Protein 5GN2 (pdb70)

B-factor: mean 47.42, std 13.73, range [25.27, 111.65]

Sequence (1088 aa):
MLTEFDAGYGEQPFRDLCANYPGAEAYDPHDFRIEWGPIFHRGRLDGSARVLIVGQDPAQHETIVRRILVGTAGRRTQGFLAKLGIVQSYVMVNTFLYSVYGQSGGSKHKNEPGIVDYRNKWFKAVLGPGNIEAVVSLGGLADEAWKAWLKSSDGAAYKTLAYQHITHPTWPESSAHDSATQAANTKIMLAKWNAALAALAPEVKHPDVPTTLVPYGDAFKPSELVDIIAKDLPAGLPAWMRGDTPWAVRQGVDAAAKRRTIMITIPDGVIPMLTEFDAGYGEQPFRDLCANYPGAEAYDPHDFRIEWGPIFHRGRLDGSARVLIVGQDPAQHETIVRRILVGTAGRRTQGFLAKLGIVQSYVMVNTFLYSVYGQSGGSKHKNEPGIVDYRNKWFKAVLGPGNIEAVVSLGGLADEAWKAWLKSSDGAAYKTLAYQHITHPTWPESSAHDSATQAANTKIMLAKWNAALAALAPEVKHPDVPTTLVPYGDAFKPSELVDIIAKDLPAGLPAWMRGDTPWAVRQGVDAAAKRRTIMITIPDGVIPMLTEFDAGYGEQPFRDLCANYPGAEAYDPHDFRIEWGPIFHRGRLDGSARVLIVGQDPAQHETIVRRILVGTAGRRTQGFLAKLGIVQSYVMVNTFLYSVYGQSGGSKHKNEPGIVDYRNKWFKAVLGPGNIEAVVSLGGLADEAWKAWLKSSDGAAYKTLAYQHITHPTWPESSAHDSATQAANTKIMLAKWNAALAALAPEVKHPDVPTTLVPYGDAFKPSELVDIIAKDLPAGLPAWMRGDTPWAVRQGVDAAAKRRTIMITIPDGVIPMLTEFDAGYGEQPFRDLCANYPGAEAYDPHDFRIEWGPIFHRGRLDGSARVLIVGQDPAQHETIVRRILVGTAGRRTQGFLAKLGIVQSYVMVNTFLYSVYGQSGGSKHKNEPGIVDYRNKWFKAVLGPGNIEAVVSLGGLADEAWKAWLKSSDGAAYKTLAYQHITHPTWPESSAHDSATQAANTKIMLAKWNAALAALAPEVKHPDVPTTLVPYGDAFKPSELVDIIAKDLPAGLPAWMRGDTPWAVRQGVDAAAKRRTIMITIPDGVIP

InterPro domains:
  IPR036895 Uracil-DNA glycosylase-like domain superfamily [G3DSA:3.40.470.10] (30-204)
  IPR036895 Uracil-DNA glycosylase-like domain superfamily [SSF52141] (34-170)

Nearest PDB structures (foldseek):
  5gn2-assembly1_B  TM=9.991E-01  e=4.904E-55  Bradyrhizobium diazoefficiens USDA 110
  8iip-assembly1_A  TM=6.126E-01  e=5.615E-08  Mycolicibacterium smegmatis MC2 155
  8iiq-assembly1_A  TM=5.796E-01  e=6.154E-07  Mycolicibacterium smegmatis MC2 155
  6ajo-assembly1_A  TM=5.756E-01  e=2.526E-06  Mycolicibacterium smegmatis MC2 155
  4zbz-assembly1_A  TM=5.904E-01  e=7.627E-06  Sulfurisphaera tokodaii str. 7

Foldseek 3Di:
DDAAAAQPQPDPPSVVLQVDADACVQPPVVFWLCVLPFQFKFADLPQQAAEEEEEAAADFLCSVQSHGLLAQLNLLVCLLLVLLLANGRYMYGYLFRTHGPDPPDPPPSSPRCSSLVSVLVVVCSNCVSVNHQEYEYEDDSSVVSLVVSCPDPSNVVCPVRHYDYAYRDCVLVVVDPDDVSSLQVQQVRQVVSQVSSVSCNVRSPDRNGDHDGDGDHSHDDPSSRHFDGNNRTHPPDDCQSRDHDDFKAQDDPDDVNSSVDMGGHRDPPPPD/DDFAAAQPQPDPPRVVLQVDADACVQPPVVFFVCVLPFQFKWADLPLQAAEEEEEAAADFLCSVQSHGLLAQLNLLVQLLLVLLLANGRYMYGYQFRTHGDDPPDPVPRLPRCSSLVSVLVVVCSNCVSPNHQEYEYEADSSVVSLVVSCPDPSNVVCPVHHYDYAYHSCVLVVVDPDPVSSLQVQQVRQVRSQVSCVSCNVRSPPRNGDHPHDGDHSHDDPSSRHFDGSNGTHPPDDCQSRPHDDFKAQDDPDDVNSSVDMGGDRDPPPPD/DDFAAAQPQPDPPSVVLQVDADACVQAPVAQWVCVLPFQFKFADLPLQAAEEEEEAAADFLCSVQSHGLLAPLNLLVCLLQVQLLANGRYMYGYLARTDGDDPPSRVVSLPRCSSLVSSLVVVCRNCVSVNHQEYEYEDPSRVVSLVVLCVDDSSVVCPVRHYDYAYRPCPLVPPDPDPVSSQQVQQVRQVVSQVSSVSCSVSRPDRPGDHDRDGADRHQDVSNGDFRGNHRGHPPDDPQSRPHDDFKAQDDPDDVNSSVDMGGHRDPPPPD/DDFAAAQPQPDPPSVVLQVDADACVQDPVQFFLCVLPFQFKFADLPQQAQEEEEEAAADWLCSVQSHGLLAQLNLLVCLLCVLLLANGRYMYGYLFRTAGDDVVTDPPRSVRCSSLVSSLVVVCSSCVSVNHQEYEYEADSRVVSLVVSCVDPSNVVCPVRHYDYAYRRCVLVVVDVDPVSSLQVQQVRQVRSQVSCVSCSVRSPPHPGDHDHDGDHSHDDPSSRHFDGSHRGHPPDDCQSRPHDDFKAQDDPDDVNSSVDMGGHRDPPPPD

Solvent-accessible surface area: 45749 Å² total; per-residue (Å²): 205,112,43,88,21,20,25,18,11,31,115,86,68,14,108,80,16,2,11,55,53,12,19,56,142,8,3,46,33,102,34,2,36,38,7,3,4,1,6,7,0,0,2,14,30,103,14,46,5,58,0,0,0,0,1,60,46,3,44,38,20,12,6,18,2,20,13,0,18,10,15,66,22,0,32,26,2,7,1,2,1,40,23,10,1,2,65,53,11,0,0,0,3,13,5,1,17,4,14,24,60,41,192,85,41,8,58,146,32,62,117,66,87,32,1,28,86,17,16,21,124,6,0,109,15,13,2,51,76,58,59,17,27,0,0,0,0,6,5,41,23,0,16,75,4,1,100,44,4,29,179,35,113,76,0,42,79,49,130,134,31,18,52,54,83,6,27,63,5,46,71,0,74,85,53,20,189,74,94,80,52,42,60,49,20,16,114,82,0,0,60,118,0,36,66,3,0,59,52,2,37,87,80,10,149,98,37,48,79,118,68,122,52,101,76,11,29,88,65,35,100,118,91,12,50,46,64,5,49,20,57,0,4,25,9,6,11,10,61,23,9,49,22,95,65,98,11,4,86,31,94,36,150,84,69,71,36,106,16,70,10,0,26,1,57,0,18,126,69,61,34,124,218,121,44,90,27,20,38,20,12,23,134,102,67,14,97,80,17,1,10,67,52,11,18,56,117,7,3,49,35,111,32,1,36,35,7,10,4,1,4,4,0,0,2,13,35,109,19,46,5,35,0,0,0,0,0,48,41,4,43,35,20,11,8,15,1,22,13,0,16,10,13,66,15,0,32,30,2,6,1,2,0,38,21,11,0,2,67,65,13,0,1,0,6,10,4,0,15,4,13,24,55,38,193,108,40,14,55,151,30,66,111,73,80,33,0,20,90,19,11,20,127,4,0,108,17,14,2,52,69,33,32,16,27,0,0,0,0,1,7,40,26,0,16,74,4,1,96,30,4,29,177,32,104,70,0,43,84,48,135,136,34,22,49,60,52,2,30,46,0,38,87,0,72,96,53,14,182,75,91,83,50,45,63,52,24,15,109,102,1,0,65,92,0,32,65,2,0,64,49,2,37,93,68,9,146,44,44,55,74,120,67,122,48,96,74,11,34,92,61,35,105,116,95,11,51,48,56,5,41,21,57,0,3,27,11,5,12,10,61,20,4,52,23,94,64,92,12,1,59,30,94,39,147,82,70,70,36,106,13,64,14,0,55,0,37,0,18,124,63,59,34,90,162,112,38,84,17,21,20,20,10,25,127,100,67,16,109,76,18,1,9,61,57,13,20,54,132,7,2,45,34,102,28,0,42,41,7,4,3,1,5,4,1,0,1,23,31,108,18,52,4,48,1,0,0,0,0,47,40,3,46,35,20,11,6,12,1,23,14,0,14,10,13,72,16,0,32,14,3,7,2,2,1,34,50,10,0,2,58,67,14,0,0,0,4,8,3,0,13,3,11,26,54,48,168,77,0,4,72,129,29,44,127,66,78,30,0,22,80,15,11,19,124,4,0,115,18,10,3,55,79,47,59,10,28,0,0,1,0,2,0,51,23,0,20,68,5,5,104,30,8,42,170,30,110,94,0,42,84,50,148,133,23,16,62,59,84,8,33,47,0,38,108,0,78,87,59,32,185,73,89,74,56,44,58,50,27,14,112,83,2,0,63,113,0,42,68,2,2,61,50,2,38,87,88,10,167,86,47,64,79,119,54,113,63,92,75,19,27,93,62,41,112,121,103,5,61,46,61,4,44,20,47,0,3,28,10,6,11,12,61,19,3,50,24,96,66,93,13,2,58,24,99,39,148,82,71,68,35,103,16,64,12,0,55,0,44,0,18,123,67,63,36,128,218,114,45,84,25,20,21,18,12,34,119,103,68,12,95,82,15,1,11,67,39,12,16,59,114,7,3,49,46,105,28,2,37,37,7,4,4,1,3,5,0,0,1,12,27,97,21,46,5,35,0,0,0,0,0,59,44,5,43,40,21,13,6,14,2,22,13,0,19,10,15,68,23,0,30,26,3,6,1,2,1,38,21,10,1,2,71,68,11,1,1,0,6,9,4,0,14,5,14,18,49,34,181,116,32,8,60,155,28,63,115,63,80,32,0,22,89,14,12,22,118,3,0,108,20,15,1,50,69,33,31,17,29,0,0,0,0,5,3,40,23,0,17,74,3,2,96,33,3,29,172,32,110,76,0,54,82,47,137,134,29,20,47,57,73,2,26,65,4,45,69,0,71,84,54,20,190,68,90,74,56,47,65,54,21,13,112,101,1,0,62,109,0,34,64,3,0,62,47,2,38,82,82,10,152,48,43,55,80,119,67,123,53,98,76,11,29,88,64,37,102,118,95,12,54,47,60,4,41,24,52,0,4,30,11,6,11,10,63,21,4,48,22,94,69,99,12,9,72,27,86,33,144,86,66,74,37,105,14,72,12,0,60,0,43,0,19,126,66,60,36,105

Radius of gyration: 34.24 Å; Cα contacts (8 Å, |Δi|>4): 2010; chains: 4; bounding box: 65×100×73 Å

Secondary structure (DSSP, 8-state):
--------S-STTHHHHHHS---TTTS-TTTB-GGG-----EE--SS---EEEEE----HHHHHHSSSS-SHHHHHHHHHHHTTT-SS-EEEEES-SS-B-SSS-GGGGTT-HHHHHHHHHHHHHHHTTS---EEEEESHHHHHHHHHHHTSTTTGGGTTS-EEEE--TTHHHHH-SSHHHHHHHHHHHHHHHHHHHHHHGGG--S-SS--------SS--GGGS-PPPGGGSPTT--GGGGSSS--EEE--SSHHHHHHEEEEEPPTTS--/--------S-STTHHHHHHS---TTTS-TTTB-GGG-----EE--SS---EEEEE----HHHHHHSSSS-SHHHHHHHHHHHTTT-SS-EEEEES-SS-B-SSS-GGGGTT-HHHHHHHHHHHHHHHTTS---EEEEESHHHHHHHHHHHTSTTTGGGTTSEEEEE--TTHHHHH-SSHHHHHHHHHHHHHHHHHHHHHHGGG--S-SS--------SS--GGGS-PPPGGGSPTT--GGGGSSS--EE---SSHHHHHTEEEEEPPTTS--/--------S-STTHHHHHHS---TTTS-TTTB-GGG-----EE--SS---EEEEE----HHHHHHSSSS-SHHHHHHHHHHHTTT-SS-EEEEES-SS-B-SSSSSTTSTT-HHHHHHHHHHHHHHHTTS---EEEE-SHHHHHHHHHHHTSTTTGGGTTSEEEE---TTHHHHH-SSHHHHHHHHHHHHHHHHHHHHHHGGG----SS--------SS--TTTS-PPPGGGS-TT--GGGGSSS--EE---SSHHHHHTEEEEEPPTTS--/--------S-STTHHHHHHS---TTTS-TTTB-GGG----EEE--SS---EEEEE----HHHHHHSSSS-SHHHHHHHHHHHTTT-SS-EEEEES-SS-BSSTT-GGGGTT-HHHHHHHHHHHHHHHTTS---EEEEESHHHHHHHHHHHTSTTTGGGTTS-EEEE--TTHHHHH-S-HHHHHHHHHHHHHHHHHHHHHHTTT--S-SS--------SS--GGG--PPPGGGSPTT--GGGGSSS--EEE--SSHHHHHTEEEEEPPTTS--

Structure (mmCIF, N/CA/C/O backbone):
data_5GN2
#
_entry.id   5GN2
#
_cell.length_a   70.652
_cell.length_b   90.031
_cell.length_c   255.671
_cell.angle_alpha   90.00
_cell.angle_beta   90.00
_cell.angle_gamma   90.00
#
_symmetry.space_group_name_H-M   'P 21 21 21'
#
loop_
_entity.id
_entity.type
_entity.pdbx_description
1 polymer 'Blr0248 protein'
2 water water
#
loop_
_atom_site.group_PDB
_atom_site.id
_atom_site.type_symbol
_atom_site.label_atom_id
_atom_site.label_alt_id
_atom_site.label_comp_id
_atom_site.label_asym_id
_atom_site.label_entity_id
_atom_site.label_seq_id
_atom_site.pdbx_PDB_ins_code
_atom_site.Cartn_x
_atom_site.Cartn_y
_atom_site.Cartn_z
_atom_site.occupancy
_atom_site.B_iso_or_equiv
_atom_site.auth_seq_id
_atom_site.auth_comp_id
_atom_site.auth_asym_id
_atom_site.auth_atom_id
_atom_site.pdbx_PDB_model_num
ATOM 1 N N . MET A 1 1 ? -15.368 21.777 102.018 1.00 76.74 1 MET A N 1
ATOM 2 C CA . MET A 1 1 ? -14.489 21.177 101.020 1.00 78.20 1 MET A CA 1
ATOM 3 C C . MET A 1 1 ? -13.113 21.854 101.011 1.00 73.32 1 MET A C 1
ATOM 4 O O . MET A 1 1 ? -12.307 21.628 100.101 1.00 71.57 1 MET A O 1
ATOM 9 N N . LEU A 1 2 ? -12.866 22.715 102.000 1.00 67.24 2 LEU A N 1
ATOM 10 C CA . LEU A 1 2 ? -11.624 23.485 102.039 1.00 61.27 2 LEU A CA 1
ATOM 11 C C . LEU A 1 2 ? -10.587 22.678 102.833 1.00 58.13 2 LEU A C 1
ATOM 12 O O . LEU A 1 2 ? -10.885 22.156 103.911 1.00 60.14 2 LEU A O 1
ATOM 17 N N . THR A 1 3 ? -9.364 22.611 102.316 1.00 53.38 3 THR A N 1
ATOM 18 C CA . THR A 1 3 ? -8.260 21.963 103.020 1.00 52.18 3 THR A CA 1
ATOM 19 C C . THR A 1 3 ? -7.108 22.938 103.167 1.00 50.73 3 THR A C 1
ATOM 20 O O . THR A 1 3 ? -6.585 23.456 102.172 1.00 48.01 3 THR A O 1
ATOM 24 N N . GLU A 1 4 ? -6.701 23.172 104.408 1.00 48.89 4 GLU A N 1
ATOM 25 C CA . GLU A 1 4 ? -5.677 24.164 104.688 1.00 44.42 4 GLU A CA 1
ATOM 26 C C . GLU A 1 4 ? -4.311 23.558 104.399 1.00 41.22 4 GLU A C 1
ATOM 27 O O . GLU A 1 4 ? -4.165 22.328 104.351 1.00 42.97 4 GLU A O 1
ATOM 33 N N . PHE A 1 5 ? -3.320 24.412 104.180 1.00 36.18 5 PHE A N 1
ATOM 34 C CA . PHE A 1 5 ? -1.982 23.940 103.875 1.00 37.15 5 PHE A CA 1
ATOM 35 C C . PHE A 1 5 ? -0.966 24.983 104.318 1.00 36.12 5 PHE A C 1
ATOM 36 O O . PHE A 1 5 ? -1.300 26.164 104.520 1.00 35.57 5 PHE A O 1
ATOM 44 N N . ASP A 1 6 ? 0.282 24.543 104.439 1.00 36.34 6 ASP A N 1
ATOM 45 C CA . ASP A 1 6 ? 1.391 25.427 104.780 1.00 37.85 6 ASP A CA 1
ATOM 46 C C . ASP A 1 6 ? 2.066 25.927 103.511 1.00 36.82 6 ASP A C 1
ATOM 47 O O . ASP A 1 6 ? 2.646 25.140 102.773 1.00 33.97 6 ASP A O 1
ATOM 52 N N . ALA A 1 7 ? 1.975 27.229 103.233 1.00 37.75 7 ALA A N 1
ATOM 53 C CA . ALA A 1 7 ? 2.565 27.738 101.993 1.00 34.47 7 ALA A CA 1
ATOM 54 C C . ALA A 1 7 ? 4.085 27.756 102.079 1.00 38.74 7 ALA A C 1
ATOM 55 O O . ALA A 1 7 ? 4.776 27.823 101.058 1.00 36.68 7 ALA A O 1
ATOM 57 N N . GLY A 1 8 ? 4.615 27.713 103.301 1.00 37.09 8 GLY A N 1
ATOM 58 C CA . GLY A 1 8 ? 6.048 27.544 103.465 1.00 34.13 8 GLY A CA 1
ATOM 59 C C . GLY A 1 8 ? 6.873 28.816 103.634 1.00 37.31 8 GLY A C 1
ATOM 60 O O . GLY A 1 8 ? 6.620 29.645 104.528 1.00 35.71 8 GLY A O 1
ATOM 61 N N . TYR A 1 9 ? 7.861 28.984 102.756 1.00 29.26 9 TYR A N 1
ATOM 62 C CA . TYR A 1 9 ? 8.973 29.868 103.062 1.00 33.90 9 TYR A CA 1
ATOM 63 C C . TYR A 1 9 ? 9.048 31.119 102.196 1.00 30.30 9 TYR A C 1
ATOM 64 O O . TYR A 1 9 ? 10.135 31.616 101.907 1.00 31.81 9 TYR A O 1
ATOM 73 N N . GLY A 1 10 ? 7.892 31.622 101.791 1.00 28.97 10 GLY A N 1
ATOM 74 C CA . GLY A 1 10 ? 7.871 32.760 100.883 1.00 34.09 10 GLY A CA 1
ATOM 75 C C . GLY A 1 10 ? 8.217 34.105 101.509 1.00 35.32 10 GLY A C 1
ATOM 76 O O . GLY A 1 10 ? 8.604 35.038 100.796 1.00 33.64 10 GLY A O 1
ATOM 77 N N . GLU A 1 11 ? 8.077 34.224 102.824 1.00 31.87 11 GLU A N 1
ATOM 78 C CA . GLU A 1 11 ? 8.297 35.527 103.492 1.00 37.83 11 GLU A CA 1
ATOM 79 C C . GLU A 1 11 ? 9.699 35.649 104.078 1.00 35.89 11 GLU A C 1
ATOM 80 O O . GLU A 1 11 ? 10.276 34.656 104.518 1.00 32.51 11 GLU A O 1
ATOM 86 N N . GLN A 1 12 ? 10.236 36.863 104.134 1.00 35.25 12 GLN A N 1
ATOM 87 C CA . GLN A 1 12 ? 11.517 37.051 104.809 1.00 30.08 12 GLN A CA 1
ATOM 88 C C . GLN A 1 12 ? 11.235 37.035 106.292 1.00 33.06 12 GLN A C 1
ATOM 89 O O . GLN A 1 12 ? 10.117 37.367 106.697 1.00 32.49 12 GLN A O 1
ATOM 95 N N . PRO A 1 13 ? 12.225 36.634 107.114 1.00 32.38 13 PRO A N 1
ATOM 96 C CA . PRO A 1 13 ? 13.593 36.199 106.805 1.00 31.40 13 PRO A CA 1
ATOM 97 C C . PRO A 1 13 ? 13.689 34.729 106.349 1.00 30.95 13 PRO A C 1
ATOM 98 O O . PRO A 1 13 ? 14.771 34.283 105.983 1.00 31.22 13 PRO A O 1
ATOM 102 N N . PHE A 1 14 ? 12.580 34.007 106.369 1.00 30.01 14 PHE A N 1
ATOM 103 C CA . PHE A 1 14 ? 12.613 32.558 106.091 1.00 33.50 14 PHE A CA 1
ATOM 104 C C . PHE A 1 14 ? 13.002 32.253 104.655 1.00 33.69 14 PHE A C 1
ATOM 105 O O . PHE A 1 14 ? 13.552 31.171 104.365 1.00 37.33 14 PHE A O 1
ATOM 113 N N . ARG A 1 15 ? 12.645 33.159 103.742 1.00 33.65 15 ARG A N 1
ATOM 114 C CA . ARG A 1 15 ? 13.025 32.998 102.337 1.00 36.42 15 ARG A CA 1
ATOM 115 C C . ARG A 1 15 ? 14.548 32.958 102.188 1.00 37.19 15 ARG A C 1
ATOM 116 O O . ARG A 1 15 ? 15.080 32.004 101.618 1.00 33.69 15 ARG A O 1
ATOM 124 N N . ASP A 1 16 ? 15.259 33.934 102.759 1.00 34.17 16 ASP A N 1
ATOM 125 C CA . ASP A 1 16 ? 16.718 33.918 102.648 1.00 36.15 16 ASP A CA 1
ATOM 126 C C . ASP A 1 16 ? 17.360 32.767 103.437 1.00 34.47 16 ASP A C 1
ATOM 127 O O . ASP A 1 16 ? 18.390 32.228 103.011 1.00 31.94 16 ASP A O 1
ATOM 132 N N . LEU A 1 17 ? 16.743 32.386 104.560 1.00 34.53 17 LEU A N 1
ATOM 133 C CA . LEU A 1 17 ? 17.271 31.307 105.373 1.00 33.60 17 LEU A CA 1
ATOM 134 C C . LEU A 1 17 ? 17.266 30.026 104.548 1.00 33.97 17 LEU A C 1
ATOM 135 O O . LEU A 1 17 ? 18.244 29.288 104.560 1.00 35.91 17 LEU A O 1
ATOM 140 N N . CYS A 1 18 ? 16.181 29.788 103.811 1.00 34.40 18 CYS A N 1
ATOM 141 C CA . CYS A 1 18 ? 16.025 28.532 103.044 1.00 34.24 18 CYS A CA 1
ATOM 142 C C . CYS A 1 18 ? 16.812 28.514 101.745 1.00 34.59 18 CYS A C 1
ATOM 143 O O . CYS A 1 18 ? 16.988 27.461 101.132 1.00 35.04 18 CYS A O 1
ATOM 146 N N . ALA A 1 19 ? 17.269 29.686 101.314 1.00 36.51 19 ALA A N 1
ATOM 147 C CA . ALA A 1 19 ? 18.042 29.778 100.076 1.00 35.69 19 ALA A CA 1
ATOM 148 C C . ALA A 1 19 ? 19.531 29.741 100.379 1.00 35.83 19 ALA A C 1
ATOM 149 O O . ALA A 1 19 ? 20.351 29.598 99.477 1.00 39.55 19 ALA A O 1
ATOM 151 N N . ASN A 1 20 ? 19.874 29.864 101.659 1.00 35.21 20 ASN A N 1
ATOM 152 C CA . ASN A 1 20 ? 21.266 29.863 102.088 1.00 35.13 20 ASN A CA 1
ATOM 153 C C . ASN A 1 20 ? 21.433 28.977 103.301 1.00 35.05 20 ASN A C 1
ATOM 154 O O . ASN A 1 20 ? 21.653 29.459 104.414 1.00 34.39 20 ASN A O 1
ATOM 159 N N . TYR A 1 21 ? 21.323 27.675 103.075 1.00 36.11 21 TYR A N 1
ATOM 160 C CA . TYR A 1 21 ? 21.345 26.705 104.164 1.00 36.21 21 TYR A CA 1
ATOM 161 C C . TYR A 1 21 ? 22.672 25.943 104.181 1.00 34.03 21 TYR A C 1
ATOM 162 O O . TYR A 1 21 ? 23.360 25.877 103.165 1.00 34.44 21 TYR A O 1
ATOM 171 N N . PRO A 1 22 ? 23.061 25.413 105.353 1.00 33.92 22 PRO A N 1
ATOM 172 C CA . PRO A 1 22 ? 24.347 24.707 105.436 1.00 37.13 22 PRO A CA 1
ATOM 173 C C . PRO A 1 22 ? 24.335 23.343 104.738 1.00 39.92 22 PRO A C 1
ATOM 174 O O . PRO A 1 22 ? 23.349 22.610 104.849 1.00 34.68 22 PRO A O 1
ATOM 178 N N . GLY A 1 23 ? 25.424 23.018 104.043 1.00 39.20 23 GLY A N 1
ATOM 179 C CA . GLY A 1 23 ? 25.591 21.699 103.455 1.00 40.73 23 GLY A CA 1
ATOM 180 C C . GLY A 1 23 ? 26.758 20.957 104.075 1.00 41.47 23 GLY A C 1
ATOM 181 O O . GLY A 1 23 ? 26.955 21.008 105.294 1.00 37.40 23 GLY A O 1
ATOM 182 N N . ALA A 1 24 ? 27.561 20.305 103.236 1.00 42.99 24 ALA A N 1
ATOM 183 C CA . ALA A 1 24 ? 28.623 19.418 103.717 1.00 40.62 24 ALA A CA 1
ATOM 184 C C . ALA A 1 24 ? 29.738 20.118 104.496 1.00 43.55 24 ALA A C 1
ATOM 185 O O . ALA A 1 24 ? 30.499 19.46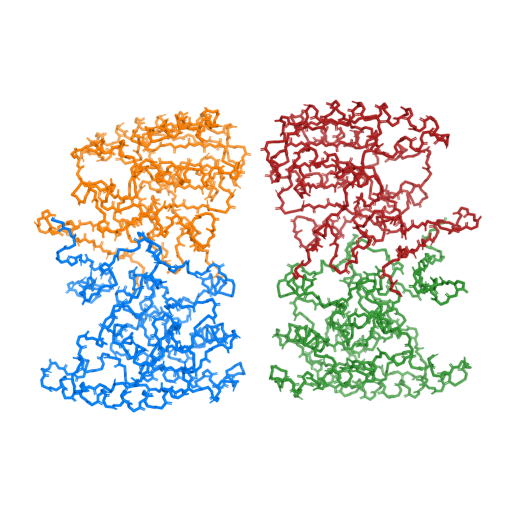0 105.209 1.00 45.76 24 ALA A O 1
ATOM 187 N N . GLU A 1 25 ? 29.854 21.436 104.357 1.00 43.86 25 GLU A N 1
ATOM 188 C CA . GLU A 1 25 ? 30.941 22.148 105.014 1.00 43.80 25 GLU A CA 1
ATOM 189 C C . GLU A 1 25 ? 30.718 22.212 106.520 1.00 45.30 25 GLU A C 1
ATOM 190 O O . GLU A 1 25 ? 31.669 22.339 107.295 1.00 47.80 25 GLU A O 1
ATOM 196 N N . ALA A 1 26 ? 29.462 22.045 106.927 1.00 40.77 26 ALA A N 1
ATOM 197 C CA . ALA A 1 26 ? 29.086 22.110 108.331 1.00 42.16 26 ALA A CA 1
ATOM 198 C C . ALA A 1 26 ? 28.589 20.752 108.824 1.00 42.78 26 ALA A C 1
ATOM 199 O O . ALA A 1 26 ? 28.797 20.384 109.986 1.00 43.87 26 ALA A O 1
ATOM 201 N N . TYR A 1 27 ? 27.907 20.025 107.942 1.00 44.00 27 TYR A N 1
ATOM 202 C CA . TYR A 1 27 ? 27.375 18.718 108.271 1.00 38.41 27 TYR A CA 1
ATOM 203 C C . TYR A 1 27 ? 28.176 17.633 107.539 1.00 40.58 27 TYR A C 1
ATOM 204 O O . TYR A 1 27 ? 28.116 17.518 106.305 1.00 37.91 27 TYR A O 1
ATOM 213 N N . ASP A 1 28 ? 28.934 16.855 108.303 1.00 38.91 28 ASP A N 1
ATOM 214 C CA . ASP A 1 28 ? 29.731 15.792 107.727 1.00 46.13 28 ASP A CA 1
ATOM 215 C C . ASP A 1 28 ? 28.845 14.823 106.943 1.00 39.91 28 ASP A C 1
ATOM 216 O O . ASP A 1 28 ? 27.885 14.271 107.478 1.00 38.51 28 ASP A O 1
ATOM 221 N N . PRO A 1 29 ? 29.165 14.633 105.662 1.00 42.10 29 PRO A N 1
ATOM 222 C CA . PRO A 1 29 ? 28.345 13.842 104.739 1.00 43.30 29 PRO A CA 1
ATOM 223 C C . PRO A 1 29 ? 28.301 12.342 105.066 1.00 42.50 29 PRO A C 1
ATOM 224 O O . PRO A 1 29 ? 27.427 11.664 104.523 1.00 41.94 29 PRO A O 1
ATOM 228 N N . HIS A 1 30 ? 29.235 11.832 105.872 1.00 43.09 30 HIS A N 1
ATOM 229 C CA . HIS A 1 30 ? 29.182 10.436 106.322 1.00 47.89 30 HIS A CA 1
ATOM 230 C C . HIS A 1 30 ? 28.309 10.334 107.573 1.00 44.59 30 HIS A C 1
ATOM 231 O O . HIS A 1 30 ? 27.509 9.420 107.703 1.00 41.64 30 HIS A O 1
ATOM 238 N N . ASP A 1 31 ? 28.479 11.279 108.496 1.00 40.56 31 ASP A N 1
ATOM 239 C CA . ASP A 1 31 ? 27.784 11.237 109.782 1.00 38.73 31 ASP A CA 1
ATOM 240 C C . ASP A 1 31 ? 26.379 11.869 109.781 1.00 40.21 31 ASP A C 1
ATOM 241 O O . ASP A 1 31 ? 25.646 11.748 110.765 1.00 40.80 31 ASP A O 1
ATOM 246 N N . PHE A 1 32 ? 26.011 12.539 108.690 1.00 36.20 32 PHE A N 1
ATOM 247 C CA . PHE A 1 32 ? 24.675 13.113 108.523 1.00 34.75 32 PHE A CA 1
ATOM 248 C C . PHE A 1 32 ? 24.073 12.677 107.182 1.00 35.22 32 PHE A C 1
ATOM 249 O O . PHE A 1 32 ? 24.800 12.605 106.184 1.00 31.27 32 PHE A O 1
ATOM 257 N N . ARG A 1 33 ? 22.765 12.394 107.144 1.00 33.80 33 ARG A N 1
ATOM 258 C CA . ARG A 1 33 ? 22.091 12.086 105.867 1.00 33.99 33 ARG A CA 1
ATOM 259 C C . ARG A 1 33 ? 21.775 13.376 105.102 1.00 33.07 33 ARG A C 1
ATOM 260 O O . ARG A 1 33 ? 20.599 13.754 104.935 1.00 31.01 33 ARG A O 1
ATOM 268 N N . ILE A 1 34 ? 22.817 14.068 104.653 1.00 34.12 34 ILE A N 1
ATOM 269 C CA . ILE A 1 34 ? 22.619 15.331 103.942 1.00 33.35 34 ILE A CA 1
ATOM 270 C C . ILE A 1 34 ? 22.085 15.063 102.549 1.00 34.35 34 ILE A C 1
ATOM 271 O O . ILE A 1 34 ? 21.635 15.971 101.847 1.00 31.06 34 ILE A O 1
ATOM 276 N N . GLU A 1 35 ? 22.095 13.788 102.168 1.00 31.84 35 GLU A N 1
ATOM 277 C CA . GLU A 1 35 ? 21.714 13.404 100.824 1.00 30.95 35 GLU A CA 1
ATOM 278 C C . GLU A 1 35 ? 20.238 13.672 100.570 1.00 27.59 35 GLU A C 1
ATOM 279 O O . GLU A 1 35 ? 19.825 13.818 99.431 1.00 33.54 35 GLU A O 1
ATOM 285 N N . TRP A 1 36 ? 19.443 13.769 101.629 1.00 30.95 36 TRP A N 1
ATOM 286 C CA . TRP A 1 36 ? 18.008 13.995 101.465 1.00 29.18 36 TRP A CA 1
ATOM 287 C C . TRP A 1 36 ? 17.632 15.508 101.455 1.00 31.04 36 TRP A C 1
ATOM 288 O O . TRP A 1 36 ? 16.462 15.862 101.290 1.00 29.15 36 TRP A O 1
ATOM 299 N N . GLY A 1 37 ? 18.616 16.388 101.615 1.00 31.99 37 GLY A N 1
ATOM 300 C CA . GLY A 1 37 ? 18.330 17.817 101.773 1.00 29.12 37 GLY A CA 1
ATOM 301 C C . GLY A 1 37 ? 17.729 18.238 103.113 1.00 29.99 37 GLY A C 1
ATOM 302 O O . GLY A 1 37 ? 17.152 17.434 103.832 1.00 26.72 37 GLY A O 1
ATOM 303 N N . PRO A 1 38 ? 17.833 19.540 103.460 1.00 29.97 38 PRO A N 1
ATOM 304 C CA . PRO A 1 38 ? 17.375 19.979 104.793 1.00 28.80 38 PRO A CA 1
ATOM 305 C C . PRO A 1 38 ? 15.857 19.929 104.963 1.00 25.78 38 PRO A C 1
ATOM 306 O O . PRO A 1 38 ? 15.104 20.102 103.990 1.00 27.33 38 PRO A O 1
ATOM 310 N N . ILE A 1 39 ? 15.413 19.649 106.183 1.00 28.43 39 ILE A N 1
ATOM 311 C CA . ILE A 1 39 ? 14.009 19.799 106.547 1.00 27.18 39 ILE A CA 1
ATOM 312 C C . ILE A 1 39 ? 13.963 20.903 107.617 1.00 30.04 39 ILE A C 1
ATOM 313 O O . ILE A 1 39 ? 14.588 20.787 108.669 1.00 27.94 39 ILE A O 1
ATOM 318 N N . PHE A 1 40 ? 13.228 21.979 107.344 1.00 26.98 40 PHE A N 1
ATOM 319 C CA . PHE A 1 40 ? 13.427 23.208 108.119 1.00 28.58 40 PHE A CA 1
ATOM 320 C C . PHE A 1 40 ? 12.595 23.381 109.386 1.00 29.34 40 PHE A C 1
ATOM 321 O O . PHE A 1 40 ? 13.122 23.830 110.408 1.00 32.20 40 PHE A O 1
ATOM 329 N N . HIS A 1 41 ? 11.307 23.055 109.336 1.00 29.94 41 HIS A N 1
ATOM 330 C CA . HIS A 1 41 ? 10.423 23.390 110.447 1.00 26.82 41 HIS A CA 1
ATOM 331 C C . HIS A 1 41 ? 9.112 22.606 110.352 1.00 30.80 41 HIS A C 1
ATOM 332 O O . HIS A 1 41 ? 8.927 21.818 109.413 1.00 32.50 41 HIS A O 1
ATOM 339 N N . ARG A 1 42 ? 8.217 22.794 111.325 1.00 29.24 42 ARG A N 1
ATOM 340 C CA . ARG A 1 42 ? 6.804 22.449 111.165 1.00 29.13 42 ARG A CA 1
ATOM 341 C C . ARG A 1 42 ? 6.011 23.505 111.941 1.00 34.16 42 ARG A C 1
ATOM 342 O O . ARG A 1 42 ? 6.460 23.953 113.002 1.00 35.00 42 ARG A O 1
ATOM 350 N N . GLY A 1 43 ? 4.875 23.946 111.403 1.00 31.75 43 GLY A N 1
ATOM 351 C CA . GLY A 1 43 ? 4.036 24.890 112.125 1.00 35.64 43 GLY A CA 1
ATOM 352 C C . GLY A 1 43 ? 3.988 26.304 111.564 1.00 36.72 43 GLY A C 1
ATOM 353 O O . GLY A 1 43 ? 4.209 26.515 110.370 1.00 32.52 43 GLY A O 1
ATOM 354 N N . ARG A 1 44 ? 3.695 27.264 112.447 1.00 36.61 44 ARG A N 1
ATOM 355 C CA . ARG A 1 44 ? 3.433 28.660 112.090 1.00 37.24 44 ARG A CA 1
ATOM 356 C C . ARG A 1 44 ? 4.661 29.557 111.951 1.00 38.12 44 ARG A C 1
ATOM 357 O O . ARG A 1 44 ? 5.441 29.679 112.906 1.00 34.69 44 ARG A O 1
ATOM 365 N N . LEU A 1 45 ? 4.812 30.210 110.792 1.00 34.23 45 LEU A N 1
ATOM 366 C CA . LEU A 1 45 ? 5.875 31.200 110.619 1.00 36.34 45 LEU A CA 1
ATOM 367 C C . LEU A 1 45 ? 5.305 32.622 110.441 1.00 39.38 45 LEU A C 1
ATOM 368 O O . LEU A 1 45 ? 6.030 33.560 110.076 1.00 34.11 45 LEU A O 1
ATOM 373 N N . ASP A 1 46 ? 4.009 32.779 110.697 1.00 37.11 46 ASP A N 1
ATOM 374 C CA . ASP A 1 46 ? 3.370 34.075 110.550 1.00 37.36 46 ASP A CA 1
ATOM 375 C C . ASP A 1 46 ? 3.378 34.870 111.853 1.00 41.77 46 ASP A C 1
ATOM 376 O O . ASP A 1 46 ? 2.852 35.986 111.910 1.00 38.38 46 ASP A O 1
ATOM 381 N N . GLY A 1 47 ? 3.997 34.300 112.884 1.00 35.94 47 GLY A N 1
ATOM 382 C CA . GLY A 1 47 ? 4.128 34.962 114.169 1.00 37.50 47 GLY A CA 1
ATOM 383 C C . GLY A 1 47 ? 3.048 34.604 115.170 1.00 36.83 47 GLY A C 1
ATOM 384 O O . GLY A 1 47 ? 3.100 35.042 116.320 1.00 40.99 47 GLY A O 1
ATOM 385 N N . SER A 1 48 ? 2.088 33.785 114.754 1.00 35.80 48 SER A N 1
ATOM 386 C CA . SER A 1 48 ? 0.979 33.418 115.627 1.00 39.45 48 SER A CA 1
ATOM 387 C C . SER A 1 48 ? 1.315 32.246 116.561 1.00 39.30 48 SER A C 1
ATOM 388 O O . SER A 1 48 ? 0.449 31.788 117.300 1.00 39.95 48 SER A O 1
ATOM 391 N N . ALA A 1 49 ? 2.542 31.733 116.506 1.00 37.86 49 ALA A N 1
ATOM 392 C CA . ALA A 1 49 ? 2.923 30.609 117.363 1.00 35.43 49 ALA A CA 1
ATOM 393 C C . ALA A 1 49 ? 3.076 31.062 118.816 1.00 35.81 49 ALA A C 1
ATOM 394 O O . ALA A 1 49 ? 3.657 32.121 119.092 1.00 36.58 49 ALA A O 1
ATOM 396 N N . ARG A 1 50 ? 2.562 30.249 119.730 1.00 36.01 50 ARG A N 1
ATOM 397 C CA . ARG A 1 50 ? 2.679 30.504 121.166 1.00 37.12 50 ARG A CA 1
ATOM 398 C C . ARG A 1 50 ? 3.645 29.536 121.853 1.00 37.74 50 ARG A C 1
ATOM 399 O O . ARG A 1 50 ? 4.170 29.821 122.937 1.00 37.77 50 ARG A O 1
ATOM 407 N N . VAL A 1 51 ? 3.852 28.372 121.247 1.00 38.01 51 VAL A N 1
ATOM 408 C CA . VAL A 1 51 ? 4.801 27.404 121.783 1.00 34.19 51 VAL A CA 1
ATOM 409 C C . VAL A 1 51 ? 5.855 27.004 120.746 1.00 37.45 51 VAL A C 1
ATOM 410 O O . VAL A 1 51 ? 5.527 26.670 119.604 1.00 34.38 51 VAL A O 1
ATOM 414 N N . LEU A 1 52 ? 7.120 27.028 121.161 1.00 36.78 52 LEU A N 1
ATOM 415 C CA . LEU A 1 52 ? 8.226 26.543 120.335 1.00 32.34 52 LEU A CA 1
ATOM 416 C C . LEU A 1 52 ? 8.680 25.145 120.784 1.00 33.04 52 LEU A C 1
ATOM 417 O O . LEU A 1 52 ? 8.991 24.940 121.958 1.00 36.96 52 LEU A O 1
ATOM 422 N N . ILE A 1 53 ? 8.697 24.191 119.857 1.00 32.31 53 ILE A N 1
ATOM 423 C CA . ILE A 1 53 ? 9.228 22.849 120.128 1.00 32.94 53 ILE A CA 1
ATOM 424 C C . ILE A 1 53 ? 10.609 22.726 119.496 1.00 34.16 53 ILE A C 1
ATOM 425 O O . ILE A 1 53 ? 10.758 22.967 118.299 1.00 34.46 53 ILE A O 1
ATOM 430 N N . VAL A 1 54 ? 11.618 22.342 120.271 1.00 31.35 54 VAL A N 1
ATOM 431 C CA . VAL A 1 54 ? 12.929 22.064 119.692 1.00 31.36 54 VAL A CA 1
ATOM 432 C C . VAL A 1 54 ? 13.133 20.537 119.717 1.00 33.51 54 VAL A C 1
ATOM 433 O O . VAL A 1 54 ? 13.176 19.921 120.787 1.00 34.86 54 VAL A O 1
ATOM 437 N N . GLY A 1 55 ? 13.197 19.924 118.534 1.00 34.13 55 GLY A N 1
ATOM 438 C CA . GLY A 1 55 ? 13.390 18.483 118.429 1.00 33.86 55 GLY A CA 1
ATOM 439 C C . GLY A 1 55 ? 14.840 18.162 118.132 1.00 35.09 55 GLY A C 1
ATOM 440 O O . GLY A 1 55 ? 15.667 19.066 118.104 1.00 36.94 55 GLY A O 1
ATOM 441 N N . GLN A 1 56 ? 15.158 16.894 117.865 1.00 35.92 56 GLN A N 1
ATOM 442 C CA . GLN A 1 56 ? 16.553 16.530 117.592 1.00 34.65 56 GLN A CA 1
ATOM 443 C C . GLN A 1 56 ? 16.896 16.508 116.085 1.00 34.73 56 GLN A C 1
ATOM 444 O O . GLN A 1 56 ? 17.733 17.303 115.624 1.00 34.96 56 GLN A O 1
ATOM 450 N N . ASP A 1 57 ? 16.277 15.601 115.321 1.00 35.03 57 ASP A N 1
ATOM 451 C CA . ASP A 1 57 ? 16.610 15.448 113.897 1.00 32.58 57 ASP A CA 1
ATOM 452 C C . ASP A 1 57 ? 15.468 14.755 113.119 1.00 34.40 57 ASP A C 1
ATOM 453 O O . ASP A 1 57 ? 14.620 14.109 113.729 1.00 37.81 57 ASP A O 1
ATOM 458 N N . PRO A 1 58 ? 15.394 14.953 111.778 1.00 32.71 58 PRO A N 1
ATOM 459 C CA . PRO A 1 58 ? 14.305 14.388 110.961 1.00 29.85 58 PRO A CA 1
ATOM 460 C C . PRO A 1 58 ? 14.537 12.903 110.626 1.00 31.25 58 PRO A C 1
ATOM 461 O O . PRO A 1 58 ? 15.688 12.469 110.684 1.00 35.33 58 PRO A O 1
ATOM 465 N N . ALA A 1 59 ? 13.487 12.150 110.284 1.00 35.02 59 ALA A N 1
ATOM 466 C CA . ALA A 1 59 ? 13.652 10.757 109.820 1.00 36.34 59 ALA A CA 1
ATOM 467 C C . ALA A 1 59 ? 13.018 10.558 108.432 1.00 37.08 59 ALA A C 1
ATOM 468 O O . ALA A 1 59 ? 12.874 11.522 107.669 1.00 31.16 59 ALA A O 1
ATOM 470 N N . GLN A 1 60 ? 12.630 9.330 108.085 1.00 33.92 60 GLN A N 1
ATOM 471 C CA . GLN A 1 60 ? 12.232 9.095 106.696 1.00 32.51 60 GLN A CA 1
ATOM 472 C C . GLN A 1 60 ? 10.846 9.693 106.356 1.00 31.05 60 GLN A C 1
ATOM 473 O O . GLN A 1 60 ? 10.632 10.117 105.224 1.00 33.01 60 GLN A O 1
ATOM 479 N N . HIS A 1 61 ? 9.909 9.730 107.300 1.00 32.06 61 HIS A N 1
ATOM 480 C CA . HIS A 1 61 ? 8.622 10.372 107.044 1.00 32.94 61 HIS A CA 1
ATOM 481 C C . HIS A 1 61 ? 8.779 11.895 106.803 1.00 36.24 61 HIS A C 1
ATOM 482 O O . HIS A 1 61 ? 8.144 12.469 105.906 1.00 31.91 61 HIS A O 1
ATOM 489 N N . GLU A 1 62 ? 9.621 12.540 107.606 1.00 33.05 62 GLU A N 1
ATOM 490 C CA . GLU A 1 62 ? 9.881 13.986 107.461 1.00 30.08 62 GLU A CA 1
ATOM 491 C C . GLU A 1 62 ? 10.518 14.276 106.099 1.00 34.86 62 GLU A C 1
ATOM 492 O O . GLU A 1 62 ? 10.291 15.333 105.488 1.00 32.29 62 GLU A O 1
ATOM 498 N N . THR A 1 63 ? 11.307 13.303 105.638 1.00 36.65 63 THR A N 1
ATOM 499 C CA . THR A 1 63 ? 12.031 13.362 104.374 1.00 32.99 63 THR A CA 1
ATOM 500 C C . THR A 1 63 ? 11.096 13.374 103.162 1.00 36.55 63 THR A C 1
ATOM 501 O O . THR A 1 63 ? 11.422 13.956 102.120 1.00 35.30 63 THR A O 1
ATOM 505 N N . ILE A 1 64 ? 9.919 12.771 103.302 1.00 35.86 64 ILE A N 1
ATOM 506 C CA . ILE A 1 64 ? 8.949 12.830 102.217 1.00 35.98 64 ILE A CA 1
ATOM 507 C C . ILE A 1 64 ? 8.056 14.071 102.350 1.00 33.11 64 ILE A C 1
ATOM 508 O O . ILE A 1 64 ? 7.862 14.813 101.388 1.00 31.13 64 ILE A O 1
ATOM 513 N N . VAL A 1 65 ? 7.516 14.290 103.540 1.00 32.79 65 VAL A N 1
ATOM 514 C CA . VAL A 1 65 ? 6.589 15.392 103.762 1.00 34.27 65 VAL A CA 1
ATOM 515 C C . VAL A 1 65 ? 7.247 16.773 103.633 1.00 29.63 65 VAL A C 1
ATOM 516 O O . VAL A 1 65 ? 6.593 17.714 103.199 1.00 31.81 65 VAL A O 1
ATOM 520 N N . ARG A 1 66 ? 8.528 16.860 104.000 1.00 31.99 66 ARG A N 1
ATOM 521 C CA . ARG A 1 66 ? 9.335 18.099 104.007 1.00 31.28 66 ARG A CA 1
ATOM 522 C C . ARG A 1 66 ? 8.944 19.052 105.141 1.00 30.79 66 ARG A C 1
ATOM 523 O O . ARG A 1 66 ? 9.154 20.277 105.062 1.00 31.79 66 ARG A O 1
ATOM 531 N N . ARG A 1 67 ? 8.391 18.473 106.198 1.00 34.45 67 ARG A N 1
ATOM 532 C CA . ARG A 1 67 ? 8.217 19.158 107.470 1.00 28.34 67 ARG A CA 1
ATOM 533 C C . ARG A 1 67 ? 8.667 18.218 108.580 1.00 36.85 67 ARG A C 1
ATOM 534 O O . ARG A 1 67 ? 8.662 16.987 108.389 1.00 31.94 67 ARG A O 1
ATOM 542 N N . ILE A 1 68 ? 9.066 18.770 109.731 1.00 35.74 68 ILE A N 1
ATOM 543 C CA . ILE A 1 68 ? 9.592 17.918 110.800 1.00 33.04 68 ILE A CA 1
ATOM 544 C C . ILE A 1 68 ? 8.525 17.347 111.724 1.00 33.84 68 ILE A C 1
ATOM 545 O O . ILE A 1 68 ? 7.382 17.815 111.733 1.00 31.51 68 ILE A O 1
ATOM 550 N N . LEU A 1 69 ? 8.921 16.327 112.498 1.00 36.54 69 LEU A N 1
ATOM 551 C CA . LEU A 1 69 ? 8.066 15.712 113.509 1.00 30.71 69 LEU A CA 1
ATOM 552 C C . LEU A 1 69 ? 6.688 15.369 112.969 1.00 30.53 69 LEU A C 1
ATOM 553 O O . LEU A 1 69 ? 5.672 15.868 113.468 1.00 32.13 69 LEU A O 1
ATOM 558 N N . VAL A 1 70 ? 6.658 14.507 111.954 1.00 33.50 70 VAL A N 1
ATOM 559 C CA . VAL A 1 70 ? 5.394 14.046 111.397 1.00 33.04 70 VAL A CA 1
ATOM 560 C C . VAL A 1 70 ? 5.223 12.527 111.567 1.00 36.25 70 VAL A C 1
ATOM 561 O O . VAL A 1 70 ? 4.266 11.929 111.056 1.00 37.68 70 VAL A O 1
ATOM 565 N N . GLY A 1 71 ? 6.159 11.906 112.269 1.00 35.38 71 GLY A N 1
ATOM 566 C CA . GLY A 1 71 ? 6.060 10.479 112.557 1.00 34.70 71 GLY A CA 1
ATOM 567 C C . GLY A 1 71 ? 5.437 10.250 113.916 1.00 38.21 71 GLY A C 1
ATOM 568 O O . GLY A 1 71 ? 4.683 11.100 114.413 1.00 34.92 71 GLY A O 1
ATOM 569 N N . THR A 1 72 ? 5.786 9.127 114.545 1.00 36.85 72 THR A N 1
ATOM 570 C CA . THR A 1 72 ? 5.212 8.813 115.842 1.00 36.31 72 THR A CA 1
ATOM 571 C C . THR A 1 72 ? 5.531 9.848 116.894 1.00 35.33 72 THR A C 1
ATOM 572 O O . THR A 1 72 ? 4.643 10.247 117.652 1.00 35.46 72 THR A O 1
ATOM 576 N N . ALA A 1 73 ? 6.777 10.315 116.912 1.00 35.18 73 ALA A N 1
ATOM 577 C CA . ALA A 1 73 ? 7.171 11.348 117.861 1.00 38.41 73 ALA A CA 1
ATOM 578 C C . ALA A 1 73 ? 6.339 12.608 117.660 1.00 36.91 73 ALA A C 1
ATOM 579 O O . ALA A 1 73 ? 5.985 13.287 118.625 1.00 34.31 73 ALA A O 1
ATOM 581 N N . GLY A 1 74 ? 6.043 12.915 116.400 1.00 39.17 74 GLY A N 1
ATOM 582 C CA . GLY A 1 74 ? 5.217 14.062 116.067 1.00 35.58 74 GLY A CA 1
ATOM 583 C C . GLY A 1 74 ? 3.803 13.911 116.594 1.00 37.07 74 GLY A C 1
ATOM 584 O O . GLY A 1 74 ? 3.223 14.875 117.077 1.00 37.89 74 GLY A O 1
ATOM 585 N N . ARG A 1 75 ? 3.222 12.715 116.475 1.00 36.53 75 ARG A N 1
ATOM 586 C CA . ARG A 1 75 ? 1.842 12.548 116.924 1.00 37.59 75 ARG A CA 1
ATOM 587 C C . ARG A 1 75 ? 1.772 12.567 118.460 1.00 39.74 75 ARG A C 1
ATOM 588 O O . ARG A 1 75 ? 0.759 12.975 119.045 1.00 36.93 75 ARG A O 1
ATOM 596 N N . ARG A 1 76 ? 2.860 12.170 119.115 1.00 41.04 76 ARG A N 1
ATOM 597 C CA . ARG A 1 76 ? 2.901 12.225 120.573 1.00 37.75 76 ARG A CA 1
ATOM 598 C C . ARG A 1 76 ? 3.108 13.672 121.025 1.00 37.89 76 ARG A C 1
ATOM 599 O O . ARG A 1 76 ? 2.502 14.119 122.001 1.00 35.52 76 ARG A O 1
ATOM 607 N N . THR A 1 77 ? 3.959 14.398 120.303 1.00 37.21 77 THR A N 1
ATOM 608 C CA . THR A 1 77 ? 4.172 15.819 120.576 1.00 36.27 77 THR A CA 1
ATOM 609 C C . THR A 1 77 ? 2.881 16.613 120.380 1.00 35.68 77 THR A C 1
ATOM 610 O O . THR A 1 77 ? 2.558 17.460 121.214 1.00 39.88 77 THR A O 1
ATOM 614 N N . GLN A 1 78 ? 2.120 16.312 119.319 1.00 38.42 78 GLN A N 1
ATOM 615 C CA . GLN A 1 78 ? 0.834 16.991 119.089 1.00 36.59 78 GLN A CA 1
ATOM 616 C C . GLN A 1 78 ? -0.115 16.798 120.255 1.00 35.09 78 GLN A C 1
ATOM 617 O O . GLN A 1 78 ? -0.903 17.684 120.552 1.00 37.52 78 GLN A O 1
ATOM 623 N N . GLY A 1 79 ? -0.093 15.613 120.865 1.00 36.90 79 GLY A N 1
ATOM 624 C CA . GLY A 1 79 ? -0.986 15.338 121.972 1.00 36.55 79 GLY A CA 1
ATOM 625 C C . GLY A 1 79 ? -0.546 16.068 123.221 1.00 32.76 79 GLY A C 1
ATOM 626 O O . GLY A 1 79 ? -1.371 16.497 124.015 1.00 36.77 79 GLY A O 1
ATOM 627 N N . PHE A 1 80 ? 0.764 16.200 123.396 1.00 34.70 80 PHE A N 1
ATOM 628 C CA . PHE A 1 80 ? 1.318 16.958 124.507 1.00 35.39 80 PHE A CA 1
ATOM 629 C C . PHE A 1 80 ? 0.833 18.410 124.382 1.00 36.98 80 PHE A C 1
ATOM 630 O O . PHE A 1 80 ? 0.332 18.988 125.333 1.00 34.08 80 PHE A O 1
ATOM 638 N N . LEU A 1 81 ? 0.950 18.974 123.185 1.00 37.56 81 LEU A N 1
ATOM 639 C CA . LEU A 1 81 ? 0.487 20.334 122.923 1.00 36.20 81 LEU A CA 1
ATOM 640 C C . LEU A 1 81 ? -1.0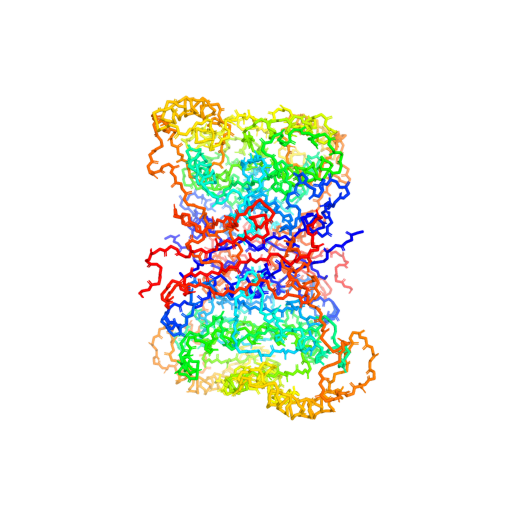23 20.471 123.150 1.00 37.95 81 LEU A C 1
ATOM 641 O O . LEU A 1 81 ? -1.496 21.478 123.686 1.00 34.63 81 LEU A O 1
ATOM 646 N N . ALA A 1 82 ? -1.779 19.460 122.735 1.00 35.88 82 ALA A N 1
ATOM 647 C CA . ALA A 1 82 ? -3.229 19.498 122.886 1.00 36.39 82 ALA A CA 1
ATOM 648 C C . ALA A 1 82 ? -3.641 19.620 124.360 1.00 40.43 82 ALA A C 1
ATOM 649 O O . ALA A 1 82 ? -4.696 20.203 124.676 1.00 38.28 82 ALA A O 1
ATOM 651 N N . LYS A 1 83 ? -2.799 19.127 125.267 1.00 35.49 83 LYS A N 1
ATOM 652 C CA . LYS A 1 83 ? -3.188 19.152 126.674 1.00 39.40 83 LYS A CA 1
ATOM 653 C C . LYS A 1 83 ? -2.961 20.542 127.238 1.00 39.69 83 LYS A C 1
ATOM 654 O O . LYS A 1 83 ? -3.444 20.870 128.318 1.00 38.29 83 LYS A O 1
ATOM 660 N N . LEU A 1 84 ? -2.276 21.381 126.476 1.00 40.94 84 LEU A N 1
ATOM 661 C CA . LEU A 1 84 ? -2.149 22.779 126.849 1.00 37.41 84 LEU A CA 1
ATOM 662 C C . LEU A 1 84 ? -3.169 23.640 126.114 1.00 39.80 84 LEU A C 1
ATOM 663 O O . LEU A 1 84 ? -3.114 24.871 126.182 1.00 37.31 84 LEU A O 1
ATOM 668 N N . GLY A 1 85 ? -4.072 23.009 125.371 1.00 37.97 85 GLY A N 1
ATOM 669 C CA . GLY A 1 85 ? -5.029 23.784 124.600 1.00 42.06 85 GLY A CA 1
ATOM 670 C C . GLY A 1 85 ? -4.448 24.358 123.308 1.00 42.85 85 GLY A C 1
ATOM 671 O O . GLY A 1 85 ? -5.007 25.291 122.715 1.00 41.32 85 GLY A O 1
ATOM 672 N N . ILE A 1 86 ? -3.291 23.844 122.907 1.00 37.39 86 ILE A N 1
ATOM 673 C CA . ILE A 1 86 ? -2.612 24.304 121.698 1.00 34.86 86 ILE A CA 1
ATOM 674 C C . ILE A 1 86 ? -2.879 23.331 120.549 1.00 38.38 86 ILE A C 1
ATOM 675 O O . ILE A 1 86 ? -2.486 22.151 120.630 1.00 37.44 86 ILE A O 1
ATOM 680 N N . VAL A 1 87 ? -3.602 23.792 119.526 1.00 35.15 87 VAL A N 1
ATOM 681 C CA . VAL A 1 87 ? -3.996 22.928 118.411 1.00 38.12 87 VAL A CA 1
ATOM 682 C C . VAL A 1 87 ? -3.278 23.289 117.097 1.00 39.00 87 VAL A C 1
ATOM 683 O O . VAL A 1 87 ? -2.971 22.403 116.288 1.00 37.08 87 VAL A O 1
ATOM 687 N N . GLN A 1 88 ? -2.994 24.576 116.883 1.00 39.43 88 GLN A N 1
ATOM 688 C CA . GLN A 1 88 ? -2.269 24.975 115.681 1.00 37.73 88 GLN A CA 1
ATOM 689 C C . GLN A 1 88 ? -1.184 26.013 115.976 1.00 38.93 88 GLN A C 1
ATOM 690 O O . GLN A 1 88 ? -0.252 26.172 115.189 1.00 38.07 88 GLN A O 1
ATOM 696 N N . SER A 1 89 ? -1.271 26.695 117.118 1.00 34.67 89 SER A N 1
ATOM 697 C CA . SER A 1 89 ? -0.349 27.803 117.385 1.00 35.94 89 SER A CA 1
ATOM 698 C C . SER A 1 89 ? 0.982 27.368 118.024 1.00 34.50 89 SER A C 1
ATOM 699 O O . SER A 1 89 ? 1.288 27.679 119.185 1.00 35.06 89 SER A O 1
ATOM 702 N N . TYR A 1 90 ? 1.781 26.677 117.224 1.00 32.43 90 TYR A N 1
ATOM 703 C CA . TYR A 1 90 ? 3.094 26.202 117.624 1.00 34.28 90 TYR A CA 1
ATOM 704 C C . TYR A 1 90 ? 4.063 26.411 116.463 1.00 33.56 90 TYR A C 1
ATOM 705 O O . TYR A 1 90 ? 3.637 26.561 115.314 1.00 34.02 90 TYR A O 1
ATOM 714 N N . VAL A 1 91 ? 5.360 26.385 116.744 1.00 34.63 91 VAL A N 1
ATOM 715 C CA . VAL A 1 91 ? 6.366 26.347 115.686 1.00 32.44 91 VAL A CA 1
ATOM 716 C C . VAL A 1 91 ? 7.433 25.362 116.145 1.00 35.84 91 VAL A C 1
ATOM 717 O O . VAL A 1 91 ? 7.743 25.279 117.346 1.00 35.23 91 VAL A O 1
ATOM 721 N N . MET A 1 92 ? 7.931 24.543 115.220 1.00 32.85 92 MET A N 1
ATOM 722 C CA . MET A 1 92 ? 8.894 23.525 115.600 1.00 30.53 92 MET A CA 1
ATOM 723 C C . MET A 1 92 ? 10.155 23.567 114.749 1.00 33.43 92 MET A C 1
ATOM 724 O O . MET A 1 92 ? 10.071 23.653 113.526 1.00 34.33 92 MET A O 1
ATOM 729 N N . VAL A 1 93 ? 11.318 23.499 115.394 1.00 32.49 93 VAL A N 1
ATOM 730 C CA . VAL A 1 93 ? 12.595 23.448 114.684 1.00 30.56 93 VAL A CA 1
ATOM 731 C C . VAL A 1 93 ? 13.416 22.333 115.335 1.00 33.86 93 VAL A C 1
ATOM 732 O O . VAL A 1 93 ? 13.206 22.002 116.521 1.00 33.74 93 VAL A O 1
ATOM 736 N N . ASN A 1 94 ? 14.349 21.770 114.569 1.00 32.78 94 ASN A N 1
ATOM 737 C CA . ASN A 1 94 ? 15.213 20.684 115.047 1.00 35.74 94 ASN A CA 1
ATOM 738 C C . ASN A 1 94 ? 16.618 21.178 115.356 1.00 35.91 94 ASN A C 1
ATOM 739 O O . ASN A 1 94 ? 17.044 22.237 114.878 1.00 33.25 94 ASN A O 1
ATOM 744 N N . THR A 1 95 ? 17.310 20.442 116.211 1.00 33.62 95 THR A N 1
ATOM 745 C CA . THR A 1 95 ? 18.715 20.702 116.493 1.00 33.93 95 THR A CA 1
ATOM 746 C C . THR A 1 95 ? 19.540 20.617 115.211 1.00 32.09 95 THR A C 1
ATOM 747 O O . THR A 1 95 ? 20.416 21.451 114.958 1.00 34.38 95 THR A O 1
ATOM 751 N N . PHE A 1 96 ? 19.257 19.592 114.408 1.00 34.21 96 PHE A N 1
ATOM 752 C CA . PHE A 1 96 ? 19.986 19.364 113.167 1.00 32.11 96 PHE A CA 1
ATOM 753 C C . PHE A 1 96 ? 19.029 19.391 111.978 1.00 34.32 96 PHE A C 1
ATOM 754 O O . PHE A 1 96 ? 17.890 18.934 112.096 1.00 33.00 96 PHE A O 1
ATOM 762 N N . LEU A 1 97 ? 19.492 19.941 110.851 1.00 30.95 97 LEU A N 1
ATOM 763 C CA . LEU A 1 97 ? 18.704 20.004 109.620 1.00 27.42 97 LEU A CA 1
ATOM 764 C C . LEU A 1 97 ? 18.570 18.653 108.956 1.00 33.33 97 LEU A C 1
ATOM 765 O O . LEU A 1 97 ? 17.680 18.438 108.125 1.00 32.03 97 LEU A O 1
ATOM 770 N N . TYR A 1 98 ? 19.505 17.768 109.287 1.00 35.08 98 TYR A N 1
ATOM 771 C CA . TYR A 1 98 ? 19.599 16.474 108.655 1.00 32.22 98 TYR A CA 1
ATOM 772 C C . TYR A 1 98 ? 19.588 15.351 109.679 1.00 35.08 98 TYR A C 1
ATOM 773 O O . TYR A 1 98 ? 19.917 15.555 110.849 1.00 34.62 98 TYR A O 1
ATOM 782 N N . SER A 1 99 ? 19.186 14.165 109.237 1.00 34.15 99 SER A N 1
ATOM 783 C CA . SER A 1 99 ? 19.242 12.999 110.102 1.00 32.93 99 SER A CA 1
ATOM 784 C C . SER A 1 99 ? 20.671 12.687 110.528 1.00 32.59 99 SER A C 1
ATOM 785 O O . SER A 1 99 ? 21.585 12.660 109.695 1.00 34.44 99 SER A O 1
ATOM 788 N N . VAL A 1 100 ? 20.849 12.389 111.812 1.00 31.49 100 VAL A N 1
ATOM 789 C CA . VAL A 1 100 ? 22.114 11.836 112.297 1.00 36.74 100 VAL A CA 1
ATOM 790 C C . VAL A 1 100 ? 22.252 10.424 111.734 1.00 36.30 100 VAL A C 1
ATOM 791 O O . VAL A 1 100 ? 21.318 9.644 111.847 1.00 37.55 100 VAL A O 1
ATOM 795 N N . TYR A 1 101 ? 23.377 10.103 111.100 1.00 36.32 101 TYR A N 1
ATOM 796 C CA . TYR A 1 101 ? 23.592 8.741 110.593 1.00 40.89 101 TYR A CA 1
ATOM 797 C C . TYR A 1 101 ? 24.455 7.928 111.557 1.00 44.10 101 TYR A C 1
ATOM 798 O O . TYR A 1 101 ? 25.632 8.238 111.746 1.00 45.68 101 TYR A O 1
ATOM 807 N N . GLY A 1 102 ? 23.886 6.874 112.142 1.00 51.03 102 GLY A N 1
ATOM 808 C CA . GLY A 1 102 ? 24.640 6.032 113.059 1.00 58.80 102 GLY A CA 1
ATOM 809 C C . GLY A 1 102 ? 24.199 6.192 114.503 1.00 67.01 102 GLY A C 1
ATOM 810 O O . GLY A 1 102 ? 23.788 7.282 114.905 1.00 67.07 102 GLY A O 1
ATOM 811 N N . GLN A 1 103 ? 24.262 5.112 115.285 1.00 77.64 103 GLN A N 1
ATOM 812 C CA . GLN A 1 103 ? 23.916 5.191 116.709 1.00 81.42 103 GLN A CA 1
ATOM 813 C C . GLN A 1 103 ? 25.019 5.953 117.434 1.00 81.84 103 GLN A C 1
ATOM 814 O O . GLN A 1 103 ? 24.806 6.494 118.531 1.00 78.08 103 GLN A O 1
ATOM 820 N N . SER A 1 104 ? 26.195 5.986 116.805 1.00 80.89 104 SER A N 1
ATOM 821 C CA . SER A 1 104 ? 27.300 6.810 117.274 1.00 79.76 104 SER A CA 1
ATOM 822 C C . SER A 1 104 ? 26.744 8.235 117.226 1.00 74.97 104 SER A C 1
ATOM 823 O O . SER A 1 104 ? 26.521 8.800 116.148 1.00 73.58 104 SER A O 1
ATOM 826 N N . GLY A 1 105 ? 26.491 8.790 118.404 1.00 68.27 105 GLY A N 1
ATOM 827 C CA . GLY A 1 105 ? 25.481 9.816 118.562 1.00 65.63 105 GLY A CA 1
ATOM 828 C C . GLY A 1 105 ? 25.554 11.131 117.816 1.00 55.35 105 GLY A C 1
ATOM 829 O O . GLY A 1 105 ? 26.543 11.476 117.158 1.00 56.86 105 GLY A O 1
ATOM 830 N N . GLY A 1 106 ? 24.473 11.887 117.970 1.00 49.96 106 GLY A N 1
ATOM 831 C CA . GLY A 1 106 ? 24.310 13.184 117.339 1.00 52.68 106 GLY A CA 1
ATOM 832 C C . GLY A 1 106 ? 25.287 14.127 118.001 1.00 48.03 106 GLY A C 1
ATOM 833 O O . GLY A 1 106 ? 25.600 15.203 117.489 1.00 46.43 106 GLY A O 1
ATOM 834 N N . SER A 1 107 ? 25.768 13.682 119.158 1.00 47.24 107 SER A N 1
ATOM 835 C CA . SER A 1 107 ? 26.648 14.450 120.010 1.00 49.05 107 SER A CA 1
ATOM 836 C C . SER A 1 107 ? 28.009 14.772 119.379 1.00 47.79 107 SER A C 1
ATOM 837 O O . SER A 1 107 ? 28.662 15.724 119.789 1.00 49.41 107 SER A O 1
ATOM 840 N N . LYS A 1 108 ? 28.414 14.034 118.349 1.00 45.01 108 LYS A N 1
ATOM 841 C CA . LYS A 1 108 ? 29.761 14.202 117.797 1.00 42.28 108 LYS A CA 1
ATOM 842 C C . LYS A 1 108 ? 30.049 15.547 117.108 1.00 44.41 108 LYS A C 1
ATOM 843 O O . LYS A 1 108 ? 31.130 16.121 117.276 1.00 42.96 108 LYS A O 1
ATOM 849 N N . HIS A 1 109 ? 29.083 16.075 116.366 1.00 43.13 109 HIS A N 1
ATOM 850 C CA . HIS A 1 109 ? 29.323 17.310 115.626 1.00 39.98 109 HIS A CA 1
ATOM 851 C C . HIS A 1 109 ? 28.500 18.476 116.174 1.00 42.57 109 HIS A C 1
ATOM 852 O O . HIS A 1 109 ? 28.298 19.486 115.474 1.00 41.22 109 HIS A O 1
ATOM 859 N N . LYS A 1 110 ? 28.047 18.346 117.423 1.00 39.57 110 LYS A N 1
ATOM 860 C CA . LYS A 1 110 ? 27.110 19.299 118.011 1.00 37.39 110 LYS A CA 1
ATOM 861 C C . LYS A 1 110 ? 27.698 20.701 118.178 1.00 45.43 110 LYS A C 1
ATOM 862 O O . LYS A 1 110 ? 26.950 21.683 118.256 1.00 42.06 110 LYS A O 1
ATOM 868 N N . ASN A 1 111 ? 29.026 20.802 118.200 1.00 46.29 111 ASN A N 1
ATOM 869 C CA . ASN A 1 111 ? 29.671 22.085 118.456 1.00 44.45 111 ASN A CA 1
ATOM 870 C C . ASN A 1 111 ? 30.172 22.714 117.177 1.00 48.36 111 ASN A C 1
ATOM 871 O O . ASN A 1 111 ? 30.908 23.700 117.214 1.00 45.70 111 ASN A O 1
ATOM 876 N N . GLU A 1 112 ? 29.769 22.152 116.040 1.00 43.15 112 GLU A N 1
ATOM 877 C CA . GLU A 1 112 ? 30.148 22.729 114.766 1.00 42.54 112 GLU A CA 1
ATOM 878 C C . GLU A 1 112 ? 29.515 24.118 114.632 1.00 45.60 112 GLU A C 1
ATOM 879 O O . GLU A 1 112 ? 28.286 24.243 114.664 1.00 43.65 112 GLU A O 1
ATOM 885 N N . PRO A 1 113 ? 30.351 25.165 114.480 1.00 46.56 113 PRO A N 1
ATOM 886 C CA . PRO A 1 113 ? 29.832 26.535 114.399 1.00 44.60 113 PRO A CA 1
ATOM 887 C C . PRO A 1 113 ? 28.842 26.699 113.248 1.00 45.17 113 PRO A C 1
ATOM 888 O O . PRO A 1 113 ? 27.821 27.376 113.420 1.00 42.37 113 PRO A O 1
ATOM 892 N N . GLY A 1 114 ? 29.156 26.108 112.093 1.00 42.35 114 GLY A N 1
ATOM 893 C CA . GLY A 1 114 ? 28.256 26.148 110.952 1.00 44.20 114 GLY A CA 1
ATOM 894 C C . GLY A 1 114 ? 26.871 25.624 111.293 1.00 44.58 114 GLY A C 1
ATOM 895 O O . GLY A 1 114 ? 25.866 26.184 110.845 1.00 44.86 114 GLY A O 1
ATOM 896 N N . ILE A 1 115 ? 26.813 24.562 112.094 1.00 35.56 115 ILE A N 1
ATOM 897 C CA . ILE A 1 115 ? 25.529 23.984 112.501 1.00 39.33 115 ILE A CA 1
ATOM 898 C C . ILE A 1 115 ? 24.815 24.863 113.527 1.00 37.51 115 ILE A C 1
ATOM 899 O O . ILE A 1 115 ? 23.630 25.196 113.371 1.00 35.63 115 ILE A O 1
ATOM 904 N N . VAL A 1 116 ? 25.536 25.244 114.576 1.00 36.74 116 VAL A N 1
ATOM 905 C CA . VAL A 1 116 ? 24.924 25.986 115.671 1.00 37.78 116 VAL A CA 1
ATOM 906 C C . VAL A 1 116 ? 24.492 27.394 115.243 1.00 35.93 116 VAL A C 1
ATOM 907 O O . VAL A 1 116 ? 23.394 27.838 115.595 1.00 36.93 116 VAL A O 1
ATOM 911 N N . ASP A 1 117 ? 25.326 28.078 114.465 1.00 36.47 117 ASP A N 1
ATOM 912 C CA . ASP A 1 117 ? 25.015 29.457 114.050 1.00 40.35 117 ASP A CA 1
ATOM 913 C C . ASP A 1 117 ? 23.779 29.562 113.156 1.00 40.65 117 ASP A C 1
ATOM 914 O O . ASP A 1 117 ? 23.014 30.529 113.270 1.00 35.74 117 ASP A O 1
ATOM 919 N N . TYR A 1 118 ? 23.596 28.590 112.259 1.00 38.39 118 TYR A N 1
ATOM 920 C CA . TYR A 1 118 ? 22.434 28.598 111.376 1.00 35.45 118 TYR A CA 1
ATOM 921 C C . TYR A 1 118 ? 21.161 28.333 112.173 1.00 34.13 118 TYR A C 1
ATOM 922 O O . TYR A 1 118 ? 20.140 28.983 111.956 1.00 34.57 118 TYR A O 1
ATOM 931 N N . ARG A 1 119 ? 21.208 27.351 113.066 1.00 37.11 119 ARG A N 1
ATOM 932 C CA . ARG A 1 119 ? 20.063 27.067 113.940 1.00 36.17 119 ARG A CA 1
ATOM 933 C C . ARG A 1 119 ? 19.684 28.285 114.795 1.00 35.30 119 ARG A C 1
ATOM 934 O O . ARG A 1 119 ? 18.495 28.592 114.997 1.00 32.38 119 ARG A O 1
ATOM 942 N N . ASN A 1 120 ? 20.701 28.981 115.291 1.00 30.93 120 ASN A N 1
ATOM 943 C CA . ASN A 1 120 ? 20.449 30.159 116.111 1.00 37.04 120 ASN A CA 1
ATOM 944 C C . ASN A 1 120 ? 19.742 31.228 115.272 1.00 35.10 120 ASN A C 1
ATOM 945 O O . ASN A 1 120 ? 18.877 31.944 115.782 1.00 35.56 120 ASN A O 1
ATOM 950 N N . LYS A 1 121 ? 20.058 31.293 113.977 1.00 33.35 121 LYS A N 1
ATOM 951 C CA . LYS A 1 121 ? 19.330 32.197 113.059 1.00 36.00 121 LYS A CA 1
ATOM 952 C C . LYS A 1 121 ? 17.850 31.864 112.970 1.00 35.81 121 LYS A C 1
ATOM 953 O O . LYS A 1 121 ? 17.038 32.772 112.848 1.00 34.47 121 LYS A O 1
ATOM 959 N N . TRP A 1 122 ? 17.513 30.567 112.975 1.00 31.21 122 TRP A N 1
ATOM 960 C CA . TRP A 1 122 ? 16.114 30.137 112.990 1.00 30.63 122 TRP A CA 1
ATOM 961 C C . TRP A 1 122 ? 15.435 30.444 114.340 1.00 33.41 122 TRP A C 1
ATOM 962 O O . TRP A 1 122 ? 14.273 30.875 114.367 1.00 33.35 122 TRP A O 1
ATOM 973 N N . PHE A 1 123 ? 16.151 30.247 115.453 1.00 32.12 123 PHE A N 1
ATOM 974 C CA . PHE A 1 123 ? 15.622 30.585 116.778 1.00 33.43 123 PHE A CA 1
ATOM 975 C C . PHE A 1 123 ? 15.272 32.082 116.780 1.00 33.43 123 PHE A C 1
ATOM 976 O O . PHE A 1 123 ? 14.203 32.502 117.229 1.00 34.55 123 PHE A O 1
ATOM 984 N N . LYS A 1 124 ? 16.190 32.878 116.256 1.00 31.50 124 LYS A N 1
ATOM 985 C CA . LYS A 1 124 ? 16.007 34.331 116.240 1.00 36.39 124 LYS A CA 1
ATOM 986 C C . LYS A 1 124 ? 14.773 34.755 115.440 1.00 35.46 124 LYS A C 1
ATOM 987 O O . LYS A 1 124 ? 13.989 35.609 115.887 1.00 37.61 124 LYS A O 1
ATOM 993 N N . ALA A 1 125 ? 14.577 34.124 114.287 1.00 32.72 125 ALA A N 1
ATOM 994 C CA . ALA A 1 125 ? 13.458 34.465 113.412 1.00 35.82 125 ALA A CA 1
ATOM 995 C C . ALA A 1 125 ? 12.100 34.096 113.996 1.00 35.01 125 ALA A C 1
ATOM 996 O O . ALA A 1 125 ? 11.153 34.875 113.909 1.00 35.30 125 ALA A O 1
ATOM 998 N N . VAL A 1 126 ? 11.975 32.893 114.553 1.00 33.27 126 VAL A N 1
ATOM 999 C CA . VAL A 1 126 ? 10.672 32.475 115.067 1.00 31.67 126 VAL A CA 1
ATOM 1000 C C . VAL A 1 126 ? 10.322 33.181 116.379 1.00 32.73 126 VAL A C 1
ATOM 1001 O O . VAL A 1 126 ? 9.142 33.397 116.684 1.00 32.91 126 VAL A O 1
ATOM 1005 N N . LEU A 1 127 ? 11.342 33.547 117.149 1.00 33.06 127 LEU A N 1
ATOM 1006 C CA . LEU A 1 127 ? 11.113 34.249 118.411 1.00 37.83 127 LEU A CA 1
ATOM 1007 C C . LEU A 1 127 ? 10.897 35.738 118.146 1.00 38.22 127 LEU A C 1
ATOM 1008 O O . LEU A 1 127 ? 10.340 36.441 118.989 1.00 38.03 127 LEU A O 1
ATOM 1013 N N . GLY A 1 128 ? 11.375 36.207 116.993 1.00 35.55 128 GLY A N 1
ATOM 1014 C CA . GLY A 1 128 ? 11.288 37.618 116.623 1.00 42.57 128 GLY A CA 1
ATOM 1015 C C . GLY A 1 128 ? 10.013 38.382 116.951 1.00 40.65 128 GLY A C 1
ATOM 1016 O O . GLY A 1 128 ? 10.066 39.409 117.613 1.00 41.19 128 GLY A O 1
ATOM 1017 N N . PRO A 1 129 ? 8.859 37.892 116.471 1.00 43.31 129 PRO A N 1
ATOM 1018 C CA . PRO A 1 129 ? 7.562 38.538 116.717 1.00 43.58 129 PRO A CA 1
ATOM 1019 C C . PRO A 1 129 ? 7.212 38.723 118.196 1.00 45.36 129 PRO A C 1
ATOM 1020 O O . PRO A 1 129 ? 6.399 39.594 118.517 1.00 48.89 129 PRO A O 1
ATOM 1024 N N . GLY A 1 130 ? 7.800 37.916 119.073 1.00 41.20 130 GLY A N 1
ATOM 1025 C CA . GLY A 1 130 ? 7.624 38.080 120.502 1.00 42.37 130 GLY A CA 1
ATOM 1026 C C . GLY A 1 130 ? 6.339 37.503 121.066 1.00 44.27 130 GLY A C 1
ATOM 1027 O O . GLY A 1 130 ? 5.925 37.869 122.168 1.00 45.49 130 GLY A O 1
ATOM 1028 N N . ASN A 1 131 ? 5.729 36.559 120.357 1.00 38.37 131 ASN A N 1
ATOM 1029 C CA . ASN A 1 131 ? 4.462 35.990 120.809 1.00 37.07 131 ASN A CA 1
ATOM 1030 C C . ASN A 1 131 ? 4.586 34.593 121.411 1.00 38.61 131 ASN A C 1
ATOM 1031 O O . ASN A 1 131 ? 3.599 34.006 121.875 1.00 38.97 131 ASN A O 1
ATOM 1036 N N . ILE A 1 132 ? 5.799 34.065 121.429 1.00 37.87 132 ILE A N 1
ATOM 1037 C CA . ILE A 1 132 ? 6.023 32.748 122.006 1.00 37.22 132 ILE A CA 1
ATOM 1038 C C . ILE A 1 132 ? 5.995 32.847 123.536 1.00 40.18 132 ILE A C 1
ATOM 1039 O O . ILE A 1 132 ? 6.697 33.683 124.132 1.00 38.80 132 ILE A O 1
ATOM 1044 N N . GLU A 1 133 ? 5.132 32.029 124.144 1.00 39.37 133 GLU A N 1
ATOM 1045 C CA . GLU A 1 133 ? 4.954 32.003 125.589 1.00 42.81 133 GLU A CA 1
ATOM 1046 C C . GLU A 1 133 ? 5.661 30.849 126.285 1.00 41.66 133 GLU A C 1
ATOM 1047 O O . GLU A 1 133 ? 5.902 30.915 127.488 1.00 41.93 133 GLU A O 1
ATOM 1053 N N . ALA A 1 134 ? 6.007 29.797 125.542 1.00 38.92 134 ALA A N 1
ATOM 1054 C CA . ALA A 1 134 ? 6.660 28.632 126.140 1.00 37.34 134 ALA A CA 1
ATOM 1055 C C . ALA A 1 134 ? 7.541 27.867 125.152 1.00 39.48 134 ALA A C 1
ATOM 1056 O O . ALA A 1 134 ? 7.233 27.801 123.951 1.00 37.45 134 ALA A O 1
ATOM 1058 N N . VAL A 1 135 ? 8.621 27.275 125.666 1.00 33.49 135 VAL A N 1
ATOM 1059 C CA . VAL A 1 135 ? 9.540 26.473 124.860 1.00 33.31 135 VAL A CA 1
ATOM 1060 C C . VAL A 1 135 ? 9.710 25.065 125.465 1.00 38.35 135 VAL A C 1
ATOM 1061 O O . VAL A 1 135 ? 9.919 24.939 126.679 1.00 36.56 135 VAL A O 1
ATOM 1065 N N . VAL A 1 136 ? 9.596 24.031 124.628 1.00 31.60 136 VAL A N 1
ATOM 1066 C CA . VAL A 1 136 ? 9.789 22.631 125.041 1.00 36.58 136 VAL A CA 1
ATOM 1067 C C . VAL A 1 136 ? 10.828 21.966 124.163 1.00 36.13 136 VAL A C 1
ATOM 1068 O O . VAL A 1 136 ? 10.711 21.965 122.930 1.00 37.91 136 VAL A O 1
ATOM 1072 N N . SER A 1 137 ? 11.848 21.398 124.788 1.00 36.37 137 SER A N 1
ATOM 1073 C CA . SER A 1 137 ? 12.883 20.711 124.030 1.00 35.61 137 SER A CA 1
ATOM 1074 C C . SER A 1 137 ? 12.672 19.206 124.184 1.00 37.36 137 SER A C 1
ATOM 1075 O O . SER A 1 137 ? 12.255 18.737 125.246 1.00 39.03 137 SER A O 1
ATOM 1078 N N . LEU A 1 138 ? 12.945 18.458 123.118 1.00 36.42 138 LEU A N 1
ATOM 1079 C CA . LEU A 1 138 ? 12.729 17.018 123.125 1.00 38.19 138 LEU A CA 1
ATOM 1080 C C . LEU A 1 138 ? 14.081 16.335 123.153 1.00 40.75 138 LEU A C 1
ATOM 1081 O O . LEU A 1 138 ? 14.802 16.335 122.147 1.00 36.43 138 LEU A O 1
ATOM 1086 N N . GLY A 1 139 ? 14.435 15.773 124.308 1.00 42.39 139 GLY A N 1
ATOM 1087 C CA . GLY A 1 139 ? 15.709 15.089 124.443 1.00 40.64 139 GLY A CA 1
ATOM 1088 C C . GLY A 1 139 ? 16.840 16.025 124.828 1.00 41.59 139 GLY A C 1
ATOM 1089 O O . GLY A 1 139 ? 16.673 17.263 124.867 1.00 38.90 139 GLY A O 1
ATOM 1090 N N . GLY A 1 140 ? 18.009 15.436 125.077 1.00 38.39 140 GLY A N 1
ATOM 1091 C CA . GLY A 1 140 ? 19.161 16.175 125.555 1.00 38.92 140 GLY A CA 1
ATOM 1092 C C . GLY A 1 140 ? 19.847 17.137 124.605 1.00 42.09 140 GLY A C 1
ATOM 1093 O O . GLY A 1 140 ? 20.198 18.236 125.014 1.00 38.22 140 GLY A O 1
ATOM 1094 N N . LEU A 1 141 ? 20.054 16.739 123.353 1.00 39.55 141 LEU A N 1
ATOM 1095 C CA . LEU A 1 141 ? 20.768 17.609 122.439 1.00 40.92 141 LEU A CA 1
ATOM 1096 C C . LEU A 1 141 ? 19.971 18.882 122.142 1.00 36.42 141 LEU A C 1
ATOM 1097 O O . LEU A 1 141 ? 20.547 19.962 121.960 1.00 35.80 141 LEU A O 1
ATOM 1102 N N . ALA A 1 142 ? 18.648 18.748 122.129 1.00 34.65 142 ALA A N 1
ATOM 1103 C CA . ALA A 1 142 ? 17.751 19.882 121.974 1.00 34.97 142 ALA A CA 1
ATOM 1104 C C . ALA A 1 142 ? 17.884 20.815 123.169 1.00 36.97 142 ALA A C 1
ATOM 1105 O O . ALA A 1 142 ? 17.954 22.045 123.030 1.00 34.04 142 ALA A O 1
ATOM 1107 N N . ASP A 1 143 ? 17.906 20.206 124.349 1.00 37.79 143 ASP A N 1
ATOM 1108 C CA . ASP A 1 143 ? 18.096 20.932 125.589 1.00 34.35 143 ASP A CA 1
ATOM 1109 C C . ASP A 1 143 ? 19.406 21.678 125.553 1.00 36.25 143 ASP A C 1
ATOM 1110 O O . ASP A 1 143 ? 19.441 22.865 125.880 1.00 36.83 143 ASP A O 1
ATOM 1115 N N . GLU A 1 144 ? 20.473 21.017 125.107 1.00 36.75 144 GLU A N 1
ATOM 1116 C CA . GLU A 1 144 ? 21.757 21.705 125.012 1.00 37.08 144 GLU A CA 1
ATOM 1117 C C . GLU A 1 144 ? 21.689 22.831 123.993 1.00 39.40 144 GLU A C 1
ATOM 1118 O O . GLU A 1 144 ? 22.313 23.896 124.172 1.00 40.17 144 GLU A O 1
ATOM 1124 N N . ALA A 1 145 ? 20.900 22.620 122.941 1.00 37.17 145 ALA A N 1
ATOM 1125 C CA . ALA A 1 145 ? 20.766 23.630 121.895 1.00 34.72 145 ALA A CA 1
ATOM 1126 C C . ALA A 1 145 ? 20.077 24.893 122.419 1.00 34.89 145 ALA A C 1
ATOM 1127 O O . ALA A 1 145 ? 20.507 26.004 122.124 1.00 33.83 145 ALA A O 1
ATOM 1129 N N . TRP A 1 146 ? 19.002 24.720 123.180 1.00 35.61 146 TRP A N 1
ATOM 1130 C CA . TRP A 1 146 ? 18.299 25.861 123.739 1.00 38.36 146 TRP A CA 1
ATOM 1131 C C . TRP A 1 146 ? 19.164 26.659 124.724 1.00 43.21 146 TRP A C 1
ATOM 1132 O O . TRP A 1 146 ? 19.181 27.903 124.694 1.00 41.18 146 TRP A O 1
ATOM 1143 N N . LYS A 1 147 ? 19.904 25.947 125.570 1.00 42.47 147 LYS A N 1
ATOM 1144 C CA . LYS A 1 147 ? 20.762 26.597 126.562 1.00 41.15 147 LYS A CA 1
ATOM 1145 C C . LYS A 1 147 ? 21.922 27.309 125.911 1.00 42.21 147 LYS A C 1
ATOM 1146 O O . LYS A 1 147 ? 22.342 28.369 126.381 1.00 44.14 147 LYS A O 1
ATOM 1152 N N . ALA A 1 148 ? 22.442 26.735 124.830 1.00 38.44 148 ALA A N 1
ATOM 1153 C CA . ALA A 1 148 ? 23.525 27.390 124.117 1.00 40.29 148 ALA A CA 1
ATOM 1154 C C . ALA A 1 148 ? 23.008 28.625 123.378 1.00 43.69 148 ALA A C 1
ATOM 1155 O O . ALA A 1 148 ? 23.732 29.615 123.236 1.00 45.56 148 ALA A O 1
ATOM 1157 N N . TRP A 1 149 ? 21.741 28.591 122.968 1.00 41.92 149 TRP A N 1
ATOM 1158 C CA . TRP A 1 149 ? 21.084 29.768 122.387 1.00 42.86 149 TRP A CA 1
ATOM 1159 C C . TRP A 1 149 ? 21.034 30.874 123.432 1.00 42.75 149 TRP A C 1
ATOM 1160 O O . TRP A 1 149 ? 21.237 32.040 123.123 1.00 44.46 149 TRP A O 1
ATOM 1171 N N . LEU A 1 150 ? 20.754 30.509 124.676 1.00 43.26 150 LEU A N 1
ATOM 1172 C CA . LEU A 1 150 ? 20.570 31.524 125.712 1.00 44.32 150 LEU A CA 1
ATOM 1173 C C . LEU A 1 150 ? 21.854 32.270 126.035 1.00 48.13 150 LEU A C 1
ATOM 1174 O O . LEU A 1 150 ? 21.828 33.448 126.391 1.00 47.48 150 LEU A O 1
ATOM 1179 N N . LYS A 1 151 ? 22.980 31.597 125.848 1.00 48.02 151 LYS A N 1
ATOM 1180 C CA . LYS A 1 151 ? 24.282 32.186 126.123 1.00 49.45 151 LYS A CA 1
ATOM 1181 C C . LYS A 1 151 ? 24.758 33.102 124.993 1.00 50.92 151 LYS A C 1
ATOM 1182 O O . LYS A 1 151 ? 25.745 33.822 125.139 1.00 49.52 151 LYS A O 1
ATOM 1188 N N . SER A 1 152 ? 24.057 33.079 123.864 1.00 50.98 152 SER A N 1
ATOM 1189 C CA . SER A 1 152 ? 24.408 33.962 122.759 1.00 52.12 152 SER A CA 1
ATOM 1190 C C . SER A 1 152 ? 23.863 35.359 123.040 1.00 54.73 152 SER A C 1
ATOM 1191 O O . SER A 1 152 ? 22.974 35.535 123.879 1.00 52.98 152 SER A O 1
ATOM 1194 N N . SER A 1 153 ? 24.412 36.347 122.346 1.00 55.58 153 SER A N 1
ATOM 1195 C CA . SER A 1 153 ? 23.992 37.729 122.527 1.00 60.09 153 SER A CA 1
ATOM 1196 C C . SER A 1 153 ? 22.504 37.924 122.239 1.00 56.71 153 SER A C 1
ATOM 1197 O O . SER A 1 153 ? 21.799 38.548 123.039 1.00 55.13 153 SER A O 1
ATOM 1200 N N . ASP A 1 154 ? 22.024 37.398 121.113 1.00 53.73 154 ASP A N 1
ATOM 1201 C CA . ASP A 1 154 ? 20.614 37.564 120.787 1.00 51.80 154 ASP A CA 1
ATOM 1202 C C . ASP A 1 154 ? 19.726 36.621 121.610 1.00 50.55 154 ASP A C 1
ATOM 1203 O O . ASP A 1 154 ? 18.513 36.824 121.717 1.00 48.29 154 ASP A O 1
ATOM 1208 N N . GLY A 1 155 ? 20.325 35.600 122.209 1.00 50.51 155 GLY A N 1
ATOM 1209 C CA . GLY A 1 155 ? 19.544 34.641 122.969 1.00 45.41 155 GLY A CA 1
ATOM 1210 C C . GLY A 1 155 ? 19.318 35.053 124.411 1.00 48.82 155 GLY A C 1
ATOM 1211 O O . GLY A 1 155 ? 18.370 34.592 125.050 1.00 46.14 155 GLY A O 1
ATOM 1212 N N . ALA A 1 156 ? 20.171 35.938 124.927 1.00 51.27 156 ALA A N 1
ATOM 1213 C CA . ALA A 1 156 ? 20.100 36.312 126.341 1.00 53.24 156 ALA A CA 1
ATOM 1214 C C . ALA A 1 156 ? 18.741 36.890 126.751 1.00 53.70 156 ALA A C 1
ATOM 1215 O O . ALA A 1 156 ? 18.332 36.767 127.906 1.00 54.38 156 ALA A O 1
ATOM 1217 N N . ALA A 1 157 ? 18.012 37.447 125.788 1.00 51.35 157 ALA A N 1
ATOM 1218 C CA . ALA A 1 157 ? 16.706 38.026 126.067 1.00 47.17 157 ALA A CA 1
ATOM 1219 C C . ALA A 1 157 ? 15.644 36.982 126.414 1.00 47.38 157 ALA A C 1
ATOM 1220 O O . ALA A 1 157 ? 14.533 37.334 126.806 1.00 45.47 157 ALA A O 1
ATOM 1222 N N . TYR A 1 158 ? 15.973 35.700 126.278 1.00 48.11 158 TYR A N 1
ATOM 1223 C CA . TYR A 1 158 ? 14.955 34.675 126.422 1.00 43.54 158 TYR A CA 1
ATOM 1224 C C . TYR A 1 158 ? 15.219 33.757 127.615 1.00 45.93 158 TYR A C 1
ATOM 1225 O O . TYR A 1 158 ? 14.568 32.715 127.742 1.00 46.99 158 TYR A O 1
ATOM 1234 N N . LYS A 1 159 ? 16.142 34.132 128.508 1.00 48.46 159 LYS A N 1
ATOM 1235 C CA . LYS A 1 159 ? 16.375 33.305 129.714 1.00 51.77 159 LYS A CA 1
ATOM 1236 C C . LYS A 1 159 ? 15.178 33.250 130.658 1.00 44.52 159 LYS A C 1
ATOM 1237 O O . LYS A 1 159 ? 15.022 32.298 131.420 1.00 52.48 159 LYS A O 1
ATOM 1243 N N . THR A 1 160 ? 14.315 34.250 130.588 1.00 53.48 160 THR A N 1
ATOM 1244 C CA . THR A 1 160 ? 13.135 34.258 131.443 1.00 54.25 160 THR A CA 1
ATOM 1245 C C . THR A 1 160 ? 11.992 33.501 130.781 1.00 48.98 160 THR A C 1
ATOM 1246 O O . THR A 1 160 ? 10.977 33.201 131.420 1.00 47.62 160 THR A O 1
ATOM 1250 N N . LEU A 1 161 ? 12.166 33.167 129.503 1.00 48.47 161 LEU A N 1
ATOM 1251 C CA . LEU A 1 161 ? 11.092 32.524 128.762 1.00 43.36 161 LEU A CA 1
ATOM 1252 C C . LEU A 1 161 ? 10.865 31.124 129.308 1.00 41.53 161 LEU A C 1
ATOM 1253 O O . LEU A 1 161 ? 11.790 30.312 129.416 1.00 40.13 161 LEU A O 1
ATOM 1258 N N . ALA A 1 162 ? 9.610 30.850 129.640 1.00 40.97 162 ALA A N 1
ATOM 1259 C CA . ALA A 1 162 ? 9.229 29.587 130.238 1.00 34.76 162 ALA A CA 1
ATOM 1260 C C . ALA A 1 162 ? 9.730 28.416 129.404 1.00 44.74 162 ALA A C 1
ATOM 1261 O O . ALA A 1 162 ? 9.485 28.353 128.189 1.00 39.32 162 ALA A O 1
ATOM 1263 N N . TYR A 1 163 ? 10.421 27.485 130.058 1.00 40.91 163 TYR A N 1
ATOM 1264 C CA . TYR A 1 163 ? 11.121 26.431 129.348 1.00 38.70 163 TYR A CA 1
ATOM 1265 C C . TYR A 1 163 ? 11.066 25.098 130.083 1.00 43.57 163 TYR A C 1
ATOM 1266 O O . TYR A 1 163 ? 11.267 25.020 131.303 1.00 41.12 163 TYR A O 1
ATOM 1275 N N . GLN A 1 164 ? 10.811 24.037 129.333 1.00 42.87 164 GLN A N 1
ATOM 1276 C CA . GLN A 1 164 ? 10.864 22.694 129.908 1.00 41.50 164 GLN A CA 1
ATOM 1277 C C . GLN A 1 164 ? 11.567 21.746 128.980 1.00 41.41 164 GLN A C 1
ATOM 1278 O O . GLN A 1 164 ? 11.285 21.725 127.792 1.00 38.83 164 GLN A O 1
ATOM 1284 N N . HIS A 1 165 ? 12.521 21.004 129.525 1.00 41.06 165 HIS A N 1
ATOM 1285 C CA . HIS A 1 165 ? 13.134 19.892 128.817 1.00 43.15 165 HIS A CA 1
ATOM 1286 C C . HIS A 1 165 ? 12.339 18.623 129.135 1.00 44.32 165 HIS A C 1
ATOM 1287 O O . HIS A 1 165 ? 12.162 18.313 130.306 1.00 47.55 165 HIS A O 1
ATOM 1294 N N . ILE A 1 166 ? 11.912 17.879 128.137 1.00 37.33 166 ILE A N 1
ATOM 1295 C CA . ILE A 1 166 ? 11.235 16.623 128.391 1.00 41.35 166 ILE A CA 1
ATOM 1296 C C . ILE A 1 166 ? 11.877 15.482 127.636 1.00 40.91 166 ILE A C 1
ATOM 1297 O O . ILE A 1 166 ? 12.533 15.681 126.653 1.00 39.65 166 ILE A O 1
ATOM 1302 N N . THR A 1 167 ? 11.651 14.274 128.112 1.00 39.86 167 THR A N 1
ATOM 1303 C CA . THR A 1 167 ? 12.211 13.081 127.515 1.00 39.54 167 THR A CA 1
ATOM 1304 C C . THR A 1 167 ? 11.734 12.925 126.107 1.00 38.75 167 THR A C 1
ATOM 1305 O O . THR A 1 167 ? 10.588 13.071 125.867 1.00 35.18 167 THR A O 1
ATOM 1309 N N . HIS A 1 168 ? 12.628 12.605 125.191 1.00 39.94 168 HIS A N 1
ATOM 1310 C CA . HIS A 1 168 ? 12.227 12.495 123.803 1.00 42.40 168 HIS A CA 1
ATOM 1311 C C . HIS A 1 168 ? 11.180 11.444 123.582 1.00 44.88 168 HIS A C 1
ATOM 1312 O O . HIS A 1 168 ? 11.223 10.397 124.141 1.00 44.00 168 HIS A O 1
ATOM 1319 N N . PRO A 1 169 ? 10.175 11.837 122.698 1.00 42.50 169 PRO A N 1
ATOM 1320 C CA . PRO A 1 169 ? 9.023 10.943 122.672 1.00 38.98 169 PRO A CA 1
ATOM 1321 C C . PRO A 1 169 ? 9.207 9.468 122.362 1.00 43.43 169 PRO A C 1
ATOM 1322 O O . PRO A 1 169 ? 8.358 8.723 122.746 1.00 42.58 169 PRO A O 1
ATOM 1326 N N . THR A 1 170 ? 10.228 9.065 121.638 1.00 41.90 170 THR A N 1
ATOM 1327 C CA . THR A 1 170 ? 10.390 7.654 121.297 1.00 46.07 170 THR A CA 1
ATOM 1328 C C . THR A 1 170 ? 11.428 6.973 122.177 1.00 47.58 170 THR A C 1
ATOM 1329 O O . THR A 1 170 ? 11.950 5.912 121.821 1.00 51.20 170 THR A O 1
ATOM 1333 N N . TRP A 1 171 ? 11.707 7.559 123.335 1.00 46.11 171 TRP A N 1
ATOM 1334 C CA . TRP A 1 171 ? 12.643 6.945 124.279 1.00 48.97 171 TRP A CA 1
ATOM 1335 C C . TRP A 1 171 ? 12.249 5.549 124.760 1.00 51.04 171 TRP A C 1
ATOM 1336 O O . TRP A 1 171 ? 13.116 4.681 124.854 1.00 53.13 171 TRP A O 1
ATOM 1347 N N . PRO A 1 172 ? 10.959 5.324 125.074 1.00 51.64 172 PRO A N 1
ATOM 1348 C CA . PRO A 1 172 ? 10.601 3.980 125.535 1.00 49.20 172 PRO A CA 1
ATOM 1349 C C . PRO A 1 172 ? 10.970 2.860 124.569 1.00 56.80 172 PRO A C 1
ATOM 1350 O O . PRO A 1 172 ? 11.486 1.836 125.017 1.00 53.46 172 PRO A O 1
ATOM 1354 N N . GLU A 1 173 ? 10.713 3.054 123.279 1.00 54.05 173 GLU A N 1
ATOM 1355 C CA . GLU A 1 173 ? 10.940 2.003 122.290 1.00 56.35 173 GLU A CA 1
ATOM 1356 C C . GLU A 1 173 ? 12.414 1.883 121.923 1.00 59.25 173 GLU A C 1
ATOM 1357 O O . GLU A 1 173 ? 12.846 0.860 121.400 1.00 64.37 173 GLU A O 1
ATOM 1363 N N . SER A 1 174 ? 13.189 2.924 122.211 1.00 57.03 174 SER A N 1
ATOM 1364 C CA . SER A 1 174 ? 14.607 2.915 121.880 1.00 60.93 174 SER A CA 1
ATOM 1365 C C . SER A 1 174 ? 15.441 2.278 122.989 1.00 64.54 174 SER A C 1
ATOM 1366 O O . SER A 1 174 ? 16.539 1.773 122.749 1.00 65.11 174 SER A O 1
ATOM 1369 N N . SER A 1 175 ? 14.896 2.300 124.201 1.00 63.71 175 SER A N 1
ATOM 1370 C CA . SER A 1 175 ? 15.598 1.853 125.399 1.00 62.63 175 SER A CA 1
ATOM 1371 C C . SER A 1 175 ? 15.623 0.325 125.590 1.00 66.83 175 SER A C 1
ATOM 1372 O O . SER A 1 175 ? 16.484 -0.200 126.294 1.00 69.15 175 SER A O 1
ATOM 1375 N N . ALA A 1 176 ? 14.674 -0.376 124.972 1.00 67.49 176 ALA A N 1
ATOM 1376 C CA . ALA A 1 176 ? 14.507 -1.815 125.172 1.00 68.37 176 ALA A CA 1
ATOM 1377 C C . ALA A 1 176 ? 13.711 -2.438 124.027 1.00 72.47 176 ALA A C 1
ATOM 1378 O O . ALA A 1 176 ? 13.024 -1.727 123.290 1.00 71.51 176 ALA A O 1
ATOM 1380 N N . HIS A 1 177 ? 13.847 -3.751 123.841 1.00 75.10 177 HIS A N 1
ATOM 1381 C CA . HIS A 1 177 ? 13.123 -4.442 122.771 1.00 78.93 177 HIS A CA 1
ATOM 1382 C C . HIS A 1 177 ? 11.787 -5.017 123.278 1.00 75.34 177 HIS A C 1
ATOM 1383 O O . HIS A 1 177 ? 10.796 -5.075 122.544 1.00 78.17 177 HIS A O 1
ATOM 1390 N N . ASP A 1 178 ? 11.789 -5.429 124.545 1.00 70.98 178 ASP A N 1
ATOM 1391 C CA . ASP A 1 178 ? 10.674 -6.119 125.207 1.00 71.49 178 ASP A CA 1
ATOM 1392 C C . ASP A 1 178 ? 9.471 -5.234 125.570 1.00 68.49 178 ASP A C 1
ATOM 1393 O O . ASP A 1 178 ? 9.630 -4.052 125.884 1.00 71.01 178 ASP A O 1
ATOM 1398 N N . SER A 1 179 ? 8.271 -5.809 125.500 1.00 68.72 179 SER A N 1
ATOM 1399 C CA . SER A 1 179 ? 7.033 -5.086 125.792 1.00 65.05 179 SER A CA 1
ATOM 1400 C C . SER A 1 179 ? 6.926 -4.544 127.227 1.00 64.83 179 SER A C 1
ATOM 1401 O O . SER A 1 179 ? 6.462 -3.415 127.436 1.00 61.30 179 SER A O 1
ATOM 1404 N N . ALA A 1 180 ? 7.373 -5.320 128.210 1.00 64.08 180 ALA A N 1
ATOM 1405 C CA . ALA A 1 180 ? 7.195 -4.915 129.603 1.00 62.23 180 ALA A CA 1
ATOM 1406 C C . ALA A 1 180 ? 8.066 -3.728 130.009 1.00 57.03 180 ALA A C 1
ATOM 1407 O O . ALA A 1 180 ? 7.625 -2.866 130.770 1.00 60.67 180 ALA A O 1
ATOM 1409 N N . THR A 1 181 ? 9.313 -3.717 129.542 1.00 57.09 181 THR A N 1
ATOM 1410 C CA . THR A 1 181 ? 10.238 -2.626 129.847 1.00 61.92 181 THR A CA 1
ATOM 1411 C C . THR A 1 181 ? 9.863 -1.350 129.085 1.00 59.34 181 THR A C 1
ATOM 1412 O O . THR A 1 181 ? 9.992 -0.245 129.613 1.00 59.20 181 THR A O 1
ATOM 1416 N N . GLN A 1 182 ? 9.411 -1.510 127.843 1.00 58.77 182 GLN A N 1
ATOM 1417 C CA . GLN A 1 182 ? 8.947 -0.374 127.063 1.00 58.31 182 GLN A CA 1
ATOM 1418 C C . GLN A 1 182 ? 7.770 0.257 127.796 1.00 56.77 182 GLN A C 1
ATOM 1419 O O . GLN A 1 182 ? 7.682 1.478 127.921 1.00 52.85 182 GLN A O 1
ATOM 1425 N N . ALA A 1 183 ? 6.887 -0.589 128.316 1.00 58.02 183 ALA A N 1
ATOM 1426 C CA . ALA A 1 183 ? 5.730 -0.098 129.048 1.00 57.99 183 ALA A CA 1
ATOM 1427 C C . ALA A 1 183 ? 6.153 0.574 130.349 1.00 55.38 183 ALA A C 1
ATOM 1428 O O . ALA A 1 183 ? 5.561 1.569 130.767 1.00 51.20 183 ALA A O 1
ATOM 1430 N N . ALA A 1 184 ? 7.186 0.034 130.985 1.00 56.00 184 ALA A N 1
ATOM 1431 C CA . ALA A 1 184 ? 7.623 0.574 132.262 1.00 55.40 184 ALA A CA 1
ATOM 1432 C C . ALA A 1 184 ? 8.269 1.933 132.042 1.00 55.58 184 ALA A C 1
ATOM 1433 O O . ALA A 1 184 ? 8.064 2.865 132.834 1.00 49.94 184 ALA A O 1
ATOM 1435 N N . ASN A 1 185 ? 9.051 2.039 130.970 1.00 53.35 185 ASN A N 1
ATOM 1436 C CA . ASN A 1 185 ? 9.711 3.298 130.641 1.00 54.28 185 ASN A CA 1
ATOM 1437 C C . ASN A 1 185 ? 8.739 4.350 130.096 1.00 50.40 185 ASN A C 1
ATOM 1438 O O . ASN A 1 185 ? 8.968 5.549 130.248 1.00 48.32 185 ASN A O 1
ATOM 1443 N N . THR A 1 186 ? 7.651 3.899 129.479 1.00 48.78 186 THR A N 1
ATOM 1444 C CA . THR A 1 186 ? 6.599 4.797 129.011 1.00 50.32 186 THR A CA 1
ATOM 1445 C C . THR A 1 186 ? 5.932 5.446 130.229 1.00 51.19 186 THR A C 1
ATOM 1446 O O . THR A 1 186 ? 5.701 6.667 130.274 1.00 44.23 186 THR A O 1
ATOM 1450 N N . LYS A 1 187 ? 5.662 4.624 131.240 1.00 49.92 187 LYS A N 1
ATOM 1451 C CA . LYS A 1 187 ? 5.035 5.107 132.462 1.00 45.19 187 LYS A CA 1
ATOM 1452 C C . LYS A 1 187 ? 5.933 6.139 133.125 1.00 45.89 187 LYS A C 1
ATOM 1453 O O . LYS A 1 187 ? 5.462 7.176 133.615 1.00 45.02 187 LYS A O 1
ATOM 1459 N N . ILE A 1 188 ? 7.235 5.879 133.090 1.00 44.29 188 ILE A N 1
ATOM 1460 C CA . ILE A 1 188 ? 8.211 6.803 133.658 1.00 46.68 188 ILE A CA 1
ATOM 1461 C C . ILE A 1 188 ? 8.270 8.111 132.860 1.00 47.46 188 ILE A C 1
ATOM 1462 O O . ILE A 1 188 ? 8.350 9.211 133.437 1.00 44.06 188 ILE A O 1
ATOM 1467 N N . MET A 1 189 ? 8.189 7.997 131.535 1.00 47.08 189 MET A N 1
ATOM 1468 C CA . MET A 1 189 ? 8.254 9.188 130.690 1.00 45.28 189 MET A CA 1
ATOM 1469 C C . MET A 1 189 ? 7.059 10.105 130.919 1.00 40.77 189 MET A C 1
ATOM 1470 O O . MET A 1 189 ? 7.203 11.315 131.076 1.00 42.91 189 MET A O 1
ATOM 1475 N N . LEU A 1 190 ? 5.873 9.508 130.934 1.00 44.57 190 LEU A N 1
ATOM 1476 C CA . LEU A 1 190 ? 4.639 10.273 130.987 1.00 41.45 190 LEU A CA 1
ATOM 1477 C C . LEU A 1 190 ? 4.447 10.951 132.341 1.00 44.37 190 LEU A C 1
ATOM 1478 O O . LEU A 1 190 ? 3.792 11.993 132.420 1.00 41.92 190 LEU A O 1
ATOM 1483 N N . ALA A 1 191 ? 5.040 10.399 133.401 1.00 42.24 191 ALA A N 1
ATOM 1484 C CA . ALA A 1 191 ? 4.991 11.084 134.693 1.00 43.29 191 ALA A CA 1
ATOM 1485 C C . ALA A 1 191 ? 5.826 12.362 134.654 1.00 44.12 191 ALA A C 1
ATOM 1486 O O . ALA A 1 191 ? 5.430 13.403 135.201 1.00 42.10 191 ALA A O 1
ATOM 1488 N N . LYS A 1 192 ? 6.985 12.280 134.008 1.00 41.13 192 LYS A N 1
ATOM 1489 C CA . LYS A 1 192 ? 7.838 13.450 133.836 1.00 44.64 192 LYS A CA 1
ATOM 1490 C C . LYS A 1 192 ? 7.158 14.469 132.913 1.00 43.22 192 LYS A C 1
ATOM 1491 O O . LYS A 1 192 ? 7.282 15.685 133.112 1.00 43.41 192 LYS A O 1
ATOM 1497 N N . TRP A 1 193 ? 6.447 13.963 131.904 1.00 43.19 193 TRP A N 1
ATOM 1498 C CA . TRP A 1 193 ? 5.712 14.828 130.981 1.00 44.46 193 TRP A CA 1
ATOM 1499 C C . TRP A 1 193 ? 4.596 15.550 131.726 1.00 41.21 193 TRP A C 1
ATOM 1500 O O . TRP A 1 193 ? 4.332 16.727 131.471 1.00 41.04 193 TRP A O 1
ATOM 1511 N N . ASN A 1 194 ? 3.941 14.840 132.645 1.00 42.84 194 ASN A N 1
ATOM 1512 C CA . ASN A 1 194 ? 2.918 15.458 133.491 1.00 42.56 194 ASN A CA 1
ATOM 1513 C C . ASN A 1 194 ? 3.496 16.597 134.307 1.00 38.40 194 ASN A C 1
ATOM 1514 O O . ASN A 1 194 ? 2.861 17.635 134.498 1.00 40.00 194 ASN A O 1
ATOM 1519 N N . ALA A 1 195 ? 4.730 16.414 134.754 1.00 42.27 195 ALA A N 1
ATOM 1520 C CA . ALA A 1 195 ? 5.403 17.423 135.557 1.00 45.55 195 ALA A CA 1
ATOM 1521 C C . ALA A 1 195 ? 5.698 18.684 134.736 1.00 42.53 195 ALA A C 1
ATOM 1522 O O . ALA A 1 195 ? 5.558 19.815 135.208 1.00 40.19 195 ALA A O 1
ATOM 1524 N N . ALA A 1 196 ? 6.110 18.489 133.492 1.00 44.67 196 ALA A N 1
ATOM 1525 C CA . ALA A 1 196 ? 6.371 19.635 132.629 1.00 40.15 196 ALA A CA 1
ATOM 1526 C C . ALA A 1 196 ? 5.082 20.366 132.292 1.00 38.68 196 ALA A C 1
ATOM 1527 O O . ALA A 1 196 ? 5.054 21.606 132.232 1.00 41.70 196 ALA A O 1
ATOM 1529 N N . LEU A 1 197 ? 4.019 19.604 132.041 1.00 37.23 197 LEU A N 1
ATOM 1530 C CA . LEU A 1 197 ? 2.750 20.220 131.675 1.00 40.02 197 LEU A CA 1
ATOM 1531 C C . LEU A 1 197 ? 2.261 21.127 132.804 1.00 42.49 197 LEU A C 1
ATOM 1532 O O . LEU A 1 197 ? 1.846 22.269 132.553 1.00 41.75 197 LEU A O 1
ATOM 1537 N N . ALA A 1 198 ? 2.368 20.645 134.044 1.00 40.59 198 ALA A N 1
ATOM 1538 C CA . ALA A 1 198 ? 1.932 21.425 135.195 1.00 42.53 198 ALA A CA 1
ATOM 1539 C C . ALA A 1 198 ? 2.717 22.724 135.297 1.00 39.61 198 ALA A C 1
ATOM 1540 O O . ALA A 1 198 ? 2.169 23.757 135.642 1.00 42.98 198 ALA A O 1
ATOM 1542 N N . ALA A 1 199 ? 3.996 22.678 134.959 1.00 41.64 199 ALA A N 1
ATOM 1543 C CA . ALA A 1 199 ? 4.815 23.880 134.999 1.00 40.81 199 ALA A CA 1
ATOM 1544 C C . ALA A 1 199 ? 4.492 24.830 133.840 1.00 44.21 199 ALA A C 1
ATOM 1545 O O . ALA A 1 199 ? 4.701 26.036 133.956 1.00 43.43 199 ALA A O 1
ATOM 1547 N N . LEU A 1 200 ? 4.013 24.285 132.720 1.00 42.28 200 LEU A N 1
ATOM 1548 C CA . LEU A 1 200 ? 3.815 25.084 131.504 1.00 46.81 200 LEU A CA 1
ATOM 1549 C C . LEU A 1 200 ? 2.407 25.655 131.387 1.00 46.32 200 LEU A C 1
ATOM 1550 O O . LEU A 1 200 ? 2.221 26.727 130.817 1.00 47.10 200 LEU A O 1
ATOM 1555 N N . ALA A 1 201 ? 1.412 24.919 131.875 1.00 45.78 201 ALA A N 1
ATOM 1556 C CA . ALA A 1 201 ? 0.021 25.361 131.758 1.00 45.07 201 ALA A CA 1
ATOM 1557 C C . ALA A 1 201 ? -0.252 26.805 132.207 1.00 49.66 201 ALA A C 1
ATOM 1558 O O . ALA A 1 201 ? -0.978 27.530 131.526 1.00 49.14 201 ALA A O 1
ATOM 1560 N N . PRO A 1 202 ? 0.315 27.228 133.354 1.00 51.56 202 PRO A N 1
ATOM 1561 C CA . PRO A 1 202 ? 0.051 28.617 133.744 1.00 50.26 202 PRO A CA 1
ATOM 1562 C C . PRO A 1 202 ? 0.675 29.651 132.827 1.00 50.76 202 PRO A C 1
ATOM 1563 O O . PRO A 1 202 ? 0.232 30.800 132.828 1.00 53.11 202 PRO A O 1
ATOM 1567 N N . GLU A 1 203 ? 1.688 29.262 132.066 1.00 48.58 203 GLU A N 1
ATOM 1568 C CA . GLU A 1 203 ? 2.413 30.240 131.279 1.00 50.03 203 GLU A CA 1
ATOM 1569 C C . GLU A 1 203 ? 1.914 30.300 129.830 1.00 50.08 203 GLU A C 1
ATOM 1570 O O . GLU A 1 203 ? 2.315 31.186 129.067 1.00 47.26 203 GLU A O 1
ATOM 1576 N N . VAL A 1 204 ? 1.046 29.360 129.451 1.00 49.38 204 VAL A N 1
ATOM 1577 C CA . VAL A 1 204 ? 0.449 29.375 128.122 1.00 48.67 204 VAL A CA 1
ATOM 1578 C C . VAL A 1 204 ? -0.879 30.103 128.250 1.00 49.64 204 VAL A C 1
ATOM 1579 O O . VAL A 1 204 ? -1.933 29.481 128.397 1.00 51.60 204 VAL A O 1
ATOM 1583 N N . LYS A 1 205 ? -0.817 31.429 128.234 1.00 44.94 205 LYS A N 1
ATOM 1584 C CA . LYS A 1 205 ? -2.006 32.254 128.416 1.00 48.28 205 LYS A CA 1
ATOM 1585 C C . LYS A 1 205 ? -2.894 32.458 127.192 1.00 49.92 205 LYS A C 1
ATOM 1586 O O . LYS A 1 205 ? -4.062 32.841 127.341 1.00 50.33 205 LYS A O 1
ATOM 1592 N N . HIS A 1 206 ? -2.379 32.186 125.993 1.00 46.62 206 HIS A N 1
ATOM 1593 C CA . HIS A 1 206 ? -3.216 32.299 124.801 1.00 44.02 206 HIS A CA 1
ATOM 1594 C C . HIS A 1 206 ? -3.332 30.984 124.033 1.00 45.23 206 HIS A C 1
ATOM 1595 O O . HIS A 1 206 ? -2.897 30.897 122.881 1.00 38.68 206 HIS A O 1
ATOM 1602 N N . PRO A 1 207 ? -3.979 29.977 124.649 1.00 43.85 207 PRO A N 1
ATOM 1603 C CA . PRO A 1 207 ? -4.193 28.682 124.002 1.00 44.78 207 PRO A CA 1
ATOM 1604 C C . PRO A 1 207 ? -5.158 28.816 122.829 1.00 43.83 207 PRO A C 1
ATOM 1605 O O . PRO A 1 207 ? -5.894 29.809 122.757 1.00 44.90 207 PRO A O 1
ATOM 1609 N N . ASP A 1 208 ? -5.112 27.880 121.893 1.00 37.88 208 ASP A N 1
ATOM 1610 C CA . ASP A 1 208 ? -6.097 27.885 120.834 1.00 41.62 208 ASP A CA 1
ATOM 1611 C C . ASP A 1 208 ? -7.454 27.519 121.422 1.00 42.72 208 ASP A C 1
ATOM 1612 O O . ASP A 1 208 ? -8.478 28.071 121.032 1.00 44.74 208 ASP A O 1
ATOM 1617 N N . VAL A 1 209 ? -7.446 26.598 122.383 1.00 44.66 209 VAL A N 1
ATOM 1618 C CA . VAL A 1 209 ? -8.664 26.176 123.069 1.00 45.36 209 VAL A CA 1
ATOM 1619 C C . VAL A 1 209 ? -8.409 26.207 124.573 1.00 45.53 209 VAL A C 1
ATOM 1620 O O . VAL A 1 209 ? -7.535 25.489 125.055 1.00 42.77 209 VAL A O 1
ATOM 1624 N N . PRO A 1 210 ? -9.153 27.055 125.309 1.00 42.08 210 PRO A N 1
ATOM 1625 C CA . PRO A 1 210 ? -8.998 27.127 126.768 1.00 42.81 210 PRO A CA 1
ATOM 1626 C C . PRO A 1 210 ? -9.270 25.772 127.383 1.00 44.22 210 PRO A C 1
ATOM 1627 O O . PRO A 1 210 ? -10.361 25.225 127.224 1.00 46.10 210 PRO A O 1
ATOM 1631 N N . THR A 1 211 ? -8.280 25.238 128.086 1.00 46.67 211 THR A N 1
ATOM 1632 C CA . THR A 1 211 ? -8.304 23.839 128.480 1.00 45.53 211 THR A CA 1
ATOM 1633 C C . THR A 1 211 ? -7.877 23.646 129.925 1.00 42.90 211 THR A C 1
ATOM 1634 O O . THR A 1 211 ? -6.911 24.267 130.373 1.00 44.55 211 THR A O 1
ATOM 1638 N N . THR A 1 212 ? -8.612 22.822 130.666 1.00 46.03 212 THR A N 1
ATOM 1639 C CA . THR A 1 212 ? -8.178 22.412 132.003 1.00 42.64 212 THR A CA 1
ATOM 1640 C C . THR A 1 212 ? -7.322 21.153 131.892 1.00 46.72 212 THR A C 1
ATOM 1641 O O . THR A 1 212 ? -7.702 20.188 131.238 1.00 42.07 212 THR A O 1
ATOM 1645 N N . LEU A 1 213 ? -6.158 21.176 132.533 1.00 46.86 213 LEU A N 1
ATOM 1646 C CA . LEU A 1 213 ? -5.147 20.137 132.348 1.00 41.12 213 LEU A CA 1
ATOM 1647 C C . LEU A 1 213 ? -5.583 18.732 132.794 1.00 47.66 213 LEU A C 1
ATOM 1648 O O . LEU A 1 213 ? -5.957 18.521 133.947 1.00 49.85 213 LEU A O 1
ATOM 1653 N N . VAL A 1 214 ? -5.519 17.779 131.864 1.00 43.38 214 VAL A N 1
ATOM 1654 C CA . VAL A 1 214 ? -5.802 16.368 132.131 1.00 45.38 214 VAL A CA 1
ATOM 1655 C C . VAL A 1 214 ? -4.537 15.545 131.901 1.00 44.32 214 VAL A C 1
ATOM 1656 O O . VAL A 1 214 ? -4.082 15.410 130.759 1.00 42.08 214 VAL A O 1
ATOM 1660 N N . PRO A 1 215 ? -3.948 15.020 132.991 1.00 46.40 215 PRO A N 1
ATOM 1661 C CA . PRO A 1 215 ? -2.661 14.306 132.981 1.00 38.79 215 PRO A CA 1
ATOM 1662 C C . PRO A 1 215 ? -2.643 13.011 132.203 1.00 42.86 215 PRO A C 1
ATOM 1663 O O . PRO A 1 215 ? -3.698 12.422 131.947 1.00 44.21 215 PRO A O 1
ATOM 1667 N N . TYR A 1 216 ? -1.450 12.582 131.796 1.00 40.11 216 TYR A N 1
ATOM 1668 C CA . TYR A 1 216 ? -1.295 11.257 131.205 1.00 44.95 216 TYR A CA 1
ATOM 1669 C C . TYR A 1 216 ? -1.529 10.190 132.268 1.00 42.74 216 TYR A C 1
ATOM 1670 O O . TYR A 1 216 ? -1.340 10.446 133.455 1.00 44.26 216 TYR A O 1
ATOM 1679 N N . GLY A 1 217 ? -1.969 9.018 131.839 1.00 43.67 217 GLY A N 1
ATOM 1680 C CA . GLY A 1 217 ? -1.980 7.860 132.707 1.00 46.20 217 GLY A CA 1
ATOM 1681 C C . GLY A 1 217 ? -0.636 7.170 132.584 1.00 49.54 217 GLY A C 1
ATOM 1682 O O . GLY A 1 217 ? 0.397 7.830 132.429 1.00 46.15 217 GLY A O 1
ATOM 1683 N N . ASP A 1 218 ? -0.661 5.841 132.625 1.00 46.93 218 ASP A N 1
ATOM 1684 C CA . ASP A 1 218 ? 0.544 5.026 132.567 1.00 48.62 218 ASP A CA 1
ATOM 1685 C C . ASP A 1 218 ? 0.924 4.726 131.122 1.00 49.61 218 ASP A C 1
ATOM 1686 O O . ASP A 1 218 ? 2.107 4.594 130.794 1.00 48.42 218 ASP A O 1
ATOM 1691 N N . ALA A 1 219 ? -0.092 4.584 130.273 1.00 46.11 219 ALA A N 1
ATOM 1692 C CA . ALA A 1 219 ? 0.103 4.350 128.849 1.00 47.13 219 ALA A CA 1
ATOM 1693 C C . ALA A 1 219 ? -0.479 5.499 128.029 1.00 49.26 219 ALA A C 1
ATOM 1694 O O . ALA A 1 219 ? -1.380 6.195 128.498 1.00 47.14 219 ALA A O 1
ATOM 1696 N N . PHE A 1 220 ? 0.028 5.700 126.812 1.00 49.17 220 PHE A N 1
ATOM 1697 C CA . PHE A 1 220 ? -0.611 6.632 125.885 1.00 45.00 220 PHE A CA 1
ATOM 1698 C C . PHE A 1 220 ? -2.047 6.196 125.648 1.00 46.82 220 PHE A C 1
ATOM 1699 O O . PHE A 1 220 ? -2.315 4.997 125.485 1.00 48.36 220 PHE A O 1
ATOM 1707 N N . LYS A 1 221 ? -2.971 7.151 125.677 1.00 42.49 221 LYS A N 1
ATOM 1708 C CA . LYS A 1 221 ? -4.325 6.888 125.229 1.00 41.75 221 LYS A CA 1
ATOM 1709 C C . LYS A 1 221 ? -4.446 7.322 123.776 1.00 46.62 221 LYS A C 1
ATOM 1710 O O . LYS A 1 221 ? -3.721 8.216 123.313 1.00 46.30 221 LYS A O 1
ATOM 1716 N N . PRO A 1 222 ? -5.363 6.685 123.044 1.00 47.64 222 PRO A N 1
ATOM 1717 C CA . PRO A 1 222 ? -5.499 7.002 121.625 1.00 46.01 222 PRO A CA 1
ATOM 1718 C C . PRO A 1 222 ? -5.879 8.470 121.413 1.00 46.25 222 PRO A C 1
ATOM 1719 O O . PRO A 1 222 ? -5.564 9.023 120.369 1.00 43.33 222 PRO A O 1
ATOM 1723 N N . SER A 1 223 ? -6.562 9.076 122.378 1.00 46.75 223 SER A N 1
ATOM 1724 C CA . SER A 1 223 ? -6.916 10.486 122.277 1.00 44.72 223 SER A CA 1
ATOM 1725 C C . SER A 1 223 ? -5.695 11.393 122.420 1.00 43.60 223 SER A C 1
ATOM 1726 O O . SER A 1 223 ? -5.731 12.568 122.047 1.00 44.20 223 SER A O 1
ATOM 1729 N N . GLU A 1 224 ? -4.612 10.838 122.949 1.00 42.60 224 GLU A N 1
ATOM 1730 C CA . GLU A 1 224 ? -3.391 11.597 123.206 1.00 42.29 224 GLU A CA 1
ATOM 1731 C C . GLU A 1 224 ? -2.380 11.491 122.072 1.00 41.60 224 GLU A C 1
ATOM 1732 O O . GLU A 1 224 ? -1.311 12.100 122.128 1.00 44.61 224 GLU A O 1
ATOM 1738 N N . LEU A 1 225 ? -2.728 10.710 121.058 1.00 39.46 225 LEU A N 1
ATOM 1739 C CA . LEU A 1 225 ? -1.938 10.586 119.841 1.00 41.62 225 LEU A CA 1
ATOM 1740 C C . LEU A 1 225 ? -2.706 11.324 118.760 1.00 39.95 225 LEU A C 1
ATOM 1741 O O . LEU A 1 225 ? -3.700 10.820 118.236 1.00 42.55 225 LEU A O 1
ATOM 1746 N N . VAL A 1 226 ? -2.265 12.543 118.464 1.00 42.07 226 VAL A N 1
ATOM 1747 C CA . VAL A 1 226 ? -3.033 13.458 117.628 1.00 40.79 226 VAL A CA 1
ATOM 1748 C C . VAL A 1 226 ? -2.407 13.618 116.246 1.00 38.24 226 VAL A C 1
ATOM 1749 O O . VAL A 1 226 ? -1.220 13.939 116.122 1.00 36.32 226 VAL A O 1
ATOM 1753 N N . ASP A 1 227 ? -3.199 13.356 115.214 1.00 40.06 227 ASP A N 1
ATOM 1754 C CA . ASP A 1 227 ? -2.729 13.518 113.837 1.00 43.71 227 ASP A CA 1
ATOM 1755 C C . ASP A 1 227 ? -2.260 14.944 113.562 1.00 39.29 227 ASP A C 1
ATOM 1756 O O . ASP A 1 227 ? -2.833 15.924 114.063 1.00 39.09 227 ASP A O 1
ATOM 1761 N N . ILE A 1 228 ? -1.207 15.054 112.761 1.00 43.25 228 ILE A N 1
ATOM 1762 C CA . ILE A 1 228 ? -0.691 16.359 112.357 1.00 39.79 228 ILE A CA 1
ATOM 1763 C C . ILE A 1 228 ? -1.786 17.046 111.517 1.00 39.22 228 ILE A C 1
ATOM 1764 O O . ILE A 1 228 ? -2.470 16.382 110.733 1.00 40.19 228 ILE A O 1
ATOM 1769 N N . ILE A 1 229 ? -1.997 18.351 111.704 1.00 36.16 229 ILE A N 1
ATOM 1770 C CA . ILE A 1 229 ? -3.077 19.030 110.989 1.00 33.78 229 ILE A CA 1
ATOM 1771 C C . ILE A 1 229 ? -2.691 19.375 109.547 1.00 34.23 229 ILE A C 1
ATOM 1772 O O . ILE A 1 229 ? -1.515 19.512 109.225 1.00 31.90 229 ILE A O 1
ATOM 1777 N N . ALA A 1 230 ? -3.691 19.480 108.678 1.00 33.53 230 ALA A N 1
ATOM 1778 C CA . ALA A 1 230 ? -3.464 19.742 107.259 1.00 36.03 230 ALA A CA 1
ATOM 1779 C C . ALA A 1 230 ? -2.693 21.039 107.045 1.00 36.43 230 ALA A C 1
ATOM 1780 O O . ALA A 1 230 ? -1.915 21.159 106.101 1.00 35.57 230 ALA A O 1
ATOM 1782 N N . LYS A 1 231 ? -2.916 21.997 107.940 1.00 34.60 231 LYS A N 1
ATOM 1783 C CA . LYS A 1 231 ? -2.329 23.328 107.813 1.00 37.00 231 LYS A CA 1
ATOM 1784 C C . LYS A 1 231 ? -0.806 23.266 107.917 1.00 35.00 231 LYS A C 1
ATOM 1785 O O . LYS A 1 231 ? -0.110 24.205 107.519 1.00 33.85 231 LYS A O 1
ATOM 1791 N N . ASP A 1 232 ? -0.293 22.154 108.447 1.00 33.38 232 ASP A N 1
ATOM 1792 C CA . ASP A 1 232 ? 1.153 21.962 108.575 1.00 32.66 232 ASP A CA 1
ATOM 1793 C C . ASP A 1 232 ? 1.803 21.363 107.315 1.00 33.30 232 ASP A C 1
ATOM 1794 O O . ASP A 1 232 ? 3.028 21.395 107.184 1.00 37.02 232 ASP A O 1
ATOM 1799 N N . LEU A 1 233 ? 1.007 20.811 106.398 1.00 29.49 233 LEU A N 1
ATOM 1800 C CA . LEU A 1 233 ? 1.585 20.102 105.258 1.00 31.07 233 LEU A CA 1
ATOM 1801 C C . LEU A 1 233 ? 1.529 20.971 103.992 1.00 34.56 233 LEU A C 1
ATOM 1802 O O . LEU A 1 233 ? 0.576 21.733 103.803 1.00 32.71 233 LEU A O 1
ATOM 1807 N N . PRO A 1 234 ? 2.552 20.847 103.128 1.00 31.01 234 PRO A N 1
ATOM 1808 C CA . PRO A 1 234 ? 2.601 21.495 101.816 1.00 33.88 234 PRO A CA 1
ATOM 1809 C C . PRO A 1 234 ? 1.326 21.246 101.009 1.00 33.89 234 PRO A C 1
ATOM 1810 O O . PRO A 1 234 ? 0.663 20.215 101.182 1.00 31.39 234 PRO A O 1
ATOM 1814 N N . ALA A 1 235 ? 1.003 22.178 100.115 1.00 28.76 235 ALA A N 1
ATOM 1815 C CA . ALA A 1 235 ? -0.236 22.107 99.351 1.00 31.06 235 ALA A CA 1
ATOM 1816 C C . ALA A 1 235 ? -0.378 20.781 98.597 1.00 31.15 235 ALA A C 1
ATOM 1817 O O . ALA A 1 235 ? 0.542 20.351 97.890 1.00 30.25 235 ALA A O 1
ATOM 1819 N N . GLY A 1 236 ? -1.511 20.119 98.780 1.00 30.51 236 GLY A N 1
ATOM 1820 C CA . GLY A 1 236 ? -1.800 18.945 97.972 1.00 34.18 236 GLY A CA 1
ATOM 1821 C C . GLY A 1 236 ? -1.433 17.580 98.531 1.00 33.95 236 GLY A C 1
ATOM 1822 O O . GLY A 1 236 ? -1.826 16.572 97.954 1.00 35.82 236 GLY A O 1
ATOM 1823 N N . LEU A 1 237 ? -0.692 17.521 99.636 1.00 34.28 237 LEU A N 1
ATOM 1824 C CA . LEU A 1 237 ? -0.310 16.218 100.197 1.00 32.33 237 LEU A CA 1
ATOM 1825 C C . LEU A 1 237 ? -1.565 15.519 100.694 1.00 32.73 237 LEU A C 1
ATOM 1826 O O . LEU A 1 237 ? -2.421 16.151 101.301 1.00 35.79 237 LEU A O 1
ATOM 1831 N N . PRO A 1 238 ? -1.687 14.206 100.427 1.00 31.89 238 PRO A N 1
ATOM 1832 C CA . PRO A 1 238 ? -2.906 13.469 100.780 1.00 35.29 238 PRO A CA 1
ATOM 1833 C C . PRO A 1 238 ? -3.048 13.310 102.298 1.00 36.49 238 PRO A C 1
ATOM 1834 O O . PRO A 1 238 ? -2.050 13.335 103.013 1.00 36.33 238 PRO A O 1
ATOM 1838 N N . ALA A 1 239 ? -4.277 13.145 102.773 1.00 33.62 239 ALA A N 1
ATOM 1839 C CA . ALA A 1 239 ? -4.540 13.050 104.202 1.00 37.98 239 ALA A CA 1
ATOM 1840 C C . ALA A 1 239 ? -3.865 11.883 104.938 1.00 39.82 239 ALA A C 1
ATOM 1841 O O . ALA A 1 239 ? -3.562 12.007 106.134 1.00 40.00 239 ALA A O 1
ATOM 1843 N N . TRP A 1 240 ? -3.606 10.769 104.249 1.00 38.70 240 TRP A N 1
ATOM 1844 C CA . TRP A 1 240 ? -3.012 9.616 104.931 1.00 39.00 240 TRP A CA 1
ATOM 1845 C C . TRP A 1 240 ? -1.572 9.919 105.348 1.00 40.69 240 TRP A C 1
ATOM 1846 O O . TRP A 1 240 ? -1.047 9.289 106.276 1.00 37.36 240 TRP A O 1
ATOM 1857 N N . MET A 1 241 ? -0.930 10.878 104.676 1.00 36.35 241 MET A N 1
ATOM 1858 C CA . MET A 1 241 ? 0.416 11.272 105.088 1.00 38.17 241 MET A CA 1
ATOM 1859 C C . MET A 1 241 ? 0.419 11.954 106.461 1.00 36.86 241 MET A C 1
ATOM 1860 O O . MET A 1 241 ? 1.464 12.075 107.097 1.00 35.39 241 MET A O 1
ATOM 1865 N N . ARG A 1 242 ? -0.750 12.380 106.921 1.00 35.05 242 ARG A N 1
ATOM 1866 C CA . ARG A 1 242 ? -0.854 13.018 108.223 1.00 41.36 242 ARG A CA 1
ATOM 1867 C C . ARG A 1 242 ? -1.818 12.192 109.077 1.00 43.04 242 ARG A C 1
ATOM 1868 O O . ARG A 1 242 ? -2.579 12.716 109.891 1.00 46.47 242 ARG A O 1
ATOM 1876 N N . GLY A 1 243 ? -1.778 10.880 108.862 1.00 42.28 243 GLY A N 1
ATOM 1877 C CA . GLY A 1 243 ? -2.619 9.951 109.593 1.00 43.92 243 GLY A CA 1
ATOM 1878 C C . GLY A 1 243 ? -1.881 9.159 110.660 1.00 44.05 243 GLY A C 1
ATOM 1879 O O . GLY A 1 243 ? -0.760 9.495 111.050 1.00 46.14 243 GLY A O 1
ATOM 1880 N N . ASP A 1 244 ? -2.496 8.082 111.124 1.00 45.89 244 ASP A N 1
ATOM 1881 C CA . ASP A 1 244 ? -1.944 7.370 112.272 1.00 50.09 244 ASP A CA 1
ATOM 1882 C C . ASP A 1 244 ? -1.159 6.104 111.913 1.00 49.34 244 ASP A C 1
ATOM 1883 O O . ASP A 1 244 ? -0.628 5.433 112.803 1.00 52.65 244 ASP A O 1
ATOM 1888 N N . THR A 1 245 ? -1.088 5.786 110.621 1.00 48.89 245 THR A N 1
ATOM 1889 C CA . THR A 1 245 ? -0.444 4.555 110.132 1.00 44.42 245 THR A CA 1
ATOM 1890 C C . THR A 1 245 ? 0.864 4.861 109.407 1.00 44.07 245 THR A C 1
ATOM 1891 O O . THR A 1 245 ? 0.888 5.665 108.471 1.00 45.48 245 THR A O 1
ATOM 1895 N N . PRO A 1 246 ? 1.963 4.226 109.839 1.00 43.46 246 PRO A N 1
ATOM 1896 C CA . PRO A 1 246 ? 3.266 4.395 109.179 1.00 41.92 246 PRO A CA 1
ATOM 1897 C C . PRO A 1 246 ? 3.223 4.074 107.672 1.00 41.52 246 PRO A C 1
ATOM 1898 O O . PRO A 1 246 ? 2.457 3.200 107.242 1.00 41.28 246 PRO A O 1
ATOM 1902 N N . TRP A 1 247 ? 4.019 4.780 106.871 1.00 37.72 247 TRP A N 1
ATOM 1903 C CA . TRP A 1 247 ? 3.875 4.674 105.425 1.00 35.96 247 TRP A CA 1
ATOM 1904 C C . TRP A 1 247 ? 5.188 4.858 104.662 1.00 36.19 247 TRP A C 1
ATOM 1905 O O . TRP A 1 247 ? 5.209 4.844 103.420 1.00 37.58 247 TRP A O 1
ATOM 1916 N N . ALA A 1 248 ? 6.278 5.018 105.407 1.00 33.94 248 ALA A N 1
ATOM 1917 C CA . ALA A 1 248 ? 7.615 5.095 104.817 1.00 36.93 248 ALA A CA 1
ATOM 1918 C C . ALA A 1 248 ? 8.670 4.352 105.650 1.00 35.17 248 ALA A C 1
ATOM 1919 O O . ALA A 1 248 ? 8.669 4.438 106.876 1.00 35.04 248 ALA A O 1
ATOM 1921 N N . VAL A 1 249 ? 9.569 3.635 104.975 1.00 35.74 249 VAL A N 1
ATOM 1922 C CA . VAL A 1 249 ? 10.698 2.985 105.643 1.00 33.55 249 VAL A CA 1
ATOM 1923 C C . VAL A 1 249 ? 11.900 3.036 104.738 1.00 29.53 249 VAL A C 1
ATOM 1924 O O . VAL A 1 249 ? 11.761 3.145 103.522 1.00 36.68 249 VAL A O 1
ATOM 1928 N N . ARG A 1 250 ? 13.086 2.949 105.320 1.00 29.99 250 ARG A N 1
ATOM 1929 C CA . ARG A 1 250 ? 14.286 2.756 104.516 1.00 31.39 250 ARG A CA 1
ATOM 1930 C C . ARG A 1 250 ? 14.438 1.244 104.227 1.00 37.32 250 ARG A C 1
ATOM 1931 O O . ARG A 1 250 ? 14.102 0.427 105.076 1.00 36.89 250 ARG A O 1
ATOM 1939 N N . GLN A 1 251 ? 14.889 0.876 103.024 1.00 39.22 251 GLN A N 1
ATOM 1940 C CA . GLN A 1 251 ? 15.004 -0.553 102.665 1.00 41.07 251 GLN A CA 1
ATOM 1941 C C . GLN A 1 251 ? 16.269 -0.884 101.888 1.00 36.40 251 GLN A C 1
ATOM 1942 O O . GLN A 1 251 ? 16.607 -0.197 100.938 1.00 38.28 251 GLN A O 1
ATOM 1948 N N . GLY A 1 252 ? 16.955 -1.955 102.277 1.00 40.59 252 GLY A N 1
ATOM 1949 C CA . GLY A 1 252 ? 18.139 -2.392 101.557 1.00 38.68 252 GLY A CA 1
ATOM 1950 C C . GLY A 1 252 ? 18.724 -3.689 102.090 1.00 42.39 252 GLY A C 1
ATOM 1951 O O . GLY A 1 252 ? 18.468 -4.057 103.240 1.00 37.75 252 GLY A O 1
ATOM 1952 N N . VAL A 1 253 ? 19.532 -4.360 101.267 1.00 40.69 253 VAL A N 1
ATOM 1953 C CA . VAL A 1 253 ? 20.111 -5.655 101.630 1.00 43.53 253 VAL A CA 1
ATOM 1954 C C . VAL A 1 253 ? 21.281 -5.471 102.607 1.00 42.89 253 VAL A C 1
ATOM 1955 O O . VAL A 1 253 ? 21.645 -6.404 103.322 1.00 42.61 253 VAL A O 1
ATOM 1959 N N . ASP A 1 254 ? 21.903 -4.290 102.582 1.00 42.58 254 ASP A N 1
ATOM 1960 C CA . ASP A 1 254 ? 22.951 -3.934 103.538 1.00 40.25 254 ASP A CA 1
ATOM 1961 C C . ASP A 1 254 ? 22.868 -2.441 103.883 1.00 41.78 254 ASP A C 1
ATOM 1962 O O . ASP A 1 254 ? 21.916 -1.760 103.484 1.00 38.49 254 ASP A O 1
ATOM 1967 N N . ALA A 1 255 ? 23.835 -1.944 104.646 1.00 43.44 255 ALA A N 1
ATOM 1968 C CA . ALA A 1 255 ? 23.758 -0.570 105.142 1.00 41.17 255 ALA A CA 1
ATOM 1969 C C . ALA A 1 255 ? 23.788 0.445 103.997 1.00 41.69 255 ALA A C 1
ATOM 1970 O O . ALA A 1 255 ? 22.999 1.394 103.977 1.00 43.75 255 ALA A O 1
ATOM 1972 N N . ALA A 1 256 ? 24.700 0.249 103.052 1.00 43.08 256 ALA A N 1
ATOM 1973 C CA . ALA A 1 256 ? 24.839 1.165 101.936 1.00 42.88 256 ALA A CA 1
ATOM 1974 C C . ALA A 1 256 ? 23.579 1.209 101.080 1.00 45.01 256 ALA A C 1
ATOM 1975 O O . ALA A 1 256 ? 23.177 2.283 100.628 1.00 39.16 256 ALA A O 1
ATOM 1977 N N . ALA A 1 257 ? 22.962 0.056 100.841 1.00 39.92 257 ALA A N 1
ATOM 1978 C CA . ALA A 1 257 ? 21.735 0.047 100.053 1.00 40.31 257 ALA A CA 1
ATOM 1979 C C . ALA A 1 257 ? 20.593 0.695 100.824 1.00 39.38 257 ALA A C 1
ATOM 1980 O O . ALA A 1 257 ? 19.789 1.456 100.262 1.00 34.68 257 ALA A O 1
ATOM 1982 N N . LYS A 1 258 ? 20.544 0.425 102.123 1.00 32.95 258 LYS A N 1
ATOM 1983 C CA . LYS A 1 258 ? 19.465 0.941 102.951 1.00 36.86 258 LYS A CA 1
ATOM 1984 C C . LYS A 1 258 ? 19.527 2.476 103.052 1.00 34.79 258 LYS A C 1
ATOM 1985 O O . LYS A 1 258 ? 18.497 3.127 103.168 1.00 31.17 258 LYS A O 1
ATOM 1991 N N . ARG A 1 259 ? 20.739 3.022 103.008 1.00 33.88 259 ARG A N 1
ATOM 1992 C CA . ARG A 1 259 ? 20.941 4.458 103.108 1.00 36.41 259 ARG A CA 1
ATOM 1993 C C . ARG A 1 259 ? 20.419 5.163 101.853 1.00 36.92 259 ARG A C 1
ATOM 1994 O O . ARG A 1 259 ? 19.986 6.308 101.917 1.00 35.97 259 ARG A O 1
ATOM 2002 N N . ARG A 1 260 ? 20.400 4.457 100.727 1.00 34.27 260 ARG A N 1
ATOM 2003 C CA . ARG A 1 260 ? 20.051 5.081 99.446 1.00 34.00 260 ARG A CA 1
ATOM 2004 C C . ARG A 1 260 ? 18.559 5.039 99.097 1.00 35.08 260 ARG A C 1
ATOM 2005 O O . ARG A 1 260 ? 18.126 5.648 98.120 1.00 38.20 260 ARG A O 1
ATOM 2013 N N . THR A 1 261 ? 17.762 4.352 99.906 1.00 35.75 261 THR A N 1
ATOM 2014 C CA . THR A 1 261 ? 16.391 4.034 99.500 1.00 34.91 261 THR A CA 1
ATOM 2015 C C . THR A 1 261 ? 15.346 4.289 100.579 1.00 32.58 261 THR A C 1
ATOM 2016 O O . THR A 1 261 ? 15.546 3.974 101.755 1.00 35.79 261 THR A O 1
ATOM 2020 N N . ILE A 1 262 ? 14.240 4.905 100.176 1.00 31.14 262 ILE A N 1
ATOM 2021 C CA . ILE A 1 262 ? 13.065 5.032 101.036 1.00 37.31 262 ILE A CA 1
ATOM 2022 C C . ILE A 1 262 ? 11.899 4.457 100.275 1.00 38.18 262 ILE A C 1
ATOM 2023 O O . ILE A 1 262 ? 11.696 4.786 99.096 1.00 37.47 262 ILE A O 1
ATOM 2028 N N . MET A 1 263 ? 11.121 3.630 100.959 1.00 37.80 263 MET A N 1
ATOM 2029 C CA . MET A 1 263 ? 9.985 2.960 100.357 1.00 38.00 263 MET A CA 1
ATOM 2030 C C . MET A 1 263 ? 8.729 3.601 100.896 1.00 32.64 263 MET A C 1
ATOM 2031 O O . MET A 1 263 ? 8.576 3.730 102.091 1.00 32.87 263 MET A O 1
ATOM 2036 N N . ILE A 1 264 ? 7.833 4.014 100.017 1.00 35.86 264 ILE A N 1
ATOM 2037 C CA . ILE A 1 264 ? 6.580 4.579 100.475 1.00 36.47 264 ILE A CA 1
ATOM 2038 C C . ILE A 1 264 ? 5.444 3.613 100.189 1.00 39.33 264 ILE A C 1
ATOM 2039 O O . ILE A 1 264 ? 5.308 3.120 99.073 1.00 39.07 264 ILE A O 1
ATOM 2044 N N . THR A 1 265 ? 4.636 3.331 101.204 1.00 35.47 265 THR A N 1
ATOM 2045 C CA . THR A 1 265 ? 3.492 2.462 101.006 1.00 38.23 265 THR A CA 1
ATOM 2046 C C . THR A 1 265 ? 2.223 3.086 101.533 1.00 36.58 265 THR A C 1
ATOM 2047 O O . THR A 1 265 ? 2.118 3.372 102.722 1.00 37.33 265 THR A O 1
ATOM 2051 N N . ILE A 1 266 ? 1.262 3.302 100.641 1.00 37.87 266 ILE A N 1
ATOM 2052 C CA . ILE A 1 266 ? -0.019 3.862 101.044 1.00 38.08 266 ILE A CA 1
ATOM 2053 C C . ILE A 1 266 ? -0.740 2.876 101.969 1.00 41.14 266 ILE A C 1
ATOM 2054 O O . ILE A 1 266 ? -0.807 1.672 101.668 1.00 38.79 266 ILE A O 1
ATOM 2059 N N . PRO A 1 267 ? -1.286 3.379 103.092 1.00 38.59 267 PRO A N 1
ATOM 2060 C CA . PRO A 1 267 ? -2.020 2.524 104.034 1.00 38.06 267 PRO A CA 1
ATOM 2061 C C . PRO A 1 267 ? -3.241 1.862 103.401 1.00 45.98 267 PRO A C 1
ATOM 2062 O O . PRO A 1 267 ? -3.835 2.449 102.494 1.00 42.36 267 PRO A O 1
ATOM 2066 N N . ASP A 1 268 ? -3.597 0.662 103.864 1.00 43.16 268 ASP A N 1
ATOM 2067 C CA . ASP A 1 268 ? -4.730 -0.088 103.304 1.00 46.33 268 ASP A CA 1
ATOM 2068 C C . ASP A 1 268 ? -6.014 0.682 103.602 1.00 48.69 268 ASP A C 1
ATOM 2069 O O . ASP A 1 268 ? -6.152 1.257 104.684 1.00 49.20 268 ASP A O 1
ATOM 2074 N N . GLY A 1 269 ? -6.939 0.731 102.647 1.00 48.70 269 GLY A N 1
ATOM 2075 C CA . GLY A 1 269 ? -8.190 1.437 102.872 1.00 48.79 269 GLY A CA 1
ATOM 2076 C C . GLY A 1 269 ? -8.351 2.777 102.163 1.00 52.08 269 GLY A C 1
ATOM 2077 O O . GLY A 1 269 ? -9.477 3.260 101.998 1.00 54.33 269 GLY A O 1
ATOM 2078 N N . VAL A 1 270 ? -7.241 3.389 101.757 1.00 50.97 270 VAL A N 1
ATOM 2079 C CA . VAL A 1 270 ? -7.289 4.663 101.029 1.00 47.77 270 VAL A CA 1
ATOM 2080 C C . VAL A 1 270 ? -7.800 4.463 99.591 1.00 47.32 270 VAL A C 1
ATOM 2081 O O . VAL A 1 270 ? -8.739 5.128 99.151 1.00 44.81 270 VAL A O 1
ATOM 2085 N N . ILE A 1 271 ? -7.174 3.533 98.871 1.00 50.37 271 ILE A N 1
ATOM 2086 C CA . ILE A 1 271 ? -7.594 3.151 97.516 1.00 50.62 271 ILE A CA 1
ATOM 2087 C C . ILE A 1 271 ? -8.756 2.156 97.568 1.00 52.37 271 ILE A C 1
ATOM 2088 O O . ILE A 1 271 ? -8.674 1.156 98.280 1.00 52.64 271 ILE A O 1
ATOM 2093 N N . PRO A 1 272 ? -9.832 2.414 96.798 1.00 56.35 272 PRO A N 1
ATOM 2094 C CA . PRO A 1 272 ? -11.008 1.529 96.839 1.00 55.05 272 PRO A CA 1
ATOM 2095 C C . PRO A 1 272 ? -10.707 0.116 96.341 1.00 54.98 272 PRO A C 1
ATOM 2096 O O . PRO A 1 272 ? -9.836 -0.014 95.481 1.00 54.68 272 PRO A O 1
ATOM 2100 N N . MET B 1 1 ? 26.820 31.011 97.672 1.00 80.21 1 MET B N 1
ATOM 2101 C CA . MET B 1 1 ? 26.393 29.832 98.425 1.00 80.34 1 MET B CA 1
ATOM 2102 C C . MET B 1 1 ? 24.879 29.666 98.296 1.00 69.08 1 MET B C 1
ATOM 2103 O O . MET B 1 1 ? 24.257 28.874 99.016 1.00 63.30 1 MET B O 1
ATOM 2108 N N . LEU B 1 2 ? 24.311 30.413 97.350 1.00 61.82 2 LEU B N 1
ATOM 2109 C CA . LEU B 1 2 ? 22.869 30.551 97.191 1.00 55.16 2 LEU B CA 1
ATOM 2110 C C . LEU B 1 2 ? 22.242 29.426 96.372 1.00 52.00 2 LEU B C 1
ATOM 2111 O O . LEU B 1 2 ? 22.759 29.057 95.321 1.00 57.08 2 LEU B O 1
ATOM 2116 N N . THR B 1 3 ? 21.121 28.893 96.852 1.00 48.48 3 THR B N 1
ATOM 2117 C CA . THR B 1 3 ? 20.344 27.919 96.087 1.00 49.80 3 THR B CA 1
ATOM 2118 C C . THR B 1 3 ? 18.908 28.397 95.994 1.00 44.44 3 THR B C 1
ATOM 2119 O O . THR B 1 3 ? 18.271 28.626 97.016 1.00 43.03 3 THR B O 1
ATOM 2123 N N . GLU B 1 4 ? 18.390 28.548 94.784 1.00 43.48 4 GLU B N 1
ATOM 2124 C CA . GLU B 1 4 ? 17.035 29.055 94.633 1.00 40.03 4 GLU B CA 1
ATOM 2125 C C . GLU B 1 4 ? 15.994 27.958 94.860 1.00 37.86 4 GLU B C 1
ATOM 2126 O O . GLU B 1 4 ? 16.311 26.759 94.843 1.00 34.20 4 GLU B O 1
ATOM 2132 N N . PHE B 1 5 ? 14.757 28.375 95.128 1.00 38.19 5 PHE B N 1
ATOM 2133 C CA . PHE B 1 5 ? 13.663 27.421 95.348 1.00 34.84 5 PHE B CA 1
ATOM 2134 C C . PHE B 1 5 ? 12.332 28.053 94.952 1.00 35.27 5 PHE B C 1
ATOM 2135 O O . PHE B 1 5 ? 12.231 29.278 94.800 1.00 31.56 5 PHE B O 1
ATOM 2143 N N . ASP B 1 6 ? 11.322 27.212 94.764 1.00 30.03 6 ASP B N 1
ATOM 2144 C CA . ASP B 1 6 ? 9.978 27.692 94.479 1.00 32.71 6 ASP B CA 1
ATOM 2145 C C . ASP B 1 6 ? 9.204 27.779 95.766 1.00 35.21 6 ASP B C 1
ATOM 2146 O O . ASP B 1 6 ? 8.856 26.765 96.352 1.00 33.77 6 ASP B O 1
ATOM 2151 N N . ALA B 1 7 ? 8.906 29.000 96.195 1.00 32.50 7 ALA B N 1
ATOM 2152 C CA . ALA B 1 7 ? 8.221 29.157 97.464 1.00 32.30 7 ALA B CA 1
ATOM 2153 C C . ALA B 1 7 ? 6.781 28.715 97.343 1.00 32.82 7 ALA B C 1
ATOM 2154 O O . ALA B 1 7 ? 6.119 28.465 98.346 1.00 32.46 7 ALA B O 1
ATOM 2156 N N . GLY B 1 8 ? 6.274 28.637 96.118 1.00 35.11 8 GLY B N 1
ATOM 2157 C CA . GLY B 1 8 ? 4.995 27.977 95.921 1.00 33.59 8 GLY B CA 1
ATOM 2158 C C . GLY B 1 8 ? 3.752 28.835 95.895 1.00 34.90 8 GLY B C 1
ATOM 2159 O O . GLY B 1 8 ? 3.647 29.758 95.082 1.00 37.82 8 GLY B O 1
ATOM 2160 N N . TYR B 1 9 ? 2.805 28.527 96.780 1.00 31.80 9 TYR B N 1
ATOM 2161 C CA . TYR B 1 9 ? 1.434 28.984 96.584 1.00 33.90 9 TYR B CA 1
ATOM 2162 C C . TYR B 1 9 ? 0.889 29.968 97.630 1.00 36.93 9 TYR B C 1
ATOM 2163 O O . TYR B 1 9 ? -0.308 29.964 97.929 1.00 42.10 9 TYR B O 1
ATOM 2172 N N . GLY B 1 10 ? 1.747 30.822 98.174 1.00 33.27 10 GLY B N 1
ATOM 2173 C CA . GLY B 1 10 ? 1.307 31.743 99.205 1.00 39.25 10 GLY B CA 1
ATOM 2174 C C . GLY B 1 10 ? 0.478 32.926 98.697 1.00 41.60 10 GLY B C 1
ATOM 2175 O O . GLY B 1 10 ? -0.224 33.574 99.468 1.00 37.32 10 GLY B O 1
ATOM 2176 N N . GLU B 1 11 ? 0.562 33.228 97.407 1.00 40.95 11 GLU B N 1
ATOM 2177 C CA . GLU B 1 11 ? -0.127 34.414 96.876 1.00 41.64 11 GLU B CA 1
ATOM 2178 C C . GLU B 1 11 ? -1.481 34.070 96.255 1.00 42.27 11 GLU B C 1
ATOM 2179 O O . GLU B 1 11 ? -1.680 32.958 95.738 1.00 37.78 11 GLU B O 1
ATOM 2185 N N . GLN B 1 12 ? -2.416 35.013 96.305 1.00 37.98 12 GLN B N 1
ATOM 2186 C CA . GLN B 1 12 ? -3.682 34.819 95.609 1.00 40.40 12 GLN B CA 1
ATOM 2187 C C . GLN B 1 12 ? -3.413 35.092 94.137 1.00 39.25 12 GLN B C 1
ATOM 2188 O O . GLN B 1 12 ? -2.475 35.818 93.823 1.00 39.28 12 GLN B O 1
ATOM 2194 N N . PRO B 1 13 ? -4.207 34.490 93.227 1.00 39.43 13 PRO B N 1
ATOM 2195 C CA . PRO B 1 13 ? -5.355 33.597 93.455 1.00 37.18 13 PRO B CA 1
ATOM 2196 C C . PRO B 1 13 ? -4.975 32.144 93.755 1.00 39.23 13 PRO B C 1
ATOM 2197 O O . PRO B 1 13 ? -5.842 31.317 94.077 1.00 35.19 13 PRO B O 1
ATOM 2201 N N . PHE B 1 14 ? -3.682 31.853 93.686 1.00 39.30 14 PHE B N 1
ATOM 2202 C CA . PHE B 1 14 ? -3.193 30.485 93.808 1.00 33.73 14 PHE B CA 1
ATOM 2203 C C . PHE B 1 14 ? -3.414 29.851 95.176 1.00 38.66 14 PHE B C 1
ATOM 2204 O O . PHE B 1 14 ? -3.667 28.635 95.258 1.00 37.14 14 PHE B O 1
ATOM 2212 N N . ARG B 1 15 ? -3.336 30.656 96.238 1.00 36.77 15 ARG B N 1
ATOM 2213 C CA . ARG B 1 15 ? -3.589 30.162 97.592 1.00 39.60 15 ARG B CA 1
ATOM 2214 C C . ARG B 1 15 ? -4.965 29.543 97.739 1.00 41.14 15 ARG B C 1
ATOM 2215 O O . ARG B 1 15 ? -5.085 28.404 98.198 1.00 39.47 15 ARG B O 1
ATOM 2223 N N . ASP B 1 16 ? -5.999 30.261 97.300 1.00 37.64 16 ASP B N 1
ATOM 2224 C CA . ASP B 1 16 ? -7.350 29.720 97.392 1.00 40.92 16 ASP B CA 1
ATOM 2225 C C . ASP B 1 16 ? -7.569 28.518 96.465 1.00 42.66 16 ASP B C 1
ATOM 2226 O O . ASP B 1 16 ? -8.362 27.636 96.783 1.00 43.10 16 ASP B O 1
ATOM 2231 N N . LEU B 1 17 ? -6.875 28.498 95.328 1.00 39.04 17 LEU B N 1
ATOM 2232 C CA . LEU B 1 17 ? -7.001 27.396 94.371 1.00 39.34 17 LEU B CA 1
ATOM 2233 C C . LEU B 1 17 ? -6.491 26.105 95.004 1.00 40.14 17 LEU B C 1
ATOM 2234 O O . LEU B 1 17 ? -7.081 25.046 94.833 1.00 42.72 17 LEU B O 1
ATOM 2239 N N . CYS B 1 18 ? -5.382 26.205 95.728 1.00 38.85 18 CYS B N 1
ATOM 2240 C CA . CYS B 1 18 ? -4.756 25.046 96.327 1.00 37.96 18 CYS B CA 1
ATOM 2241 C C . CYS B 1 18 ? -5.473 24.552 97.571 1.00 41.11 18 CYS B C 1
ATOM 2242 O O . CYS B 1 18 ? -5.274 23.400 97.991 1.00 36.44 18 CYS B O 1
ATOM 2245 N N . ALA B 1 19 ? -6.339 25.389 98.129 1.00 35.40 19 ALA B N 1
ATOM 2246 C CA . ALA B 1 19 ? -7.065 25.016 99.341 1.00 41.76 19 ALA B CA 1
ATOM 2247 C C . ALA B 1 19 ? -8.449 24.484 99.018 1.00 45.56 19 ALA B C 1
ATOM 2248 O O . ALA B 1 19 ? -9.147 23.936 99.875 1.00 44.11 19 ALA B O 1
ATOM 2250 N N . ASN B 1 20 ? -8.846 24.646 97.766 1.00 44.87 20 ASN B N 1
ATOM 2251 C CA . ASN B 1 20 ? -10.153 24.178 97.338 1.00 47.24 20 ASN B CA 1
ATOM 2252 C C . ASN B 1 20 ? -9.976 23.433 96.022 1.00 43.78 20 ASN B C 1
ATOM 2253 O O . ASN B 1 20 ? -10.335 23.944 94.958 1.00 44.82 20 ASN B O 1
ATOM 2258 N N . TYR B 1 21 ? -9.389 22.239 96.095 1.00 44.20 21 TYR B N 1
ATOM 2259 C CA . TYR B 1 21 ? -9.068 21.476 94.894 1.00 39.54 21 TYR B CA 1
ATOM 2260 C C . TYR B 1 21 ? -10.029 20.295 94.750 1.00 45.27 21 TYR B C 1
ATOM 2261 O O . TYR B 1 21 ? -10.548 19.801 95.758 1.00 43.73 21 TYR B O 1
ATOM 2270 N N . PRO B 1 22 ? -10.274 19.837 93.501 1.00 40.67 22 PRO B N 1
ATOM 2271 C CA . PRO B 1 22 ? -11.244 18.753 93.300 1.00 47.24 22 PRO B CA 1
ATOM 2272 C C . PRO B 1 22 ? -10.726 17.387 93.763 1.00 46.33 22 PRO B C 1
ATOM 2273 O O . PRO B 1 22 ? -9.554 17.049 93.562 1.00 40.53 22 PRO B O 1
ATOM 2277 N N . GLY B 1 23 ? -11.607 16.606 94.380 1.00 46.75 23 GLY B N 1
ATOM 2278 C CA . GLY B 1 23 ? -11.249 15.263 94.797 1.00 49.86 23 GLY B CA 1
ATOM 2279 C C . GLY B 1 23 ? -12.025 14.185 94.074 1.00 48.28 23 GLY B C 1
ATOM 2280 O O . GLY B 1 23 ? -12.200 14.233 92.853 1.00 46.01 23 GLY B O 1
ATOM 2281 N N . ALA B 1 24 ? -12.501 13.209 94.833 1.00 47.07 24 ALA B N 1
ATOM 2282 C CA . ALA B 1 24 ? -13.161 12.052 94.244 1.00 48.11 24 ALA B CA 1
ATOM 2283 C C . ALA B 1 24 ? -14.472 12.415 93.560 1.00 49.35 24 ALA B C 1
ATOM 2284 O O . ALA B 1 24 ? -14.972 11.647 92.753 1.00 56.23 24 ALA B O 1
ATOM 2286 N N . GLU B 1 25 ? -15.029 13.575 93.888 1.00 49.92 25 GLU B N 1
ATOM 2287 C CA . GLU B 1 25 ? -16.316 13.982 93.332 1.00 50.27 25 GLU B CA 1
ATOM 2288 C C . GLU B 1 25 ? -16.167 14.377 91.866 1.00 49.82 25 GLU B C 1
ATOM 2289 O O . GLU B 1 25 ? -17.157 14.481 91.141 1.00 53.02 25 GLU B O 1
ATOM 2295 N N . ALA B 1 26 ? -14.933 14.655 91.453 1.00 46.97 26 ALA B N 1
ATOM 2296 C CA . ALA B 1 26 ? -14.645 15.045 90.075 1.00 47.89 26 ALA B CA 1
ATOM 2297 C C . ALA B 1 26 ? -13.751 14.024 89.366 1.00 45.02 26 ALA B C 1
ATOM 2298 O O . ALA B 1 26 ? -13.873 13.801 88.158 1.00 47.10 26 ALA B O 1
ATOM 2300 N N . TYR B 1 27 ? -12.824 13.446 90.124 1.00 43.94 27 TYR B N 1
ATOM 2301 C CA . TYR B 1 27 ? -11.871 12.484 89.596 1.00 43.33 27 TYR B CA 1
ATOM 2302 C C . TYR B 1 27 ? -12.175 11.085 90.124 1.00 44.66 27 TYR B C 1
ATOM 2303 O O . TYR B 1 27 ? -12.036 10.823 91.318 1.00 41.16 27 TYR B O 1
ATOM 2312 N N . ASP B 1 28 ? -12.603 10.197 89.238 1.00 46.51 28 ASP B N 1
ATOM 2313 C CA . ASP B 1 28 ? -12.909 8.836 89.645 1.00 42.75 28 ASP B CA 1
ATOM 2314 C C . ASP B 1 28 ? -11.709 8.185 90.315 1.00 41.63 28 ASP B C 1
ATOM 2315 O O . ASP B 1 28 ? -10.629 8.073 89.720 1.00 42.80 28 ASP B O 1
ATOM 2320 N N . PRO B 1 29 ? -11.913 7.715 91.549 1.00 40.29 29 PRO B N 1
ATOM 2321 C CA . PRO B 1 29 ? -10.868 7.155 92.407 1.00 42.90 29 PRO B CA 1
ATOM 2322 C C . PRO B 1 29 ? -10.279 5.849 91.856 1.00 47.31 29 PRO B C 1
ATOM 2323 O O . PRO B 1 29 ? -9.217 5.420 92.313 1.00 43.46 29 PRO B O 1
ATOM 2327 N N . HIS B 1 30 ? -10.975 5.182 90.943 1.00 43.78 30 HIS B N 1
ATOM 2328 C CA . HIS B 1 30 ? -10.356 4.025 90.320 1.00 47.64 30 HIS B CA 1
ATOM 2329 C C . HIS B 1 30 ? -9.561 4.446 89.103 1.00 48.28 30 HIS B C 1
ATOM 2330 O O . HIS B 1 30 ? -8.474 3.921 88.854 1.00 49.48 30 HIS B O 1
ATOM 2337 N N . ASP B 1 31 ? -10.126 5.368 88.323 1.00 48.20 31 ASP B N 1
ATOM 2338 C CA . ASP B 1 31 ? -9.528 5.741 87.049 1.00 45.34 31 ASP B CA 1
ATOM 2339 C C . ASP B 1 31 ? -8.451 6.812 87.168 1.00 44.32 31 ASP B C 1
ATOM 2340 O O . ASP B 1 31 ? -7.668 6.999 86.229 1.00 38.77 31 ASP B O 1
ATOM 2345 N N . PHE B 1 32 ? -8.369 7.444 88.343 1.00 43.63 32 PHE B N 1
ATOM 2346 C CA . PHE B 1 32 ? -7.338 8.439 88.643 1.00 40.19 32 PHE B CA 1
ATOM 2347 C C . PHE B 1 32 ? -6.620 8.089 89.953 1.00 41.64 32 PHE B C 1
ATOM 2348 O O . PHE B 1 32 ? -7.267 7.706 90.941 1.00 40.88 32 PHE B O 1
ATOM 2356 N N . ARG B 1 33 ? -5.297 8.264 89.985 1.00 40.13 33 ARG B N 1
ATOM 2357 C CA . ARG B 1 33 ? -4.535 8.007 91.208 1.00 41.09 33 ARG B CA 1
ATOM 2358 C C . ARG B 1 33 ? -4.686 9.195 92.153 1.00 39.28 33 ARG B C 1
ATOM 2359 O O . ARG B 1 33 ? -3.709 9.900 92.454 1.00 38.82 33 ARG B O 1
ATOM 2367 N N . ILE B 1 34 ? -5.906 9.422 92.628 1.00 40.45 34 ILE B N 1
ATOM 2368 C CA . ILE B 1 34 ? -6.154 10.586 93.473 1.00 39.58 34 ILE B CA 1
ATOM 2369 C C . ILE B 1 34 ? -5.551 10.400 94.858 1.00 40.41 34 ILE B C 1
ATOM 2370 O O . ILE B 1 34 ? -5.487 11.350 95.651 1.00 37.98 34 ILE B O 1
ATOM 2375 N N . GLU B 1 35 ? -5.089 9.179 95.124 1.00 38.16 35 GLU B N 1
ATOM 2376 C CA . GLU B 1 35 ? -4.569 8.798 96.431 1.00 38.17 35 GLU B CA 1
ATOM 2377 C C . GLU B 1 35 ? -3.265 9.533 96.761 1.00 34.52 35 GLU B C 1
ATOM 2378 O O . GLU B 1 35 ? -2.907 9.688 97.927 1.00 34.30 35 GLU B O 1
ATOM 2384 N N . TRP B 1 36 ? -2.572 10.016 95.735 1.00 36.94 36 TRP B N 1
ATOM 2385 C CA . TRP B 1 36 ? -1.294 10.677 95.950 1.00 30.87 36 TRP B CA 1
ATOM 2386 C C . TRP B 1 36 ? -1.436 12.200 96.146 1.00 34.85 36 TRP B C 1
ATOM 2387 O O . TRP B 1 36 ? -0.437 12.885 96.308 1.00 31.38 36 TRP B O 1
ATOM 2398 N N . GLY B 1 37 ? -2.664 12.714 96.120 1.00 32.21 37 GLY B N 1
ATOM 2399 C CA . GLY B 1 37 ? -2.899 14.155 96.153 1.00 36.13 37 GLY B CA 1
ATOM 2400 C C . GLY B 1 37 ? -2.589 14.888 94.856 1.00 35.49 37 GLY B C 1
ATOM 2401 O O . GLY B 1 37 ? -1.878 14.366 93.987 1.00 36.36 37 GLY B O 1
ATOM 2402 N N . PRO B 1 38 ? -3.156 16.097 94.687 1.00 36.48 38 PRO B N 1
ATOM 2403 C CA . PRO B 1 38 ? -2.964 16.834 93.429 1.00 33.61 38 PRO B CA 1
ATOM 2404 C C . PRO B 1 38 ? -1.558 17.391 93.288 1.00 34.87 38 PRO B C 1
ATOM 2405 O O . PRO B 1 38 ? -0.957 17.761 94.310 1.00 36.31 38 PRO B O 1
ATOM 2409 N N . ILE B 1 39 ? -1.041 17.450 92.059 1.00 31.10 39 ILE B N 1
ATOM 2410 C CA . ILE B 1 39 ? 0.180 18.209 91.784 1.00 30.86 39 ILE B CA 1
ATOM 2411 C C . ILE B 1 39 ? -0.275 19.355 90.845 1.00 36.62 39 ILE B C 1
ATOM 2412 O O . ILE B 1 39 ? -0.871 19.106 89.790 1.00 36.30 39 ILE B O 1
ATOM 2417 N N . PHE B 1 40 ? -0.027 20.587 91.265 1.00 34.32 40 PHE B N 1
ATOM 2418 C CA . PHE B 1 40 ? -0.629 21.754 90.650 1.00 30.02 40 PHE B CA 1
ATOM 2419 C C . PHE B 1 40 ? 0.083 22.350 89.466 1.00 27.90 40 PHE B C 1
ATOM 2420 O O . PHE B 1 40 ? -0.557 22.664 88.540 1.00 31.59 40 PHE B O 1
ATOM 2428 N N . HIS B 1 41 ? 1.387 22.515 89.522 1.00 28.28 41 HIS B N 1
ATOM 2429 C CA . HIS B 1 41 ? 2.087 23.195 88.455 1.00 28.95 41 HIS B CA 1
ATOM 2430 C C . HIS B 1 41 ? 3.600 22.948 88.453 1.00 28.11 41 HIS B C 1
ATOM 2431 O O . HIS B 1 41 ? 4.097 22.281 89.304 1.00 28.49 41 HIS B O 1
ATOM 2438 N N . ARG B 1 42 ? 4.291 23.615 87.537 1.00 25.37 42 ARG B N 1
ATOM 2439 C CA . ARG B 1 42 ? 5.706 23.868 87.624 1.00 30.14 42 ARG B CA 1
ATOM 2440 C C . ARG B 1 42 ? 6.073 25.212 86.997 1.00 34.14 42 ARG B C 1
ATOM 2441 O O . ARG B 1 42 ? 5.587 25.535 85.964 1.00 32.80 42 ARG B O 1
ATOM 2449 N N . GLY B 1 43 ? 6.932 25.977 87.642 1.00 29.45 43 GLY B N 1
ATOM 2450 C CA . GLY B 1 43 ? 7.385 27.235 87.072 1.00 31.52 43 GLY B CA 1
ATOM 2451 C C . GLY B 1 43 ? 6.934 28.532 87.740 1.00 33.48 43 GLY B C 1
ATOM 2452 O O . GLY B 1 43 ? 6.692 28.594 88.956 1.00 31.11 43 GLY B O 1
ATOM 2453 N N . ARG B 1 44 ? 6.865 29.587 86.937 1.00 32.62 44 ARG B N 1
ATOM 2454 C CA . ARG B 1 44 ? 6.603 30.934 87.457 1.00 33.93 44 ARG B CA 1
ATOM 2455 C C . ARG B 1 44 ? 5.140 31.250 87.668 1.00 32.81 44 ARG B C 1
ATOM 2456 O O . ARG B 1 44 ? 4.356 31.230 86.712 1.00 35.69 44 ARG B O 1
ATOM 2464 N N . LEU B 1 45 ? 4.786 31.615 88.898 1.00 29.73 45 LEU B N 1
ATOM 2465 C CA . LEU B 1 45 ? 3.434 32.071 89.184 1.00 29.58 45 LEU B CA 1
ATOM 2466 C C . LEU B 1 45 ? 3.452 33.568 89.526 1.00 29.83 45 LEU B C 1
ATOM 2467 O O . LEU B 1 45 ? 2.441 34.112 89.995 1.00 30.33 45 LEU B O 1
ATOM 2472 N N . ASP B 1 46 ? 4.592 34.221 89.307 1.00 32.91 46 ASP B N 1
ATOM 2473 C CA . ASP B 1 46 ? 4.709 35.661 89.626 1.00 32.82 46 ASP B CA 1
ATOM 2474 C C . ASP B 1 46 ? 4.362 36.580 88.443 1.00 36.39 46 ASP B C 1
ATOM 2475 O O . ASP B 1 46 ? 4.462 37.825 88.543 1.00 38.73 46 ASP B O 1
ATOM 2480 N N . GLY B 1 47 ? 3.943 35.993 87.326 1.00 36.32 47 GLY B N 1
ATOM 2481 C CA . GLY B 1 47 ? 3.569 36.798 86.167 1.00 31.71 47 GLY B CA 1
ATOM 2482 C C . GLY B 1 47 ? 4.703 36.976 85.173 1.00 35.45 47 GLY B C 1
ATOM 2483 O O . GLY B 1 47 ? 4.537 37.633 84.133 1.00 37.56 47 GLY B O 1
ATOM 2484 N N . SER B 1 48 ? 5.873 36.433 85.490 1.00 27.69 48 SER B N 1
ATOM 2485 C CA . SER B 1 48 ? 7.022 36.575 84.601 1.00 32.23 48 SER B CA 1
ATOM 2486 C C . SER B 1 48 ? 7.086 35.456 83.535 1.00 34.33 48 SER B C 1
ATOM 2487 O O . SER B 1 48 ? 8.035 35.397 82.746 1.00 34.35 48 SER B O 1
ATOM 2490 N N . ALA B 1 49 ? 6.116 34.545 83.538 1.00 32.57 49 ALA B N 1
ATOM 2491 C CA . ALA B 1 49 ? 6.146 33.444 82.570 1.00 34.31 49 ALA B CA 1
ATOM 2492 C C . ALA B 1 49 ? 5.786 34.000 81.179 1.00 35.57 49 ALA B C 1
ATOM 2493 O O . ALA B 1 49 ? 4.893 34.865 81.057 1.00 34.55 49 ALA B O 1
ATOM 2495 N N . ARG B 1 50 ? 6.515 33.553 80.156 1.00 33.60 50 ARG B N 1
ATOM 2496 C CA . ARG B 1 50 ? 6.270 33.949 78.752 1.00 31.39 50 ARG B CA 1
ATOM 2497 C C . ARG B 1 50 ? 5.694 32.804 77.884 1.00 33.11 50 ARG B C 1
ATOM 2498 O O . ARG B 1 50 ? 5.062 33.035 76.839 1.00 32.13 50 ARG B O 1
ATOM 2506 N N . VAL B 1 51 ? 5.940 31.577 78.311 1.00 28.76 51 VAL B N 1
ATOM 2507 C CA . VAL B 1 51 ? 5.408 30.398 77.612 1.00 32.64 51 VAL B CA 1
ATOM 2508 C C . VAL B 1 51 ? 4.584 29.548 78.564 1.00 33.46 51 VAL B C 1
ATOM 2509 O O . VAL B 1 51 ? 4.989 29.308 79.712 1.00 30.81 51 VAL B O 1
ATOM 2513 N N . LEU B 1 52 ? 3.405 29.139 78.108 1.00 30.49 52 LEU B N 1
ATOM 2514 C CA . LEU B 1 52 ? 2.572 28.221 78.882 1.00 31.94 52 LEU B CA 1
ATOM 2515 C C . LEU B 1 52 ? 2.649 26.809 78.296 1.00 33.63 52 LEU B C 1
ATOM 2516 O O . LEU B 1 52 ? 2.400 26.617 77.100 1.00 32.98 52 LEU B O 1
ATOM 2521 N N . ILE B 1 53 ? 3.017 25.834 79.127 1.00 30.45 53 ILE B N 1
ATOM 2522 C CA . ILE B 1 53 ? 3.027 24.417 78.737 1.00 31.66 53 ILE B CA 1
ATOM 2523 C C . ILE B 1 53 ? 1.825 23.726 79.335 1.00 34.25 53 ILE B C 1
ATOM 2524 O O . ILE B 1 53 ? 1.617 23.781 80.557 1.00 35.75 53 ILE B O 1
ATOM 2529 N N . VAL B 1 54 ? 1.040 23.057 78.494 1.00 36.69 54 VAL B N 1
ATOM 2530 C CA . VAL B 1 54 ? -0.081 22.259 78.989 1.00 33.92 54 VAL B CA 1
ATOM 2531 C C . VAL B 1 54 ? 0.263 20.778 78.823 1.00 37.99 54 VAL B C 1
ATOM 2532 O O . VAL B 1 54 ? 0.366 20.267 77.705 1.00 33.06 54 VAL B O 1
ATOM 2536 N N . GLY B 1 55 ? 0.458 20.097 79.940 1.00 33.96 55 GLY B N 1
ATOM 2537 C CA . GLY B 1 55 ? 0.831 18.690 79.892 1.00 33.09 55 GLY B CA 1
ATOM 2538 C C . GLY B 1 55 ? -0.358 17.788 80.104 1.00 33.92 55 GLY B C 1
ATOM 2539 O O . GLY B 1 55 ? -1.492 18.263 80.194 1.00 35.42 55 GLY B O 1
ATOM 2540 N N . GLN B 1 56 ? -0.115 16.484 80.214 1.00 33.04 56 GLN B N 1
ATOM 2541 C CA . GLN B 1 56 ? -1.220 15.562 80.413 1.00 37.94 56 GLN B CA 1
ATOM 2542 C C . GLN B 1 56 ? -1.477 15.231 81.890 1.00 38.31 56 GLN B C 1
ATOM 2543 O O . GLN B 1 56 ? -2.517 15.604 82.445 1.00 39.56 56 GLN B O 1
ATOM 2549 N N . ASP B 1 57 ? -0.533 14.537 82.522 1.00 39.25 57 ASP B N 1
ATOM 2550 C CA . ASP B 1 57 ? -0.724 14.071 83.895 1.00 35.89 57 ASP B CA 1
ATOM 2551 C C . ASP B 1 57 ? 0.600 13.735 84.582 1.00 35.97 57 ASP B C 1
ATOM 2552 O O . ASP B 1 57 ? 1.592 13.444 83.911 1.00 37.21 57 ASP B O 1
ATOM 2557 N N . PRO B 1 58 ? 0.633 13.807 85.929 1.00 34.77 58 PRO B N 1
ATOM 2558 C CA . PRO B 1 58 ? 1.883 13.590 86.672 1.00 31.96 58 PRO B CA 1
ATOM 2559 C C . PRO B 1 58 ? 2.183 12.101 86.847 1.00 37.22 58 PRO B C 1
ATOM 2560 O O . PRO B 1 58 ? 1.247 11.301 86.773 1.00 38.29 58 PRO B O 1
ATOM 2564 N N . ALA B 1 59 ? 3.444 11.740 87.081 1.00 34.92 59 ALA B N 1
ATOM 2565 C CA . ALA B 1 59 ? 3.785 10.348 87.387 1.00 36.64 59 ALA B CA 1
ATOM 2566 C C . ALA B 1 59 ? 4.475 10.274 88.746 1.00 35.10 59 ALA B C 1
ATOM 2567 O O . ALA B 1 59 ? 4.263 11.140 89.609 1.00 33.18 59 ALA B O 1
ATOM 2569 N N . GLN B 1 60 ? 5.294 9.249 88.959 1.00 38.32 60 GLN B N 1
ATOM 2570 C CA . GLN B 1 60 ? 5.785 8.997 90.308 1.00 34.74 60 GLN B CA 1
ATOM 2571 C C . GLN B 1 60 ? 6.849 10.036 90.728 1.00 35.66 60 GLN B C 1
ATOM 2572 O O . GLN B 1 60 ? 6.884 10.436 91.902 1.00 34.94 60 GLN B O 1
ATOM 2578 N N . HIS B 1 61 ? 7.676 10.510 89.799 1.00 31.07 61 HIS B N 1
ATOM 2579 C CA . HIS B 1 61 ? 8.638 11.553 90.153 1.00 38.08 61 HIS B CA 1
ATOM 2580 C C . HIS B 1 61 ? 7.939 12.846 90.598 1.00 32.78 61 HIS B C 1
ATOM 2581 O O . HIS B 1 61 ? 8.366 13.484 91.565 1.00 34.85 61 HIS B O 1
ATOM 2588 N N . GLU B 1 62 ? 6.874 13.228 89.895 1.00 32.23 62 GLU B N 1
ATOM 2589 C CA . GLU B 1 62 ? 6.094 14.431 90.234 1.00 33.26 62 GLU B CA 1
ATOM 2590 C C . GLU B 1 62 ? 5.433 14.288 91.618 1.00 36.91 62 GLU B C 1
ATOM 2591 O O . GLU B 1 62 ? 5.208 15.268 92.359 1.00 29.78 62 GLU B O 1
ATOM 2597 N N . THR B 1 63 ? 5.110 13.042 91.934 1.00 29.62 63 THR B N 1
ATOM 2598 C CA . THR B 1 63 ? 4.443 12.645 93.174 1.00 29.29 63 THR B CA 1
ATOM 2599 C C . THR B 1 63 ? 5.317 12.842 94.412 1.00 28.57 63 THR B C 1
ATOM 2600 O O . THR B 1 63 ? 4.811 13.113 95.517 1.00 28.21 63 THR B O 1
ATOM 2604 N N . ILE B 1 64 ? 6.630 12.755 94.214 1.00 28.76 64 ILE B N 1
ATOM 2605 C CA . ILE B 1 64 ? 7.565 13.040 95.293 1.00 30.37 64 ILE B CA 1
ATOM 2606 C C . ILE B 1 64 ? 7.937 14.540 95.303 1.00 33.77 64 ILE B C 1
ATOM 2607 O O . ILE B 1 64 ? 7.864 15.187 96.356 1.00 30.59 64 ILE B O 1
ATOM 2612 N N . VAL B 1 65 ? 8.309 15.098 94.145 1.00 29.15 65 VAL B N 1
ATOM 2613 C CA . VAL B 1 65 ? 8.743 16.503 94.096 1.00 30.35 65 VAL B CA 1
ATOM 2614 C C . VAL B 1 65 ? 7.631 17.504 94.414 1.00 32.69 65 VAL B C 1
ATOM 2615 O O . VAL B 1 65 ? 7.881 18.542 95.051 1.00 32.77 65 VAL B O 1
ATOM 2619 N N . ARG B 1 66 ? 6.413 17.154 94.009 1.00 30.11 66 ARG B N 1
ATOM 2620 C CA . ARG B 1 66 ? 5.228 17.989 94.144 1.00 29.86 66 ARG B CA 1
ATOM 2621 C C . ARG B 1 66 ? 5.234 19.126 93.133 1.00 31.38 66 ARG B C 1
ATOM 2622 O O . ARG B 1 66 ? 4.607 20.159 93.388 1.00 30.31 66 ARG B O 1
ATOM 2630 N N . ARG B 1 67 ? 5.939 18.935 92.012 1.00 30.45 67 ARG B N 1
ATOM 2631 C CA . ARG B 1 67 ? 5.813 19.804 90.845 1.00 31.11 67 ARG B CA 1
ATOM 2632 C C . ARG B 1 67 ? 5.725 18.934 89.582 1.00 34.33 67 ARG B C 1
ATOM 2633 O O . ARG B 1 67 ? 6.189 17.774 89.588 1.00 31.82 67 ARG B O 1
ATOM 2641 N N . ILE B 1 68 ? 5.124 19.464 88.511 1.00 31.14 68 ILE B N 1
ATOM 2642 C CA . ILE B 1 68 ? 4.900 18.625 87.328 1.00 28.23 68 ILE B CA 1
ATOM 2643 C C . ILE B 1 68 ? 6.075 18.622 86.377 1.00 30.97 68 ILE B C 1
ATOM 2644 O O . ILE B 1 68 ? 6.987 19.436 86.500 1.00 30.04 68 ILE B O 1
ATOM 2649 N N . LEU B 1 69 ? 6.060 17.650 85.460 1.00 28.21 69 LEU B N 1
ATOM 2650 C CA . LEU B 1 69 ? 7.068 17.515 84.414 1.00 30.46 69 LEU B CA 1
ATOM 2651 C C . LEU B 1 69 ? 8.503 17.631 84.940 1.00 33.04 69 LEU B C 1
ATOM 2652 O O . LEU B 1 69 ? 9.276 18.473 84.460 1.00 34.19 69 LEU B O 1
ATOM 2657 N N . VAL B 1 70 ? 8.863 16.757 85.886 1.00 32.31 70 VAL B N 1
ATOM 2658 C CA . VAL B 1 70 ? 10.225 16.698 86.432 1.00 31.31 70 VAL B CA 1
ATOM 2659 C C . VAL B 1 70 ? 10.897 15.343 86.160 1.00 37.05 70 VAL B C 1
ATOM 2660 O O . VAL B 1 70 ? 11.984 15.056 86.674 1.00 37.92 70 VAL B O 1
ATOM 2664 N N . GLY B 1 71 ? 10.231 14.494 85.386 1.00 35.55 71 GLY B N 1
ATOM 2665 C CA . GLY B 1 71 ? 10.845 13.251 84.938 1.00 35.31 71 GLY B CA 1
ATOM 2666 C C . GLY B 1 71 ? 11.480 13.420 83.563 1.00 33.57 71 GLY B C 1
ATOM 2667 O O . GLY B 1 71 ? 11.846 14.546 83.150 1.00 32.65 71 GLY B O 1
ATOM 2668 N N . THR B 1 72 ? 11.564 12.314 82.821 1.00 29.98 72 THR B N 1
ATOM 2669 C CA . THR B 1 72 ? 12.208 12.325 81.519 1.00 27.66 72 THR B CA 1
ATOM 2670 C C . THR B 1 72 ? 11.510 13.269 80.556 1.00 28.09 72 THR B C 1
ATOM 2671 O O . THR B 1 72 ? 12.161 13.937 79.760 1.00 31.27 72 THR B O 1
ATOM 2675 N N . ALA B 1 73 ? 10.184 13.283 80.595 1.00 28.49 73 ALA B N 1
ATOM 2676 C CA . ALA B 1 73 ? 9.418 14.170 79.734 1.00 30.87 73 ALA B CA 1
ATOM 2677 C C . ALA B 1 73 ? 9.712 15.650 80.061 1.00 34.43 73 ALA B C 1
ATOM 2678 O O . ALA B 1 73 ? 9.821 16.486 79.165 1.00 32.18 73 ALA B O 1
ATOM 2680 N N . GLY B 1 74 ? 9.871 15.957 81.346 1.00 33.78 74 GLY B N 1
ATOM 2681 C CA . GLY B 1 74 ? 10.173 17.327 81.752 1.00 30.59 74 GLY B CA 1
ATOM 2682 C C . GLY B 1 74 ? 11.506 17.804 81.220 1.00 34.04 74 GLY B C 1
ATOM 2683 O O . GLY B 1 74 ? 11.636 18.963 80.765 1.00 34.45 74 GLY B O 1
ATOM 2684 N N . ARG B 1 75 ? 12.502 16.923 81.279 1.00 35.04 75 ARG B N 1
ATOM 2685 C CA . ARG B 1 75 ? 13.841 17.284 80.843 1.00 37.08 75 ARG B CA 1
ATOM 2686 C C . ARG B 1 75 ? 13.842 17.430 79.330 1.00 38.47 75 ARG B C 1
ATOM 2687 O O . ARG B 1 75 ? 14.581 18.257 78.784 1.00 35.04 75 ARG B O 1
ATOM 2695 N N . ARG B 1 76 ? 12.973 16.681 78.651 1.00 36.44 76 ARG B N 1
ATOM 2696 C CA . ARG B 1 76 ? 12.878 16.849 77.197 1.00 36.28 76 ARG B CA 1
ATOM 2697 C C . ARG B 1 76 ? 12.134 18.154 76.909 1.00 36.00 76 ARG B C 1
ATOM 2698 O O . ARG B 1 76 ? 12.526 18.925 76.031 1.00 35.08 76 ARG B O 1
ATOM 2706 N N . THR B 1 77 ? 11.090 18.421 77.686 1.00 35.87 77 THR B N 1
ATOM 2707 C CA . THR B 1 77 ? 10.368 19.674 77.551 1.00 35.61 77 THR B CA 1
ATOM 2708 C C . THR B 1 77 ? 11.283 20.863 77.849 1.00 32.93 77 THR B C 1
ATOM 2709 O O . THR B 1 77 ? 11.200 21.889 77.159 1.00 34.09 77 THR B O 1
ATOM 2713 N N . GLN B 1 78 ? 12.154 20.730 78.855 1.00 34.05 78 GLN B N 1
ATOM 2714 C CA . GLN B 1 78 ? 13.099 21.808 79.185 1.00 40.43 78 GLN B CA 1
ATOM 2715 C C . GLN B 1 78 ? 14.031 22.158 78.047 1.00 38.16 78 GLN B C 1
ATOM 2716 O O . GLN B 1 78 ? 14.414 23.315 77.890 1.00 33.66 78 GLN B O 1
ATOM 2722 N N . GLY B 1 79 ? 14.447 21.141 77.305 1.00 36.76 79 GLY B N 1
ATOM 2723 C CA . GLY B 1 79 ? 15.366 21.336 76.199 1.00 35.73 79 GLY B CA 1
ATOM 2724 C C . GLY B 1 79 ? 14.653 21.994 75.045 1.00 36.22 79 GLY B C 1
ATOM 2725 O O . GLY B 1 79 ? 15.260 22.728 74.267 1.00 37.93 79 GLY B O 1
ATOM 2726 N N . PHE B 1 80 ? 13.366 21.682 74.906 1.00 33.52 80 PHE B N 1
ATOM 2727 C CA . PHE B 1 80 ? 12.518 22.318 73.894 1.00 35.98 80 PHE B CA 1
ATOM 2728 C C . PHE B 1 80 ? 12.450 23.832 74.182 1.00 33.64 80 PHE B C 1
ATOM 2729 O O . PHE B 1 80 ? 12.618 24.669 73.287 1.00 36.91 80 PHE B O 1
ATOM 2737 N N . LEU B 1 81 ? 12.201 24.182 75.443 1.00 33.95 81 LEU B N 1
ATOM 2738 C CA . LEU B 1 81 ? 12.169 25.589 75.854 1.00 33.85 81 LEU B CA 1
ATOM 2739 C C . LEU B 1 81 ? 13.512 26.291 75.646 1.00 34.54 81 LEU B C 1
ATOM 2740 O O . LEU B 1 81 ? 13.553 27.447 75.177 1.00 35.89 81 LEU B O 1
ATOM 2745 N N . ALA B 1 82 ? 14.610 25.612 75.975 1.00 32.24 82 ALA B N 1
ATOM 2746 C CA . ALA B 1 82 ? 15.931 26.233 75.830 1.00 35.34 82 ALA B CA 1
ATOM 2747 C C . ALA B 1 82 ? 16.211 26.664 74.387 1.00 41.38 82 ALA B C 1
ATOM 2748 O O . ALA B 1 82 ? 16.985 27.594 74.155 1.00 39.75 82 ALA B O 1
ATOM 2750 N N . LYS B 1 83 ? 15.583 26.006 73.415 1.00 39.40 83 LYS B N 1
ATOM 2751 C CA . LYS B 1 83 ? 15.876 26.335 72.021 1.00 40.96 83 LYS B CA 1
ATOM 2752 C C . LYS B 1 83 ? 15.094 27.576 71.586 1.00 41.00 83 LYS B C 1
ATOM 2753 O O . LYS B 1 83 ? 15.362 28.161 70.540 1.00 36.92 83 LYS B O 1
ATOM 2759 N N . LEU B 1 84 ? 14.153 27.990 72.425 1.00 43.10 84 LEU B N 1
ATOM 2760 C CA . LEU B 1 84 ? 13.432 29.233 72.233 1.00 40.63 84 LEU B CA 1
ATOM 2761 C C . LEU B 1 84 ? 14.055 30.333 73.086 1.00 41.85 84 LEU B C 1
ATOM 2762 O O . LEU B 1 84 ? 13.568 31.464 73.114 1.00 41.66 84 LEU B O 1
ATOM 2767 N N . GLY B 1 85 ? 15.141 30.006 73.778 1.00 41.30 85 GLY B N 1
ATOM 2768 C CA . GLY B 1 85 ? 15.785 30.976 74.650 1.00 39.09 85 GLY B CA 1
ATOM 2769 C C . GLY B 1 85 ? 15.080 31.136 75.987 1.00 40.24 85 GLY B C 1
ATOM 2770 O O . GLY B 1 85 ? 15.346 32.093 76.747 1.00 38.53 85 GLY B O 1
ATOM 2771 N N . ILE B 1 86 ? 14.180 30.202 76.285 1.00 32.74 86 ILE B N 1
ATOM 2772 C CA . ILE B 1 86 ? 13.419 30.262 77.523 1.00 33.06 86 ILE B CA 1
ATOM 2773 C C . ILE B 1 86 ? 14.062 29.326 78.525 1.00 38.76 86 ILE B C 1
ATOM 2774 O O . ILE B 1 86 ? 14.058 28.092 78.348 1.00 36.70 86 ILE B O 1
ATOM 2779 N N . VAL B 1 87 ? 14.627 29.917 79.576 1.00 36.29 87 VAL B N 1
ATOM 2780 C CA . VAL B 1 87 ? 15.406 29.171 80.551 1.00 36.32 87 VAL B CA 1
ATOM 2781 C C . VAL B 1 87 ? 14.676 29.071 81.891 1.00 38.77 87 VAL B C 1
ATOM 2782 O O . VAL B 1 87 ? 14.723 28.031 82.559 1.00 39.90 87 VAL B O 1
ATOM 2786 N N . GLN B 1 88 ? 13.954 30.125 82.266 1.00 38.78 88 GLN B N 1
ATOM 2787 C CA . GLN B 1 88 ? 13.189 30.076 83.512 1.00 37.04 88 GLN B CA 1
ATOM 2788 C C . GLN B 1 88 ? 11.783 30.665 83.370 1.00 36.83 88 GLN B C 1
ATOM 2789 O O . GLN B 1 88 ? 10.911 30.382 84.202 1.00 32.13 88 GLN B O 1
ATOM 2795 N N . SER B 1 89 ? 11.549 31.473 82.324 1.00 34.23 89 SER B N 1
ATOM 2796 C CA . SER B 1 89 ? 10.262 32.166 82.197 1.00 31.59 89 SER B CA 1
ATOM 2797 C C . SER B 1 89 ? 9.200 31.305 81.514 1.00 31.82 89 SER B C 1
ATOM 2798 O O . SER B 1 89 ? 8.822 31.542 80.357 1.00 32.38 89 SER B O 1
ATOM 2801 N N . TYR B 1 90 ? 8.746 30.282 82.234 1.00 33.02 90 TYR B N 1
ATOM 2802 C CA . TYR B 1 90 ? 7.671 29.410 81.789 1.00 31.09 90 TYR B CA 1
ATOM 2803 C C . TYR B 1 90 ? 6.763 29.178 82.973 1.00 34.87 90 TYR B C 1
ATOM 2804 O O . TYR B 1 90 ? 7.144 29.446 84.127 1.00 31.18 90 TYR B O 1
ATOM 2813 N N . VAL B 1 91 ? 5.562 28.689 82.685 1.00 35.68 91 VAL B N 1
ATOM 2814 C CA . VAL B 1 91 ? 4.689 28.131 83.703 1.00 35.27 91 VAL B CA 1
ATOM 2815 C C . VAL B 1 91 ? 4.059 26.897 83.067 1.00 33.58 91 VAL B C 1
ATOM 2816 O O . VAL B 1 91 ? 3.791 26.885 81.858 1.00 31.87 91 VAL B O 1
ATOM 2820 N N . MET B 1 92 ? 3.900 25.827 83.839 1.00 34.79 92 MET B N 1
ATOM 2821 C CA . MET B 1 92 ? 3.362 24.578 83.293 1.00 31.96 92 MET B CA 1
ATOM 2822 C C . MET B 1 92 ? 2.195 24.078 84.132 1.00 34.89 92 MET B C 1
ATOM 2823 O O . MET B 1 92 ? 2.257 24.070 85.373 1.00 32.79 92 MET B O 1
ATOM 2828 N N . VAL B 1 93 ? 1.130 23.667 83.459 1.00 34.40 93 VAL B N 1
ATOM 2829 C CA . VAL B 1 93 ? -0.057 23.131 84.123 1.00 32.77 93 VAL B CA 1
ATOM 2830 C C . VAL B 1 93 ? -0.428 21.829 83.409 1.00 37.86 93 VAL B C 1
ATOM 2831 O O . VAL B 1 93 ? -0.075 21.664 82.239 1.00 36.77 93 VAL B O 1
ATOM 2835 N N . ASN B 1 94 ? -1.103 20.903 84.092 1.00 36.02 94 ASN B N 1
ATOM 2836 C CA . ASN B 1 94 ? -1.517 19.645 83.468 1.00 38.75 94 ASN B CA 1
ATOM 2837 C C . ASN B 1 94 ? -2.996 19.587 83.148 1.00 37.19 94 ASN B C 1
ATOM 2838 O O . ASN B 1 94 ? -3.814 20.241 83.792 1.00 35.90 94 ASN B O 1
ATOM 2843 N N . THR B 1 95 ? -3.338 18.750 82.176 1.00 35.97 95 THR B N 1
ATOM 2844 C CA . THR B 1 95 ? -4.730 18.480 81.874 1.00 34.96 95 THR B CA 1
ATOM 2845 C C . THR B 1 95 ? -5.471 17.963 83.105 1.00 39.04 95 THR B C 1
ATOM 2846 O O . THR B 1 95 ? -6.574 18.437 83.428 1.00 38.18 95 THR B O 1
ATOM 2850 N N . PHE B 1 96 ? -4.840 17.016 83.804 1.00 34.75 96 PHE B N 1
ATOM 2851 C CA . PHE B 1 96 ? -5.414 16.387 84.997 1.00 37.48 96 PHE B CA 1
ATOM 2852 C C . PHE B 1 96 ? -4.526 16.618 86.219 1.00 33.35 96 PHE B C 1
ATOM 2853 O O . PHE B 1 96 ? -3.298 16.545 86.109 1.00 35.17 96 PHE B O 1
ATOM 2861 N N . LEU B 1 97 ? -5.135 16.841 87.383 1.00 33.03 97 LEU B N 1
ATOM 2862 C CA . LEU B 1 97 ? -4.386 17.054 88.624 1.00 34.51 97 LEU B CA 1
ATOM 2863 C C . LEU B 1 97 ? -3.729 15.782 89.143 1.00 39.20 97 LEU B C 1
ATOM 2864 O O . LEU B 1 97 ? -2.792 15.839 89.953 1.00 34.54 97 LEU B O 1
ATOM 2869 N N . TYR B 1 98 ? -4.270 14.640 88.713 1.00 34.38 98 TYR B N 1
ATOM 2870 C CA . TYR B 1 98 ? -3.839 13.344 89.186 1.00 37.36 98 TYR B CA 1
ATOM 2871 C C . TYR B 1 98 ? -3.459 12.420 88.025 1.00 39.61 98 TYR B C 1
ATOM 2872 O O . TYR B 1 98 ? -3.970 12.559 86.906 1.00 37.77 98 TYR B O 1
ATOM 2881 N N . SER B 1 99 ? -2.590 11.458 88.302 1.00 38.03 99 SER B N 1
ATOM 2882 C CA . SER B 1 99 ? -2.194 10.490 87.291 1.00 42.02 99 SER B CA 1
ATOM 2883 C C . SER B 1 99 ? -3.382 9.665 86.782 1.00 41.71 99 SER B C 1
ATOM 2884 O O . SER B 1 99 ? -4.222 9.204 87.566 1.00 41.62 99 SER B O 1
ATOM 2887 N N . VAL B 1 100 ? -3.437 9.414 85.487 1.00 41.73 100 VAL B N 1
ATOM 2888 C CA . VAL B 1 100 ? -4.431 8.507 84.936 1.00 40.29 100 VAL B CA 1
ATOM 2889 C C . VAL B 1 100 ? -4.040 7.085 85.250 1.00 43.96 100 VAL B C 1
ATOM 2890 O O . VAL B 1 100 ? -2.929 6.700 85.003 1.00 45.02 100 VAL B O 1
ATOM 2894 N N . TYR B 1 101 ? -4.958 6.306 85.779 1.00 39.94 101 TYR B N 1
ATOM 2895 C CA . TYR B 1 101 ? -4.639 4.930 86.110 1.00 42.82 101 TYR B CA 1
ATOM 2896 C C . TYR B 1 101 ? -5.093 4.014 84.998 1.00 46.76 101 TYR B C 1
ATOM 2897 O O . TYR B 1 101 ? -6.257 3.742 84.859 1.00 47.03 101 TYR B O 1
ATOM 2906 N N . GLY B 1 102 ? -4.146 3.581 84.191 1.00 48.80 102 GLY B N 1
ATOM 2907 C CA . GLY B 1 102 ? -4.422 2.668 83.101 1.00 63.06 102 GLY B CA 1
ATOM 2908 C C . GLY B 1 102 ? -4.442 3.191 81.672 1.00 77.00 102 GLY B C 1
ATOM 2909 O O . GLY B 1 102 ? -4.939 4.268 81.376 1.00 70.14 102 GLY B O 1
ATOM 2910 N N . GLN B 1 103 ? -3.911 2.382 80.770 1.00 86.91 103 GLN B N 1
ATOM 2911 C CA . GLN B 1 103 ? -3.996 2.648 79.342 1.00 91.84 103 GLN B CA 1
ATOM 2912 C C . GLN B 1 103 ? -5.414 2.384 78.870 1.00 92.10 103 GLN B C 1
ATOM 2913 O O . GLN B 1 103 ? -5.675 2.240 77.685 1.00 92.57 103 GLN B O 1
ATOM 2919 N N . SER B 1 104 ? -6.338 2.321 79.823 1.00 91.03 104 SER B N 1
ATOM 2920 C CA . SER B 1 104 ? -7.741 2.074 79.513 1.00 90.25 104 SER B CA 1
ATOM 2921 C C . SER B 1 104 ? -8.406 3.319 78.934 1.00 86.51 104 SER B C 1
ATOM 2922 O O . SER B 1 104 ? -9.632 3.424 78.908 1.00 85.99 104 SER B O 1
ATOM 2925 N N . GLY B 1 105 ? -7.589 4.259 78.471 1.00 85.66 105 GLY B N 1
ATOM 2926 C CA . GLY B 1 105 ? -8.093 5.491 77.894 1.00 78.44 105 GLY B CA 1
ATOM 2927 C C . GLY B 1 105 ? -8.433 6.528 78.946 1.00 74.76 105 GLY B C 1
ATOM 2928 O O . GLY B 1 105 ? -9.360 6.345 79.735 1.00 72.00 105 GLY B O 1
ATOM 2929 N N . GLY B 1 106 ? -7.679 7.622 78.957 1.00 72.55 106 GLY B N 1
ATOM 2930 C CA . GLY B 1 106 ? -7.900 8.692 79.913 1.00 69.31 106 GLY B CA 1
ATOM 2931 C C . GLY B 1 106 ? -8.933 9.692 79.434 1.00 66.92 106 GLY B C 1
ATOM 2932 O O . GLY B 1 106 ? -9.195 10.695 80.098 1.00 63.24 106 GLY B O 1
ATOM 2933 N N . SER B 1 107 ? -9.523 9.418 78.275 1.00 64.57 107 SER B N 1
ATOM 2934 C CA . SER B 1 107 ? -10.520 10.286 77.710 1.00 61.33 107 SER B CA 1
ATOM 2935 C C . SER B 1 107 ? -11.857 10.039 78.279 1.00 59.68 107 SER B C 1
ATOM 2936 O O . SER B 1 107 ? -12.757 10.787 78.048 1.00 61.18 107 SER B O 1
ATOM 2939 N N . LYS B 1 108 ? -11.999 8.982 79.032 1.00 54.71 108 LYS B N 1
ATOM 2940 C CA . LYS B 1 108 ? -13.286 8.679 79.576 1.00 53.95 108 LYS B CA 1
ATOM 2941 C C . LYS B 1 108 ? -13.839 9.857 80.315 1.00 57.77 108 LYS B C 1
ATOM 2942 O O . LYS B 1 108 ? -15.025 10.096 80.278 1.00 57.03 108 LYS B O 1
ATOM 2948 N N . HIS B 1 109 ? -12.991 10.574 81.030 1.00 54.61 109 HIS B N 1
ATOM 2949 C CA . HIS B 1 109 ? -13.484 11.623 81.891 1.00 55.94 109 HIS B CA 1
ATOM 2950 C C . HIS B 1 109 ? -13.039 12.979 81.439 1.00 52.59 109 HIS B C 1
ATOM 2951 O O . HIS B 1 109 ? -13.105 13.909 82.182 1.00 55.51 109 HIS B O 1
ATOM 2958 N N . LYS B 1 110 ? -12.591 13.093 80.214 1.00 51.44 110 LYS B N 1
ATOM 2959 C CA . LYS B 1 110 ? -12.016 14.331 79.759 1.00 49.04 110 LYS B CA 1
ATOM 2960 C C . LYS B 1 110 ? -12.956 15.525 79.806 1.00 55.61 110 LYS B C 1
ATOM 2961 O O . LYS B 1 110 ? -12.513 16.649 79.864 1.00 47.46 110 LYS B O 1
ATOM 2967 N N . ASN B 1 111 ? -14.250 15.276 79.786 1.00 53.82 111 ASN B N 1
ATOM 2968 C CA . ASN B 1 111 ? -15.226 16.361 79.792 1.00 53.78 111 ASN B CA 1
ATOM 2969 C C . ASN B 1 111 ? -15.972 16.519 81.114 1.00 53.88 111 ASN B C 1
ATOM 2970 O O . ASN B 1 111 ? -16.962 17.240 81.175 1.00 53.44 111 ASN B O 1
ATOM 2975 N N . GLU B 1 112 ? -15.518 15.843 82.166 1.00 55.61 112 GLU B N 1
ATOM 2976 C CA . GLU B 1 112 ? -16.133 16.028 83.481 1.00 55.04 112 GLU B CA 1
ATOM 2977 C C . GLU B 1 112 ? -15.953 17.458 83.954 1.00 52.55 112 GLU B C 1
ATOM 2978 O O . GLU B 1 112 ? -14.829 17.958 84.003 1.00 53.08 112 GLU B O 1
ATOM 2984 N N . PRO B 1 113 ? -17.075 18.122 84.278 1.00 57.11 113 PRO B N 1
ATOM 2985 C CA . PRO B 1 113 ? -17.151 19.537 84.666 1.00 55.57 113 PRO B CA 1
ATOM 2986 C C . PRO B 1 113 ? -16.285 19.882 85.873 1.00 53.11 113 PRO B C 1
ATOM 2987 O O . PRO B 1 113 ? -15.612 20.915 85.846 1.00 54.58 113 PRO B O 1
ATOM 2991 N N . GLY B 1 114 ? -16.317 19.044 86.908 1.00 49.71 114 GLY B N 1
ATOM 2992 C CA . GLY B 1 114 ? -15.475 19.235 88.080 1.00 49.16 114 GLY B CA 1
ATOM 2993 C C . GLY B 1 114 ? -14.008 19.338 87.698 1.00 51.43 114 GLY B C 1
ATOM 2994 O O . GLY B 1 114 ? -13.246 20.104 88.292 1.00 52.93 114 GLY B O 1
ATOM 2995 N N . ILE B 1 115 ? -13.610 18.535 86.715 1.00 47.47 115 ILE B N 1
ATOM 2996 C CA . ILE B 1 115 ? -12.245 18.554 86.209 1.00 46.78 115 ILE B CA 1
ATOM 2997 C C . ILE B 1 115 ? -11.966 19.792 85.348 1.00 46.56 115 ILE B C 1
ATOM 2998 O O . ILE B 1 115 ? -10.990 20.510 85.585 1.00 44.66 115 ILE B O 1
ATOM 3003 N N . VAL B 1 116 ? -12.831 20.034 84.358 1.00 45.32 116 VAL B N 1
ATOM 3004 C CA . VAL B 1 116 ? -12.599 21.076 83.355 1.00 45.79 116 VAL B CA 1
ATOM 3005 C C . VAL B 1 116 ? -12.717 22.478 83.960 1.00 46.73 116 VAL B C 1
ATOM 3006 O O . VAL B 1 116 ? -11.910 23.361 83.647 1.00 43.78 116 VAL B O 1
ATOM 3010 N N . ASP B 1 117 ? -13.713 22.671 84.824 1.00 46.21 117 ASP B N 1
ATOM 3011 C CA . ASP B 1 117 ? -13.949 23.981 85.424 1.00 49.84 117 ASP B CA 1
ATOM 3012 C C . ASP B 1 117 ? -12.793 24.405 86.322 1.00 46.78 117 ASP B C 1
ATOM 3013 O O . ASP B 1 117 ? -12.393 25.574 86.305 1.00 43.75 117 ASP B O 1
ATOM 3018 N N . TYR B 1 118 ? -12.249 23.455 87.088 1.00 43.90 118 TYR B N 1
ATOM 3019 C CA . TYR B 1 118 ? -11.139 23.759 87.989 1.00 43.59 118 TYR B CA 1
ATOM 3020 C C . TYR B 1 118 ? -9.886 24.087 87.197 1.00 42.49 118 TYR B C 1
ATOM 3021 O O . TYR B 1 118 ? -9.168 25.046 87.518 1.00 41.08 118 TYR B O 1
ATOM 3030 N N . ARG B 1 119 ? -9.618 23.289 86.172 1.00 40.26 119 ARG B N 1
ATOM 3031 C CA . ARG B 1 119 ? -8.471 23.552 85.308 1.00 41.35 119 ARG B CA 1
ATOM 3032 C C . ARG B 1 119 ? -8.548 24.928 84.652 1.00 39.88 119 ARG B C 1
ATOM 3033 O O . ARG B 1 119 ? -7.543 25.639 84.542 1.00 36.98 119 ARG B O 1
ATOM 3041 N N . ASN B 1 120 ? -9.750 25.298 84.226 1.00 38.92 120 ASN B N 1
ATOM 3042 C CA . ASN B 1 120 ? -9.940 26.578 83.576 1.00 43.57 120 ASN B CA 1
ATOM 3043 C C . ASN B 1 120 ? -9.645 27.705 84.556 1.00 40.88 120 ASN B C 1
ATOM 3044 O O . ASN B 1 120 ? -9.121 28.749 84.152 1.00 41.80 120 ASN B O 1
ATOM 3049 N N . LYS B 1 121 ? -9.942 27.489 85.842 1.00 40.67 121 LYS B N 1
ATOM 3050 C CA . LYS B 1 121 ? -9.568 28.474 86.861 1.00 38.22 121 LYS B CA 1
ATOM 3051 C C . LYS B 1 121 ? -8.067 28.694 86.873 1.00 39.10 121 LYS B C 1
ATOM 3052 O O . LYS B 1 121 ? -7.611 29.832 87.011 1.00 36.69 121 LYS B O 1
ATOM 3058 N N . TRP B 1 122 ? -7.299 27.620 86.708 1.00 36.13 122 TRP B N 1
ATOM 3059 C CA . TRP B 1 122 ? -5.845 27.745 86.643 1.00 35.15 122 TRP B CA 1
ATOM 3060 C C . TRP B 1 122 ? -5.374 28.443 85.352 1.00 35.65 122 TRP B C 1
ATOM 3061 O O . TRP B 1 122 ? -4.439 29.247 85.385 1.00 36.23 122 TRP B O 1
ATOM 3072 N N . PHE B 1 123 ? -6.011 28.146 84.221 1.00 37.38 123 PHE B N 1
ATOM 3073 C CA . PHE B 1 123 ? -5.660 28.811 82.968 1.00 33.78 123 PHE B CA 1
ATOM 3074 C C . PHE B 1 123 ? -5.853 30.319 83.108 1.00 34.43 123 PHE B C 1
ATOM 3075 O O . PHE B 1 123 ? -4.981 31.101 82.739 1.00 34.18 123 PHE B O 1
ATOM 3083 N N . LYS B 1 124 ? -6.992 30.700 83.674 1.00 35.10 124 LYS B N 1
ATOM 3084 C CA . LYS B 1 124 ? -7.356 32.106 83.831 1.00 40.35 124 LYS B CA 1
ATOM 3085 C C . LYS B 1 124 ? -6.344 32.862 84.678 1.00 41.36 124 LYS B C 1
ATOM 3086 O O . LYS B 1 124 ? -5.923 33.967 84.307 1.00 38.12 124 LYS B O 1
ATOM 3092 N N . ALA B 1 125 ? -5.916 32.223 85.773 1.00 36.31 125 ALA B N 1
ATOM 3093 C CA . ALA B 1 125 ? -4.982 32.821 86.721 1.00 37.50 125 ALA B CA 1
ATOM 3094 C C . ALA B 1 125 ? -3.616 33.041 86.105 1.00 40.61 125 ALA B C 1
ATOM 3095 O O . ALA B 1 125 ? -3.020 34.118 86.248 1.00 34.49 125 ALA B O 1
ATOM 3097 N N . VAL B 1 126 ? -3.112 32.032 85.403 1.00 37.69 126 VAL B N 1
ATOM 3098 C CA . VAL B 1 126 ? -1.782 32.162 84.830 1.00 37.84 126 VAL B CA 1
ATOM 3099 C C . VAL B 1 126 ? -1.764 33.073 83.601 1.00 36.95 126 VAL B C 1
ATOM 3100 O O . VAL B 1 126 ? -0.721 33.642 83.280 1.00 36.47 126 VAL B O 1
ATOM 3104 N N . LEU B 1 127 ? -2.884 33.162 82.883 1.00 36.51 127 LEU B N 1
ATOM 3105 C CA . LEU B 1 127 ? -2.937 34.000 81.678 1.00 39.79 127 LEU B CA 1
ATOM 3106 C C . LEU B 1 127 ? -3.285 35.445 82.041 1.00 41.38 127 LEU B C 1
ATOM 3107 O O . LEU B 1 127 ? -2.904 36.367 81.327 1.00 38.40 127 LEU B O 1
ATOM 3112 N N . GLY B 1 128 ? -3.967 35.610 83.175 1.00 39.58 128 GLY B N 1
ATOM 3113 C CA . GLY B 1 128 ? -4.445 36.903 83.637 1.00 40.97 128 GLY B CA 1
ATOM 3114 C C . GLY B 1 128 ? -3.535 38.090 83.415 1.00 41.14 128 GLY B C 1
ATOM 3115 O O . GLY B 1 128 ? -3.953 39.083 82.825 1.00 43.21 128 GLY B O 1
ATOM 3116 N N . PRO B 1 129 ? -2.292 38.006 83.907 1.00 40.90 129 PRO B N 1
ATOM 3117 C CA . PRO B 1 129 ? -1.340 39.116 83.744 1.00 41.82 129 PRO B CA 1
ATOM 3118 C C . PRO B 1 129 ? -1.060 39.511 82.302 1.00 42.31 129 PRO B C 1
ATOM 3119 O O . PRO B 1 129 ? -0.642 40.649 82.073 1.00 37.47 129 PRO B O 1
ATOM 3123 N N . GLY B 1 130 ? -1.275 38.605 81.349 1.00 37.83 130 GLY B N 1
ATOM 3124 C CA . GLY B 1 130 ? -1.145 38.965 79.951 1.00 35.75 130 GLY B CA 1
ATOM 3125 C C . GLY B 1 130 ? 0.275 38.980 79.419 1.00 36.66 130 GLY B C 1
ATOM 3126 O O . GLY B 1 130 ? 0.571 39.673 78.443 1.00 40.20 130 GLY B O 1
ATOM 3127 N N . ASN B 1 131 ? 1.158 38.224 80.060 1.00 37.01 131 ASN B N 1
ATOM 3128 C CA . ASN B 1 131 ? 2.573 38.181 79.683 1.00 35.31 131 ASN B CA 1
ATOM 3129 C C . ASN B 1 131 ? 2.964 36.898 78.912 1.00 34.09 131 ASN B C 1
ATOM 3130 O O . ASN B 1 131 ? 4.117 36.727 78.481 1.00 31.37 131 ASN B O 1
ATOM 3135 N N . ILE B 1 132 ? 1.995 36.005 78.749 1.00 27.51 132 ILE B N 1
ATOM 3136 C CA . ILE B 1 132 ? 2.202 34.753 78.005 1.00 34.45 132 ILE B CA 1
ATOM 3137 C C . ILE B 1 132 ? 2.124 35.094 76.516 1.00 34.34 132 ILE B C 1
ATOM 3138 O O . ILE B 1 132 ? 1.109 35.650 76.071 1.00 35.17 132 ILE B O 1
ATOM 3143 N N . GLU B 1 133 ? 3.190 34.821 75.766 1.00 30.19 133 GLU B N 1
ATOM 3144 C CA . GLU B 1 133 ? 3.182 35.044 74.320 1.00 34.31 133 GLU B CA 1
ATOM 3145 C C . GLU B 1 133 ? 3.006 33.753 73.497 1.00 34.52 133 GLU B C 1
ATOM 3146 O O . GLU B 1 133 ? 2.715 33.814 72.300 1.00 34.14 133 GLU B O 1
ATOM 3152 N N . ALA B 1 134 ? 3.186 32.584 74.125 1.00 31.71 134 ALA B N 1
ATOM 3153 C CA . ALA B 1 134 ? 3.025 31.322 73.403 1.00 33.32 134 ALA B CA 1
ATOM 3154 C C . ALA B 1 134 ? 2.543 30.214 74.313 1.00 34.41 134 ALA B C 1
ATOM 3155 O O . ALA B 1 134 ? 2.882 30.192 75.505 1.00 30.04 134 ALA B O 1
ATOM 3157 N N . VAL B 1 135 ? 1.758 29.295 73.738 1.00 34.46 135 VAL B N 1
ATOM 3158 C CA . VAL B 1 135 ? 1.213 28.141 74.457 1.00 29.68 135 VAL B CA 1
ATOM 3159 C C . VAL B 1 135 ? 1.535 26.823 73.746 1.00 38.12 135 VAL B C 1
ATOM 3160 O O . VAL B 1 135 ? 1.321 26.690 72.530 1.00 36.09 135 VAL B O 1
ATOM 3164 N N . VAL B 1 136 ? 2.048 25.843 74.487 1.00 30.60 136 VAL B N 1
ATOM 3165 C CA . VAL B 1 136 ? 2.383 24.556 73.888 1.00 34.56 136 VAL B CA 1
ATOM 3166 C C . VAL B 1 136 ? 1.704 23.428 74.654 1.00 37.14 136 VAL B C 1
ATOM 3167 O O . VAL B 1 136 ? 1.773 23.388 75.890 1.00 33.86 136 VAL B O 1
ATOM 3171 N N . SER B 1 137 ? 1.002 22.555 73.932 1.00 36.49 137 SER B N 1
ATOM 3172 C CA . SER B 1 137 ? 0.336 21.397 74.545 1.00 37.69 137 SER B CA 1
ATOM 3173 C C . SER B 1 137 ? 1.113 20.118 74.254 1.00 39.41 137 SER B C 1
ATOM 3174 O O . SER B 1 137 ? 1.703 19.981 73.175 1.00 36.96 137 SER B O 1
ATOM 3177 N N . LEU B 1 138 ? 1.115 19.197 75.220 1.00 38.10 138 LEU B N 1
ATOM 3178 C CA . LEU B 1 138 ? 1.878 17.964 75.121 1.00 43.27 138 LEU B CA 1
ATOM 3179 C C . LEU B 1 138 ? 0.895 16.804 74.951 1.00 41.53 138 LEU B C 1
ATOM 3180 O O . LEU B 1 138 ? 0.266 16.375 75.919 1.00 37.88 138 LEU B O 1
ATOM 3185 N N . GLY B 1 139 ? 0.712 16.331 73.722 1.00 42.62 139 GLY B N 1
ATOM 3186 C CA . GLY B 1 139 ? -0.203 15.223 73.499 1.00 42.80 139 GLY B CA 1
ATOM 3187 C C . GLY B 1 139 ? -1.636 15.651 73.240 1.00 44.52 139 GLY B C 1
ATOM 3188 O O . GLY B 1 139 ? -1.978 16.835 73.368 1.00 41.59 139 GLY B O 1
ATOM 3189 N N . GLY B 1 140 ? -2.487 14.682 72.918 1.00 40.14 140 GLY B N 1
ATOM 3190 C CA . GLY B 1 140 ? -3.854 14.964 72.527 1.00 46.67 140 GLY B CA 1
ATOM 3191 C C . GLY B 1 140 ? -4.828 15.502 73.553 1.00 43.33 140 GLY B C 1
ATOM 3192 O O . GLY B 1 140 ? -5.583 16.426 73.241 1.00 44.51 140 GLY B O 1
ATOM 3193 N N . LEU B 1 141 ? -4.828 14.944 74.759 1.00 44.08 141 LEU B N 1
ATOM 3194 C CA . LEU B 1 141 ? -5.765 15.394 75.776 1.00 43.10 141 LEU B CA 1
ATOM 3195 C C . LEU B 1 141 ? -5.435 16.823 76.193 1.00 40.78 141 LEU B C 1
ATOM 3196 O O . LEU B 1 141 ? -6.334 17.590 76.540 1.00 40.84 141 LEU B O 1
ATOM 3201 N N . ALA B 1 142 ? -4.151 17.175 76.129 1.00 37.42 142 ALA B N 1
ATOM 3202 C CA . ALA B 1 142 ? -3.709 18.543 76.385 1.00 41.61 142 ALA B CA 1
ATOM 3203 C C . ALA B 1 142 ? -4.289 19.495 75.365 1.00 40.99 142 ALA B C 1
ATOM 3204 O O . ALA B 1 142 ? -4.765 20.580 75.703 1.00 42.69 142 ALA B O 1
ATOM 3206 N N . ASP B 1 143 ? -4.220 19.080 74.110 1.00 39.11 143 ASP B N 1
ATOM 3207 C CA . ASP B 1 143 ? -4.768 19.852 72.997 1.00 41.61 143 ASP B CA 1
ATOM 3208 C C . ASP B 1 143 ? -6.259 20.096 73.172 1.00 42.06 143 ASP B C 1
ATOM 3209 O O . ASP B 1 143 ? -6.740 21.218 72.993 1.00 43.27 143 ASP B O 1
ATOM 3214 N N . GLU B 1 144 ? -6.986 19.044 73.533 1.00 41.23 144 GLU B N 1
ATOM 3215 C CA . GLU B 1 144 ? -8.423 19.151 73.761 1.00 42.69 144 GLU B CA 1
ATOM 3216 C C . GLU B 1 144 ? -8.755 20.026 74.981 1.00 45.11 144 GLU B C 1
ATOM 3217 O O . GLU B 1 144 ? -9.766 20.736 74.978 1.00 45.82 144 GLU B O 1
ATOM 3223 N N . ALA B 1 145 ? -7.892 20.005 76.001 1.00 39.15 145 ALA B N 1
ATOM 3224 C CA . ALA B 1 145 ? -8.098 20.846 77.178 1.00 40.39 145 ALA B CA 1
ATOM 3225 C C . ALA B 1 145 ? -7.983 22.327 76.807 1.00 40.31 145 ALA B C 1
ATOM 3226 O O . ALA B 1 145 ? -8.800 23.143 77.241 1.00 42.54 145 ALA B O 1
ATOM 3228 N N . TRP B 1 146 ? -6.965 22.677 76.020 1.00 37.96 146 TRP B N 1
ATOM 3229 C CA . TRP B 1 146 ? -6.798 24.065 75.577 1.00 40.71 146 TRP B CA 1
ATOM 3230 C C . TRP B 1 146 ? -7.937 24.527 74.680 1.00 43.51 146 TRP B C 1
ATOM 3231 O O . TRP B 1 146 ? -8.405 25.667 74.784 1.00 42.88 146 TRP B O 1
ATOM 3242 N N . LYS B 1 147 ? -8.378 23.644 73.790 1.00 42.78 147 LYS B N 1
ATOM 3243 C CA . LYS B 1 147 ? -9.479 23.974 72.893 1.00 44.75 147 LYS B CA 1
ATOM 3244 C C . LYS B 1 147 ? -10.774 24.131 73.690 1.00 43.52 147 LYS B C 1
ATOM 3245 O O . LYS B 1 147 ? -11.602 24.991 73.376 1.00 50.98 147 LYS B O 1
ATOM 3251 N N . ALA B 1 148 ? -10.933 23.341 74.747 1.00 43.47 148 ALA B N 1
ATOM 3252 C CA . ALA B 1 148 ? -12.118 23.485 75.586 1.00 44.83 148 ALA B CA 1
ATOM 3253 C C . ALA B 1 148 ? -12.057 24.780 76.408 1.00 46.28 148 ALA B C 1
ATOM 3254 O O . ALA B 1 148 ? -13.093 25.360 76.741 1.00 44.83 148 ALA B O 1
ATOM 3256 N N . TRP B 1 149 ? -10.846 25.236 76.711 1.00 43.48 149 TRP B N 1
ATOM 3257 C CA . TRP B 1 149 ? -10.655 26.529 77.370 1.00 46.73 149 TRP B CA 1
ATOM 3258 C C . TRP B 1 149 ? -11.120 27.656 76.445 1.00 45.84 149 TRP B C 1
ATOM 3259 O O . TRP B 1 149 ? -11.803 28.585 76.876 1.00 45.99 149 TRP B O 1
ATOM 3270 N N . LEU B 1 150 ? -10.764 27.548 75.166 1.00 46.62 150 LEU B N 1
ATOM 3271 C CA . LEU B 1 150 ? -11.052 28.596 74.180 1.00 47.91 150 LEU B CA 1
ATOM 3272 C C . LEU B 1 150 ? -12.542 28.734 73.883 1.00 48.93 150 LEU B C 1
ATOM 3273 O O . LEU B 1 150 ? -13.003 29.798 73.450 1.00 55.15 150 LEU B O 1
ATOM 3278 N N . LYS B 1 151 ? -13.285 27.653 74.092 1.00 50.23 151 LYS B N 1
ATOM 3279 C CA . LYS B 1 151 ? -14.730 27.667 73.901 1.00 51.58 151 LYS B CA 1
ATOM 3280 C C . LYS B 1 151 ? -15.447 28.267 75.104 1.00 52.26 151 LYS B C 1
ATOM 3281 O O . LYS B 1 151 ? -16.634 28.593 75.036 1.00 55.51 151 LYS B O 1
ATOM 3287 N N . SER B 1 152 ? -14.723 28.429 76.206 1.00 50.94 152 SER B N 1
ATOM 3288 C CA . SER B 1 152 ? -15.304 29.081 77.369 1.00 54.99 152 SER B CA 1
ATOM 3289 C C . SER B 1 152 ? -15.248 30.594 77.148 1.00 52.19 152 SER B C 1
ATOM 3290 O O . SER B 1 152 ? -14.437 31.089 76.357 1.00 51.61 152 SER B O 1
ATOM 3293 N N . SER B 1 153 ? -16.105 31.320 77.852 1.00 50.83 153 SER B N 1
ATOM 3294 C CA . SER B 1 153 ? -16.170 32.765 77.713 1.00 55.96 153 SER B CA 1
ATOM 3295 C C . SER B 1 153 ? -14.837 33.443 78.024 1.00 57.44 153 SER B C 1
ATOM 3296 O O . SER B 1 153 ? -14.408 34.329 77.274 1.00 56.87 153 SER B O 1
ATOM 3299 N N . ASP B 1 154 ? -14.190 33.040 79.120 1.00 56.86 154 ASP B N 1
ATOM 3300 C CA . ASP B 1 154 ? -12.943 33.681 79.526 1.00 51.72 154 ASP B CA 1
ATOM 3301 C C . ASP B 1 154 ? -11.795 33.262 78.620 1.00 53.42 154 ASP B C 1
ATOM 3302 O O . ASP B 1 154 ? -10.801 33.994 78.493 1.00 52.70 154 ASP B O 1
ATOM 3307 N N . GLY B 1 155 ? -11.953 32.127 77.939 1.00 49.00 155 GLY B N 1
ATOM 3308 C CA . GLY B 1 155 ? -10.891 31.627 77.090 1.00 47.32 155 GLY B CA 1
ATOM 3309 C C . GLY B 1 155 ? -10.950 32.210 75.698 1.00 48.52 155 GLY B C 1
ATOM 3310 O O . GLY B 1 155 ? -9.940 32.260 74.990 1.00 48.39 155 GLY B O 1
ATOM 3311 N N . ALA B 1 156 ? -12.131 32.678 75.312 1.00 50.93 156 ALA B N 1
ATOM 3312 C CA . ALA B 1 156 ? -12.339 33.199 73.961 1.00 55.45 156 ALA B CA 1
ATOM 3313 C C . ALA B 1 156 ? -11.389 34.346 73.637 1.00 50.78 156 ALA B C 1
ATOM 3314 O O . ALA B 1 156 ? -11.110 34.614 72.472 1.00 53.99 156 ALA B O 1
ATOM 3316 N N . ALA B 1 157 ? -10.886 35.014 74.670 1.00 45.59 157 ALA B N 1
ATOM 3317 C CA . ALA B 1 157 ? -9.941 36.107 74.479 1.00 48.47 157 ALA B CA 1
ATOM 3318 C C . ALA B 1 157 ? -8.559 35.625 74.038 1.00 47.07 157 ALA B C 1
ATOM 3319 O O . ALA B 1 157 ? -7.693 36.440 73.725 1.00 48.72 157 ALA B O 1
ATOM 3321 N N . TYR B 1 158 ? -8.353 34.310 74.036 1.00 48.56 158 TYR B N 1
ATOM 3322 C CA . TYR B 1 158 ? -7.034 33.731 73.788 1.00 48.09 158 TYR B CA 1
ATOM 3323 C C . TYR B 1 158 ? -6.968 32.873 72.516 1.00 47.22 158 TYR B C 1
ATOM 3324 O O . TYR B 1 158 ? -5.963 32.210 72.270 1.00 45.75 158 TYR B O 1
ATOM 3333 N N . LYS B 1 159 ? -8.011 32.920 71.687 1.00 51.60 159 LYS B N 1
ATOM 3334 C CA . LYS B 1 159 ? -8.010 32.197 70.401 1.00 52.63 159 LYS B CA 1
ATOM 3335 C C . LYS B 1 159 ? -6.945 32.747 69.461 1.00 48.07 159 LYS B C 1
ATOM 3336 O O . LYS B 1 159 ? -6.488 32.065 68.544 1.00 50.31 159 LYS B O 1
ATOM 3342 N N . THR B 1 160 ? -6.540 33.980 69.734 1.00 49.07 160 THR B N 1
ATOM 3343 C CA . THR B 1 160 ? -5.533 34.691 68.957 1.00 49.95 160 THR B CA 1
ATOM 3344 C C . THR B 1 160 ? -4.107 34.383 69.428 1.00 50.02 160 THR B C 1
ATOM 3345 O O . THR B 1 160 ? -3.126 34.596 68.699 1.00 49.83 160 THR B O 1
ATOM 3349 N N . LEU B 1 161 ? -3.995 33.805 70.621 1.00 45.89 161 LEU B N 1
ATOM 3350 C CA . LEU B 1 161 ? -2.684 33.542 71.203 1.00 40.95 161 LEU B CA 1
ATOM 3351 C C . LEU B 1 161 ? -1.952 32.415 70.490 1.00 42.55 161 LEU B C 1
ATOM 3352 O O . LEU B 1 161 ? -2.513 31.349 70.219 1.00 41.98 161 LEU B O 1
ATOM 3357 N N . ALA B 1 162 ? -0.694 32.675 70.162 1.00 40.51 162 ALA B N 1
ATOM 3358 C CA . ALA B 1 162 ? 0.132 31.699 69.478 1.00 36.95 162 ALA B CA 1
ATOM 3359 C C . ALA B 1 162 ? 0.113 30.380 70.216 1.00 39.68 162 ALA B C 1
ATOM 3360 O O . ALA B 1 162 ? 0.338 30.330 71.434 1.00 34.50 162 ALA B O 1
ATOM 3362 N N . TYR B 1 163 ? -0.179 29.314 69.475 1.00 37.60 163 TYR B N 1
ATOM 3363 C CA . TYR B 1 163 ? -0.409 28.022 70.069 1.00 38.23 163 TYR B CA 1
ATOM 3364 C C . TYR B 1 163 ? 0.106 26.896 69.162 1.00 40.38 163 TYR B C 1
ATOM 3365 O O . TYR B 1 163 ? -0.073 26.924 67.937 1.00 38.64 163 TYR B O 1
ATOM 3374 N N . GLN B 1 164 ? 0.772 25.920 69.763 1.00 37.94 164 GLN B N 1
ATOM 3375 C CA . GLN B 1 164 ? 1.174 24.733 69.015 1.00 39.96 164 GLN B CA 1
ATOM 3376 C C . GLN B 1 164 ? 0.947 23.481 69.824 1.00 41.20 164 GLN B C 1
ATOM 3377 O O . GLN B 1 164 ? 1.266 23.438 71.014 1.00 39.38 164 GLN B O 1
ATOM 3383 N N . HIS B 1 165 ? 0.328 22.489 69.193 1.00 44.17 165 HIS B N 1
ATOM 3384 C CA . HIS B 1 165 ? 0.225 21.157 69.768 1.00 41.64 165 HIS B CA 1
ATOM 3385 C C . HIS B 1 165 ? 1.417 20.341 69.299 1.00 44.10 165 HIS B C 1
ATOM 3386 O O . HIS B 1 165 ? 1.680 20.272 68.097 1.00 41.84 165 HIS B O 1
ATOM 3393 N N . ILE B 1 166 ? 2.175 19.772 70.234 1.00 42.59 166 ILE B N 1
ATOM 3394 C CA . ILE B 1 166 ? 3.220 18.834 69.851 1.00 38.25 166 ILE B CA 1
ATOM 3395 C C . ILE B 1 166 ? 2.984 17.471 70.470 1.00 43.72 166 ILE B C 1
ATOM 3396 O O . ILE B 1 166 ? 2.248 17.334 71.457 1.00 42.16 166 ILE B O 1
ATOM 3401 N N . THR B 1 167 ? 3.641 16.470 69.891 1.00 41.81 167 THR B N 1
ATOM 3402 C CA . THR B 1 167 ? 3.520 15.091 70.358 1.00 41.19 167 THR B CA 1
ATOM 3403 C C . THR B 1 167 ? 4.102 14.977 71.771 1.00 39.49 167 THR B C 1
ATOM 3404 O O . THR B 1 167 ? 5.192 15.486 72.037 1.00 41.05 167 THR B O 1
ATOM 3408 N N . HIS B 1 168 ? 3.378 14.307 72.663 1.00 44.41 168 HIS B N 1
ATOM 3409 C CA . HIS B 1 168 ? 3.838 14.082 74.034 1.00 39.34 168 HIS B CA 1
ATOM 3410 C C . HIS B 1 168 ? 5.227 13.471 74.082 1.00 42.40 168 HIS B C 1
ATOM 3411 O O . HIS B 1 168 ? 5.449 12.403 73.494 1.00 44.75 168 HIS B O 1
ATOM 3418 N N . PRO B 1 169 ? 6.143 14.112 74.836 1.00 38.31 169 PRO B N 1
ATOM 3419 C CA . PRO B 1 169 ? 7.579 13.800 74.910 1.00 36.18 169 PRO B CA 1
ATOM 3420 C C . PRO B 1 169 ? 7.955 12.313 75.068 1.00 34.24 169 PRO B C 1
ATOM 3421 O O . PRO B 1 169 ? 9.033 11.950 74.605 1.00 35.46 169 PRO B O 1
ATOM 3425 N N . THR B 1 170 ? 7.137 11.496 75.728 1.00 35.93 170 THR B N 1
ATOM 3426 C CA . THR B 1 170 ? 7.485 10.075 75.903 1.00 39.29 170 THR B CA 1
ATOM 3427 C C . THR B 1 170 ? 6.701 9.171 74.959 1.00 43.07 170 THR B C 1
ATOM 3428 O O . THR B 1 170 ? 6.531 7.977 75.214 1.00 44.49 170 THR B O 1
ATOM 3432 N N . TRP B 1 171 ? 6.215 9.742 73.868 1.00 41.53 171 TRP B N 1
ATOM 3433 C CA . TRP B 1 171 ? 5.520 8.940 72.876 1.00 45.11 171 TRP B CA 1
ATOM 3434 C C . TRP B 1 171 ? 6.360 7.822 72.235 1.00 45.07 171 TRP B C 1
ATOM 3435 O O . TRP B 1 171 ? 5.860 6.703 72.081 1.00 47.83 171 TRP B O 1
ATOM 3446 N N . PRO B 1 172 ? 7.629 8.105 71.870 1.00 43.64 172 PRO B N 1
ATOM 3447 C CA . PRO B 1 172 ? 8.420 7.023 71.269 1.00 42.93 172 PRO B CA 1
ATOM 3448 C C . PRO B 1 172 ? 8.518 5.773 72.137 1.00 47.86 172 PRO B C 1
ATOM 3449 O O . PRO B 1 172 ? 8.427 4.662 71.604 1.00 50.37 172 PRO B O 1
ATOM 3453 N N . GLU B 1 173 ? 8.731 5.952 73.439 1.00 44.08 173 GLU B N 1
ATOM 3454 C CA . GLU B 1 173 ? 8.906 4.824 74.334 1.00 49.05 173 GLU B CA 1
ATOM 3455 C C . GLU B 1 173 ? 7.582 4.164 74.714 1.00 51.70 173 GLU B C 1
ATOM 3456 O O . GLU B 1 173 ? 7.566 2.997 75.085 1.00 53.19 173 GLU B O 1
ATOM 3462 N N . SER B 1 174 ? 6.469 4.882 74.585 1.00 49.84 174 SER B N 1
ATOM 3463 C CA . SER B 1 174 ? 5.176 4.289 74.920 1.00 51.96 174 SER B CA 1
ATOM 3464 C C . SER B 1 174 ? 4.630 3.538 73.713 1.00 58.19 174 SER B C 1
ATOM 3465 O O . SER B 1 174 ? 3.772 2.668 73.855 1.00 57.48 174 SER B O 1
ATOM 3468 N N . SER B 1 175 ? 5.112 3.896 72.525 1.00 53.20 175 SER B N 1
ATOM 3469 C CA . SER B 1 175 ? 4.603 3.306 71.293 1.00 59.76 175 SER B CA 1
ATOM 3470 C C . SER B 1 175 ? 5.204 1.912 71.037 1.00 63.24 175 SER B C 1
ATOM 3471 O O . SER B 1 175 ? 4.594 1.095 70.340 1.00 65.73 175 SER B O 1
ATOM 3474 N N . ALA B 1 176 ? 6.389 1.642 71.594 1.00 61.25 176 ALA B N 1
ATOM 3475 C CA . ALA B 1 176 ? 7.088 0.378 71.322 1.00 65.65 176 ALA B CA 1
ATOM 3476 C C . ALA B 1 176 ? 8.196 0.029 72.332 1.00 65.11 176 ALA B C 1
ATOM 3477 O O . ALA B 1 176 ? 8.771 0.914 72.978 1.00 58.02 176 ALA B O 1
ATOM 3479 N N . HIS B 1 177 ? 8.499 -1.269 72.432 1.00 66.32 177 HIS B N 1
ATOM 3480 C CA . HIS B 1 177 ? 9.516 -1.798 73.347 1.00 65.24 177 HIS B CA 1
ATOM 3481 C C . HIS B 1 177 ? 10.859 -1.903 72.637 1.00 61.47 177 HIS B C 1
ATOM 3482 O O . HIS B 1 177 ? 11.928 -1.763 73.240 1.00 60.49 177 HIS B O 1
ATOM 3489 N N . ASP B 1 178 ? 10.778 -2.198 71.344 1.00 61.14 178 ASP B N 1
ATOM 3490 C CA . ASP B 1 178 ? 11.952 -2.442 70.521 1.00 60.45 178 ASP B CA 1
ATOM 3491 C C . ASP B 1 178 ? 12.703 -1.148 70.224 1.00 56.92 178 ASP B C 1
ATOM 3492 O O . ASP B 1 178 ? 12.101 -0.123 69.906 1.00 57.30 178 ASP B O 1
ATOM 3497 N N . SER B 1 179 ? 14.028 -1.221 70.310 1.00 56.16 179 SER B N 1
ATOM 3498 C CA . SER B 1 179 ? 14.887 -0.054 70.179 1.00 55.27 179 SER B CA 1
ATOM 3499 C C . SER B 1 179 ? 14.811 0.610 68.802 1.00 58.16 179 SER B C 1
ATOM 3500 O O . SER B 1 179 ? 14.847 1.845 68.687 1.00 55.61 179 SER B O 1
ATOM 3503 N N . ALA B 1 180 ? 14.691 -0.208 67.764 1.00 54.37 180 ALA B N 1
ATOM 3504 C CA . ALA B 1 180 ? 14.705 0.290 66.397 1.00 53.29 180 ALA B CA 1
ATOM 3505 C C . ALA B 1 180 ? 13.455 1.096 66.092 1.00 48.82 180 ALA B C 1
ATOM 3506 O O . ALA B 1 180 ? 13.510 2.093 65.371 1.00 45.19 180 ALA B O 1
ATOM 3508 N N . THR B 1 181 ? 12.321 0.640 66.614 1.00 45.86 181 THR B N 1
ATOM 3509 C CA . THR B 1 181 ? 11.069 1.352 66.414 1.00 47.90 181 THR B CA 1
ATOM 3510 C C . THR B 1 181 ? 11.064 2.658 67.214 1.00 52.25 181 THR B C 1
ATOM 3511 O O . THR B 1 181 ? 10.560 3.685 66.739 1.00 46.57 181 THR B O 1
ATOM 3515 N N . GLN B 1 182 ? 11.647 2.608 68.415 1.00 51.85 182 GLN B N 1
ATOM 3516 C CA . GLN B 1 182 ? 11.747 3.783 69.279 1.00 48.24 182 GLN B CA 1
ATOM 3517 C C . GLN B 1 182 ? 12.533 4.883 68.601 1.00 44.55 182 GLN B C 1
ATOM 3518 O O . GLN B 1 182 ? 12.120 6.031 68.632 1.00 45.75 182 GLN B O 1
ATOM 3524 N N . ALA B 1 183 ? 13.648 4.540 67.968 1.00 45.61 183 ALA B N 1
ATOM 3525 C CA . ALA B 1 183 ? 14.458 5.559 67.309 1.00 46.41 183 ALA B CA 1
ATOM 3526 C C . ALA B 1 183 ? 13.765 6.175 66.088 1.00 46.21 183 ALA B C 1
ATOM 3527 O O . ALA B 1 183 ? 13.916 7.384 65.823 1.00 45.18 183 ALA B O 1
ATOM 3529 N N . ALA B 1 184 ? 13.015 5.354 65.353 1.00 46.15 184 ALA B N 1
ATOM 3530 C CA . ALA B 1 184 ? 12.319 5.811 64.151 1.00 46.82 184 ALA B CA 1
ATOM 3531 C C . ALA B 1 184 ? 11.190 6.741 64.550 1.00 44.74 184 ALA B C 1
ATOM 3532 O O . ALA B 1 184 ? 10.955 7.780 63.937 1.00 42.16 184 ALA B O 1
ATOM 3534 N N . ASN B 1 185 ? 10.516 6.371 65.622 1.00 44.41 185 ASN B N 1
ATOM 3535 C CA . ASN B 1 185 ? 9.411 7.156 66.165 1.00 47.18 185 ASN B CA 1
ATOM 3536 C C . ASN B 1 185 ? 9.876 8.428 66.847 1.00 45.24 185 ASN B C 1
ATOM 3537 O O . ASN B 1 185 ? 9.167 9.449 66.828 1.00 41.02 185 ASN B O 1
ATOM 3542 N N . THR B 1 186 ? 11.104 8.381 67.367 1.00 44.91 186 THR B N 1
ATOM 3543 C CA . THR B 1 186 ? 11.751 9.569 67.917 1.00 44.94 186 THR B CA 1
ATOM 3544 C C . THR B 1 186 ? 12.047 10.532 66.775 1.00 42.46 186 THR B C 1
ATOM 3545 O O . THR B 1 186 ? 11.854 11.756 66.881 1.00 40.43 186 THR B O 1
ATOM 3549 N N . LYS B 1 187 ? 12.541 9.969 65.678 1.00 39.91 187 LYS B N 1
ATOM 3550 C CA . LYS B 1 187 ? 12.896 10.785 64.525 1.00 41.38 187 LYS B CA 1
ATOM 3551 C C . LYS B 1 187 ? 11.668 11.508 64.009 1.00 39.29 187 LYS B C 1
ATOM 3552 O O . LYS B 1 187 ? 11.723 12.697 63.705 1.00 41.20 187 LYS B O 1
ATOM 3558 N N . ILE B 1 188 ? 10.540 10.813 64.013 1.00 38.71 188 ILE B N 1
ATOM 3559 C CA . ILE B 1 188 ? 9.279 11.392 63.580 1.00 39.03 188 ILE B CA 1
ATOM 3560 C C . ILE B 1 188 ? 8.834 12.501 64.511 1.00 41.17 188 ILE B C 1
ATOM 3561 O O . ILE B 1 188 ? 8.355 13.551 64.067 1.00 40.59 188 ILE B O 1
ATOM 3566 N N . MET B 1 189 ? 9.028 12.277 65.806 1.00 40.96 189 MET B N 1
ATOM 3567 C CA . MET B 1 189 ? 8.637 13.254 66.812 1.00 37.89 189 MET B CA 1
ATOM 3568 C C . MET B 1 189 ? 9.407 14.554 66.676 1.00 37.82 189 MET B C 1
ATOM 3569 O O . MET B 1 189 ? 8.826 15.650 66.705 1.00 40.64 189 MET B O 1
ATOM 3574 N N . LEU B 1 190 ? 10.717 14.429 66.510 1.00 37.13 190 LEU B N 1
ATOM 3575 C CA . LEU B 1 190 ? 11.608 15.577 66.478 1.00 36.84 190 LEU B CA 1
ATOM 3576 C C . LEU B 1 190 ? 11.406 16.397 65.206 1.00 45.02 190 LEU B C 1
ATOM 3577 O O . LEU B 1 190 ? 11.695 17.606 65.178 1.00 43.34 190 LEU B O 1
ATOM 3582 N N . ALA B 1 191 ? 10.898 15.748 64.163 1.00 38.18 191 ALA B N 1
ATOM 3583 C CA . ALA B 1 191 ? 10.541 16.455 62.951 1.00 40.51 191 ALA B CA 1
ATOM 3584 C C . ALA B 1 191 ? 9.336 17.340 63.222 1.00 37.91 191 ALA B C 1
ATOM 3585 O O . ALA B 1 191 ? 9.295 18.506 62.807 1.00 41.77 191 ALA B O 1
ATOM 3587 N N . LYS B 1 192 ? 8.367 16.791 63.947 1.00 35.61 192 LYS B N 1
ATOM 3588 C CA . LYS B 1 192 ? 7.193 17.548 64.323 1.00 38.06 192 LYS B CA 1
ATOM 3589 C C . LYS B 1 192 ? 7.535 18.649 65.340 1.00 43.26 192 LYS B C 1
ATOM 3590 O O . LYS B 1 192 ? 7.013 19.774 65.257 1.00 38.22 192 LYS B O 1
ATOM 3596 N N . TRP B 1 193 ? 8.445 18.332 66.260 1.00 38.45 193 TRP B N 1
ATOM 3597 C CA . TRP B 1 193 ? 8.893 19.299 67.262 1.00 42.16 193 TRP B CA 1
ATOM 3598 C C . TRP B 1 193 ? 9.616 20.466 66.596 1.00 42.11 193 TRP B C 1
ATOM 3599 O O . TRP B 1 193 ? 9.467 21.621 67.021 1.00 41.06 193 TRP B O 1
ATOM 3610 N N . ASN B 1 194 ? 10.411 20.163 65.570 1.00 40.95 194 ASN B N 1
ATOM 3611 C CA . ASN B 1 194 ? 11.076 21.201 64.785 1.00 39.65 194 ASN B CA 1
ATOM 3612 C C . ASN B 1 194 ? 10.107 22.132 64.066 1.00 40.82 194 ASN B C 1
ATOM 3613 O O . ASN B 1 194 ? 10.392 23.329 63.882 1.00 37.32 194 ASN B O 1
ATOM 3618 N N . ALA B 1 195 ? 8.982 21.587 63.615 1.00 39.48 195 ALA B N 1
ATOM 3619 C CA . ALA B 1 195 ? 7.990 22.416 62.933 1.00 45.51 195 ALA B CA 1
ATOM 3620 C C . ALA B 1 195 ? 7.346 23.382 63.920 1.00 40.36 195 ALA B C 1
ATOM 3621 O O . ALA B 1 195 ? 7.036 24.513 63.571 1.00 41.35 195 ALA B O 1
ATOM 3623 N N . ALA B 1 196 ? 7.114 22.912 65.143 1.00 41.23 196 ALA B N 1
ATOM 3624 C CA . ALA B 1 196 ? 6.529 23.764 66.174 1.00 42.91 196 ALA B CA 1
ATOM 3625 C C . ALA B 1 196 ? 7.514 24.867 66.514 1.00 38.26 196 ALA B C 1
ATOM 3626 O O . ALA B 1 196 ? 7.141 26.040 66.602 1.00 40.78 196 ALA B O 1
ATOM 3628 N N . LEU B 1 197 ? 8.786 24.504 66.627 1.00 38.56 197 LEU B N 1
ATOM 3629 C CA . LEU B 1 197 ? 9.813 25.494 66.919 1.00 38.49 197 LEU B CA 1
ATOM 3630 C C . LEU B 1 197 ? 9.867 26.560 65.834 1.00 39.63 197 LEU B C 1
ATOM 3631 O O . LEU B 1 197 ? 10.056 27.746 66.140 1.00 40.18 197 LEU B O 1
ATOM 3636 N N . ALA B 1 198 ? 9.742 26.153 64.568 1.00 36.97 198 ALA B N 1
ATOM 3637 C CA . ALA B 1 198 ? 9.768 27.133 63.482 1.00 39.55 198 ALA B CA 1
ATOM 3638 C C . ALA B 1 198 ? 8.600 28.112 63.580 1.00 37.07 198 ALA B C 1
ATOM 3639 O O . ALA B 1 198 ? 8.745 29.314 63.301 1.00 41.62 198 ALA B O 1
ATOM 3641 N N . ALA B 1 199 ? 7.447 27.603 63.997 1.00 36.22 199 ALA B N 1
ATOM 3642 C CA . ALA B 1 199 ? 6.270 28.441 64.136 1.00 36.60 199 ALA B CA 1
ATOM 3643 C C . ALA B 1 199 ? 6.334 29.347 65.370 1.00 42.49 199 ALA B C 1
ATOM 3644 O O . ALA B 1 199 ? 5.733 30.421 65.380 1.00 38.64 199 ALA B O 1
ATOM 3646 N N . LEU B 1 200 ? 7.046 28.894 66.402 1.00 39.38 200 LEU B N 1
ATOM 3647 C CA . LEU B 1 200 ? 7.023 29.543 67.719 1.00 40.67 200 LEU B CA 1
ATOM 3648 C C . LEU B 1 200 ? 8.143 30.558 67.929 1.00 40.39 200 LEU B C 1
ATOM 3649 O O . LEU B 1 200 ? 7.951 31.549 68.624 1.00 42.67 200 LEU B O 1
ATOM 3654 N N . ALA B 1 201 ? 9.318 30.290 67.364 1.00 40.43 201 ALA B N 1
ATOM 3655 C CA . ALA B 1 201 ? 10.488 31.158 67.542 1.00 41.29 201 ALA B CA 1
ATOM 3656 C C . ALA B 1 201 ? 10.274 32.663 67.251 1.00 44.72 201 ALA B C 1
ATOM 3657 O O . ALA B 1 201 ? 10.720 33.502 68.043 1.00 42.47 201 ALA B O 1
ATOM 3659 N N . PRO B 1 202 ? 9.614 33.006 66.121 1.00 43.32 202 PRO B N 1
ATOM 3660 C CA . PRO B 1 202 ? 9.344 34.430 65.886 1.00 45.17 202 PRO B CA 1
ATOM 3661 C C . PRO B 1 202 ? 8.340 34.969 66.887 1.00 46.33 202 PRO B C 1
ATOM 3662 O O . PRO B 1 202 ? 8.197 36.189 67.029 1.00 44.60 202 PRO B O 1
ATOM 3666 N N . GLU B 1 203 ? 7.627 34.070 67.556 1.00 43.13 203 GLU B N 1
ATOM 3667 C CA . GLU B 1 203 ? 6.564 34.515 68.429 1.00 45.48 203 GLU B CA 1
ATOM 3668 C C . GLU B 1 203 ? 6.995 34.672 69.891 1.00 45.32 203 GLU B C 1
ATOM 3669 O O . GLU B 1 203 ? 6.311 35.347 70.679 1.00 44.55 203 GLU B O 1
ATOM 3675 N N . VAL B 1 204 ? 8.165 34.129 70.223 1.00 44.11 204 VAL B N 1
ATOM 3676 C CA . VAL B 1 204 ? 8.724 34.266 71.565 1.00 40.98 204 VAL B CA 1
ATOM 3677 C C . VAL B 1 204 ? 9.630 35.492 71.518 1.00 38.78 204 VAL B C 1
ATOM 3678 O O . VAL B 1 204 ? 10.843 35.401 71.331 1.00 41.22 204 VAL B O 1
ATOM 3682 N N . LYS B 1 205 ? 9.009 36.651 71.655 1.00 40.68 205 LYS B N 1
ATOM 3683 C CA . LYS B 1 205 ? 9.729 37.925 71.598 1.00 40.92 205 LYS B CA 1
ATOM 3684 C C . LYS B 1 205 ? 10.456 38.293 72.898 1.00 42.69 205 LYS B C 1
ATOM 3685 O O . LYS B 1 205 ? 11.261 39.235 72.915 1.00 39.91 205 LYS B O 1
ATOM 3691 N N . HIS B 1 206 ? 10.144 37.610 74.001 1.00 42.15 206 HIS B N 1
ATOM 3692 C CA . HIS B 1 206 ? 10.859 37.889 75.255 1.00 43.30 206 HIS B CA 1
ATOM 3693 C C . HIS B 1 206 ? 11.590 36.681 75.812 1.00 43.10 206 HIS B C 1
ATOM 3694 O O . HIS B 1 206 ? 11.242 36.189 76.888 1.00 40.54 206 HIS B O 1
ATOM 3701 N N . PRO B 1 207 ? 12.633 36.220 75.096 1.00 44.02 207 PRO B N 1
ATOM 3702 C CA . PRO B 1 207 ? 13.417 35.089 75.605 1.00 39.51 207 PRO B CA 1
ATOM 3703 C C . PRO B 1 207 ? 14.235 35.508 76.826 1.00 41.14 207 PRO B C 1
ATOM 3704 O O . PRO B 1 207 ? 14.512 36.698 76.983 1.00 40.17 207 PRO B O 1
ATOM 3708 N N . ASP B 1 208 ? 14.574 34.564 77.699 1.00 38.13 208 ASP B N 1
ATOM 3709 C CA . ASP B 1 208 ? 15.472 34.856 78.811 1.00 40.21 208 ASP B CA 1
ATOM 3710 C C . ASP B 1 208 ? 16.875 35.083 78.257 1.00 39.16 208 ASP B C 1
ATOM 3711 O O . ASP B 1 208 ? 17.661 35.863 78.792 1.00 42.07 208 ASP B O 1
ATOM 3716 N N . VAL B 1 209 ? 17.178 34.334 77.202 1.00 44.52 209 VAL B N 1
ATOM 3717 C CA . VAL B 1 209 ? 18.445 34.399 76.490 1.00 44.12 209 VAL B CA 1
ATOM 3718 C C . VAL B 1 209 ? 18.180 34.467 74.996 1.00 43.35 209 VAL B C 1
ATOM 3719 O O . VAL B 1 209 ? 17.612 33.531 74.433 1.00 43.71 209 VAL B O 1
ATOM 3723 N N . PRO B 1 210 ? 18.572 35.574 74.340 1.00 49.06 210 PRO B N 1
ATOM 3724 C CA . PRO B 1 210 ? 18.389 35.600 72.882 1.00 45.40 210 PRO B CA 1
ATOM 3725 C C . PRO B 1 210 ? 19.172 34.464 72.225 1.00 49.11 210 PRO B C 1
ATOM 3726 O O . PRO B 1 210 ? 20.388 34.408 72.386 1.00 49.22 210 PRO B O 1
ATOM 3730 N N . THR B 1 211 ? 18.485 33.577 71.510 1.00 45.42 211 THR B N 1
ATOM 3731 C CA . THR B 1 211 ? 19.093 32.333 71.041 1.00 48.87 211 THR B CA 1
ATOM 3732 C C . THR B 1 211 ? 18.698 32.116 69.587 1.00 50.53 211 THR B C 1
ATOM 3733 O O . THR B 1 211 ? 17.523 32.251 69.236 1.00 49.40 211 THR B O 1
ATOM 3737 N N . THR B 1 212 ? 19.659 31.776 68.736 1.00 48.41 212 THR B N 1
ATOM 3738 C CA . THR B 1 212 ? 19.302 31.431 67.366 1.00 50.37 212 THR B CA 1
ATOM 3739 C C . THR B 1 212 ? 18.900 29.966 67.351 1.00 51.87 212 THR B C 1
ATOM 3740 O O . THR B 1 212 ? 19.564 29.117 67.963 1.00 48.26 212 THR B O 1
ATOM 3744 N N . LEU B 1 213 ? 17.769 29.698 66.703 1.00 50.45 213 LEU B N 1
ATOM 3745 C CA . LEU B 1 213 ? 17.165 28.375 66.696 1.00 53.30 213 LEU B CA 1
ATOM 3746 C C . LEU B 1 213 ? 18.055 27.319 66.058 1.00 51.14 213 LEU B C 1
ATOM 3747 O O . LEU B 1 213 ? 18.500 27.461 64.918 1.00 48.14 213 LEU B O 1
ATOM 3752 N N . VAL B 1 214 ? 18.305 26.264 66.822 1.00 49.13 214 VAL B N 1
ATOM 3753 C CA . VAL B 1 214 ? 19.020 25.102 66.338 1.00 48.77 214 VAL B CA 1
ATOM 3754 C C . VAL B 1 214 ? 18.030 23.947 66.361 1.00 48.07 214 VAL B C 1
ATOM 3755 O O . VAL B 1 214 ? 17.660 23.481 67.441 1.00 45.95 214 VAL B O 1
ATOM 3759 N N . PRO B 1 215 ? 17.559 23.510 65.174 1.00 49.92 215 PRO B N 1
ATOM 3760 C CA . PRO B 1 215 ? 16.558 22.435 65.078 1.00 47.93 215 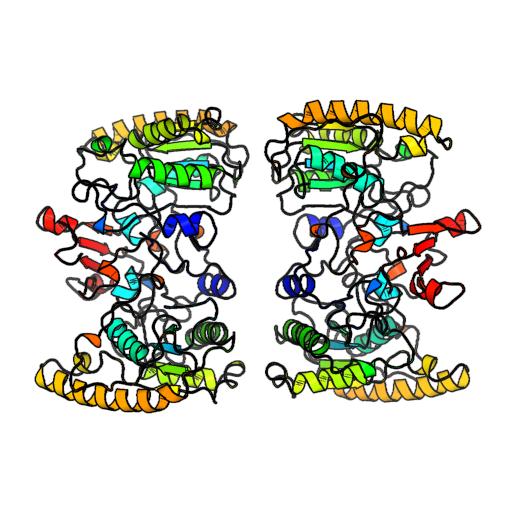PRO B CA 1
ATOM 3761 C C . PRO B 1 215 ? 17.089 21.102 65.583 1.00 43.47 215 PRO B C 1
ATOM 3762 O O . PRO B 1 215 ? 18.305 20.914 65.625 1.00 45.17 215 PRO B O 1
ATOM 3766 N N . TYR B 1 216 ? 16.193 20.205 65.982 1.00 41.63 216 TYR B N 1
ATOM 3767 C CA . TYR B 1 216 ? 16.581 18.846 66.349 1.00 45.58 216 TYR B CA 1
ATOM 3768 C C . TYR B 1 216 ? 17.060 18.100 65.110 1.00 45.48 216 TYR B C 1
ATOM 3769 O O . TYR B 1 216 ? 16.670 18.448 63.992 1.00 42.77 216 TYR B O 1
ATOM 3778 N N . GLY B 1 217 ? 17.952 17.131 65.317 1.00 48.80 217 GLY B N 1
ATOM 3779 C CA . GLY B 1 217 ? 18.313 16.142 64.310 1.00 47.82 217 GLY B CA 1
ATOM 3780 C C . GLY B 1 217 ? 17.385 14.953 64.460 1.00 50.79 217 GLY B C 1
ATOM 3781 O O . GLY B 1 217 ? 16.222 15.135 64.833 1.00 47.92 217 GLY B O 1
ATOM 3782 N N . ASP B 1 218 ? 17.900 13.738 64.257 1.00 48.66 218 ASP B N 1
ATOM 3783 C CA . ASP B 1 218 ? 17.061 12.542 64.321 1.00 50.81 218 ASP B CA 1
ATOM 3784 C C . ASP B 1 218 ? 16.880 12.012 65.740 1.00 47.22 218 ASP B C 1
ATOM 3785 O O . ASP B 1 218 ? 15.814 11.487 66.075 1.00 48.74 218 ASP B O 1
ATOM 3790 N N . ALA B 1 219 ? 17.918 12.128 66.565 1.00 47.88 219 ALA B N 1
ATOM 3791 C CA . ALA B 1 219 ? 17.834 11.715 67.969 1.00 46.46 219 ALA B CA 1
ATOM 3792 C C . ALA B 1 219 ? 18.106 12.881 68.926 1.00 45.12 219 ALA B C 1
ATOM 3793 O O . ALA B 1 219 ? 18.743 13.866 68.544 1.00 48.02 219 ALA B O 1
ATOM 3795 N N . PHE B 1 220 ? 17.613 12.767 70.157 1.00 44.37 220 PHE B N 1
ATOM 3796 C CA . PHE B 1 220 ? 17.973 13.707 71.217 1.00 46.38 220 PHE B CA 1
ATOM 3797 C C . PHE B 1 220 ? 19.482 13.729 71.442 1.00 47.44 220 PHE B C 1
ATOM 3798 O O . PHE B 1 220 ? 20.114 12.674 71.550 1.00 49.03 220 PHE B O 1
ATOM 3806 N N . LYS B 1 221 ? 20.059 14.927 71.480 1.00 45.93 221 LYS B N 1
ATOM 3807 C CA . LYS B 1 221 ? 21.443 15.085 71.899 1.00 47.95 221 LYS B CA 1
ATOM 3808 C C . LYS B 1 221 ? 21.436 15.402 73.391 1.00 51.52 221 LYS B C 1
ATOM 3809 O O . LYS B 1 221 ? 20.437 15.901 73.917 1.00 49.24 221 LYS B O 1
ATOM 3815 N N . PRO B 1 222 ? 22.534 15.082 74.088 1.00 48.34 222 PRO B N 1
ATOM 3816 C CA . PRO B 1 222 ? 22.553 15.299 75.537 1.00 49.86 222 PRO B CA 1
ATOM 3817 C C . PRO B 1 222 ? 22.357 16.774 75.911 1.00 45.15 222 PRO B C 1
ATOM 3818 O O . PRO B 1 222 ? 21.774 17.043 76.961 1.00 47.32 222 PRO B O 1
ATOM 3822 N N . SER B 1 223 ? 22.779 17.698 75.054 1.00 46.35 223 SER B N 1
ATOM 3823 C CA . SER B 1 223 ? 22.590 19.122 75.333 1.00 49.29 223 SER B CA 1
ATOM 3824 C C . SER B 1 223 ? 21.122 19.520 75.245 1.00 46.97 223 SER B C 1
ATOM 3825 O O . SER B 1 223 ? 20.724 20.567 75.755 1.00 46.09 223 SER B O 1
ATOM 3828 N N . GLU B 1 224 ? 20.314 18.670 74.619 1.00 45.36 224 GLU B N 1
ATOM 3829 C CA . GLU B 1 224 ? 18.898 18.962 74.427 1.00 43.86 224 GLU B CA 1
ATOM 3830 C C . GLU B 1 224 ? 18.076 18.358 75.551 1.00 40.40 224 GLU B C 1
ATOM 3831 O O . GLU B 1 224 ? 16.849 18.473 75.563 1.00 38.99 224 GLU B O 1
ATOM 3837 N N . LEU B 1 225 ? 18.754 17.675 76.469 1.00 39.58 225 LEU B N 1
ATOM 3838 C CA . LEU B 1 225 ? 18.103 17.174 77.674 1.00 43.13 225 LEU B CA 1
ATOM 3839 C C . LEU B 1 225 ? 18.571 18.004 78.876 1.00 41.20 225 LEU B C 1
ATOM 3840 O O . LEU B 1 225 ? 19.656 17.767 79.441 1.00 39.54 225 LEU B O 1
ATOM 3845 N N . VAL B 1 226 ? 17.735 18.954 79.279 1.00 41.89 226 VAL B N 1
ATOM 3846 C CA . VAL B 1 226 ? 18.116 19.952 80.272 1.00 33.95 226 VAL B CA 1
ATOM 3847 C C . VAL B 1 226 ? 17.474 19.683 81.634 1.00 36.15 226 VAL B C 1
ATOM 3848 O O . VAL B 1 226 ? 16.249 19.561 81.743 1.00 33.66 226 VAL B O 1
ATOM 3852 N N . ASP B 1 227 ? 18.305 19.572 82.670 1.00 34.74 227 ASP B N 1
ATOM 3853 C CA . ASP B 1 227 ? 17.799 19.410 84.028 1.00 36.18 227 ASP B CA 1
ATOM 3854 C C . ASP B 1 227 ? 16.877 20.527 84.470 1.00 36.83 227 ASP B C 1
ATOM 3855 O O . ASP B 1 227 ? 17.052 21.700 84.110 1.00 35.99 227 ASP B O 1
ATOM 3860 N N . ILE B 1 228 ? 15.885 20.146 85.263 1.00 39.00 228 ILE B N 1
ATOM 3861 C CA . ILE B 1 228 ? 14.945 21.103 85.830 1.00 37.77 228 ILE B CA 1
ATOM 3862 C C . ILE B 1 228 ? 15.757 22.014 86.765 1.00 35.40 228 ILE B C 1
ATOM 3863 O O . ILE B 1 228 ? 16.662 21.538 87.458 1.00 34.92 228 ILE B O 1
ATOM 3868 N N . ILE B 1 229 ? 15.489 23.324 86.743 1.00 38.06 229 ILE B N 1
ATOM 3869 C CA . ILE B 1 229 ? 16.270 24.270 87.552 1.00 35.30 229 ILE B CA 1
ATOM 3870 C C . ILE B 1 229 ? 15.858 24.284 89.024 1.00 33.20 229 ILE B C 1
ATOM 3871 O O . ILE B 1 229 ? 14.727 23.934 89.382 1.00 29.80 229 ILE B O 1
ATOM 3876 N N . ALA B 1 230 ? 16.800 24.674 89.876 1.00 32.41 230 ALA B N 1
ATOM 3877 C CA . ALA B 1 230 ? 16.568 24.716 91.315 1.00 32.45 230 ALA B CA 1
ATOM 3878 C C . ALA B 1 230 ? 15.385 25.608 91.680 1.00 33.41 230 ALA B C 1
ATOM 3879 O O . ALA B 1 230 ? 14.662 25.318 92.633 1.00 32.31 230 ALA B O 1
ATOM 3881 N N . LYS B 1 231 ? 15.174 26.673 90.900 1.00 33.25 231 LYS B N 1
ATOM 3882 C CA . LYS B 1 231 ? 14.118 27.643 91.178 1.00 30.37 231 LYS B CA 1
ATOM 3883 C C . LYS B 1 231 ? 12.716 27.037 91.086 1.00 30.35 231 LYS B C 1
ATOM 3884 O O . LYS B 1 231 ? 11.750 27.592 91.629 1.00 29.03 231 LYS B O 1
ATOM 3890 N N . ASP B 1 232 ? 12.601 25.894 90.415 1.00 34.32 232 ASP B N 1
ATOM 3891 C CA . ASP B 1 232 ? 11.310 25.215 90.255 1.00 32.34 232 ASP B CA 1
ATOM 3892 C C . ASP B 1 232 ? 10.932 24.284 91.406 1.00 32.00 232 ASP B C 1
ATOM 3893 O O . ASP B 1 232 ? 9.762 23.911 91.525 1.00 35.10 232 ASP B O 1
ATOM 3898 N N . LEU B 1 233 ? 11.894 23.922 92.257 1.00 32.01 233 LEU B N 1
ATOM 3899 C CA . LEU B 1 233 ? 11.651 22.931 93.312 1.00 30.55 233 LEU B CA 1
ATOM 3900 C C . LEU B 1 233 ? 11.479 23.562 94.692 1.00 34.55 233 LEU B C 1
ATOM 3901 O O . LEU B 1 233 ? 12.087 24.609 94.985 1.00 30.15 233 LEU B O 1
ATOM 3906 N N . PRO B 1 234 ? 10.629 22.939 95.534 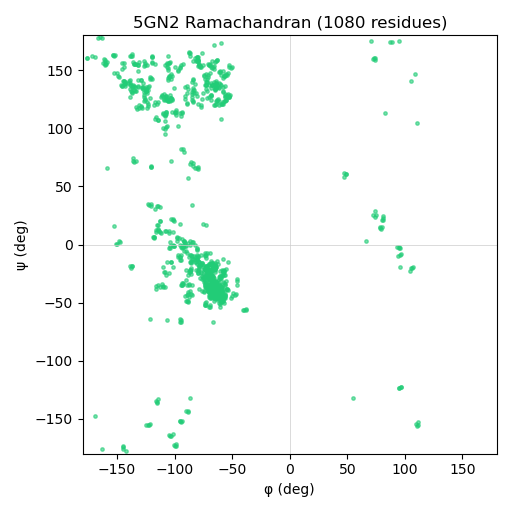1.00 34.58 234 PRO B N 1
ATOM 3907 C CA . PRO B 1 234 ? 10.442 23.361 96.928 1.00 31.60 234 PRO B CA 1
ATOM 3908 C C . PRO B 1 234 ? 11.757 23.460 97.690 1.00 31.65 234 PRO B C 1
ATOM 3909 O O . PRO B 1 234 ? 12.719 22.770 97.349 1.00 29.40 234 PRO B O 1
ATOM 3913 N N . ALA B 1 235 ? 11.791 24.322 98.706 1.00 32.05 235 ALA B N 1
ATOM 3914 C CA . ALA B 1 235 ? 12.994 24.565 99.492 1.00 31.30 235 ALA B CA 1
ATOM 3915 C C . ALA B 1 235 ? 13.572 23.290 100.104 1.00 29.74 235 ALA B C 1
ATOM 3916 O O . ALA B 1 235 ? 12.859 22.544 100.776 1.00 28.54 235 ALA B O 1
ATOM 3918 N N . GLY B 1 236 ? 14.860 23.055 99.879 1.00 28.01 236 GLY B N 1
ATOM 3919 C CA . GLY B 1 236 ? 15.541 21.985 100.569 1.00 32.55 236 GLY B CA 1
ATOM 3920 C C . GLY B 1 236 ? 15.627 20.678 99.793 1.00 30.16 236 GLY B C 1
ATOM 3921 O O . GLY B 1 236 ? 16.354 19.789 100.224 1.00 32.08 236 GLY B O 1
ATOM 3922 N N . LEU B 1 237 ? 14.930 20.563 98.658 1.00 28.10 237 LEU B N 1
ATOM 3923 C CA . LEU B 1 237 ? 14.989 19.309 97.889 1.00 35.25 237 LEU B CA 1
ATOM 3924 C C . LEU B 1 237 ? 16.410 19.178 97.344 1.00 34.34 237 LEU B C 1
ATOM 3925 O O . LEU B 1 237 ? 17.009 20.171 96.920 1.00 32.20 237 LEU B O 1
ATOM 3930 N N . PRO B 1 238 ? 16.976 17.964 97.417 1.00 29.08 238 PRO B N 1
ATOM 3931 C CA . PRO B 1 238 ? 18.366 17.739 97.008 1.00 29.84 238 PRO B CA 1
ATOM 3932 C C . PRO B 1 238 ? 18.540 17.860 95.497 1.00 30.99 238 PRO B C 1
ATOM 3933 O O . PRO B 1 238 ? 17.595 17.631 94.744 1.00 32.35 238 PRO B O 1
ATOM 3937 N N . ALA B 1 239 ? 19.745 18.200 95.059 1.00 32.01 239 ALA B N 1
ATOM 3938 C CA . ALA B 1 239 ? 20.009 18.387 93.641 1.00 32.34 239 ALA B CA 1
ATOM 3939 C C . ALA B 1 239 ? 19.781 17.140 92.754 1.00 33.83 239 ALA B C 1
ATOM 3940 O O . ALA B 1 239 ? 19.486 17.272 91.553 1.00 34.01 239 ALA B O 1
ATOM 3942 N N . TRP B 1 240 ? 19.906 15.933 93.308 1.00 31.73 240 TRP B N 1
ATOM 3943 C CA . TRP B 1 240 ? 19.751 14.771 92.443 1.00 31.56 240 TRP B CA 1
ATOM 3944 C C . TRP B 1 240 ? 18.303 14.615 91.976 1.00 33.57 240 TRP B C 1
ATOM 3945 O O . TRP B 1 240 ? 18.049 14.018 90.939 1.00 35.25 240 TRP B O 1
ATOM 3956 N N . MET B 1 241 ? 17.359 15.169 92.733 1.00 34.24 241 MET B N 1
ATOM 3957 C CA . MET B 1 241 ? 15.944 15.144 92.350 1.00 34.66 241 MET B CA 1
ATOM 3958 C C . MET B 1 241 ? 15.667 16.011 91.108 1.00 37.63 241 MET B C 1
ATOM 3959 O O . MET B 1 241 ? 14.568 15.984 90.531 1.00 35.68 241 MET B O 1
ATOM 3964 N N . ARG B 1 242 ? 16.636 16.845 90.758 1.00 29.58 242 ARG B N 1
ATOM 3965 C CA . ARG B 1 242 ? 16.539 17.657 89.555 1.00 36.31 242 ARG B CA 1
ATOM 3966 C C . ARG B 1 242 ? 17.757 17.341 88.672 1.00 38.62 242 ARG B C 1
ATOM 3967 O O . ARG B 1 242 ? 18.311 18.215 87.998 1.00 37.11 242 ARG B O 1
ATOM 3975 N N . GLY B 1 243 ? 18.181 16.074 88.718 1.00 36.25 243 GLY B N 1
ATOM 3976 C CA . GLY B 1 243 ? 19.298 15.591 87.920 1.00 38.55 243 GLY B CA 1
ATOM 3977 C C . GLY B 1 243 ? 18.840 14.754 86.731 1.00 40.11 243 GLY B C 1
ATOM 3978 O O . GLY B 1 243 ? 17.654 14.767 86.390 1.00 39.27 243 GLY B O 1
ATOM 3979 N N . ASP B 1 244 ? 19.759 14.004 86.121 1.00 44.32 244 ASP B N 1
ATOM 3980 C CA . ASP B 1 244 ? 19.459 13.283 84.869 1.00 42.43 244 ASP B CA 1
ATOM 3981 C C . ASP B 1 244 ? 19.190 11.800 85.036 1.00 43.97 244 ASP B C 1
ATOM 3982 O O . ASP B 1 244 ? 18.934 11.085 84.056 1.00 42.24 244 ASP B O 1
ATOM 3987 N N . THR B 1 245 ? 19.273 11.333 86.272 1.00 41.58 245 THR B N 1
ATOM 3988 C CA . THR B 1 245 ? 19.129 9.917 86.555 1.00 39.77 245 THR B CA 1
ATOM 3989 C C . THR B 1 245 ? 17.798 9.671 87.225 1.00 42.47 245 THR B C 1
ATOM 3990 O O . THR B 1 245 ? 17.480 10.324 88.238 1.00 41.19 245 THR B O 1
ATOM 3994 N N . PRO B 1 246 ? 17.012 8.735 86.662 1.00 43.80 246 PRO B N 1
ATOM 3995 C CA . PRO B 1 246 ? 15.726 8.291 87.217 1.00 38.77 246 PRO B CA 1
ATOM 3996 C C . PRO B 1 246 ? 15.907 7.837 88.654 1.00 35.41 246 PRO B C 1
ATOM 3997 O O . PRO B 1 246 ? 16.996 7.362 88.970 1.00 40.15 246 PRO B O 1
ATOM 4001 N N . TRP B 1 247 ? 14.916 8.048 89.521 1.00 31.35 247 TRP B N 1
ATOM 4002 C CA . TRP B 1 247 ? 15.116 7.783 90.945 1.00 35.55 247 TRP B CA 1
ATOM 4003 C C . TRP B 1 247 ? 13.833 7.395 91.672 1.00 34.64 247 TRP B C 1
ATOM 4004 O O . TRP B 1 247 ? 13.851 7.102 92.877 1.00 32.43 247 TRP B O 1
ATOM 4015 N N . ALA B 1 248 ? 12.731 7.339 90.934 1.00 35.29 248 ALA B N 1
ATOM 4016 C CA . ALA B 1 248 ? 11.463 6.888 91.507 1.00 35.64 248 ALA B CA 1
ATOM 4017 C C . ALA B 1 248 ? 10.735 5.938 90.543 1.00 41.97 248 ALA B C 1
ATOM 4018 O O . ALA B 1 248 ? 10.621 6.208 89.339 1.00 37.80 248 ALA B O 1
ATOM 4020 N N . VAL B 1 249 ? 10.213 4.843 91.088 1.00 38.36 249 VAL B N 1
ATOM 4021 C CA . VAL B 1 249 ? 9.440 3.881 90.310 1.00 37.96 249 VAL B CA 1
ATOM 4022 C C . VAL B 1 249 ? 8.317 3.327 91.158 1.00 39.97 249 VAL B C 1
ATOM 4023 O O . VAL B 1 249 ? 8.420 3.308 92.383 1.00 39.25 249 VAL B O 1
ATOM 4027 N N . ARG B 1 250 ? 7.234 2.899 90.518 1.00 38.36 250 ARG B N 1
ATOM 4028 C CA . ARG B 1 250 ? 6.201 2.187 91.240 1.00 33.17 250 ARG B CA 1
ATOM 4029 C C . ARG B 1 250 ? 6.576 0.705 91.183 1.00 38.56 250 ARG B C 1
ATOM 4030 O O . ARG B 1 250 ? 6.964 0.216 90.118 1.00 40.20 250 ARG B O 1
ATOM 4038 N N . GLN B 1 251 ? 6.458 0.007 92.308 1.00 39.23 251 GLN B N 1
ATOM 4039 C CA . GLN B 1 251 ? 6.809 -1.429 92.399 1.00 38.68 251 GLN B CA 1
ATOM 4040 C C . GLN B 1 251 ? 5.896 -2.218 93.318 1.00 36.80 251 GLN B C 1
ATOM 4041 O O . GLN B 1 251 ? 5.531 -1.738 94.386 1.00 33.30 251 GLN B O 1
ATOM 4047 N N . GLY B 1 252 ? 5.548 -3.443 92.919 1.00 34.44 252 GLY B N 1
ATOM 4048 C CA . GLY B 1 252 ? 4.714 -4.289 93.763 1.00 38.50 252 GLY B CA 1
ATOM 4049 C C . GLY B 1 252 ? 4.609 -5.706 93.217 1.00 36.70 252 GLY B C 1
ATOM 4050 O O . GLY B 1 252 ? 4.929 -5.936 92.044 1.00 32.02 252 GLY B O 1
ATOM 4051 N N . VAL B 1 253 ? 4.186 -6.652 94.057 1.00 37.90 253 VAL B N 1
ATOM 4052 C CA . VAL B 1 253 ? 4.139 -8.057 93.632 1.00 35.84 253 VAL B CA 1
ATOM 4053 C C . VAL B 1 253 ? 2.936 -8.286 92.717 1.00 37.51 253 VAL B C 1
ATOM 4054 O O . VAL B 1 253 ? 2.947 -9.184 91.876 1.00 37.91 253 VAL B O 1
ATOM 4058 N N . ASP B 1 254 ? 1.896 -7.474 92.888 1.00 36.73 254 ASP B N 1
ATOM 4059 C CA . ASP B 1 254 ? 0.733 -7.522 92.010 1.00 37.21 254 ASP B CA 1
ATOM 4060 C C . ASP B 1 254 ? 0.206 -6.109 91.771 1.00 40.58 254 ASP B C 1
ATOM 4061 O O . ASP B 1 254 ? 0.765 -5.143 92.301 1.00 36.52 254 ASP B O 1
ATOM 4066 N N . ALA B 1 255 ? -0.886 -5.989 91.024 1.00 38.74 255 ALA B N 1
ATOM 4067 C CA . ALA B 1 255 ? -1.372 -4.668 90.621 1.00 42.36 255 ALA B CA 1
ATOM 4068 C C . ALA B 1 255 ? -1.757 -3.826 91.837 1.00 42.72 255 ALA B C 1
ATOM 4069 O O . ALA B 1 255 ? -1.467 -2.624 91.891 1.00 37.91 255 ALA B O 1
ATOM 4071 N N . ALA B 1 256 ? -2.440 -4.447 92.793 1.00 37.97 256 ALA B N 1
ATOM 4072 C CA . ALA B 1 256 ? -2.882 -3.720 93.977 1.00 38.64 256 ALA B CA 1
ATOM 4073 C C . ALA B 1 256 ? -1.708 -3.209 94.805 1.00 40.54 256 ALA B C 1
ATOM 4074 O O . ALA B 1 256 ? -1.737 -2.073 95.282 1.00 41.90 256 ALA B O 1
ATOM 4076 N N . ALA B 1 257 ? -0.677 -4.032 94.978 1.00 42.14 257 ALA B N 1
ATOM 4077 C CA . ALA B 1 257 ? 0.487 -3.591 95.744 1.00 42.11 257 ALA B CA 1
ATOM 4078 C C . ALA B 1 257 ? 1.284 -2.534 94.987 1.00 42.27 257 ALA B C 1
ATOM 4079 O O . ALA B 1 257 ? 1.806 -1.588 95.590 1.00 40.23 257 ALA B O 1
ATOM 4081 N N . LYS B 1 258 ? 1.367 -2.686 93.668 1.00 39.43 258 LYS B N 1
ATOM 4082 C CA . LYS B 1 258 ? 2.148 -1.762 92.858 1.00 39.68 258 LYS B CA 1
ATOM 4083 C C . LYS B 1 258 ? 1.543 -0.366 92.914 1.00 39.24 258 LYS B C 1
ATOM 4084 O O . LYS B 1 258 ? 2.268 0.634 92.982 1.00 38.66 258 LYS B O 1
ATOM 4090 N N . ARG B 1 259 ? 0.216 -0.314 92.989 1.00 39.47 259 ARG B N 1
ATOM 4091 C CA . ARG B 1 259 ? -0.518 0.943 93.021 1.00 43.49 259 ARG B CA 1
ATOM 4092 C C . ARG B 1 259 ? -0.294 1.732 94.318 1.00 43.41 259 ARG B C 1
ATOM 4093 O O . ARG B 1 259 ? -0.431 2.975 94.361 1.00 40.57 259 ARG B O 1
ATOM 4101 N N . ARG B 1 260 ? 0.038 0.997 95.371 1.00 40.56 260 ARG B N 1
ATOM 4102 C CA . ARG B 1 260 ? 0.175 1.549 96.710 1.00 38.74 260 ARG B CA 1
ATOM 4103 C C . ARG B 1 260 ? 1.606 1.983 97.039 1.00 40.80 260 ARG B C 1
ATOM 4104 O O . ARG B 1 260 ? 1.868 2.496 98.129 1.00 39.20 260 ARG B O 1
ATOM 4112 N N . THR B 1 261 ? 2.536 1.778 96.112 1.00 39.77 261 THR B N 1
ATOM 4113 C CA . THR B 1 261 ? 3.947 1.915 96.455 1.00 40.23 261 THR B CA 1
ATOM 4114 C C . THR B 1 261 ? 4.772 2.759 95.487 1.00 40.72 261 THR B C 1
ATOM 4115 O O . THR B 1 261 ? 4.600 2.695 94.266 1.00 41.35 261 THR B O 1
ATOM 4119 N N . ILE B 1 262 ? 5.616 3.623 96.051 1.00 37.01 262 ILE B N 1
ATOM 4120 C CA . ILE B 1 262 ? 6.655 4.277 95.272 1.00 38.95 262 ILE B CA 1
ATOM 4121 C C . ILE B 1 262 ? 8.003 4.004 95.923 1.00 36.90 262 ILE B C 1
ATOM 4122 O O . ILE B 1 262 ? 8.134 4.086 97.146 1.00 36.49 262 ILE B O 1
ATOM 4127 N N . MET B 1 263 ? 8.983 3.672 95.082 1.00 38.33 263 MET B N 1
ATOM 4128 C CA . MET B 1 263 ? 10.365 3.416 95.482 1.00 40.25 263 MET B CA 1
ATOM 4129 C C . MET B 1 263 ? 11.294 4.542 95.103 1.00 36.00 263 MET B C 1
ATOM 4130 O O . MET B 1 263 ? 11.415 4.852 93.925 1.00 36.75 263 MET B O 1
ATOM 4135 N N . ILE B 1 264 ? 12.000 5.098 96.079 1.00 33.22 264 ILE B N 1
ATOM 4136 C CA . ILE B 1 264 ? 12.986 6.116 95.771 1.00 34.29 264 ILE B CA 1
ATOM 4137 C C . ILE B 1 264 ? 14.377 5.591 96.033 1.00 31.74 264 ILE B C 1
ATOM 4138 O O . ILE B 1 264 ? 14.681 5.167 97.142 1.00 33.05 264 ILE B O 1
ATOM 4143 N N . THR B 1 265 ? 15.245 5.696 95.044 1.00 32.49 265 THR B N 1
ATOM 4144 C CA . THR B 1 265 ? 16.624 5.267 95.207 1.00 34.46 265 THR B CA 1
ATOM 4145 C C . THR B 1 265 ? 17.524 6.395 94.750 1.00 35.88 265 THR B C 1
ATOM 4146 O O . THR B 1 265 ? 17.470 6.803 93.589 1.00 37.41 265 THR B O 1
ATOM 4150 N N . ILE B 1 266 ? 18.333 6.900 95.674 1.00 34.84 266 ILE B N 1
ATOM 4151 C CA . ILE B 1 266 ? 19.258 7.978 95.372 1.00 37.69 266 ILE B CA 1
ATOM 4152 C C . ILE B 1 266 ? 20.263 7.467 94.349 1.00 37.65 266 ILE B C 1
ATOM 4153 O O . ILE B 1 266 ? 20.758 6.347 94.475 1.00 38.23 266 ILE B O 1
ATOM 4158 N N . PRO B 1 267 ? 20.551 8.275 93.316 1.00 43.60 267 PRO B N 1
ATOM 4159 C CA . PRO B 1 267 ? 21.544 7.890 92.307 1.00 40.56 267 PRO B CA 1
ATOM 4160 C C . PRO B 1 267 ? 22.914 7.626 92.919 1.00 46.97 267 PRO B C 1
ATOM 4161 O O . PRO B 1 267 ? 23.254 8.226 93.947 1.00 43.28 267 PRO B O 1
ATOM 4165 N N . ASP B 1 268 ? 23.678 6.726 92.307 1.00 47.84 268 ASP B N 1
ATOM 4166 C CA . ASP B 1 268 ? 24.993 6.366 92.818 1.00 47.92 268 ASP B CA 1
ATOM 4167 C C . ASP B 1 268 ? 25.897 7.587 92.752 1.00 51.34 268 ASP B C 1
ATOM 4168 O O . ASP B 1 268 ? 25.791 8.400 91.833 1.00 48.56 268 ASP B O 1
ATOM 4173 N N . GLY B 1 269 ? 26.729 7.769 93.767 1.00 56.82 269 GLY B N 1
ATOM 4174 C CA . GLY B 1 269 ? 27.658 8.885 93.761 1.00 53.23 269 GLY B CA 1
ATOM 4175 C C . GLY B 1 269 ? 27.294 10.038 94.669 1.00 50.16 269 GLY B C 1
ATOM 4176 O O . GLY B 1 269 ? 28.179 10.774 95.101 1.00 54.97 269 GLY B O 1
ATOM 4177 N N . VAL B 1 270 ? 26.016 10.165 95.020 1.00 48.09 270 VAL B N 1
ATOM 4178 C CA . VAL B 1 270 ? 25.589 11.265 95.894 1.00 42.21 270 VAL B CA 1
ATOM 4179 C C . VAL B 1 270 ? 26.148 11.042 97.289 1.00 44.88 270 VAL B C 1
ATOM 4180 O O . VAL B 1 270 ? 26.800 11.920 97.859 1.00 41.88 270 VAL B O 1
ATOM 4184 N N . ILE B 1 271 ? 25.913 9.849 97.829 1.00 46.20 271 ILE B N 1
ATOM 4185 C CA . ILE B 1 271 ? 26.474 9.488 99.121 1.00 42.77 271 ILE B CA 1
ATOM 4186 C C . ILE B 1 271 ? 27.926 9.057 98.917 1.00 47.48 271 ILE B C 1
ATOM 4187 O O . ILE B 1 271 ? 28.215 8.200 98.074 1.00 52.46 271 ILE B O 1
ATOM 4192 N N . PRO B 1 272 ? 28.853 9.649 99.687 1.00 47.30 272 PRO B N 1
ATOM 4193 C CA . PRO B 1 272 ? 30.276 9.323 99.530 1.00 48.41 272 PRO B CA 1
ATOM 4194 C C . PRO B 1 272 ? 30.611 7.878 99.914 1.00 56.10 272 PRO B C 1
ATOM 4195 O O . PRO B 1 272 ? 30.305 7.453 101.034 1.00 56.57 272 PRO B O 1
ATOM 4199 N N . MET C 1 1 ? 35.224 60.917 84.819 1.00 87.84 1 MET C N 1
ATOM 4200 C CA . MET C 1 1 ? 34.440 62.014 85.380 1.00 86.71 1 MET C CA 1
ATOM 4201 C C . MET C 1 1 ? 33.271 61.503 86.221 1.00 81.93 1 MET C C 1
ATOM 4202 O O . MET C 1 1 ? 32.117 61.858 85.972 1.00 82.25 1 MET C O 1
ATOM 4207 N N . LEU C 1 2 ? 33.575 60.686 87.223 1.00 76.27 2 LEU C N 1
ATOM 4208 C CA . LEU C 1 2 ? 32.548 60.006 88.004 1.00 72.68 2 LEU C CA 1
ATOM 4209 C C . LEU C 1 2 ? 32.016 60.867 89.143 1.00 70.93 2 LEU C C 1
ATOM 4210 O O . LEU C 1 2 ? 32.781 61.555 89.821 1.00 76.20 2 LEU C O 1
ATOM 4215 N N . THR C 1 3 ? 30.705 60.818 89.360 1.00 67.76 3 THR C N 1
ATOM 4216 C CA . THR C 1 3 ? 30.112 61.477 90.516 1.00 65.60 3 THR C CA 1
ATOM 4217 C C . THR C 1 3 ? 29.348 60.471 91.349 1.00 64.27 3 THR C C 1
ATOM 4218 O O . THR C 1 3 ? 28.405 59.841 90.868 1.00 65.02 3 THR C O 1
ATOM 4222 N N . GLU C 1 4 ? 29.761 60.309 92.601 1.00 64.46 4 GLU C N 1
ATOM 4223 C CA . GLU C 1 4 ? 29.113 59.338 93.466 1.00 62.46 4 GLU C CA 1
ATOM 4224 C C . GLU C 1 4 ? 27.875 59.952 94.101 1.00 55.26 4 GLU C C 1
ATOM 4225 O O . GLU C 1 4 ? 27.761 61.173 94.203 1.00 59.46 4 GLU C O 1
ATOM 4231 N N . PHE C 1 5 ? 26.953 59.091 94.523 1.00 54.09 5 PHE C N 1
ATOM 4232 C CA . PHE C 1 5 ? 25.699 59.526 95.125 1.00 52.47 5 PHE C CA 1
ATOM 4233 C C . PHE C 1 5 ? 25.126 58.480 96.075 1.00 52.99 5 PHE C C 1
ATOM 4234 O O . PHE C 1 5 ? 25.520 57.314 96.039 1.00 53.07 5 PHE C O 1
ATOM 4242 N N . ASP C 1 6 ? 24.197 58.909 96.922 1.00 45.68 6 ASP C N 1
ATOM 4243 C CA . ASP C 1 6 ? 23.478 58.006 97.805 1.00 48.21 6 ASP C CA 1
ATOM 4244 C C . ASP C 1 6 ? 22.163 57.622 97.166 1.00 50.26 6 ASP C C 1
ATOM 4245 O O . ASP C 1 6 ? 21.287 58.470 96.978 1.00 42.88 6 ASP C O 1
ATOM 4250 N N . ALA C 1 7 ? 22.037 56.343 96.815 1.00 48.10 7 ALA C N 1
ATOM 4251 C CA . ALA C 1 7 ? 20.827 55.846 96.166 1.00 47.96 7 ALA C CA 1
ATOM 4252 C C . ALA C 1 7 ? 19.680 55.779 97.168 1.00 46.20 7 ALA C C 1
ATOM 4253 O O . ALA C 1 7 ? 18.509 55.711 96.791 1.00 43.80 7 ALA C O 1
ATOM 4255 N N . GLY C 1 8 ? 20.016 55.792 98.453 1.00 47.22 8 GLY C N 1
ATOM 4256 C CA . GLY C 1 8 ? 18.996 55.949 99.472 1.00 45.59 8 GLY C CA 1
ATOM 4257 C C . GLY C 1 8 ? 18.453 54.696 100.123 1.00 50.80 8 GLY C C 1
ATOM 4258 O O . GLY C 1 8 ? 19.197 53.909 100.712 1.00 49.41 8 GLY C O 1
ATOM 4259 N N . TYR C 1 9 ? 17.136 54.529 100.021 1.00 47.93 9 TYR C N 1
ATOM 4260 C CA . TYR C 1 9 ? 16.386 53.647 100.903 1.00 46.29 9 TYR C CA 1
ATOM 4261 C C . TYR C 1 9 ? 15.754 52.422 100.218 1.00 48.13 9 TYR C C 1
ATOM 4262 O O . TYR C 1 9 ? 14.684 51.949 100.628 1.00 42.26 9 TYR C O 1
ATOM 4271 N N . GLY C 1 10 ? 16.416 51.898 99.196 1.00 40.30 10 GLY C N 1
ATOM 4272 C CA . GLY C 1 10 ? 15.835 50.794 98.460 1.00 51.40 10 GLY C CA 1
ATOM 4273 C C . GLY C 1 10 ? 15.858 49.463 99.200 1.00 53.34 10 GLY C C 1
ATOM 4274 O O . GLY C 1 10 ? 15.073 48.567 98.878 1.00 51.93 10 GLY C O 1
ATOM 4275 N N . GLU C 1 11 ? 16.745 49.317 100.184 1.00 53.58 11 GLU C N 1
ATOM 4276 C CA . GLU C 1 11 ? 16.886 48.026 100.874 1.00 51.60 11 GLU C CA 1
ATOM 4277 C C . GLU C 1 11 ? 16.175 47.938 102.220 1.00 50.53 11 GLU C C 1
ATOM 4278 O O . GLU C 1 11 ? 16.011 48.935 102.935 1.00 48.35 11 GLU C O 1
ATOM 4284 N N . GLN C 1 12 ? 15.792 46.723 102.594 1.00 48.62 12 GLN C N 1
ATOM 4285 C CA . GLN C 1 12 ? 15.196 46.522 103.903 1.00 40.88 12 GLN C CA 1
ATOM 4286 C C . GLN C 1 12 ? 16.289 46.569 104.971 1.00 40.02 12 GLN C C 1
ATOM 4287 O O . GLN C 1 12 ? 17.467 46.367 104.662 1.00 38.65 12 GLN C O 1
ATOM 4293 N N . PRO C 1 13 ? 15.929 46.929 106.214 1.00 40.33 13 PRO C N 1
ATOM 4294 C CA . PRO C 1 13 ? 14.612 47.319 106.742 1.00 44.99 13 PRO C CA 1
ATOM 4295 C C . PRO C 1 13 ? 14.252 48.788 106.428 1.00 42.48 13 PRO C C 1
ATOM 4296 O O . PRO C 1 13 ? 13.167 49.260 106.775 1.00 40.68 13 PRO C O 1
ATOM 4300 N N . PHE C 1 14 ? 15.179 49.498 105.805 1.00 40.33 14 PHE C N 1
ATOM 4301 C CA . PHE C 1 14 ? 15.021 50.946 105.607 1.00 47.17 14 PHE C CA 1
ATOM 4302 C C . PHE C 1 14 ? 13.890 51.313 104.655 1.00 48.46 14 PHE C C 1
ATOM 4303 O O . PHE C 1 14 ? 13.256 52.373 104.798 1.00 49.03 14 PHE C O 1
ATOM 4311 N N . ARG C 1 15 ? 13.662 50.449 103.669 1.00 46.90 15 ARG C N 1
ATOM 4312 C CA . ARG C 1 15 ? 12.573 50.636 102.718 1.00 48.92 15 ARG C CA 1
ATOM 4313 C C . ARG C 1 15 ? 11.234 50.687 103.471 1.00 47.85 15 ARG C C 1
ATOM 4314 O O . ARG C 1 15 ? 10.426 51.592 103.240 1.00 45.22 15 ARG C O 1
ATOM 4322 N N . ASP C 1 16 ? 11.009 49.737 104.381 1.00 44.79 16 ASP C N 1
ATOM 4323 C CA . ASP C 1 16 ? 9.794 49.742 105.197 1.00 46.93 16 ASP C CA 1
ATOM 4324 C C . ASP C 1 16 ? 9.784 50.897 106.212 1.00 44.83 16 ASP C C 1
ATOM 4325 O O . ASP C 1 16 ? 8.724 51.403 106.589 1.00 41.34 16 ASP C O 1
ATOM 4330 N N . LEU C 1 17 ? 10.964 51.279 106.687 1.00 44.35 17 LEU C N 1
ATOM 4331 C CA . LEU C 1 17 ? 11.062 52.358 107.667 1.00 45.25 17 LEU C CA 1
ATOM 4332 C C . LEU C 1 17 ? 10.644 53.699 107.034 1.00 44.23 17 LEU C C 1
ATOM 4333 O O . LEU C 1 17 ? 9.928 54.486 107.653 1.00 42.80 17 LEU C O 1
ATOM 4338 N N . CYS C 1 18 ? 11.081 53.946 105.804 1.00 46.46 18 CYS C N 1
ATOM 4339 C CA . CYS C 1 18 ? 10.792 55.222 105.118 1.00 39.31 18 CYS C CA 1
ATOM 4340 C C . CYS C 1 18 ? 9.373 55.252 104.554 1.00 44.09 18 CYS C C 1
ATOM 4341 O O . CYS C 1 18 ? 8.830 56.313 104.250 1.00 41.52 18 CYS C O 1
ATOM 4344 N N . ALA C 1 19 ? 8.771 54.071 104.424 1.00 46.50 19 ALA C N 1
ATOM 4345 C CA . ALA C 1 19 ? 7.427 53.950 103.875 1.00 40.82 19 ALA C CA 1
ATOM 4346 C C . ALA C 1 19 ? 6.413 53.938 104.995 1.00 45.03 19 ALA C C 1
ATOM 4347 O O . ALA C 1 19 ? 5.208 53.983 104.762 1.00 48.02 19 ALA C O 1
ATOM 4349 N N . ASN C 1 20 ? 6.917 53.850 106.220 1.00 47.41 20 ASN C N 1
ATOM 4350 C CA . ASN C 1 20 ? 6.067 53.798 107.398 1.00 44.74 20 ASN C CA 1
ATOM 4351 C C . ASN C 1 20 ? 6.612 54.695 108.481 1.00 46.21 20 ASN C C 1
ATOM 4352 O O . ASN C 1 20 ? 7.135 54.210 109.485 1.00 47.32 20 ASN C O 1
ATOM 4357 N N . TYR C 1 21 ? 6.498 56.005 108.271 1.00 46.34 21 TYR C N 1
ATOM 4358 C CA . TYR C 1 21 ? 7.054 56.982 109.193 1.00 41.81 21 TYR C CA 1
ATOM 4359 C C . TYR C 1 21 ? 5.954 57.700 109.980 1.00 41.63 21 TYR C C 1
ATOM 4360 O O . TYR C 1 21 ? 4.805 57.773 109.536 1.00 45.05 21 TYR C O 1
ATOM 4369 N N . PRO C 1 22 ? 6.292 58.196 111.180 1.00 39.24 22 PRO C N 1
ATOM 4370 C CA . PRO C 1 22 ? 5.315 58.917 112.005 1.00 43.79 22 PRO C CA 1
ATOM 4371 C C . PRO C 1 22 ? 5.011 60.326 111.458 1.00 48.76 22 PRO C C 1
ATOM 4372 O O . PRO C 1 22 ? 5.914 61.020 110.971 1.00 46.44 22 PRO C O 1
ATOM 4376 N N . GLY C 1 23 ? 3.746 60.732 111.559 1.00 46.41 23 GLY C N 1
ATOM 4377 C CA . GLY C 1 23 ? 3.314 62.063 111.187 1.00 48.12 23 GLY C CA 1
ATOM 4378 C C . GLY C 1 23 ? 2.825 62.822 112.404 1.00 51.12 23 GLY C C 1
ATOM 4379 O O . GLY C 1 23 ? 3.477 62.818 113.454 1.00 50.68 23 GLY C O 1
ATOM 4380 N N . ALA C 1 24 ? 1.671 63.467 112.274 1.00 51.63 24 ALA C N 1
ATOM 4381 C CA . ALA C 1 24 ? 1.164 64.324 113.334 1.00 53.07 24 ALA C CA 1
ATOM 4382 C C . ALA C 1 24 ? 0.831 63.547 114.616 1.00 54.69 24 ALA C C 1
ATOM 4383 O O . ALA C 1 24 ? 0.785 64.121 115.705 1.00 50.71 24 ALA C O 1
ATOM 4385 N N . GLU C 1 25 ? 0.646 62.236 114.501 1.00 52.43 25 GLU C N 1
ATOM 4386 C CA . GLU C 1 25 ? 0.214 61.446 115.653 1.00 50.72 25 GLU C CA 1
ATOM 4387 C C . GLU C 1 25 ? 1.323 61.315 116.681 1.00 50.25 25 GLU C C 1
ATOM 4388 O O . GLU C 1 25 ? 1.058 61.128 117.868 1.00 58.31 25 GLU C O 1
ATOM 4394 N N . ALA C 1 26 ? 2.558 61.512 116.236 1.00 51.02 26 ALA C N 1
ATOM 4395 C CA . ALA C 1 26 ? 3.719 61.421 117.110 1.00 49.70 26 ALA C CA 1
ATOM 4396 C C . ALA C 1 26 ? 4.364 62.798 117.266 1.00 54.16 26 ALA C C 1
ATOM 4397 O O . ALA C 1 26 ? 4.848 63.164 118.347 1.00 53.36 26 ALA C O 1
ATOM 4399 N N . TYR C 1 27 ? 4.363 63.565 116.181 1.00 51.55 27 TYR C N 1
ATOM 4400 C CA . TYR C 1 27 ? 4.949 64.894 116.201 1.00 50.45 27 TYR C CA 1
ATOM 4401 C C . TYR C 1 27 ? 3.872 65.969 116.100 1.00 51.92 27 TYR C C 1
ATOM 4402 O O . TYR C 1 27 ? 3.211 66.086 115.062 1.00 50.70 27 TYR C O 1
ATOM 4411 N N . ASP C 1 28 ? 3.698 66.747 117.168 1.00 52.27 28 ASP C N 1
ATOM 4412 C CA . ASP C 1 28 ? 2.738 67.850 117.176 1.00 51.60 28 ASP C CA 1
ATOM 4413 C C . ASP C 1 28 ? 2.989 68.793 115.997 1.00 50.81 28 ASP C C 1
ATOM 4414 O O . ASP C 1 28 ? 4.133 69.179 115.739 1.00 49.28 28 ASP C O 1
ATOM 4419 N N . PRO C 1 29 ? 1.923 69.104 115.234 1.00 49.72 29 PRO C N 1
ATOM 4420 C CA . PRO C 1 29 ? 2.050 69.858 113.986 1.00 52.35 29 PRO C CA 1
ATOM 4421 C C . PRO C 1 29 ? 2.464 71.304 114.193 1.00 51.53 29 PRO C C 1
ATOM 4422 O O . PRO C 1 29 ? 3.051 71.875 113.281 1.00 49.65 29 PRO C O 1
ATOM 4426 N N . HIS C 1 30 ? 2.205 71.850 115.380 1.00 49.03 30 HIS C N 1
ATOM 4427 C CA . HIS C 1 30 ? 2.581 73.225 115.706 1.00 54.53 30 HIS C CA 1
ATOM 4428 C C . HIS C 1 30 ? 4.021 73.315 116.201 1.00 53.96 30 HIS C C 1
ATOM 4429 O O . HIS C 1 30 ? 4.781 74.204 115.788 1.00 48.98 30 HIS C O 1
ATOM 4436 N N . ASP C 1 31 ? 4.399 72.377 117.065 1.00 43.27 31 ASP C N 1
ATOM 4437 C CA . ASP C 1 31 ? 5.703 72.405 117.710 1.00 46.17 31 ASP C CA 1
ATOM 4438 C C . ASP C 1 31 ? 6.763 71.760 116.828 1.00 44.70 31 ASP C C 1
ATOM 4439 O O . ASP C 1 31 ? 7.962 71.823 117.113 1.00 47.48 31 ASP C O 1
ATOM 4444 N N . PHE C 1 32 ? 6.306 71.120 115.760 1.00 45.35 32 PHE C N 1
ATOM 4445 C CA . PHE C 1 32 ? 7.200 70.507 114.785 1.00 46.26 32 PHE C CA 1
ATOM 4446 C C . PHE C 1 32 ? 6.849 70.871 113.351 1.00 42.10 32 PHE C C 1
ATOM 4447 O O . PHE C 1 32 ? 5.670 70.978 112.994 1.00 42.87 32 PHE C O 1
ATOM 4455 N N . ARG C 1 33 ? 7.875 71.077 112.536 1.00 40.13 33 ARG C N 1
ATOM 4456 C CA . ARG C 1 33 ? 7.678 71.342 111.114 1.00 45.28 33 ARG C CA 1
ATOM 4457 C C . ARG C 1 33 ? 7.471 70.076 110.285 1.00 40.50 33 ARG C C 1
ATOM 4458 O O . ARG C 1 33 ? 8.325 69.742 109.449 1.00 38.62 33 ARG C O 1
ATOM 4466 N N . ILE C 1 34 ? 6.350 69.389 110.529 1.00 38.64 34 ILE C N 1
ATOM 4467 C CA . ILE C 1 34 ? 6.008 68.143 109.813 1.00 42.63 34 ILE C CA 1
ATOM 4468 C C . ILE C 1 34 ? 5.581 68.464 108.378 1.00 40.85 34 ILE C C 1
ATOM 4469 O O . ILE C 1 34 ? 5.456 67.586 107.531 1.00 39.37 34 ILE C O 1
ATOM 4474 N N . GLU C 1 35 ? 5.368 69.750 108.109 1.00 41.50 35 GLU C N 1
ATOM 4475 C CA . GLU C 1 35 ? 4.871 70.171 106.814 1.00 34.87 35 GLU C CA 1
ATOM 4476 C C . GLU C 1 35 ? 5.901 69.941 105.720 1.00 36.94 35 GLU C C 1
ATOM 4477 O O . GLU C 1 35 ? 5.551 69.889 104.539 1.00 41.87 35 GLU C O 1
ATOM 4483 N N . TRP C 1 36 ? 7.171 69.830 106.103 1.00 35.29 36 TRP C N 1
ATOM 4484 C CA . TRP C 1 36 ? 8.248 69.632 105.131 1.00 36.72 36 TRP C CA 1
ATOM 4485 C C . TRP C 1 36 ? 8.583 68.139 104.890 1.00 38.50 36 TRP C C 1
ATOM 4486 O O . TRP C 1 36 ? 9.450 67.816 104.083 1.00 40.68 36 TRP C O 1
ATOM 4497 N N . GLY C 1 37 ? 7.901 67.241 105.595 1.00 37.91 37 GLY C N 1
ATOM 4498 C CA . GLY C 1 37 ? 8.227 65.825 105.538 1.00 39.01 37 GLY C CA 1
ATOM 4499 C C . GLY C 1 37 ? 9.497 65.422 106.270 1.00 41.63 37 GLY C C 1
ATOM 4500 O O . GLY C 1 37 ? 10.377 66.251 106.499 1.00 40.19 37 GLY C O 1
ATOM 4501 N N . PRO C 1 38 ? 9.604 64.126 106.629 1.00 40.28 38 PRO C N 1
ATOM 4502 C CA . PRO C 1 38 ? 10.716 63.613 107.444 1.00 35.68 38 PRO C CA 1
ATOM 4503 C C . PRO C 1 38 ? 12.024 63.600 106.662 1.00 37.04 38 PRO C C 1
ATOM 4504 O O . PRO C 1 38 ? 11.996 63.430 105.433 1.00 36.88 38 PRO C O 1
ATOM 4508 N N . ILE C 1 39 ? 13.137 63.841 107.351 1.00 37.53 39 ILE C N 1
ATOM 4509 C CA . ILE C 1 39 ? 14.473 63.642 106.787 1.00 38.95 39 ILE C CA 1
ATOM 4510 C C . ILE C 1 39 ? 15.120 62.563 107.652 1.00 42.87 39 ILE C C 1
ATOM 4511 O O . ILE C 1 39 ? 15.297 62.737 108.868 1.00 41.17 39 ILE C O 1
ATOM 4516 N N . PHE C 1 40 ? 15.493 61.456 107.023 1.00 43.57 40 PHE C N 1
ATOM 4517 C CA . PHE C 1 40 ? 15.759 60.232 107.772 1.00 40.46 40 PHE C CA 1
ATOM 4518 C C . PHE C 1 40 ? 17.198 60.094 108.267 1.00 38.11 40 PHE C C 1
ATOM 4519 O O . PHE C 1 40 ? 17.420 59.655 109.383 1.00 43.47 40 PHE C O 1
ATOM 4527 N N . HIS C 1 41 ? 18.178 60.435 107.441 1.00 37.61 41 HIS C N 1
ATOM 4528 C CA . HIS C 1 41 ? 19.550 60.146 107.813 1.00 41.51 41 HIS C CA 1
ATOM 4529 C C . HIS C 1 41 ? 20.549 60.876 106.941 1.00 39.63 41 HIS C C 1
ATOM 4530 O O . HIS C 1 41 ? 20.172 61.568 105.996 1.00 46.05 41 HIS C O 1
ATOM 4537 N N . ARG C 1 42 ? 21.826 60.681 107.262 1.00 44.07 42 ARG C N 1
ATOM 4538 C CA . ARG C 1 42 ? 22.950 60.906 106.349 1.00 45.94 42 ARG C CA 1
ATOM 4539 C C . ARG C 1 42 ? 24.060 59.873 106.567 1.00 49.69 42 ARG C C 1
ATOM 4540 O O . ARG C 1 42 ? 24.343 59.472 107.702 1.00 52.66 42 ARG C O 1
ATOM 4548 N N . GLY C 1 43 ? 24.650 59.420 105.463 1.00 50.60 43 GLY C N 1
ATOM 4549 C CA . GLY C 1 43 ? 25.757 58.481 105.494 1.00 57.19 43 GLY C CA 1
ATOM 4550 C C . GLY C 1 43 ? 25.454 57.077 104.984 1.00 57.77 43 GLY C C 1
ATOM 4551 O O . GLY C 1 43 ? 24.534 56.879 104.176 1.00 52.98 43 GLY C O 1
ATOM 4552 N N . ARG C 1 44 ? 26.249 56.111 105.447 1.00 56.57 44 ARG C N 1
ATOM 4553 C CA . ARG C 1 44 ? 26.222 54.735 104.929 1.00 54.67 44 ARG C CA 1
ATOM 4554 C C . ARG C 1 44 ? 25.152 53.867 105.582 1.00 53.74 44 ARG C C 1
ATOM 4555 O O . ARG C 1 44 ? 25.095 53.778 106.813 1.00 49.28 44 ARG C O 1
ATOM 4563 N N . LEU C 1 45 ? 24.303 53.239 104.767 1.00 51.21 45 LEU C N 1
ATOM 4564 C CA . LEU C 1 45 ? 23.320 52.289 105.288 1.00 53.18 45 LEU C CA 1
ATOM 4565 C C . LEU C 1 45 ? 23.568 50.846 104.811 1.00 53.76 45 LEU C C 1
ATOM 4566 O O . LEU C 1 45 ? 22.686 49.982 104.917 1.00 46.45 45 LEU C O 1
ATOM 4571 N N . ASP C 1 46 ? 24.758 50.614 104.255 1.00 52.18 46 ASP C N 1
ATOM 4572 C CA . ASP C 1 46 ? 25.172 49.295 103.793 1.00 55.10 46 ASP C CA 1
ATOM 4573 C C . ASP C 1 46 ? 25.917 48.524 104.899 1.00 60.71 46 ASP C C 1
ATOM 4574 O O . ASP C 1 46 ? 26.403 47.408 104.677 1.00 62.94 46 ASP C O 1
ATOM 4579 N N . GLY C 1 47 ? 26.004 49.128 106.085 1.00 58.92 47 GLY C N 1
ATOM 4580 C CA . GLY C 1 47 ? 26.609 48.482 107.238 1.00 61.13 47 GLY C CA 1
ATOM 4581 C C . GLY C 1 47 ? 28.084 48.793 107.405 1.00 64.24 47 GLY C C 1
ATOM 4582 O O . GLY C 1 47 ? 28.711 48.353 108.371 1.00 65.87 47 GLY C O 1
ATOM 4583 N N . SER C 1 48 ? 28.635 49.569 106.478 1.00 59.43 48 SER C N 1
ATOM 4584 C CA . SER C 1 48 ? 30.066 49.866 106.470 1.00 62.92 48 SER C CA 1
ATOM 4585 C C . SER C 1 48 ? 30.473 51.036 107.372 1.00 68.29 48 SER C C 1
ATOM 4586 O O . SER C 1 48 ? 31.648 51.413 107.425 1.00 68.04 48 SER C O 1
ATOM 4589 N N . ALA C 1 49 ? 29.504 51.607 108.076 1.00 64.96 49 ALA C N 1
ATOM 4590 C CA . ALA C 1 49 ? 29.764 52.756 108.938 1.00 68.96 49 ALA C CA 1
ATOM 4591 C C . ALA C 1 49 ? 30.545 52.352 110.188 1.00 71.94 49 ALA C C 1
ATOM 4592 O O . ALA C 1 49 ? 30.286 51.297 110.775 1.00 70.41 49 ALA C O 1
ATOM 4594 N N . ARG C 1 50 ? 31.504 53.187 110.585 1.00 71.36 50 ARG C N 1
ATOM 4595 C CA . ARG C 1 50 ? 32.283 52.933 111.797 1.00 70.16 50 ARG C CA 1
ATOM 4596 C C . ARG C 1 50 ? 31.927 53.872 112.953 1.00 74.21 50 ARG C C 1
ATOM 4597 O O . ARG C 1 50 ? 32.073 53.510 114.129 1.00 72.16 50 ARG C O 1
ATOM 4605 N N . VAL C 1 51 ? 31.426 55.059 112.620 1.00 71.61 51 VAL C N 1
ATOM 4606 C CA . VAL C 1 51 ? 30.995 56.010 113.639 1.00 68.49 51 VAL C CA 1
ATOM 4607 C C . VAL C 1 51 ? 29.531 56.373 113.410 1.00 62.65 51 VAL C C 1
ATOM 4608 O O . VAL C 1 51 ? 29.076 56.527 112.279 1.00 63.84 51 VAL C O 1
ATOM 4612 N N . LEU C 1 52 ? 28.774 56.391 114.493 1.00 59.88 52 LEU C N 1
ATOM 4613 C CA . LEU C 1 52 ? 27.394 56.837 114.457 1.00 58.25 52 LEU C CA 1
ATOM 4614 C C . LEU C 1 52 ? 27.286 58.237 115.060 1.00 59.90 52 LEU C C 1
ATOM 4615 O O . LEU C 1 52 ? 27.690 58.453 116.201 1.00 61.00 52 LEU C O 1
ATOM 4620 N N . ILE C 1 53 ? 26.748 59.183 114.295 1.00 58.95 53 ILE C N 1
ATOM 4621 C CA . ILE C 1 53 ? 26.492 60.529 114.804 1.00 54.84 53 ILE C CA 1
ATOM 4622 C C . ILE C 1 53 ? 25.005 60.693 115.084 1.00 56.15 53 ILE C C 1
ATOM 4623 O O . ILE C 1 53 ? 24.178 60.439 114.213 1.00 53.93 53 ILE C O 1
ATOM 4628 N N . VAL C 1 54 ? 24.660 61.107 116.300 1.00 56.93 54 VAL C N 1
ATOM 4629 C CA . VAL C 1 54 ? 23.273 61.416 116.625 1.00 55.31 54 VAL C CA 1
ATOM 4630 C C . VAL C 1 54 ? 23.137 62.932 116.780 1.00 61.06 54 VAL C C 1
ATOM 4631 O O . VAL C 1 54 ? 23.692 63.532 117.712 1.00 61.47 54 VAL C O 1
ATOM 4635 N N . GLY C 1 55 ? 22.410 63.553 115.858 1.00 57.71 55 GLY C N 1
ATOM 4636 C CA . GLY C 1 55 ? 22.204 64.990 115.892 1.00 52.82 55 GLY C CA 1
ATOM 4637 C C . GLY C 1 55 ? 20.858 65.310 116.506 1.00 53.55 55 GLY C C 1
ATOM 4638 O O . GLY C 1 55 ? 20.176 64.425 117.026 1.00 53.58 55 GLY C O 1
ATOM 4639 N N . GLN C 1 56 ? 20.455 66.572 116.440 1.00 52.49 56 GLN C N 1
ATOM 4640 C CA . GLN C 1 56 ? 19.198 66.962 117.060 1.00 53.57 56 GLN C CA 1
ATOM 4641 C C . GLN C 1 56 ? 18.001 66.972 116.112 1.00 52.00 56 GLN C C 1
ATOM 4642 O O . GLN C 1 56 ? 17.060 66.188 116.284 1.00 51.49 56 GLN C O 1
ATOM 4648 N N . ASP C 1 57 ? 18.021 67.881 115.137 1.00 53.88 57 ASP C N 1
ATOM 4649 C CA . ASP C 1 57 ? 16.885 68.047 114.235 1.00 48.56 57 ASP C CA 1
ATOM 4650 C C . ASP C 1 57 ? 17.345 68.779 112.972 1.00 50.02 57 ASP C C 1
ATOM 4651 O O . ASP C 1 57 ? 18.342 69.502 113.003 1.00 52.22 57 ASP C O 1
ATOM 4656 N N . PRO C 1 58 ? 16.625 68.588 111.854 1.00 49.54 58 PRO C N 1
ATOM 4657 C CA . PRO C 1 58 ? 17.014 69.176 110.568 1.00 42.76 58 PRO C CA 1
ATOM 4658 C C . PRO C 1 58 ? 16.629 70.647 110.460 1.00 43.89 58 PRO C C 1
ATOM 4659 O O . PRO C 1 58 ? 15.730 71.092 111.174 1.00 41.88 58 PRO C O 1
ATOM 4663 N N . ALA C 1 59 ? 17.294 71.386 109.578 1.00 41.89 59 ALA C N 1
ATOM 4664 C CA . ALA C 1 59 ? 16.907 72.775 109.313 1.00 45.40 59 ALA C CA 1
ATOM 4665 C C . ALA C 1 59 ? 16.599 72.944 107.815 1.00 45.54 59 ALA C C 1
ATOM 4666 O O . ALA C 1 59 ? 16.266 71.957 107.145 1.00 42.56 59 ALA C O 1
ATOM 4668 N N . GLN C 1 60 ? 16.710 74.157 107.274 1.00 41.15 60 GLN C N 1
ATOM 4669 C CA . GLN C 1 60 ? 16.213 74.381 105.912 1.00 39.13 60 GLN C CA 1
ATOM 4670 C C . GLN C 1 60 ? 17.110 73.783 104.820 1.00 40.40 60 GLN C C 1
ATOM 4671 O O . GLN C 1 60 ? 16.621 73.394 103.752 1.00 41.46 60 GLN C O 1
ATOM 4677 N N . HIS C 1 61 ? 18.417 73.748 105.051 1.00 38.55 61 HIS C N 1
ATOM 4678 C CA . HIS C 1 61 ? 19.312 73.139 104.083 1.00 40.84 61 HIS C CA 1
ATOM 4679 C C . HIS C 1 61 ? 19.020 71.627 103.945 1.00 44.89 61 HIS C C 1
ATOM 4680 O O . HIS C 1 61 ? 18.996 71.096 102.837 1.00 40.91 61 HIS C O 1
ATOM 4687 N N . GLU C 1 62 ? 18.794 70.955 105.073 1.00 42.87 62 GLU C N 1
ATOM 4688 C CA . GLU C 1 62 ? 18.460 69.531 105.095 1.00 41.10 62 GLU C CA 1
ATOM 4689 C C . GLU C 1 62 ? 17.121 69.290 104.402 1.00 45.24 62 GLU C C 1
ATOM 4690 O O . GLU C 1 62 ? 16.900 68.231 103.779 1.00 41.69 62 GLU C O 1
ATOM 4696 N N . THR C 1 63 ? 16.232 70.280 104.510 1.00 40.96 63 THR C N 1
ATOM 4697 C CA . THR C 1 63 ? 14.899 70.180 103.922 1.00 41.39 63 THR C CA 1
ATOM 4698 C C . THR C 1 63 ? 14.963 70.142 102.380 1.00 44.27 63 THR C C 1
ATOM 4699 O O . THR C 1 63 ? 14.117 69.516 101.728 1.00 46.74 63 THR C O 1
ATOM 4703 N N . ILE C 1 64 ? 15.997 70.743 101.802 1.00 41.73 64 ILE C N 1
ATOM 4704 C CA . ILE C 1 64 ? 16.155 70.699 100.351 1.00 43.66 64 ILE C CA 1
ATOM 4705 C C . ILE C 1 64 ? 16.944 69.458 99.898 1.00 43.57 64 ILE C C 1
ATOM 4706 O O . ILE C 1 64 ? 16.500 68.732 99.002 1.00 42.40 64 ILE C O 1
ATOM 4711 N N . VAL C 1 65 ? 18.096 69.206 100.519 1.00 41.64 65 VAL C N 1
ATOM 4712 C CA . VAL C 1 65 ? 18.946 68.087 100.114 1.00 43.63 65 VAL C CA 1
ATOM 4713 C C . VAL C 1 65 ? 18.287 66.741 100.420 1.00 41.49 65 VAL C C 1
ATOM 4714 O O . VAL C 1 65 ? 18.481 65.763 99.679 1.00 41.85 65 VAL C O 1
ATOM 4718 N N . ARG C 1 66 ? 17.505 66.721 101.498 1.00 41.91 66 ARG C N 1
ATOM 4719 C CA . ARG C 1 66 ? 16.801 65.532 101.977 1.00 42.41 66 ARG C CA 1
ATOM 4720 C C . ARG C 1 66 ? 17.751 64.531 102.643 1.00 46.97 66 ARG C C 1
ATOM 4721 O O . ARG C 1 66 ? 17.525 63.314 102.599 1.00 43.30 66 ARG C O 1
ATOM 4729 N N . ARG C 1 67 ? 18.832 65.058 103.223 1.00 45.68 67 ARG C N 1
ATOM 4730 C CA . ARG C 1 67 ? 19.689 64.314 104.153 1.00 44.54 67 ARG C CA 1
ATOM 4731 C C . ARG C 1 67 ? 19.987 65.229 105.347 1.00 48.98 67 ARG C C 1
ATOM 4732 O O . ARG C 1 67 ? 19.931 66.459 105.199 1.00 42.56 67 ARG C O 1
ATOM 4740 N N . ILE C 1 68 ? 20.295 64.660 106.516 1.00 46.55 68 ILE C N 1
ATOM 4741 C CA . ILE C 1 68 ? 20.498 65.487 107.714 1.00 41.74 68 ILE C CA 1
ATOM 4742 C C . ILE C 1 68 ? 21.925 65.999 107.848 1.00 47.43 68 ILE C C 1
ATOM 4743 O O . ILE C 1 68 ? 22.849 65.444 107.256 1.00 43.41 68 ILE C O 1
ATOM 4748 N N . LEU C 1 69 ? 22.091 67.031 108.682 1.00 47.02 69 LEU C N 1
ATOM 4749 C CA . LEU C 1 69 ? 23.396 67.636 108.939 1.00 47.01 69 LEU C CA 1
ATOM 4750 C C . LEU C 1 69 ? 24.191 67.955 107.667 1.00 47.41 69 LEU C C 1
ATOM 4751 O O . LEU C 1 69 ? 25.301 67.456 107.487 1.00 52.30 69 LEU C O 1
ATOM 4756 N N . VAL C 1 70 ? 23.639 68.813 106.805 1.00 48.23 70 VAL C N 1
ATOM 4757 C CA . VAL C 1 70 ? 24.348 69.244 105.595 1.00 49.21 70 VAL C CA 1
ATOM 4758 C C . VAL C 1 70 ? 24.617 70.752 105.592 1.00 57.39 70 VAL C C 1
ATOM 4759 O O . VAL C 1 70 ? 25.106 71.311 104.602 1.00 57.01 70 VAL C O 1
ATOM 4763 N N . GLY C 1 71 ? 24.303 71.407 106.704 1.00 54.33 71 GLY C N 1
ATOM 4764 C CA . GLY C 1 71 ? 24.593 72.824 106.844 1.00 57.13 71 GLY C CA 1
ATOM 4765 C C . GLY C 1 71 ? 25.926 73.113 107.511 1.00 61.74 71 GLY C C 1
ATOM 4766 O O . GLY C 1 71 ? 26.876 72.327 107.401 1.00 61.10 71 GLY C O 1
ATOM 4767 N N . THR C 1 72 ? 26.002 74.265 108.178 1.00 62.57 72 THR C N 1
ATOM 4768 C CA . THR C 1 72 ? 27.221 74.691 108.850 1.00 59.63 72 THR C CA 1
ATOM 4769 C C . THR C 1 72 ? 27.574 73.695 109.940 1.00 59.77 72 THR C C 1
ATOM 4770 O O . THR C 1 72 ? 28.735 73.309 110.100 1.00 60.40 72 THR C O 1
ATOM 4774 N N . ALA C 1 73 ? 26.549 73.245 110.654 1.00 58.43 73 ALA C N 1
ATOM 4775 C CA . ALA C 1 73 ? 26.729 72.254 111.700 1.00 58.80 73 ALA C CA 1
ATOM 4776 C C . ALA C 1 73 ? 27.300 70.971 111.109 1.00 60.29 73 ALA C C 1
ATOM 4777 O O . ALA C 1 73 ? 28.078 70.272 111.760 1.00 61.07 73 ALA C O 1
ATOM 4779 N N . GLY C 1 74 ? 26.887 70.655 109.884 1.00 57.22 74 GLY C N 1
ATOM 4780 C CA . GLY C 1 74 ? 27.377 69.476 109.196 1.00 59.58 74 GLY C CA 1
ATOM 4781 C C . GLY C 1 74 ? 28.857 69.499 108.866 1.00 64.01 74 GLY C C 1
ATOM 4782 O O . GLY C 1 74 ? 29.556 68.501 109.054 1.00 63.59 74 GLY C O 1
ATOM 4783 N N . ARG C 1 75 ? 29.337 70.635 108.370 1.00 62.51 75 ARG C N 1
ATOM 4784 C CA . ARG C 1 75 ? 30.728 70.740 107.944 1.00 62.56 75 ARG C CA 1
ATOM 4785 C C . ARG C 1 75 ? 31.655 70.751 109.157 1.00 62.51 75 ARG C C 1
ATOM 4786 O O . ARG C 1 75 ? 32.832 70.412 109.052 1.00 66.27 75 ARG C O 1
ATOM 4794 N N . ARG C 1 76 ? 31.141 71.182 110.301 1.00 61.97 76 ARG C N 1
ATOM 4795 C CA . ARG C 1 76 ? 31.953 71.137 111.504 1.00 66.50 76 ARG C CA 1
ATOM 4796 C C . ARG C 1 76 ? 31.972 69.709 112.059 1.00 69.13 76 ARG C C 1
ATOM 4797 O O . ARG C 1 76 ? 33.016 69.229 112.514 1.00 69.04 76 ARG C O 1
ATOM 4805 N N . THR C 1 77 ? 30.828 69.028 111.988 1.00 66.60 77 THR C N 1
ATOM 4806 C CA . THR C 1 77 ? 30.742 67.619 112.377 1.00 64.14 77 THR C CA 1
ATOM 4807 C C . THR C 1 77 ? 31.620 66.741 111.498 1.00 64.80 77 THR C C 1
ATOM 4808 O O . THR C 1 77 ? 32.287 65.827 111.990 1.00 68.90 77 THR C O 1
ATOM 4812 N N . GLN C 1 78 ? 31.601 67.009 110.197 1.00 63.87 78 GLN C N 1
ATOM 4813 C CA . GLN C 1 78 ? 32.441 66.279 109.252 1.00 66.76 78 GLN C CA 1
ATOM 4814 C C . GLN C 1 78 ? 33.910 66.450 109.625 1.00 68.98 78 GLN C C 1
ATOM 4815 O O . GLN C 1 78 ? 34.707 65.519 109.496 1.00 68.42 78 GLN C O 1
ATOM 4821 N N . GLY C 1 79 ? 34.261 67.642 110.102 1.00 70.95 79 GLY C N 1
ATOM 4822 C CA . GLY C 1 79 ? 35.641 67.943 110.444 1.00 72.17 79 GLY C CA 1
ATOM 4823 C C . GLY C 1 79 ? 36.069 67.203 111.693 1.00 69.32 79 GLY C C 1
ATOM 4824 O O . GLY C 1 79 ? 37.227 66.808 111.832 1.00 72.33 79 GLY C O 1
ATOM 4825 N N . PHE C 1 80 ? 35.118 67.024 112.603 1.00 68.96 80 PHE C N 1
ATOM 4826 C CA . PHE C 1 80 ? 35.325 66.246 113.815 1.00 69.51 80 PHE C CA 1
ATOM 4827 C C . PHE C 1 80 ? 35.695 64.819 113.444 1.00 71.54 80 PHE C C 1
ATOM 4828 O O . PHE C 1 80 ? 36.680 64.254 113.930 1.00 70.43 80 PHE C O 1
ATOM 4836 N N . LEU C 1 81 ? 34.881 64.265 112.552 1.00 73.05 81 LEU C N 1
ATOM 4837 C CA . LEU C 1 81 ? 35.014 62.906 112.059 1.00 70.05 81 LEU C CA 1
ATOM 4838 C C . LEU C 1 81 ? 36.331 62.694 111.346 1.00 70.24 81 LEU C C 1
ATOM 4839 O O . LEU C 1 81 ? 36.982 61.664 111.510 1.00 72.84 81 LEU C O 1
ATOM 4844 N N . ALA C 1 82 ? 36.727 63.700 110.576 1.00 70.69 82 ALA C N 1
ATOM 4845 C CA . ALA C 1 82 ? 37.883 63.588 109.700 1.00 73.42 82 ALA C CA 1
ATOM 4846 C C . ALA C 1 82 ? 39.206 63.261 110.382 1.00 78.88 82 ALA C C 1
ATOM 4847 O O . ALA C 1 82 ? 40.013 62.510 109.826 1.00 80.77 82 ALA C O 1
ATOM 4849 N N . LYS C 1 83 ? 39.451 63.818 111.563 1.00 78.78 83 LYS C N 1
ATOM 4850 C CA . LYS C 1 83 ? 40.705 63.518 112.250 1.00 81.50 83 LYS C CA 1
ATOM 4851 C C . LYS C 1 83 ? 40.598 62.390 113.277 1.00 81.69 83 LYS C C 1
ATOM 4852 O O . LYS C 1 83 ? 41.420 62.276 114.186 1.00 82.63 83 LYS C O 1
ATOM 4858 N N . LEU C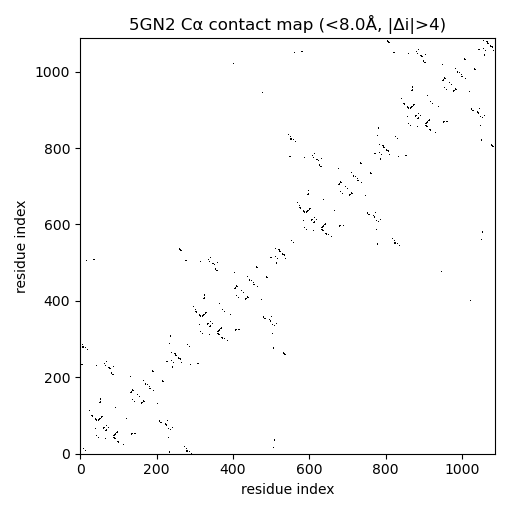 1 84 ? 39.530 61.607 113.154 1.00 79.48 84 LEU C N 1
ATOM 4859 C CA . LEU C 1 84 ? 39.487 60.273 113.733 1.00 78.06 84 LEU C CA 1
ATOM 4860 C C . LEU C 1 84 ? 39.833 59.354 112.561 1.00 80.53 84 LEU C C 1
ATOM 4861 O O . LEU C 1 84 ? 39.786 58.125 112.666 1.00 82.36 84 LEU C O 1
ATOM 4866 N N . GLY C 1 85 ? 40.173 59.980 111.433 1.00 80.33 85 GLY C N 1
ATOM 4867 C CA . GLY C 1 85 ? 40.483 59.255 110.212 1.00 81.86 85 GLY C CA 1
ATOM 4868 C C . GLY C 1 85 ? 39.238 58.802 109.468 1.00 81.19 85 GLY C C 1
ATOM 4869 O O . GLY C 1 85 ? 39.310 57.967 108.563 1.00 82.08 85 GLY C O 1
ATOM 4870 N N . ILE C 1 86 ? 38.092 59.366 109.839 1.00 77.50 86 ILE C N 1
ATOM 4871 C CA . ILE C 1 86 ? 36.813 58.967 109.256 1.00 73.98 86 ILE C CA 1
ATOM 4872 C C . ILE C 1 86 ? 36.330 59.911 108.151 1.00 74.11 86 ILE C C 1
ATOM 4873 O O . ILE C 1 86 ? 36.029 61.078 108.413 1.00 73.08 86 ILE C O 1
ATOM 4878 N N . VAL C 1 87 ? 36.271 59.396 106.921 1.00 70.19 87 VAL C N 1
ATOM 4879 C CA . VAL C 1 87 ? 35.923 60.196 105.744 1.00 69.97 87 VAL C CA 1
ATOM 4880 C C . VAL C 1 87 ? 34.542 59.853 105.160 1.00 69.81 87 VAL C C 1
ATOM 4881 O O . VAL C 1 87 ? 33.823 60.741 104.682 1.00 65.09 87 VAL C O 1
ATOM 4885 N N . GLN C 1 88 ? 34.173 58.572 105.196 1.00 69.79 88 GLN C N 1
ATOM 4886 C CA . GLN C 1 88 ? 32.871 58.132 104.681 1.00 67.28 88 GLN C CA 1
ATOM 4887 C C . GLN C 1 88 ? 32.166 57.103 105.561 1.00 65.25 88 GLN C C 1
ATOM 4888 O O . GLN C 1 88 ? 30.943 56.956 105.489 1.00 62.79 88 GLN C O 1
ATOM 4894 N N . SER C 1 89 ? 32.924 56.419 106.415 1.00 65.06 89 SER C N 1
ATOM 4895 C CA . SER C 1 89 ? 32.358 55.324 107.189 1.00 66.18 89 SER C CA 1
ATOM 4896 C C . SER C 1 89 ? 31.692 55.890 108.424 1.00 68.75 89 SER C C 1
ATOM 4897 O O . SER C 1 89 ? 32.129 55.658 109.564 1.00 67.69 89 SER C O 1
ATOM 4900 N N . TYR C 1 90 ? 30.610 56.620 108.172 1.00 63.25 90 TYR C N 1
ATOM 4901 C CA . TYR C 1 90 ? 29.791 57.194 109.221 1.00 61.77 90 TYR C CA 1
ATOM 4902 C C . TYR C 1 90 ? 28.339 56.989 108.850 1.00 58.32 90 TYR C C 1
ATOM 4903 O O . TYR C 1 90 ? 28.012 56.728 107.693 1.00 58.76 90 TYR C O 1
ATOM 4912 N N . VAL C 1 91 ? 27.475 57.109 109.842 1.00 58.41 91 VAL C N 1
ATOM 4913 C CA . VAL C 1 91 ? 26.044 57.145 109.621 1.00 57.34 91 VAL C CA 1
ATOM 4914 C C . VAL C 1 91 ? 25.434 58.123 110.605 1.00 52.73 91 VAL C C 1
ATOM 4915 O O . VAL C 1 91 ? 25.850 58.181 111.759 1.00 54.44 91 VAL C O 1
ATOM 4919 N N . MET C 1 92 ? 24.464 58.910 110.156 1.00 53.94 92 MET C N 1
ATOM 4920 C CA . MET C 1 92 ? 23.902 59.944 111.013 1.00 49.18 92 MET C CA 1
ATOM 4921 C C . MET C 1 92 ? 22.386 59.850 111.085 1.00 47.13 92 MET C C 1
ATOM 4922 O O . MET C 1 92 ? 21.710 59.691 110.076 1.00 52.66 92 MET C O 1
ATOM 4927 N N . VAL C 1 93 ? 21.869 59.969 112.297 1.00 46.71 93 VAL C N 1
ATOM 4928 C CA . VAL C 1 93 ? 20.446 59.912 112.583 1.00 46.96 93 VAL C CA 1
ATOM 4929 C C . VAL C 1 93 ? 20.128 61.091 113.482 1.00 55.71 93 VAL C C 1
ATOM 4930 O O . VAL C 1 93 ? 20.977 61.503 114.273 1.00 56.85 93 VAL C O 1
ATOM 4934 N N . ASN C 1 94 ? 18.916 61.628 113.401 1.00 54.07 94 ASN C N 1
ATOM 4935 C CA . ASN C 1 94 ? 18.565 62.730 114.284 1.00 54.10 94 ASN C CA 1
ATOM 4936 C C . ASN C 1 94 ? 17.620 62.277 115.373 1.00 53.34 94 ASN C C 1
ATOM 4937 O O . ASN C 1 94 ? 16.896 61.287 115.219 1.00 44.73 94 ASN C O 1
ATOM 4942 N N . THR C 1 95 ? 17.640 63.028 116.471 1.00 50.42 95 THR C N 1
ATOM 4943 C CA . THR C 1 95 ? 16.701 62.861 117.565 1.00 51.21 95 THR C CA 1
ATOM 4944 C C . THR C 1 95 ? 15.274 62.980 117.040 1.00 49.61 95 THR C C 1
ATOM 4945 O O . THR C 1 95 ? 14.381 62.200 117.394 1.00 51.49 95 THR C O 1
ATOM 4949 N N . PHE C 1 96 ? 15.069 63.980 116.196 1.00 49.00 96 PHE C N 1
ATOM 4950 C CA . PHE C 1 96 ? 13.764 64.234 115.622 1.00 50.53 96 PHE C CA 1
ATOM 4951 C C . PHE C 1 96 ? 13.881 64.170 114.114 1.00 46.66 96 PHE C C 1
ATOM 4952 O O . PHE C 1 96 ? 14.897 64.599 113.566 1.00 46.38 96 PHE C O 1
ATOM 4960 N N . LEU C 1 97 ? 12.856 63.620 113.460 1.00 48.84 97 LEU C N 1
ATOM 4961 C CA . LEU C 1 97 ? 12.790 63.530 111.994 1.00 44.22 97 LEU C CA 1
ATOM 4962 C C . LEU C 1 97 ? 12.527 64.878 111.361 1.00 45.84 97 LEU C C 1
ATOM 4963 O O . LEU C 1 97 ? 12.783 65.080 110.170 1.00 42.78 97 LEU C O 1
ATOM 4968 N N . TYR C 1 98 ? 11.965 65.769 112.175 1.00 49.09 98 TYR C N 1
ATOM 4969 C CA . TYR C 1 98 ? 11.491 67.082 111.760 1.00 46.61 98 TYR C CA 1
ATOM 4970 C C . TYR C 1 98 ? 12.133 68.210 112.559 1.00 48.92 98 TYR C C 1
ATOM 4971 O O . TYR C 1 98 ? 12.578 68.015 113.699 1.00 48.28 98 TYR C O 1
ATOM 4980 N N . SER C 1 99 ? 12.186 69.394 111.956 1.00 47.09 99 SER C N 1
ATOM 4981 C CA . SER C 1 99 ? 12.667 70.576 112.665 1.00 47.54 99 SER C CA 1
ATOM 4982 C C . SER C 1 99 ? 11.756 70.910 113.850 1.00 46.88 99 SER C C 1
ATOM 4983 O O . SER C 1 99 ? 10.524 70.872 113.733 1.00 44.30 99 SER C O 1
ATOM 4986 N N . VAL C 1 100 ? 12.354 71.224 114.996 1.00 45.92 100 VAL C N 1
ATOM 4987 C CA . VAL C 1 100 ? 11.577 71.760 116.109 1.00 49.63 100 VAL C CA 1
ATOM 4988 C C . VAL C 1 100 ? 11.145 73.203 115.797 1.00 46.02 100 VAL C C 1
ATOM 4989 O O . VAL C 1 100 ? 11.995 74.032 115.486 1.00 44.17 100 VAL C O 1
ATOM 4993 N N . TYR C 1 101 ? 9.848 73.478 115.883 1.00 46.24 101 TYR C N 1
ATOM 4994 C CA . TYR C 1 101 ? 9.327 74.812 115.610 1.00 51.52 101 TYR C CA 1
ATOM 4995 C C . TYR C 1 101 ? 8.939 75.527 116.900 1.00 61.14 101 TYR C C 1
ATOM 4996 O O . TYR C 1 101 ? 8.412 74.912 117.827 1.00 57.88 101 TYR C O 1
ATOM 5005 N N . GLY C 1 102 ? 9.203 76.828 116.952 1.00 65.40 102 GLY C N 1
ATOM 5006 C CA . GLY C 1 102 ? 8.884 77.625 118.123 1.00 72.82 102 GLY C CA 1
ATOM 5007 C C . GLY C 1 102 ? 9.778 77.302 119.304 1.00 81.72 102 GLY C C 1
ATOM 5008 O O . GLY C 1 102 ? 10.595 76.383 119.244 1.00 80.54 102 GLY C O 1
ATOM 5009 N N . GLN C 1 103 ? 9.622 78.063 120.383 1.00 86.28 103 GLN C N 1
ATOM 5010 C CA . GLN C 1 103 ? 10.419 77.858 121.587 1.00 88.97 103 GLN C CA 1
ATOM 5011 C C . GLN C 1 103 ? 10.101 76.515 122.237 1.00 89.71 103 GLN C C 1
ATOM 5012 O O . GLN C 1 103 ? 9.003 75.982 122.077 1.00 90.37 103 GLN C O 1
ATOM 5018 N N . SER C 1 104 ? 11.068 75.975 122.971 1.00 90.62 104 SER C N 1
ATOM 5019 C CA . SER C 1 104 ? 10.894 74.695 123.646 1.00 85.06 104 SER C CA 1
ATOM 5020 C C . SER C 1 104 ? 10.491 73.871 122.427 1.00 83.92 104 SER C C 1
ATOM 5021 O O . SER C 1 104 ? 11.135 73.938 121.380 1.00 77.57 104 SER C O 1
ATOM 5024 N N . GLY C 1 105 ? 9.423 73.094 122.570 1.00 82.43 105 GLY C N 1
ATOM 5025 C CA . GLY C 1 105 ? 8.935 72.260 121.487 1.00 74.76 105 GLY C CA 1
ATOM 5026 C C . GLY C 1 105 ? 9.860 71.137 121.063 1.00 76.83 105 GLY C C 1
ATOM 5027 O O . GLY C 1 105 ? 9.570 70.404 120.117 1.00 75.92 105 GLY C O 1
ATOM 5028 N N . GLY C 1 106 ? 10.979 71.001 121.766 1.00 78.72 106 GLY C N 1
ATOM 5029 C CA . GLY C 1 106 ? 11.950 69.966 121.463 1.00 72.29 106 GLY C CA 1
ATOM 5030 C C . GLY C 1 106 ? 12.028 69.189 122.762 1.00 73.04 106 GLY C C 1
ATOM 5031 O O . GLY C 1 106 ? 11.669 68.012 122.815 1.00 70.15 106 GLY C O 1
ATOM 5032 N N . SER C 1 107 ? 12.500 69.849 123.814 1.00 74.94 107 SER C N 1
ATOM 5033 C CA . SER C 1 107 ? 12.628 69.217 125.122 1.00 70.43 107 SER C CA 1
ATOM 5034 C C . SER C 1 107 ? 11.212 68.921 125.607 1.00 70.31 107 SER C C 1
ATOM 5035 O O . SER C 1 107 ? 11.013 68.111 126.512 1.00 70.33 107 SER C O 1
ATOM 5038 N N . LYS C 1 108 ? 10.233 69.582 124.998 1.00 69.79 108 LYS C N 1
ATOM 5039 C CA . LYS C 1 108 ? 8.838 69.391 125.366 1.00 65.14 108 LYS C CA 1
ATOM 5040 C C . LYS C 1 108 ? 8.248 68.035 125.024 1.00 68.89 108 LYS C C 1
ATOM 5041 O O . LYS C 1 108 ? 7.441 67.522 125.759 1.00 67.44 108 LYS C O 1
ATOM 5047 N N . HIS C 1 109 ? 8.629 67.459 123.891 1.00 68.17 109 HIS C N 1
ATOM 5048 C CA . HIS C 1 109 ? 8.022 66.217 123.442 1.00 66.73 109 HIS C CA 1
ATOM 5049 C C . HIS C 1 109 ? 9.032 65.107 123.419 1.00 64.29 109 HIS C C 1
ATOM 5050 O O . HIS C 1 109 ? 8.826 64.088 122.802 1.00 64.60 109 HIS C O 1
ATOM 5057 N N . LYS C 1 110 ? 10.128 65.309 124.100 1.00 64.13 110 LYS C N 1
ATOM 5058 C CA . LYS C 1 110 ? 11.204 64.354 124.045 1.00 66.15 110 LYS C CA 1
ATOM 5059 C C . LYS C 1 110 ? 10.811 62.938 124.461 1.00 67.20 110 LYS C C 1
ATOM 5060 O O . LYS C 1 110 ? 11.439 62.001 124.041 1.00 67.13 110 LYS C O 1
ATOM 5066 N N . ASN C 1 111 ? 9.755 62.782 125.243 1.00 65.41 111 ASN C N 1
ATOM 5067 C CA . ASN C 1 111 ? 9.449 61.473 125.802 1.00 70.46 111 ASN C CA 1
ATOM 5068 C C . ASN C 1 111 ? 8.271 60.858 125.080 1.00 69.34 111 ASN C C 1
ATOM 5069 O O . ASN C 1 111 ? 7.742 59.829 125.504 1.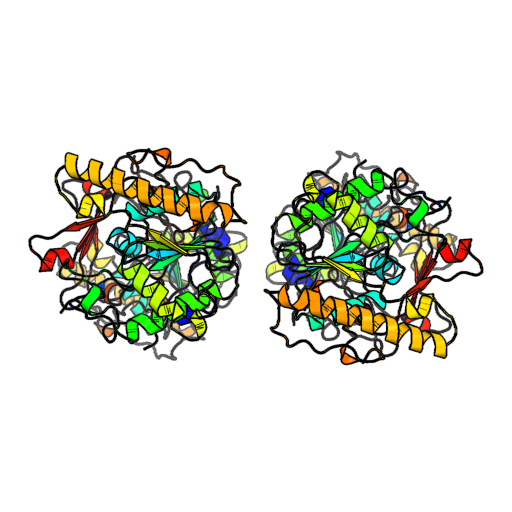00 63.59 111 ASN C O 1
ATOM 5074 N N . GLU C 1 112 ? 7.873 61.485 123.977 1.00 66.84 112 GLU C N 1
ATOM 5075 C CA . GLU C 1 112 ? 6.771 60.967 123.185 1.00 66.66 112 GLU C CA 1
ATOM 5076 C C . GLU C 1 112 ? 7.158 59.597 122.615 1.00 61.50 112 GLU C C 1
ATOM 5077 O O . GLU C 1 112 ? 8.194 59.454 121.959 1.00 59.09 112 GLU C O 1
ATOM 5083 N N . PRO C 1 113 ? 6.345 58.574 122.918 1.00 63.09 113 PRO C N 1
ATOM 5084 C CA . PRO C 1 113 ? 6.622 57.190 122.514 1.00 60.17 113 PRO C CA 1
ATOM 5085 C C . PRO C 1 113 ? 6.738 57.027 120.998 1.00 59.82 113 PRO C C 1
ATOM 5086 O O . PRO C 1 113 ? 7.651 56.349 120.497 1.00 55.51 113 PRO C O 1
ATOM 5090 N N . GLY C 1 114 ? 5.810 57.653 120.278 1.00 59.60 114 GLY C N 1
ATOM 5091 C CA . GLY C 1 114 ? 5.818 57.606 118.827 1.00 58.39 114 GLY C CA 1
ATOM 5092 C C . GLY C 1 114 ? 7.136 58.064 118.239 1.00 53.81 114 GLY C C 1
ATOM 5093 O O . GLY C 1 114 ? 7.624 57.506 117.255 1.00 55.00 114 GLY C O 1
ATOM 5094 N N . ILE C 1 115 ? 7.718 59.088 118.849 1.00 53.71 115 ILE C N 1
ATOM 5095 C CA . ILE C 1 115 ? 8.974 59.633 118.356 1.00 56.80 115 ILE C CA 1
ATOM 5096 C C . ILE C 1 115 ? 10.130 58.682 118.674 1.00 53.10 115 ILE C C 1
ATOM 5097 O O . ILE C 1 115 ? 10.894 58.264 117.783 1.00 48.96 115 ILE C O 1
ATOM 5102 N N . VAL C 1 116 ? 10.216 58.301 119.945 1.00 53.47 116 VAL C N 1
ATOM 5103 C CA . VAL C 1 116 ? 11.346 57.532 120.430 1.00 52.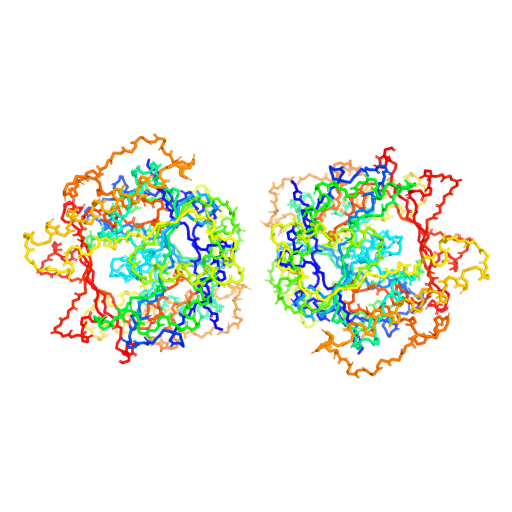85 116 VAL C CA 1
ATOM 5104 C C . VAL C 1 116 ? 11.311 56.110 119.859 1.00 51.39 116 VAL C C 1
ATOM 5105 O O . VAL C 1 116 ? 12.362 55.578 119.502 1.00 52.01 116 VAL C O 1
ATOM 5109 N N . ASP C 1 117 ? 10.123 55.508 119.759 1.00 48.22 117 ASP C N 1
ATOM 5110 C CA . ASP C 1 117 ? 10.007 54.139 119.225 1.00 55.69 117 ASP C CA 1
ATOM 5111 C C . ASP C 1 117 ? 10.451 54.057 117.769 1.00 53.18 117 ASP C C 1
ATOM 5112 O O . ASP C 1 117 ? 11.090 53.084 117.356 1.00 53.62 117 ASP C O 1
ATOM 5117 N N . TYR C 1 118 ? 10.097 55.073 116.985 1.00 55.35 118 TYR C N 1
ATOM 5118 C CA . TYR C 1 118 ? 10.493 55.096 115.586 1.00 49.67 118 TYR C CA 1
ATOM 5119 C C . TYR C 1 118 ? 11.997 55.293 115.458 1.00 51.11 118 TYR C C 1
ATOM 5120 O O . TYR C 1 118 ? 12.656 54.600 114.677 1.00 50.34 118 TYR C O 1
ATOM 5129 N N . ARG C 1 119 ? 12.528 56.245 116.224 1.00 51.54 119 ARG C N 1
ATOM 5130 C CA . ARG C 1 119 ? 13.960 56.535 116.230 1.00 50.35 119 ARG C CA 1
ATOM 5131 C C . ARG C 1 119 ? 14.753 55.311 116.654 1.00 51.14 119 ARG C C 1
ATOM 5132 O O . ARG C 1 119 ? 15.844 55.057 116.149 1.00 54.17 119 ARG C O 1
ATOM 5140 N N . ASN C 1 120 ? 14.214 54.584 117.627 1.00 54.93 120 ASN C N 1
ATOM 5141 C CA . ASN C 1 120 ? 14.844 53.363 118.108 1.00 54.29 120 ASN C CA 1
ATOM 5142 C C . ASN C 1 120 ? 14.820 52.286 117.021 1.00 53.79 120 ASN C C 1
ATOM 5143 O O . ASN C 1 120 ? 15.775 51.505 116.888 1.00 51.77 120 ASN C O 1
ATOM 5148 N N . LYS C 1 121 ? 13.749 52.276 116.224 1.00 49.99 121 LYS C N 1
ATOM 5149 C CA . LYS C 1 121 ? 13.661 51.364 115.075 1.00 50.27 121 LYS C CA 1
ATOM 5150 C C . LYS C 1 121 ? 14.818 51.685 114.147 1.00 49.68 121 LYS C C 1
ATOM 5151 O O . LYS C 1 121 ? 15.461 50.783 113.620 1.00 45.97 121 LYS C O 1
ATOM 5157 N N . TRP C 1 122 ? 15.104 52.980 113.978 1.00 47.86 122 TRP C N 1
ATOM 5158 C CA . TRP C 1 122 ? 16.248 53.384 113.175 1.00 48.38 122 TRP C CA 1
ATOM 5159 C C . TRP C 1 122 ? 17.558 53.050 113.886 1.00 48.80 122 TRP C C 1
ATOM 5160 O O . TRP C 1 122 ? 18.498 52.577 113.240 1.00 48.69 122 TRP C O 1
ATOM 5171 N N . PHE C 1 123 ? 17.626 53.271 115.202 1.00 50.32 123 PHE C N 1
ATOM 5172 C CA . PHE C 1 123 ? 18.817 52.877 115.971 1.00 54.73 123 PHE C CA 1
ATOM 5173 C C . PHE C 1 123 ? 19.112 51.386 115.880 1.00 54.98 123 PHE C C 1
ATOM 5174 O O . PHE C 1 123 ? 20.256 50.988 115.631 1.00 56.32 123 PHE C O 1
ATOM 5182 N N . LYS C 1 124 ? 18.083 50.567 116.034 1.00 55.33 124 LYS C N 1
ATOM 5183 C CA . LYS C 1 124 ? 18.271 49.122 115.983 1.00 55.09 124 LYS C CA 1
ATOM 5184 C C . LYS C 1 124 ? 18.847 48.690 114.634 1.00 54.95 124 LYS C C 1
ATOM 5185 O O . LYS C 1 124 ? 19.712 47.816 114.568 1.00 58.34 124 LYS C O 1
ATOM 5191 N N . ALA C 1 125 ? 18.367 49.310 113.558 1.00 58.47 125 ALA C N 1
ATOM 5192 C CA . ALA C 1 125 ? 18.797 48.946 112.207 1.00 52.84 125 ALA C CA 1
ATOM 5193 C C . ALA C 1 125 ? 20.242 49.314 111.830 1.00 56.69 125 ALA C C 1
ATOM 5194 O O . ALA C 1 125 ? 20.944 48.500 111.240 1.00 57.88 125 ALA C O 1
ATOM 5196 N N . VAL C 1 126 ? 20.697 50.525 112.146 1.00 59.53 126 VAL C N 1
ATOM 5197 C CA . VAL C 1 126 ? 22.047 50.927 111.716 1.00 61.72 126 VAL C CA 1
ATOM 5198 C C . VAL C 1 126 ? 23.162 50.265 112.529 1.00 63.56 126 VAL C C 1
ATOM 5199 O O . VAL C 1 126 ? 24.242 49.977 111.997 1.00 66.21 126 VAL C O 1
ATOM 5203 N N . LEU C 1 127 ? 22.884 49.967 113.793 1.00 61.82 127 LEU C N 1
ATOM 5204 C CA . LEU C 1 127 ? 23.891 49.359 114.656 1.00 65.90 127 LEU C CA 1
ATOM 5205 C C . LEU C 1 127 ? 23.972 47.866 114.370 1.00 67.69 127 LEU C C 1
ATOM 5206 O O . LEU C 1 127 ? 24.989 47.225 114.653 1.00 68.37 127 LEU C O 1
ATOM 5211 N N . GLY C 1 128 ? 22.890 47.339 113.796 1.00 64.71 128 GLY C N 1
ATOM 5212 C CA . GLY C 1 128 ? 22.715 45.917 113.520 1.00 68.92 128 GLY C CA 1
ATOM 5213 C C . GLY C 1 128 ? 23.900 45.096 113.050 1.00 69.38 128 GLY C C 1
ATOM 5214 O O . GLY C 1 128 ? 24.226 44.073 113.660 1.00 71.88 128 GLY C O 1
ATOM 5215 N N . PRO C 1 129 ? 24.538 45.519 111.950 1.00 68.62 129 PRO C N 1
ATOM 5216 C CA . PRO C 1 129 ? 25.704 44.791 111.438 1.00 70.92 129 PRO C CA 1
ATOM 5217 C C . PRO C 1 129 ? 26.823 44.645 112.463 1.00 72.78 129 PRO C C 1
ATOM 5218 O O . PRO C 1 129 ? 27.657 43.748 112.327 1.00 76.26 129 PRO C O 1
ATOM 5222 N N . GLY C 1 130 ? 26.845 45.518 113.465 1.00 71.95 130 GLY C N 1
ATOM 5223 C CA . GLY C 1 130 ? 27.779 45.376 114.565 1.00 72.52 130 GLY C CA 1
ATOM 5224 C C . GLY C 1 130 ? 29.176 45.877 114.262 1.00 76.58 130 GLY C C 1
ATOM 5225 O O . GLY C 1 130 ? 30.136 45.491 114.933 1.00 77.67 130 GLY C O 1
ATOM 5226 N N . ASN C 1 131 ? 29.285 46.753 113.267 1.00 73.56 131 ASN C N 1
ATOM 5227 C CA . ASN C 1 131 ? 30.571 47.319 112.881 1.00 74.86 131 ASN C CA 1
ATOM 5228 C C . ASN C 1 131 ? 30.677 48.752 113.400 1.00 74.09 131 ASN C C 1
ATOM 5229 O O . ASN C 1 131 ? 31.651 49.461 113.125 1.00 71.42 131 ASN C O 1
ATOM 5234 N N . ILE C 1 132 ? 29.644 49.186 114.122 1.00 73.07 132 ILE C N 1
ATOM 5235 C CA . ILE C 1 132 ? 29.700 50.481 114.786 1.00 75.67 132 ILE C CA 1
ATOM 5236 C C . ILE C 1 132 ? 30.558 50.335 116.040 1.00 77.47 132 ILE C C 1
ATOM 5237 O O . ILE C 1 132 ? 30.233 49.550 116.946 1.00 74.29 132 ILE C O 1
ATOM 5242 N N . GLU C 1 133 ? 31.662 51.077 116.083 1.00 75.84 133 GLU C N 1
ATOM 5243 C CA . GLU C 1 133 ? 32.550 51.055 117.240 1.00 77.02 133 GLU C CA 1
ATOM 5244 C C . GLU C 1 133 ? 32.459 52.324 118.093 1.00 77.01 133 GLU C C 1
ATOM 5245 O O . GLU C 1 133 ? 32.919 52.329 119.238 1.00 77.43 133 GLU C O 1
ATOM 5251 N N . ALA C 1 134 ? 31.858 53.388 117.558 1.00 74.10 134 ALA C N 1
ATOM 5252 C CA . ALA C 1 134 ? 31.759 54.627 118.326 1.00 73.32 134 ALA C CA 1
ATOM 5253 C C . ALA C 1 134 ? 30.506 55.444 118.028 1.00 70.82 134 ALA C C 1
ATOM 5254 O O . ALA C 1 134 ? 30.057 55.544 116.880 1.00 69.30 134 ALA C O 1
ATOM 5256 N N . VAL C 1 135 ? 29.990 56.070 119.081 1.00 66.22 135 VAL C N 1
ATOM 5257 C CA . VAL C 1 135 ? 28.818 56.929 119.002 1.00 65.35 135 VAL C CA 1
ATOM 5258 C C . VAL C 1 135 ? 29.119 58.324 119.547 1.00 66.91 135 VAL C C 1
ATOM 5259 O O . VAL C 1 135 ? 29.652 58.483 120.654 1.00 64.10 135 VAL C O 1
ATOM 5263 N N . VAL C 1 136 ? 28.759 59.334 118.762 1.00 62.32 136 VAL C N 1
ATOM 5264 C CA . VAL C 1 136 ? 28.931 60.723 119.156 1.00 63.04 136 VAL C CA 1
ATOM 5265 C C . VAL C 1 136 ? 27.577 61.406 119.028 1.00 63.10 136 VAL C C 1
ATOM 5266 O O . VAL C 1 136 ? 26.954 61.353 117.968 1.00 62.72 136 VAL C O 1
ATOM 5270 N N . SER C 1 137 ? 27.111 62.017 120.114 1.00 60.80 137 SER C N 1
ATOM 5271 C CA . SER C 1 137 ? 25.832 62.721 120.112 1.00 61.55 137 SER C CA 1
ATOM 5272 C C . SER C 1 137 ? 26.082 64.227 120.111 1.00 65.44 137 SER C C 1
ATOM 5273 O O . SER C 1 137 ? 27.112 64.689 120.618 1.00 66.24 137 SER C O 1
ATOM 5276 N N . LEU C 1 138 ? 25.164 64.988 119.516 1.00 65.92 138 LEU C N 1
ATOM 5277 C CA . LEU C 1 138 ? 25.352 66.430 119.380 1.00 65.32 138 LEU C CA 1
ATOM 5278 C C . LEU C 1 138 ? 24.462 67.235 120.327 1.00 67.10 138 LEU C C 1
ATOM 5279 O O . LEU C 1 138 ? 24.971 67.904 121.228 1.00 70.01 138 LEU C O 1
ATOM 5284 N N . GLY C 1 139 ? 23.146 67.175 120.159 1.00 63.09 139 GLY C N 1
ATOM 5285 C CA . GLY C 1 139 ? 22.293 67.961 121.033 1.00 67.68 139 GLY C CA 1
ATOM 5286 C C . GLY C 1 139 ? 22.322 67.544 122.498 1.00 67.91 139 GLY C C 1
ATOM 5287 O O . GLY C 1 139 ? 22.936 66.542 122.874 1.00 69.71 139 GLY C O 1
ATOM 5288 N N . GLY C 1 140 ? 21.682 68.343 123.341 1.00 65.51 140 GLY C N 1
ATOM 5289 C CA . GLY C 1 140 ? 21.563 68.009 124.745 1.00 68.71 140 GLY C CA 1
ATOM 5290 C C . GLY C 1 140 ? 20.587 66.853 124.696 1.00 69.66 140 GLY C C 1
ATOM 5291 O O . GLY C 1 140 ? 20.703 65.859 125.415 1.00 68.10 140 GLY C O 1
ATOM 5292 N N . LEU C 1 141 ? 19.601 67.030 123.822 1.00 67.69 141 LEU C N 1
ATOM 5293 C CA . LEU C 1 141 ? 18.529 66.078 123.577 1.00 66.81 141 LEU C CA 1
ATOM 5294 C C . LEU C 1 141 ? 19.005 64.772 122.916 1.00 65.64 141 LEU C C 1
ATOM 5295 O O . LEU C 1 141 ? 18.453 63.695 123.173 1.00 62.63 141 LEU C O 1
ATOM 5300 N N . ALA C 1 142 ? 20.045 64.863 122.093 1.00 63.23 142 ALA C N 1
ATOM 5301 C CA . ALA C 1 142 ? 20.630 63.681 121.469 1.00 63.39 142 ALA C CA 1
ATOM 5302 C C . ALA C 1 142 ? 21.200 62.733 122.515 1.00 67.52 142 ALA C C 1
ATOM 5303 O O . ALA C 1 142 ? 21.023 61.511 122.427 1.00 66.29 142 ALA C O 1
ATOM 5305 N N . ASP C 1 143 ? 21.903 63.307 123.488 1.00 67.97 143 ASP C N 1
ATOM 5306 C CA . ASP C 1 143 ? 22.456 62.531 124.584 1.00 66.77 143 ASP C CA 1
ATOM 5307 C C . ASP C 1 143 ? 21.326 61.814 125.314 1.00 67.95 143 ASP C C 1
ATOM 5308 O O . ASP C 1 143 ? 21.438 60.618 125.601 1.00 71.61 143 ASP C O 1
ATOM 5313 N N . GLU C 1 144 ? 20.233 62.525 125.598 1.00 64.02 144 GLU C N 1
ATOM 5314 C CA . GLU C 1 144 ? 19.106 61.892 126.281 1.00 68.78 144 GLU C CA 1
ATOM 5315 C C . GLU C 1 144 ? 18.420 60.829 125.420 1.00 69.71 144 GLU C C 1
ATOM 5316 O O . GLU C 1 144 ? 17.895 59.833 125.935 1.00 67.39 144 GLU C O 1
ATOM 5322 N N . ALA C 1 145 ? 18.429 61.053 124.110 1.00 67.71 145 ALA C N 1
ATOM 5323 C CA . ALA C 1 145 ? 17.821 60.133 123.167 1.00 64.59 145 ALA C CA 1
ATOM 5324 C C . ALA C 1 145 ? 18.564 58.804 123.164 1.00 67.29 145 ALA C C 1
ATOM 5325 O O . ALA C 1 145 ? 17.954 57.736 123.173 1.00 63.86 145 ALA C O 1
ATOM 5327 N N . TRP C 1 146 ? 19.889 58.885 123.155 1.00 68.22 146 TRP C N 1
ATOM 5328 C CA . TRP C 1 146 ? 20.743 57.704 123.186 1.00 67.34 146 TRP C CA 1
ATOM 5329 C C . TRP C 1 146 ? 20.539 56.911 124.488 1.00 71.53 146 TRP C C 1
ATOM 5330 O O . TRP C 1 146 ? 20.642 55.680 124.484 1.00 69.38 146 TRP C O 1
ATOM 5341 N N . LYS C 1 147 ? 20.289 57.616 125.596 1.00 72.03 147 LYS C N 1
ATOM 5342 C CA . LYS C 1 147 ? 20.046 56.974 126.895 1.00 71.59 147 LYS C CA 1
ATOM 5343 C C . LYS C 1 147 ? 18.743 56.189 126.928 1.00 74.36 147 LYS C C 1
ATOM 5344 O O . LYS C 1 147 ? 18.668 55.089 127.496 1.00 76.23 147 LYS C O 1
ATOM 5350 N N . ALA C 1 148 ? 17.719 56.758 126.297 1.00 72.05 148 ALA C N 1
ATOM 5351 C CA . ALA C 1 148 ? 16.413 56.120 126.246 1.00 73.44 148 ALA C CA 1
ATOM 5352 C C . ALA C 1 148 ? 16.486 54.900 125.346 1.00 71.25 148 ALA C C 1
ATOM 5353 O O . ALA C 1 148 ? 15.678 53.975 125.458 1.00 74.94 148 ALA C O 1
ATOM 5355 N N . TRP C 1 149 ? 17.441 54.924 124.424 1.00 68.93 149 TRP C N 1
ATOM 5356 C CA . TRP C 1 149 ? 17.740 53.749 123.630 1.00 67.26 149 TRP C CA 1
ATOM 5357 C C . TRP C 1 149 ? 18.319 52.683 124.557 1.00 70.09 149 TRP C C 1
ATOM 5358 O O . TRP C 1 149 ? 17.982 51.499 124.454 1.00 71.49 149 TRP C O 1
ATOM 5369 N N . LEU C 1 150 ? 19.213 53.105 125.449 1.00 70.40 150 LEU C N 1
ATOM 5370 C CA . LEU C 1 150 ? 19.883 52.170 126.356 1.00 73.20 150 LEU C CA 1
ATOM 5371 C C . LEU C 1 150 ? 18.917 51.645 127.419 1.00 71.70 150 LEU C C 1
ATOM 5372 O O . LEU C 1 150 ? 19.098 50.551 127.955 1.00 73.98 150 LEU C O 1
ATOM 5377 N N . LYS C 1 151 ? 17.891 52.435 127.716 1.00 71.44 151 LYS C N 1
ATOM 5378 C CA . LYS C 1 151 ? 16.868 52.031 128.667 1.00 71.64 151 LYS C CA 1
ATOM 5379 C C . LYS C 1 151 ? 15.845 51.094 128.013 1.00 72.68 151 LYS C C 1
ATOM 5380 O O . LYS C 1 151 ? 14.992 50.532 128.702 1.00 73.30 151 LYS C O 1
ATOM 5386 N N . SER C 1 152 ? 15.919 50.946 126.687 1.00 74.47 152 SER C N 1
ATOM 5387 C CA . SER C 1 152 ? 15.035 50.024 125.959 1.00 73.23 152 SER C CA 1
ATOM 5388 C C . SER C 1 152 ? 15.533 48.579 126.052 1.00 72.61 152 SER C C 1
ATOM 5389 O O . SER C 1 152 ? 16.716 48.330 126.304 1.00 71.11 152 SER C O 1
ATOM 5392 N N . SER C 1 153 ? 14.625 47.635 125.822 1.00 71.79 153 SER C N 1
ATOM 5393 C CA . SER C 1 153 ? 14.940 46.211 125.915 1.00 75.92 153 SER C CA 1
ATOM 5394 C C . SER C 1 153 ? 16.033 45.770 124.948 1.00 75.49 153 SER C C 1
ATOM 5395 O O . SER C 1 153 ? 17.051 45.195 125.343 1.00 71.96 153 SER C O 1
ATOM 5398 N N . ASP C 1 154 ? 15.807 46.086 123.678 1.00 76.48 154 ASP C N 1
ATOM 5399 C CA . ASP C 1 154 ? 16.673 45.683 122.578 1.00 76.99 154 ASP C CA 1
ATOM 5400 C C . ASP C 1 154 ? 17.933 46.558 122.456 1.00 72.29 154 ASP C C 1
ATOM 5401 O O . ASP C 1 154 ? 18.875 46.222 121.734 1.00 72.03 154 ASP C O 1
ATOM 5406 N N . GLY C 1 155 ? 17.916 47.707 123.127 1.00 76.16 155 GLY C N 1
ATOM 5407 C CA . GLY C 1 155 ? 19.031 48.642 123.096 1.00 72.90 155 GLY C CA 1
ATOM 5408 C C . GLY C 1 155 ? 20.090 48.437 124.166 1.00 74.01 155 GLY C C 1
ATOM 5409 O O . GLY C 1 155 ? 21.230 48.899 124.032 1.00 72.22 155 GLY C O 1
ATOM 5410 N N . ALA C 1 156 ? 19.692 47.767 125.243 1.00 74.09 156 ALA C N 1
ATOM 5411 C CA . ALA C 1 156 ? 20.546 47.542 126.410 1.00 77.18 156 ALA C CA 1
ATOM 5412 C C . ALA C 1 156 ? 21.849 46.805 126.083 1.00 73.41 156 ALA C C 1
ATOM 5413 O O . ALA C 1 156 ? 22.792 46.822 126.871 1.00 74.80 156 ALA C O 1
ATOM 5415 N N . ALA C 1 157 ? 21.937 46.247 124.894 1.00 70.36 157 ALA C N 1
ATOM 5416 C CA . ALA C 1 157 ? 23.123 45.519 124.524 1.00 69.73 157 ALA C CA 1
ATOM 5417 C C . ALA C 1 157 ? 24.278 46.413 124.149 1.00 69.35 157 ALA C C 1
ATOM 5418 O O . ALA C 1 157 ? 25.373 45.944 123.979 1.00 71.99 157 ALA C O 1
ATOM 5420 N N . TYR C 1 158 ? 24.037 47.706 124.020 1.00 72.24 158 TYR C N 1
ATOM 5421 C CA . TYR C 1 158 ? 25.086 48.600 123.554 1.00 71.73 158 TYR C CA 1
ATOM 5422 C C . TYR C 1 158 ? 25.651 49.536 124.632 1.00 74.97 158 TYR C C 1
ATOM 5423 O O . TYR C 1 158 ? 26.419 50.458 124.338 1.00 66.66 158 TYR C O 1
ATOM 5432 N N . LYS C 1 159 ? 25.298 49.271 125.887 1.00 74.77 159 LYS C N 1
ATOM 5433 C CA . LYS C 1 159 ? 25.806 50.141 126.959 1.00 72.04 159 LYS C CA 1
ATOM 5434 C C . LYS C 1 159 ? 27.332 50.200 127.057 1.00 71.28 159 LYS C C 1
ATOM 5435 O O . LYS C 1 159 ? 27.879 51.166 127.589 1.00 75.67 159 LYS C O 1
ATOM 5441 N N . THR C 1 160 ? 28.020 49.190 126.535 1.00 72.68 160 THR C N 1
ATOM 5442 C CA . THR C 1 160 ? 29.479 49.169 126.580 1.00 72.64 160 THR C CA 1
ATOM 5443 C C . THR C 1 160 ? 30.064 49.935 125.403 1.00 70.83 160 THR C C 1
ATOM 5444 O O . THR C 1 160 ? 31.273 50.183 125.353 1.00 68.25 160 THR C O 1
ATOM 5448 N N . LEU C 1 161 ? 29.203 50.318 124.461 1.00 70.17 161 LEU C N 1
ATOM 5449 C CA . LEU C 1 161 ? 29.678 50.956 123.242 1.00 70.08 161 LEU C CA 1
ATOM 5450 C C . LEU C 1 161 ? 30.248 52.348 123.505 1.00 70.45 161 LEU C C 1
ATOM 5451 O O . LEU C 1 161 ? 29.606 53.205 124.132 1.00 64.77 161 LEU C O 1
ATOM 5456 N N . ALA C 1 162 ? 31.460 52.553 122.993 1.00 69.09 162 ALA C N 1
ATOM 5457 C CA . ALA C 1 162 ? 32.199 53.793 123.169 1.00 68.28 162 ALA C CA 1
ATOM 5458 C C . ALA C 1 162 ? 31.354 54.986 122.761 1.00 71.43 162 ALA C C 1
ATOM 5459 O O . ALA C 1 162 ? 30.818 55.035 121.653 1.00 71.04 162 ALA C O 1
ATOM 5461 N N . TYR C 1 163 ? 31.245 55.949 123.667 1.00 72.30 163 TYR C N 1
ATOM 5462 C CA . TYR C 1 163 ? 30.318 57.051 123.499 1.00 66.83 163 TYR C CA 1
ATOM 5463 C C . TYR C 1 163 ? 30.855 58.353 124.063 1.00 72.42 163 TYR C C 1
ATOM 5464 O O . TYR C 1 163 ? 31.428 58.378 125.155 1.00 72.50 163 TYR C O 1
ATOM 5473 N N . GLN C 1 164 ? 30.675 59.437 123.320 1.00 69.70 164 GLN C N 1
ATOM 5474 C CA . GLN C 1 164 ? 30.986 60.749 123.858 1.00 67.96 164 GLN C CA 1
ATOM 5475 C C . GLN C 1 164 ? 29.925 61.767 123.456 1.00 69.76 164 GLN C C 1
ATOM 5476 O O . GLN C 1 164 ? 29.630 61.952 122.273 1.00 67.97 164 GLN C O 1
ATOM 5482 N N . HIS C 1 165 ? 29.386 62.449 124.461 1.00 71.73 165 HIS C N 1
ATOM 5483 C CA . HIS C 1 165 ? 28.450 63.548 124.267 1.00 72.38 165 HIS C CA 1
ATOM 5484 C C . HIS C 1 165 ? 29.212 64.854 124.133 1.00 72.32 165 HIS C C 1
ATOM 5485 O O . HIS C 1 165 ? 29.933 65.247 125.046 1.00 74.28 165 HIS C O 1
ATOM 5492 N N . ILE C 1 166 ? 29.036 65.533 123.002 1.00 71.32 166 ILE C N 1
ATOM 5493 C CA . ILE C 1 166 ? 29.634 66.850 122.807 1.00 71.58 166 ILE C CA 1
ATOM 5494 C C . ILE C 1 166 ? 28.613 67.948 122.559 1.00 71.17 166 ILE C C 1
ATOM 5495 O O . ILE C 1 166 ? 27.454 67.682 122.236 1.00 70.98 166 ILE C O 1
ATOM 5500 N N . THR C 1 167 ? 29.069 69.185 122.739 1.00 71.42 167 THR C N 1
ATOM 5501 C CA . THR C 1 167 ? 28.244 70.369 122.555 1.00 73.25 167 THR C CA 1
ATOM 5502 C C . THR C 1 167 ? 27.899 70.534 121.066 1.00 71.12 167 THR C C 1
ATOM 5503 O O . THR C 1 167 ? 28.760 70.375 120.189 1.00 65.55 167 THR C O 1
ATOM 5507 N N . HIS C 1 168 ? 26.625 70.815 120.801 1.00 73.90 168 HIS C N 1
ATOM 5508 C CA . HIS C 1 168 ? 26.113 71.053 119.453 1.00 73.89 168 HIS C CA 1
ATOM 5509 C C . HIS C 1 168 ? 26.885 72.170 118.749 1.00 74.71 168 HIS C C 1
ATOM 5510 O O . HIS C 1 168 ? 26.929 73.294 119.252 1.00 72.17 168 HIS C O 1
ATOM 5517 N N . PRO C 1 169 ? 27.446 71.872 117.558 1.00 74.86 169 PRO C N 1
ATOM 5518 C CA . PRO C 1 169 ? 28.358 72.722 116.770 1.00 75.25 169 PRO C CA 1
ATOM 5519 C C . PRO C 1 169 ? 27.954 74.191 116.619 1.00 72.87 169 PRO C C 1
ATOM 5520 O O . PRO C 1 169 ? 28.850 75.029 116.503 1.00 74.75 169 PRO C O 1
ATOM 5524 N N . THR C 1 170 ? 26.660 74.502 116.634 1.00 74.21 170 THR C N 1
ATOM 5525 C CA . THR C 1 170 ? 26.222 75.888 116.490 1.00 75.67 170 THR C CA 1
ATOM 5526 C C . THR C 1 170 ? 25.868 76.506 117.836 1.00 76.26 170 THR C C 1
ATOM 5527 O O . THR C 1 170 ? 25.121 77.479 117.889 1.00 79.63 170 THR C O 1
ATOM 5531 N N . TRP C 1 171 ? 26.377 75.928 118.922 1.00 76.25 171 TRP C N 1
ATOM 5532 C CA . TRP C 1 171 ? 26.157 76.492 120.256 1.00 77.56 171 TRP C CA 1
ATOM 5533 C C . TRP C 1 171 ? 26.812 77.886 120.406 1.00 76.21 171 TRP C C 1
ATOM 5534 O O . TRP C 1 171 ? 26.204 78.778 121.001 1.00 75.79 171 TRP C O 1
ATOM 5545 N N . PRO C 1 172 ? 28.064 78.069 119.905 1.00 75.94 172 PRO C N 1
ATOM 5546 C CA . PRO C 1 172 ? 28.689 79.396 120.026 1.00 75.98 172 PRO C CA 1
ATOM 5547 C C . PRO C 1 172 ? 27.884 80.524 119.391 1.00 78.71 172 PRO C C 1
ATOM 5548 O O . PRO C 1 172 ? 27.722 81.589 119.993 1.00 80.04 172 PRO C O 1
ATOM 5552 N N . GLU C 1 173 ? 27.389 80.280 118.183 1.00 78.03 173 GLU C N 1
ATOM 5553 C CA . GLU C 1 173 ? 26.652 81.282 117.432 1.00 77.08 173 GLU C CA 1
ATOM 5554 C C . GLU C 1 173 ? 25.213 81.427 117.930 1.00 79.83 173 GLU C C 1
ATOM 5555 O O . GLU C 1 173 ? 24.563 82.432 117.648 1.00 82.01 173 GLU C O 1
ATOM 5561 N N . SER C 1 174 ? 24.714 80.435 118.668 1.00 79.07 174 SER C N 1
ATOM 5562 C CA . SER C 1 174 ? 23.337 80.483 119.165 1.00 80.29 174 SER C CA 1
ATOM 5563 C C . SER C 1 174 ? 23.168 81.185 120.514 1.00 81.67 174 SER C C 1
ATOM 5564 O O . SER C 1 174 ? 22.103 81.735 120.798 1.00 79.10 174 SER C O 1
ATOM 5567 N N . SER C 1 175 ? 24.215 81.194 121.333 1.00 80.59 175 SER C N 1
ATOM 5568 C CA . SER C 1 175 ? 24.073 81.680 122.705 1.00 84.02 175 SER C CA 1
ATOM 5569 C C . SER C 1 175 ? 24.083 83.208 122.836 1.00 85.82 175 SER C C 1
ATOM 5570 O O . SER C 1 175 ? 23.534 83.751 123.798 1.00 84.29 175 SER C O 1
ATOM 5573 N N . ALA C 1 176 ? 24.693 83.895 121.871 1.00 84.19 176 ALA C N 1
ATOM 5574 C CA . ALA C 1 176 ? 24.867 85.346 121.949 1.00 87.26 176 ALA C CA 1
ATOM 5575 C C . ALA C 1 176 ? 25.171 85.943 120.574 1.00 88.02 176 ALA C C 1
ATOM 5576 O O . ALA C 1 176 ? 25.612 85.230 119.668 1.00 84.78 176 ALA C O 1
ATOM 5578 N N . HIS C 1 177 ? 24.943 87.249 120.424 1.00 89.78 177 HIS C N 1
ATOM 5579 C CA . HIS C 1 177 ? 25.149 87.919 119.137 1.00 89.28 177 HIS C CA 1
ATOM 5580 C C . HIS C 1 177 ? 26.554 88.470 118.884 1.00 85.93 177 HIS C C 1
ATOM 5581 O O . HIS C 1 177 ? 27.018 88.455 117.739 1.00 82.95 177 HIS C O 1
ATOM 5588 N N . ASP C 1 178 ? 27.233 88.959 119.920 1.00 84.47 178 ASP C N 1
ATOM 5589 C CA . ASP C 1 178 ? 28.513 89.634 119.684 1.00 84.31 178 ASP C CA 1
ATOM 5590 C C . ASP C 1 178 ? 29.608 88.624 119.355 1.00 81.52 178 ASP C C 1
ATOM 5591 O O . ASP C 1 178 ? 29.615 87.499 119.865 1.00 80.95 178 ASP C O 1
ATOM 5596 N N . SER C 1 179 ? 30.514 89.039 118.478 1.00 78.64 179 SER C N 1
ATOM 5597 C CA . SER C 1 179 ? 31.606 88.197 118.009 1.00 79.11 179 SER C CA 1
ATOM 5598 C C . SER C 1 179 ? 32.539 87.727 119.128 1.00 79.24 179 SER C C 1
ATOM 5599 O O . SER C 1 179 ? 33.033 86.599 119.096 1.00 80.86 179 SER C O 1
ATOM 5602 N N . ALA C 1 180 ? 32.776 88.577 120.121 1.00 78.63 180 ALA C N 1
ATOM 5603 C CA . ALA C 1 180 ? 33.739 88.245 121.164 1.00 78.59 180 ALA C CA 1
ATOM 5604 C C . ALA C 1 180 ? 33.264 87.097 122.051 1.00 76.91 180 ALA C C 1
ATOM 5605 O O . ALA C 1 180 ? 34.049 86.216 122.404 1.00 74.01 180 ALA C O 1
ATOM 5607 N N . THR C 1 181 ? 31.981 87.110 122.406 1.00 77.75 181 THR C N 1
ATOM 5608 C CA . THR C 1 181 ? 31.403 86.042 123.218 1.00 78.74 181 THR C CA 1
ATOM 5609 C C . THR C 1 181 ? 31.256 84.766 122.391 1.00 80.81 181 THR C C 1
ATOM 5610 O O . THR C 1 181 ? 31.417 83.657 122.910 1.00 77.84 181 THR C O 1
ATOM 5614 N N . GLN C 1 182 ? 30.914 84.926 121.112 1.00 79.80 182 GLN C N 1
ATOM 5615 C CA . GLN C 1 182 ? 30.820 83.785 120.205 1.00 79.13 182 GLN C CA 1
ATOM 5616 C C . GLN C 1 182 ? 32.193 83.126 120.127 1.00 78.39 182 GLN C C 1
ATOM 5617 O O . GLN C 1 182 ? 32.318 81.900 120.144 1.00 79.79 182 GLN C O 1
ATOM 5623 N N . ALA C 1 183 ? 33.222 83.960 120.050 1.00 78.38 183 ALA C N 1
ATOM 5624 C CA . ALA C 1 183 ? 34.592 83.480 119.957 1.00 77.62 183 ALA C CA 1
ATOM 5625 C C . ALA C 1 183 ? 35.079 82.791 121.234 1.00 79.04 183 ALA C C 1
ATOM 5626 O O . ALA C 1 183 ? 35.817 81.808 121.164 1.00 79.25 183 ALA C O 1
ATOM 5628 N N . ALA C 1 184 ? 34.660 83.294 122.393 1.00 76.80 184 ALA C N 1
ATOM 5629 C CA . ALA C 1 184 ? 35.117 82.745 123.666 1.00 76.16 184 ALA C CA 1
ATOM 5630 C C . ALA C 1 184 ? 34.510 81.370 123.892 1.00 78.09 184 ALA C C 1
ATOM 5631 O O . ALA C 1 184 ? 35.161 80.460 124.411 1.00 76.40 184 ALA C O 1
ATOM 5633 N N . ASN C 1 185 ? 33.245 81.250 123.511 1.00 77.36 185 ASN C N 1
ATOM 5634 C CA . ASN C 1 185 ? 32.492 80.018 123.638 1.00 79.99 185 ASN C CA 1
ATOM 5635 C C . ASN C 1 185 ? 32.961 78.981 122.620 1.00 75.99 185 ASN C C 1
ATOM 5636 O O . ASN C 1 185 ? 32.809 77.774 122.824 1.00 75.71 185 ASN C O 1
ATOM 5641 N N . THR C 1 186 ? 33.519 79.474 121.517 1.00 75.33 186 THR C N 1
ATOM 5642 C CA . THR C 1 186 ? 34.136 78.633 120.497 1.00 78.07 186 THR C CA 1
ATOM 5643 C C . THR C 1 186 ? 35.392 77.968 121.067 1.00 79.61 186 THR C C 1
ATOM 5644 O O . THR C 1 186 ? 35.607 76.764 120.885 1.00 76.16 186 THR C O 1
ATOM 5648 N N . LYS C 1 187 ? 36.211 78.747 121.774 1.00 78.77 187 LYS C N 1
ATOM 5649 C CA . LYS C 1 187 ? 37.420 78.195 122.383 1.00 80.27 187 LYS C CA 1
ATOM 5650 C C . LYS C 1 187 ? 37.055 77.135 123.415 1.00 78.80 187 LYS C C 1
ATOM 5651 O O . LYS C 1 187 ? 37.695 76.087 123.496 1.00 79.50 187 LYS C O 1
ATOM 5657 N N . ILE C 1 188 ? 35.998 77.409 124.178 1.00 75.92 188 ILE C N 1
ATOM 5658 C CA . ILE C 1 188 ? 35.514 76.488 125.202 1.00 78.05 188 ILE C CA 1
ATOM 5659 C C . ILE C 1 188 ? 34.963 75.215 124.562 1.00 78.28 188 ILE C C 1
ATOM 5660 O O . ILE C 1 188 ? 35.187 74.105 125.061 1.00 76.57 188 ILE C O 1
ATOM 5665 N N . MET C 1 189 ? 34.261 75.373 123.443 1.00 78.24 189 MET C N 1
ATOM 5666 C CA . MET C 1 189 ? 33.694 74.220 122.752 1.00 79.18 189 MET C CA 1
ATOM 5667 C C . MET C 1 189 ? 34.767 73.296 122.194 1.00 75.22 189 MET C C 1
ATOM 5668 O O . MET C 1 189 ? 34.715 72.085 122.392 1.00 75.05 189 MET C O 1
ATOM 5673 N N . LEU C 1 190 ? 35.738 73.884 121.502 1.00 75.78 190 LEU C N 1
ATOM 5674 C CA . LEU C 1 190 ? 36.759 73.122 120.796 1.00 76.02 190 LEU C CA 1
ATOM 5675 C C . LEU C 1 190 ? 37.720 72.440 121.763 1.00 78.97 190 LEU C C 1
ATOM 5676 O O . LEU C 1 190 ? 38.331 71.426 121.433 1.00 77.55 190 LEU C O 1
ATOM 5681 N N . ALA C 1 191 ? 37.855 73.012 122.955 1.00 79.05 191 ALA C N 1
ATOM 5682 C CA . ALA C 1 191 ? 38.634 72.389 124.012 1.00 79.03 191 ALA C CA 1
ATOM 5683 C C . ALA C 1 191 ? 37.905 71.147 124.524 1.00 78.57 191 ALA C C 1
ATOM 5684 O O . ALA C 1 191 ? 38.536 70.130 124.810 1.00 79.92 191 ALA C O 1
ATOM 5686 N N . LYS C 1 192 ? 36.580 71.226 124.651 1.00 75.33 192 LYS C N 1
ATOM 5687 C CA . LYS C 1 192 ? 35.816 70.035 125.020 1.00 75.19 192 LYS C CA 1
ATOM 5688 C C . LYS C 1 192 ? 35.849 68.965 123.923 1.00 76.99 192 LYS C C 1
ATOM 5689 O O . LYS C 1 192 ? 35.841 67.766 124.222 1.00 74.69 192 LYS C O 1
ATOM 5695 N N . TRP C 1 193 ? 35.867 69.403 122.662 1.00 76.51 193 TRP C N 1
ATOM 5696 C CA . TRP C 1 193 ? 35.908 68.499 121.504 1.00 75.44 193 TRP C CA 1
ATOM 5697 C C . TRP C 1 193 ? 37.178 67.681 121.487 1.00 77.55 193 TRP C C 1
ATOM 5698 O O . TRP C 1 193 ? 37.184 66.503 121.146 1.00 78.19 193 TRP C O 1
ATOM 5709 N N . ASN C 1 194 ? 38.247 68.343 121.885 1.00 75.98 194 ASN C N 1
ATOM 5710 C CA . ASN C 1 194 ? 39.562 67.762 122.104 1.00 78.01 194 ASN C CA 1
ATOM 5711 C C . ASN C 1 194 ? 39.524 66.610 123.116 1.00 78.73 194 ASN C C 1
ATOM 5712 O O . ASN C 1 194 ? 40.229 65.609 122.950 1.00 75.01 194 ASN C O 1
ATOM 5717 N N . ALA C 1 195 ? 38.657 66.740 124.121 1.00 78.67 195 ALA C N 1
ATOM 5718 C CA . ALA C 1 195 ? 38.476 65.705 125.128 1.00 78.54 195 ALA C CA 1
ATOM 5719 C C . ALA C 1 195 ? 37.812 64.460 124.548 1.00 77.04 195 ALA C C 1
ATOM 5720 O O . ALA C 1 195 ? 38.162 63.334 124.902 1.00 79.20 195 ALA C O 1
ATOM 5722 N N . ALA C 1 196 ? 36.833 64.667 123.675 1.00 77.74 196 ALA C N 1
ATOM 5723 C CA . ALA C 1 196 ? 36.132 63.552 123.056 1.00 75.71 196 ALA C CA 1
ATOM 5724 C C . ALA C 1 196 ? 37.024 62.774 122.113 1.00 77.18 196 ALA C C 1
ATOM 5725 O O . ALA C 1 196 ? 37.086 61.542 122.167 1.00 76.39 196 ALA C O 1
ATOM 5727 N N . LEU C 1 197 ? 37.751 63.524 121.292 1.00 75.82 197 LEU C N 1
ATOM 5728 C CA . LEU C 1 197 ? 38.597 62.974 120.245 1.00 76.38 197 LEU C CA 1
ATOM 5729 C C . LEU C 1 197 ? 39.702 62.114 120.833 1.00 79.07 197 LEU C C 1
ATOM 5730 O O . LEU C 1 197 ? 39.997 61.025 120.327 1.00 81.19 197 LEU C O 1
ATOM 5735 N N . ALA C 1 198 ? 40.308 62.613 121.907 1.00 77.76 198 ALA C N 1
ATOM 5736 C CA . ALA C 1 198 ? 41.353 61.881 122.608 1.00 80.28 198 ALA C CA 1
ATOM 5737 C C . ALA C 1 198 ? 40.792 60.587 123.201 1.00 77.88 198 ALA C C 1
ATOM 5738 O O . ALA C 1 198 ? 41.468 59.558 123.236 1.00 78.18 198 ALA C O 1
ATOM 5740 N N . ALA C 1 199 ? 39.550 60.659 123.668 1.00 77.25 199 ALA C N 1
ATOM 5741 C CA . ALA C 1 199 ? 38.860 59.503 124.232 1.00 76.67 199 ALA C CA 1
ATOM 5742 C C . ALA C 1 199 ? 38.362 58.513 123.170 1.00 80.25 199 ALA C C 1
ATOM 5743 O O . ALA C 1 199 ? 38.268 57.310 123.427 1.00 79.67 199 ALA C O 1
ATOM 5745 N N . LEU C 1 200 ? 38.048 59.018 121.979 1.00 81.30 200 LEU C N 1
ATOM 5746 C CA . LEU C 1 200 ? 37.388 58.213 120.952 1.00 77.34 200 LEU C CA 1
ATOM 5747 C C . LEU C 1 200 ? 38.372 57.567 119.999 1.00 79.04 200 LEU C C 1
ATOM 5748 O O . LEU C 1 200 ? 38.134 56.460 119.525 1.00 84.57 200 LEU C O 1
ATOM 5753 N N . ALA C 1 201 ? 39.464 58.267 119.707 1.00 77.65 201 ALA C N 1
ATOM 5754 C CA . ALA C 1 201 ? 40.487 57.767 118.783 1.00 80.40 201 ALA C CA 1
ATOM 5755 C C . ALA C 1 201 ? 40.968 56.325 119.058 1.00 85.79 201 ALA C C 1
ATOM 5756 O O . ALA C 1 201 ? 41.179 55.560 118.108 1.00 84.47 201 ALA C O 1
ATOM 5758 N N . PRO C 1 202 ? 41.179 55.954 120.344 1.00 86.82 202 PRO C N 1
ATOM 5759 C CA . PRO C 1 202 ? 41.608 54.566 120.591 1.00 83.87 202 PRO C CA 1
ATOM 5760 C C . PRO C 1 202 ? 40.555 53.517 120.248 1.00 82.15 202 PRO C C 1
ATOM 5761 O O . PRO C 1 202 ? 40.895 52.356 120.027 1.00 86.51 202 PRO C O 1
ATOM 5765 N N . GLU C 1 203 ? 39.299 53.941 120.178 1.00 82.06 203 GLU C N 1
ATOM 5766 C CA . GLU C 1 203 ? 38.168 53.041 120.008 1.00 84.86 203 GLU C CA 1
ATOM 5767 C C . GLU C 1 203 ? 37.831 52.926 118.524 1.00 83.27 203 GLU C C 1
ATOM 5768 O O . GLU C 1 203 ? 36.938 52.179 118.121 1.00 83.74 203 GLU C O 1
ATOM 5774 N N . VAL C 1 204 ? 38.560 53.679 117.707 1.00 83.22 204 VAL C N 1
ATOM 5775 C CA . VAL C 1 204 ? 38.349 53.670 116.264 1.00 83.32 204 VAL C CA 1
ATOM 5776 C C . VAL C 1 204 ? 39.422 52.849 115.556 1.00 85.40 204 VAL C C 1
ATOM 5777 O O . VAL C 1 204 ? 40.294 53.399 114.882 1.00 85.22 204 VAL C O 1
ATOM 5781 N N . LYS C 1 205 ? 39.352 51.531 115.713 1.00 87.48 205 LYS C N 1
ATOM 5782 C CA . LYS C 1 205 ? 40.317 50.633 115.091 1.00 86.92 205 LYS C CA 1
ATOM 5783 C C . LYS C 1 205 ? 39.921 50.307 113.655 1.00 88.02 205 LYS C C 1
ATOM 5784 O O . LYS C 1 205 ? 40.159 49.200 113.171 1.00 90.07 205 LYS C O 1
ATOM 5790 N N . HIS C 1 206 ? 39.315 51.277 112.978 1.00 87.80 206 HIS C N 1
ATOM 5791 C CA . HIS C 1 206 ? 38.885 51.095 111.597 1.00 88.93 206 HIS C CA 1
ATOM 5792 C C . HIS C 1 206 ? 38.719 52.436 110.890 1.00 89.64 206 HIS C C 1
ATOM 5793 O O . HIS C 1 206 ? 37.601 52.811 110.517 1.00 88.29 206 HIS C O 1
ATOM 5800 N N . PRO C 1 207 ? 39.899 53.175 110.708 1.00 88.92 207 PRO C N 1
ATOM 5801 C CA . PRO C 1 207 ? 39.683 54.456 110.023 1.00 87.76 207 PRO C CA 1
ATOM 5802 C C . PRO C 1 207 ? 40.058 54.380 108.547 1.00 86.06 207 PRO C C 1
ATOM 5803 O O . PRO C 1 207 ? 41.114 53.846 108.206 1.00 85.92 207 PRO C O 1
ATOM 5807 N N . ASP C 1 208 ? 39.198 54.911 107.685 1.00 82.82 208 ASP C N 1
ATOM 5808 C CA . ASP C 1 208 ? 39.447 54.900 106.248 1.00 81.37 208 ASP C CA 1
ATOM 5809 C C . ASP C 1 208 ? 40.868 55.354 105.932 1.00 82.76 208 ASP C C 1
ATOM 5810 O O . ASP C 1 208 ? 41.545 54.765 105.089 1.00 81.76 208 ASP C O 1
ATOM 5815 N N . VAL C 1 209 ? 41.314 56.404 106.614 1.00 87.05 209 VAL C N 1
ATOM 5816 C CA . VAL C 1 209 ? 42.645 56.934 106.410 1.00 87.58 209 VAL C CA 1
ATOM 5817 C C . VAL C 1 209 ? 43.333 56.924 107.764 1.00 89.36 209 VAL C C 1
ATOM 5818 O O . VAL C 1 209 ? 42.867 57.567 108.710 1.00 89.24 209 VAL C O 1
ATOM 5822 N N . PRO C 1 210 ? 44.424 56.150 107.875 1.00 91.43 210 PRO C N 1
ATOM 5823 C CA . PRO C 1 210 ? 45.168 56.144 109.136 1.00 90.16 210 PRO C CA 1
ATOM 5824 C C . PRO C 1 210 ? 45.622 57.564 109.437 1.00 89.20 210 PRO C C 1
ATOM 5825 O O . PRO C 1 210 ? 46.334 58.169 108.631 1.00 87.45 210 PRO C O 1
ATOM 5829 N N . THR C 1 211 ? 45.194 58.097 110.576 1.00 89.17 211 THR C N 1
ATOM 5830 C CA . THR C 1 211 ? 45.349 59.522 110.835 1.00 89.98 211 THR C CA 1
ATOM 5831 C C . THR C 1 211 ? 45.891 59.765 112.234 1.00 90.10 211 THR C C 1
ATOM 5832 O O . THR C 1 211 ? 45.395 59.220 113.226 1.00 89.53 211 THR C O 1
ATOM 5836 N N . THR C 1 212 ? 46.899 60.620 112.304 1.00 90.20 212 THR C N 1
ATOM 5837 C CA . THR C 1 212 ? 47.432 61.039 113.579 1.00 90.34 212 THR C CA 1
ATOM 5838 C C . THR C 1 212 ? 46.568 62.196 114.055 1.00 89.22 212 THR C C 1
ATOM 5839 O O . THR C 1 212 ? 46.289 63.129 113.294 1.00 87.98 212 THR C O 1
ATOM 5843 N N . LEU C 1 213 ? 46.102 62.108 115.295 1.00 87.60 213 LEU C N 1
ATOM 5844 C CA . LEU C 1 213 ? 45.182 63.105 115.818 1.00 85.39 213 LEU C CA 1
ATOM 5845 C C . LEU C 1 213 ? 45.872 64.463 115.886 1.00 89.09 213 LEU C C 1
ATOM 5846 O O . LEU C 1 213 ? 46.886 64.615 116.571 1.00 89.65 213 LEU C O 1
ATOM 5851 N N . VAL C 1 214 ? 45.322 65.456 115.192 1.00 86.44 214 VAL C N 1
ATOM 5852 C CA . VAL C 1 214 ? 45.851 66.804 115.318 1.00 87.17 214 VAL C CA 1
ATOM 5853 C C . VAL C 1 214 ? 44.699 67.584 115.966 1.00 87.50 214 VAL C C 1
ATOM 5854 O O . VAL C 1 214 ? 43.653 67.816 115.367 1.00 85.86 214 VAL C O 1
ATOM 5858 N N . PRO C 1 215 ? 44.865 67.920 117.253 1.00 89.61 215 PRO C N 1
ATOM 5859 C CA . PRO C 1 215 ? 43.812 68.576 118.040 1.00 88.83 215 PRO C CA 1
ATOM 5860 C C . PRO C 1 215 ? 43.430 69.958 117.509 1.00 87.01 215 PRO C C 1
ATOM 5861 O O . PRO C 1 215 ? 44.205 70.591 116.785 1.00 86.10 215 PRO C O 1
ATOM 5865 N N . TYR C 1 216 ? 42.234 70.407 117.880 1.00 86.15 216 TYR C N 1
ATOM 5866 C CA . TYR C 1 216 ? 41.741 71.725 117.499 1.00 87.22 216 TYR C CA 1
ATOM 5867 C C . TYR C 1 216 ? 42.564 72.846 118.121 1.00 86.77 216 TYR C C 1
ATOM 5868 O O . TYR C 1 216 ? 43.118 72.696 119.212 1.00 85.14 216 TYR C O 1
ATOM 5877 N N . GLY C 1 217 ? 42.622 73.978 117.437 1.00 88.26 217 GLY C N 1
ATOM 5878 C CA . GLY C 1 217 ? 43.232 75.174 117.973 1.00 85.35 217 GLY C CA 1
ATOM 5879 C C . GLY C 1 217 ? 42.199 75.922 118.763 1.00 84.32 217 GLY C C 1
ATOM 5880 O O . GLY C 1 217 ? 41.499 75.332 119.558 1.00 82.65 217 GLY C O 1
ATOM 5881 N N . ASP C 1 218 ? 42.079 77.217 118.533 1.00 87.36 218 ASP C N 1
ATOM 5882 C CA . ASP C 1 218 ? 41.131 77.981 119.306 1.00 85.07 218 ASP C CA 1
ATOM 5883 C C . ASP C 1 218 ? 39.914 78.477 118.528 1.00 82.43 218 ASP C C 1
ATOM 5884 O O . ASP C 1 218 ? 38.946 78.842 119.130 1.00 80.50 218 ASP C O 1
ATOM 5889 N N . ALA C 1 219 ? 40.028 78.507 117.214 1.00 82.76 219 ALA C N 1
ATOM 5890 C CA . ALA C 1 219 ? 38.919 78.757 116.324 1.00 83.95 219 ALA C CA 1
ATOM 5891 C C . ALA C 1 219 ? 39.088 77.725 115.223 1.00 85.25 219 ALA C C 1
ATOM 5892 O O . ALA C 1 219 ? 40.197 77.241 115.033 1.00 84.69 219 ALA C O 1
ATOM 5894 N N . PHE C 1 220 ? 38.022 77.364 114.507 1.00 80.83 220 PHE C N 1
ATOM 5895 C CA . PHE C 1 220 ? 38.182 76.327 113.483 1.00 81.96 220 PHE C CA 1
ATOM 5896 C C . PHE C 1 220 ? 39.203 76.850 112.500 1.00 83.73 220 PHE C C 1
ATOM 5897 O O . PHE C 1 220 ? 39.263 78.042 112.294 1.00 81.01 220 PHE C O 1
ATOM 5905 N N . LYS C 1 221 ? 40.015 75.962 111.934 1.00 84.11 221 LYS C N 1
ATOM 5906 C CA . LYS C 1 221 ? 41.039 76.321 110.959 1.00 85.09 221 LYS C CA 1
ATOM 5907 C C . LYS C 1 221 ? 40.522 75.864 109.615 1.00 86.61 221 LYS C C 1
ATOM 5908 O O . LYS C 1 221 ? 39.612 75.048 109.587 1.00 82.91 221 LYS C O 1
ATOM 5914 N N . PRO C 1 222 ? 41.045 76.345 108.487 1.00 85.87 222 PRO C N 1
ATOM 5915 C CA . PRO C 1 222 ? 40.271 75.977 107.285 1.00 83.40 222 PRO C CA 1
ATOM 5916 C C . PRO C 1 222 ? 40.133 74.466 107.137 1.00 81.49 222 PRO C C 1
ATOM 5917 O O . PRO C 1 222 ? 39.038 73.970 106.872 1.00 81.25 222 PRO C O 1
ATOM 5921 N N . SER C 1 223 ? 41.238 73.747 107.308 1.00 83.37 223 SER C N 1
ATOM 5922 C CA . SER C 1 223 ? 41.232 72.293 107.191 1.00 78.85 223 SER C CA 1
ATOM 5923 C C . SER C 1 223 ? 40.179 71.671 108.103 1.00 79.54 223 SER C C 1
ATOM 5924 O O . SER C 1 223 ? 39.826 70.502 107.950 1.00 76.92 223 SER C O 1
ATOM 5927 N N . GLU C 1 224 ? 39.683 72.459 109.050 1.00 79.69 224 GLU C N 1
ATOM 5928 C CA . GLU C 1 224 ? 38.671 71.987 109.988 1.00 77.92 224 GLU C CA 1
ATOM 5929 C C . GLU C 1 224 ? 37.356 71.688 109.276 1.00 75.01 224 GLU C C 1
ATOM 5930 O O . GLU C 1 224 ? 36.932 70.535 109.193 1.00 71.40 224 GLU C O 1
ATOM 5936 N N . LEU C 1 225 ? 36.714 72.733 108.765 1.00 75.97 225 LEU C N 1
ATOM 5937 C CA . LEU C 1 225 ? 35.446 72.585 108.061 1.00 71.96 225 LEU C CA 1
ATOM 5938 C C . LEU C 1 225 ? 35.622 71.804 106.763 1.00 70.64 225 LEU C C 1
ATOM 5939 O O . LEU C 1 225 ? 36.368 72.218 105.875 1.00 69.48 225 LEU C O 1
ATOM 5944 N N . VAL C 1 226 ? 34.931 70.674 106.659 1.00 69.59 226 VAL C N 1
ATOM 5945 C CA . VAL C 1 226 ? 35.008 69.838 105.473 1.00 66.18 226 VAL C CA 1
ATOM 5946 C C . VAL C 1 226 ? 33.637 69.668 104.842 1.00 61.18 226 VAL C C 1
ATOM 5947 O O . VAL C 1 226 ? 32.651 69.323 105.507 1.00 60.73 226 VAL C O 1
ATOM 5951 N N . ASP C 1 227 ? 33.596 69.988 103.554 1.00 58.82 227 ASP C N 1
ATOM 5952 C CA . ASP C 1 227 ? 32.406 69.842 102.735 1.00 60.04 227 ASP C CA 1
ATOM 5953 C C . ASP C 1 227 ? 31.877 68.405 102.762 1.00 62.47 227 ASP C C 1
ATOM 5954 O O . ASP C 1 227 ? 32.649 67.444 102.857 1.00 63.71 227 ASP C O 1
ATOM 5959 N N . ILE C 1 228 ? 30.555 68.264 102.715 1.00 59.73 228 ILE C N 1
ATOM 5960 C CA . ILE C 1 228 ? 29.933 66.943 102.632 1.00 61.27 228 ILE C CA 1
ATOM 5961 C C . ILE C 1 228 ? 30.333 66.291 101.306 1.00 58.71 228 ILE C C 1
ATOM 5962 O O . ILE C 1 228 ? 30.387 66.966 100.281 1.00 57.94 228 ILE C O 1
ATOM 5967 N N . ILE C 1 229 ? 30.651 64.996 101.327 1.00 58.76 229 ILE C N 1
ATOM 5968 C CA . ILE C 1 229 ? 31.087 64.308 100.109 1.00 57.76 229 ILE C CA 1
ATOM 5969 C C . ILE C 1 229 ? 29.874 63.977 99.226 1.00 52.56 229 ILE C C 1
ATOM 5970 O O . ILE C 1 229 ? 28.759 63.798 99.726 1.00 48.33 229 ILE C O 1
ATOM 5975 N N . ALA C 1 230 ? 30.096 63.882 97.920 1.00 51.78 230 ALA C N 1
ATOM 5976 C CA . ALA C 1 230 ? 29.002 63.647 96.981 1.00 54.82 230 ALA C CA 1
ATOM 5977 C C . ALA C 1 230 ? 28.191 62.386 97.311 1.00 54.56 230 ALA C C 1
ATOM 5978 O O . ALA C 1 230 ? 26.978 62.346 97.071 1.00 51.02 230 ALA C O 1
ATOM 5980 N N . LYS C 1 231 ? 28.857 61.383 97.889 1.00 56.44 231 LYS C N 1
ATOM 5981 C CA . LYS C 1 231 ? 28.247 60.080 98.190 1.00 57.56 231 LYS C CA 1
ATOM 5982 C C . LYS C 1 231 ? 27.073 60.130 99.187 1.00 56.31 231 LYS C C 1
ATOM 5983 O O . LYS C 1 231 ? 26.302 59.165 99.295 1.00 52.06 231 LYS C O 1
ATOM 5989 N N . ASP C 1 232 ? 26.951 61.236 99.923 1.00 53.02 232 ASP C N 1
ATOM 5990 C CA . ASP C 1 232 ? 25.864 61.414 100.895 1.00 51.61 232 ASP C CA 1
ATOM 5991 C C . ASP C 1 232 ? 24.587 61.979 100.265 1.00 49.05 232 ASP C C 1
ATOM 5992 O O . ASP C 1 232 ? 23.517 61.963 100.881 1.00 47.09 232 ASP C O 1
ATOM 5997 N N . LEU C 1 233 ? 24.711 62.502 99.051 1.00 49.08 233 LEU C N 1
ATOM 5998 C CA . LEU C 1 233 ? 23.604 63.211 98.411 1.00 49.18 233 LEU C CA 1
ATOM 5999 C C . LEU C 1 233 ? 22.913 62.404 97.324 1.00 50.54 233 LEU C C 1
ATOM 6000 O O . LEU C 1 233 ? 23.562 61.640 96.600 1.00 49.32 233 LEU C O 1
ATOM 6005 N N . PRO C 1 234 ? 21.586 62.591 97.206 1.00 48.14 234 PRO C N 1
ATOM 6006 C CA . PRO C 1 234 ? 20.785 61.985 96.139 1.00 47.54 234 PRO C CA 1
ATOM 6007 C C . PRO C 1 234 ? 21.384 62.236 94.756 1.00 48.37 234 PRO C C 1
ATOM 6008 O O . PRO C 1 234 ? 22.084 63.229 94.566 1.00 44.96 234 PRO C O 1
ATOM 6012 N N . ALA C 1 235 ? 21.132 61.329 93.816 1.00 45.29 235 ALA C N 1
ATOM 6013 C CA . ALA C 1 235 ? 21.703 61.435 92.476 1.00 44.03 235 ALA C CA 1
ATOM 6014 C C . ALA C 1 235 ? 21.364 62.767 91.811 1.00 45.31 235 ALA C C 1
ATOM 6015 O O . ALA C 1 235 ? 20.209 63.190 91.808 1.00 40.13 235 ALA C O 1
ATOM 6017 N N . GLY C 1 236 ? 22.363 63.439 91.293 1.00 45.64 236 GLY C N 1
ATOM 6018 C CA . GLY C 1 236 ? 22.156 64.669 90.567 1.00 48.17 236 GLY C CA 1
ATOM 6019 C C . GLY C 1 236 ? 22.288 66.005 91.273 1.00 44.77 236 GLY C C 1
ATOM 6020 O O . GLY C 1 236 ? 22.473 67.006 90.633 1.00 45.01 236 GLY C O 1
ATOM 6021 N N . LEU C 1 237 ? 22.196 66.015 92.585 1.00 49.30 237 LEU C N 1
ATOM 6022 C CA . LEU C 1 237 ? 22.249 67.258 93.314 1.00 40.04 237 LEU C CA 1
ATOM 6023 C C . LEU C 1 237 ? 23.535 67.990 92.981 1.00 42.50 237 LEU C C 1
ATOM 6024 O O . LEU C 1 237 ? 24.576 67.388 92.891 1.00 48.21 237 LEU C O 1
ATOM 6029 N N . PRO C 1 238 ? 23.404 69.374 92.749 1.00 54.17 238 PRO C N 1
ATOM 6030 C CA . PRO C 1 238 ? 24.656 70.022 92.329 1.00 54.84 238 PRO C CA 1
ATOM 6031 C C . PRO C 1 238 ? 25.671 70.261 93.445 1.00 45.14 238 PRO C C 1
ATOM 6032 O O . PRO C 1 238 ? 25.371 70.181 94.594 1.00 46.07 238 PRO C O 1
ATOM 6036 N N . ALA C 1 239 ? 26.892 70.547 93.063 1.00 44.87 239 ALA C N 1
ATOM 6037 C CA . ALA C 1 239 ? 27.986 70.518 93.991 1.00 45.83 239 ALA C CA 1
ATOM 6038 C C . ALA C 1 239 ? 27.938 71.640 94.979 1.00 46.75 239 ALA C C 1
ATOM 6039 O O . ALA C 1 239 ? 28.495 71.525 96.032 1.00 43.82 239 ALA C O 1
ATOM 6041 N N . TRP C 1 240 ? 27.288 72.731 94.628 1.00 42.82 240 TRP C N 1
ATOM 6042 C CA . TRP C 1 240 ? 27.221 73.855 95.528 1.00 44.37 240 TRP C CA 1
ATOM 6043 C C . TRP C 1 240 ? 26.410 73.524 96.730 1.00 44.95 240 TRP C C 1
ATOM 6044 O O . TRP C 1 240 ? 26.586 74.066 97.769 1.00 44.63 240 TRP C O 1
ATOM 6055 N N . MET C 1 241 ? 25.508 72.600 96.577 1.00 44.00 241 MET C N 1
ATOM 6056 C CA . MET C 1 241 ? 24.656 72.204 97.701 1.00 46.23 241 MET C CA 1
ATOM 6057 C C . MET C 1 241 ? 25.441 71.490 98.806 1.00 49.13 241 MET C C 1
ATOM 6058 O O . MET C 1 241 ? 24.946 71.344 99.928 1.00 43.44 241 MET C O 1
ATOM 6063 N N . ARG C 1 242 ? 26.654 71.044 98.481 1.00 49.94 242 ARG C N 1
ATOM 6064 C CA . ARG C 1 242 ? 27.530 70.417 99.462 1.00 48.64 242 ARG C CA 1
ATOM 6065 C C . ARG C 1 242 ? 28.805 71.258 99.513 1.00 54.68 242 ARG C C 1
ATOM 6066 O O . ARG C 1 242 ? 29.904 70.756 99.762 1.00 56.42 242 ARG C O 1
ATOM 6074 N N . GLY C 1 243 ? 28.645 72.564 99.306 1.00 51.11 243 GLY C N 1
ATOM 6075 C CA . GLY C 1 243 ? 29.780 73.465 99.338 1.00 53.21 243 GLY C CA 1
ATOM 6076 C C . GLY C 1 243 ? 29.842 74.251 100.633 1.00 57.53 243 GLY C C 1
ATOM 6077 O O . GLY C 1 243 ? 29.155 73.919 101.605 1.00 58.76 243 GLY C O 1
ATOM 6078 N N . ASP C 1 244 ? 30.640 75.313 100.644 1.00 57.29 244 ASP C N 1
ATOM 6079 C CA . ASP C 1 244 ? 30.899 76.028 101.887 1.00 60.33 244 ASP C CA 1
ATOM 6080 C C . ASP C 1 244 ? 30.087 77.310 102.067 1.00 57.49 244 ASP C C 1
ATOM 6081 O O . ASP C 1 244 ? 30.212 77.981 103.086 1.00 61.75 244 ASP C O 1
ATOM 6086 N N . THR C 1 245 ? 29.257 77.649 101.087 1.00 59.71 245 THR C N 1
ATOM 6087 C CA . THR C 1 245 ? 28.478 78.881 101.148 1.00 55.37 245 THR C CA 1
ATOM 6088 C C . THR C 1 245 ? 27.014 78.521 101.380 1.00 52.92 245 THR C C 1
ATOM 6089 O O . THR C 1 245 ? 26.441 77.728 100.626 1.00 54.28 245 THR C O 1
ATOM 6093 N N . PRO C 1 246 ? 26.413 79.078 102.444 1.00 51.01 246 PRO C N 1
ATOM 6094 C CA . PRO C 1 246 ? 24.992 78.886 102.767 1.00 47.14 246 PRO C CA 1
ATOM 6095 C C . PRO C 1 246 ? 24.110 79.299 101.594 1.00 48.51 246 PRO C C 1
ATOM 6096 O O . PRO C 1 246 ? 24.481 80.244 100.904 1.00 44.05 246 PRO C O 1
ATOM 6100 N N . TRP C 1 247 ? 22.980 78.624 101.379 1.00 46.12 247 TRP C N 1
ATOM 6101 C CA . TRP C 1 247 ? 22.200 78.818 100.155 1.00 44.11 247 TRP C CA 1
ATOM 6102 C C . TRP C 1 247 ? 20.697 78.650 100.364 1.00 39.38 247 TRP C C 1
ATOM 6103 O O . TRP C 1 247 ? 19.921 78.767 99.415 1.00 40.12 247 TRP C O 1
ATOM 6114 N N . ALA C 1 248 ? 20.284 78.397 101.601 1.00 40.70 248 ALA C N 1
ATOM 6115 C CA . ALA C 1 248 ? 18.857 78.314 101.907 1.00 43.25 248 ALA C CA 1
ATOM 6116 C C . ALA C 1 248 ? 18.517 79.009 103.225 1.00 42.76 248 ALA C C 1
ATOM 6117 O O . ALA C 1 248 ? 19.238 78.868 104.226 1.00 43.07 248 ALA C O 1
ATOM 6119 N N . VAL C 1 249 ? 17.412 79.756 103.220 1.00 41.00 249 VAL C N 1
ATOM 6120 C CA . VAL C 1 249 ? 16.914 80.408 104.430 1.00 41.71 249 VAL C CA 1
ATOM 6121 C C . VAL C 1 249 ? 15.391 80.432 104.419 1.00 38.49 249 VAL C C 1
ATOM 6122 O O . VAL C 1 249 ? 14.774 80.337 103.351 1.00 36.98 249 VAL C O 1
ATOM 6126 N N . ARG C 1 250 ? 14.784 80.528 105.600 1.00 35.43 250 ARG C N 1
ATOM 6127 C CA . ARG C 1 250 ? 13.354 80.796 105.677 1.00 33.95 250 ARG C CA 1
ATOM 6128 C C . ARG C 1 250 ? 13.131 82.316 105.694 1.00 44.26 250 ARG C C 1
ATOM 6129 O O . ARG C 1 250 ? 13.783 83.021 106.476 1.00 41.12 250 ARG C O 1
ATOM 6137 N N . GLN C 1 251 ? 12.184 82.804 104.889 1.00 35.26 251 GLN C N 1
ATOM 6138 C CA . GLN C 1 251 ? 11.882 84.237 104.832 1.00 43.31 251 GLN C CA 1
ATOM 6139 C C . GLN C 1 251 ? 10.395 84.502 104.645 1.00 41.77 251 GLN C C 1
ATOM 6140 O O . GLN C 1 251 ? 9.729 83.844 103.842 1.00 38.60 251 GLN C O 1
ATOM 6146 N N . GLY C 1 252 ? 9.893 85.495 105.370 1.00 38.28 252 GLY C N 1
ATOM 6147 C CA . GLY C 1 252 ? 8.500 85.900 105.263 1.00 39.67 252 GLY C CA 1
ATOM 6148 C C . GLY C 1 252 ? 8.259 87.209 106.004 1.00 39.22 252 GLY C C 1
ATOM 6149 O O . GLY C 1 252 ? 9.043 87.560 106.891 1.00 34.50 252 GLY C O 1
ATOM 6150 N N . VAL C 1 253 ? 7.156 87.884 105.673 1.00 33.71 253 VAL C N 1
ATOM 6151 C CA . VAL C 1 253 ? 6.841 89.214 106.206 1.00 40.68 253 VAL C CA 1
ATOM 6152 C C . VAL C 1 253 ? 6.375 89.112 107.662 1.00 42.48 253 VAL C C 1
ATOM 6153 O O . VAL C 1 253 ? 6.508 90.068 108.437 1.00 34.36 253 VAL C O 1
ATOM 6157 N N . ASP C 1 254 ? 5.827 87.952 108.027 1.00 35.61 254 ASP C N 1
ATOM 6158 C CA . ASP C 1 254 ? 5.475 87.680 109.418 1.00 35.36 254 ASP C CA 1
ATOM 6159 C C . ASP C 1 254 ? 5.729 86.211 109.700 1.00 36.91 254 ASP C C 1
ATOM 6160 O O . ASP C 1 254 ? 6.203 85.488 108.817 1.00 35.00 254 ASP C O 1
ATOM 6165 N N . ALA C 1 255 ? 5.372 85.773 110.904 1.00 32.76 255 ALA C N 1
ATOM 6166 C CA . ALA C 1 255 ? 5.687 84.417 111.347 1.00 37.39 255 ALA C CA 1
ATOM 6167 C C . ALA C 1 255 ? 5.038 83.358 110.471 1.00 36.82 255 ALA C C 1
ATOM 6168 O O . ALA C 1 255 ? 5.686 82.369 110.097 1.00 40.00 255 ALA C O 1
ATOM 6170 N N . ALA C 1 256 ? 3.760 83.534 110.155 1.00 34.63 256 ALA C N 1
ATOM 6171 C CA . ALA C 1 256 ? 3.075 82.523 109.352 1.00 38.23 256 ALA C CA 1
ATOM 6172 C C . ALA C 1 256 ? 3.670 82.376 107.947 1.00 40.06 256 ALA C C 1
ATOM 6173 O O . ALA C 1 256 ? 3.863 81.253 107.459 1.00 41.00 256 ALA C O 1
ATOM 6175 N N . ALA C 1 257 ? 3.980 83.495 107.303 1.00 38.02 257 ALA C N 1
ATOM 6176 C CA . ALA C 1 257 ? 4.522 83.443 105.943 1.00 36.46 257 ALA C CA 1
ATOM 6177 C C . ALA C 1 257 ? 5.916 82.841 105.959 1.00 37.62 257 ALA C C 1
ATOM 6178 O O . ALA C 1 257 ? 6.283 82.061 105.071 1.00 39.81 257 ALA C O 1
ATOM 6180 N N . LYS C 1 258 ? 6.679 83.169 106.997 1.00 35.40 258 LYS C N 1
ATOM 6181 C CA . LYS C 1 258 ? 8.046 82.681 107.114 1.00 33.96 258 LYS C CA 1
ATOM 6182 C C . LYS C 1 258 ? 8.077 81.152 107.300 1.00 41.94 258 LYS C C 1
ATOM 6183 O O . LYS C 1 258 ? 9.008 80.467 106.844 1.00 35.10 258 LYS C O 1
ATOM 6189 N N . ARG C 1 259 ? 7.052 80.635 107.975 1.00 37.69 259 ARG C N 1
ATOM 6190 C CA . ARG C 1 259 ? 6.952 79.206 108.227 1.00 41.65 259 ARG C CA 1
ATOM 6191 C C . ARG C 1 259 ? 6.676 78.470 106.931 1.00 41.02 259 ARG C C 1
ATOM 6192 O O . ARG C 1 259 ? 7.104 77.335 106.744 1.00 37.99 259 ARG C O 1
ATOM 6200 N N . ARG C 1 260 ? 6.021 79.162 106.005 1.00 41.44 260 ARG C N 1
ATOM 6201 C CA . ARG C 1 260 ? 5.556 78.537 104.775 1.00 39.67 260 ARG C CA 1
ATOM 6202 C C . ARG C 1 260 ? 6.571 78.611 103.656 1.00 37.45 260 ARG C C 1
ATOM 6203 O O . ARG C 1 260 ? 6.343 78.085 102.573 1.00 39.41 260 ARG C O 1
ATOM 6211 N N . THR C 1 261 ? 7.709 79.237 103.913 1.00 36.75 261 THR C N 1
ATOM 6212 C CA . THR C 1 261 ? 8.584 79.600 102.806 1.00 40.18 261 THR C CA 1
ATOM 6213 C C . THR C 1 261 ? 10.030 79.199 103.029 1.00 37.28 261 THR C C 1
ATOM 6214 O O . THR C 1 261 ? 10.576 79.396 104.111 1.00 38.26 261 THR C O 1
ATOM 6218 N N . ILE C 1 262 ? 10.647 78.630 102.000 1.00 35.13 262 ILE C N 1
ATOM 6219 C CA . ILE C 1 262 ? 12.092 78.463 101.992 1.00 37.17 262 ILE C CA 1
ATOM 6220 C C . ILE C 1 262 ? 12.617 79.117 100.736 1.00 38.55 262 ILE C C 1
ATOM 6221 O O . ILE C 1 262 ? 12.040 78.950 99.660 1.00 39.33 262 ILE C O 1
ATOM 6226 N N . MET C 1 263 ? 13.672 79.907 100.880 1.00 39.98 263 MET C N 1
ATOM 6227 C CA . MET C 1 263 ? 14.233 80.588 99.736 1.00 43.57 263 MET C CA 1
ATOM 6228 C C . MET C 1 263 ? 15.597 79.956 99.469 1.00 38.22 263 MET C C 1
ATOM 6229 O O . MET C 1 263 ? 16.402 79.787 100.395 1.00 36.78 263 MET C O 1
ATOM 6234 N N . ILE C 1 264 ? 15.814 79.548 98.225 1.00 38.00 264 ILE C N 1
ATOM 6235 C CA . ILE C 1 264 ? 17.083 78.976 97.791 1.00 40.85 264 ILE C CA 1
ATOM 6236 C C . ILE C 1 264 ? 17.778 79.915 96.842 1.00 39.79 264 ILE C C 1
ATOM 6237 O O . ILE C 1 264 ? 17.201 80.323 95.839 1.00 38.97 264 ILE C O 1
ATOM 6242 N N . THR C 1 265 ? 19.031 80.230 97.130 1.00 38.27 265 THR C N 1
ATOM 6243 C CA . THR C 1 265 ? 19.790 81.091 96.249 1.00 41.80 265 THR C CA 1
ATOM 6244 C C . THR C 1 265 ? 21.139 80.470 95.952 1.00 39.89 265 THR C C 1
ATOM 6245 O O . THR C 1 265 ? 21.920 80.197 96.871 1.00 38.41 265 THR C O 1
ATOM 6249 N N . ILE C 1 266 ? 21.390 80.218 94.670 1.00 40.14 266 ILE C N 1
ATOM 6250 C CA . ILE C 1 266 ? 22.647 79.621 94.241 1.00 43.58 266 ILE C CA 1
ATOM 6251 C C . ILE C 1 266 ? 23.799 80.569 94.535 1.00 43.47 266 ILE C C 1
ATOM 6252 O O . ILE C 1 266 ? 23.712 81.757 94.219 1.00 46.92 266 ILE C O 1
ATOM 6257 N N . PRO C 1 267 ? 24.888 80.050 95.134 1.00 43.79 267 PRO C N 1
ATOM 6258 C CA . PRO C 1 267 ? 26.063 80.878 95.439 1.00 46.83 267 PRO C CA 1
ATOM 6259 C C . PRO C 1 267 ? 26.701 81.493 94.196 1.00 51.92 267 PRO C C 1
ATOM 6260 O O . PRO C 1 267 ? 26.623 80.911 93.112 1.00 51.27 267 PRO C O 1
ATOM 6264 N N . ASP C 1 268 ? 27.284 82.683 94.347 1.00 53.14 268 ASP C N 1
ATOM 6265 C CA . ASP C 1 268 ? 27.880 83.385 93.211 1.00 54.03 268 ASP C CA 1
ATOM 6266 C C . ASP C 1 268 ? 29.123 82.652 92.702 1.00 54.93 268 ASP C C 1
ATOM 6267 O O . ASP C 1 268 ? 29.934 82.173 93.497 1.00 56.52 268 ASP C O 1
ATOM 6272 N N . GLY C 1 269 ? 29.287 82.576 91.385 1.00 53.25 269 GLY C N 1
ATOM 6273 C CA . GLY C 1 269 ? 30.439 81.886 90.830 1.00 57.38 269 GLY C CA 1
ATOM 6274 C C . GLY C 1 269 ? 30.118 80.543 90.190 1.00 54.67 269 GLY C C 1
ATOM 6275 O O . GLY C 1 269 ? 30.903 80.033 89.389 1.00 54.90 269 GLY C O 1
ATOM 6276 N N . VAL C 1 270 ? 28.968 79.972 90.536 1.00 53.52 270 VAL C N 1
ATOM 6277 C CA . VAL C 1 270 ? 28.533 78.708 89.946 1.00 52.70 270 VAL C CA 1
ATOM 6278 C C . VAL C 1 270 ? 28.145 78.905 88.479 1.00 57.47 270 VAL C C 1
ATOM 6279 O O . VAL C 1 270 ? 28.639 78.213 87.582 1.00 54.73 270 VAL C O 1
ATOM 6283 N N . ILE C 1 271 ? 27.247 79.861 88.257 1.00 53.96 271 ILE C N 1
ATOM 6284 C CA . ILE C 1 271 ? 26.803 80.270 86.927 1.00 53.03 271 ILE C CA 1
ATOM 6285 C C . ILE C 1 271 ? 27.798 81.270 86.331 1.00 55.77 271 ILE C C 1
ATOM 6286 O O . ILE C 1 271 ? 28.232 82.192 87.027 1.00 59.10 271 ILE C O 1
ATOM 6291 N N . PRO C 1 272 ? 28.199 81.075 85.056 1.00 58.51 272 PRO C N 1
ATOM 6292 C CA . PRO C 1 272 ? 29.198 81.981 84.467 1.00 57.07 272 PRO C CA 1
ATOM 6293 C C . PRO C 1 272 ? 28.712 83.421 84.334 1.00 60.31 272 PRO C C 1
ATOM 6294 O O . PRO C 1 272 ? 28.033 83.737 83.361 1.00 63.37 272 PRO C O 1
ATOM 6298 N N . MET D 1 1 ? -1.644 53.062 106.430 1.00 91.84 1 MET D N 1
ATOM 6299 C CA . MET D 1 1 ? -0.409 53.501 107.077 1.00 92.91 1 MET D CA 1
ATOM 6300 C C . MET D 1 1 ? 0.713 53.754 106.088 1.00 80.96 1 MET D C 1
ATOM 6301 O O . MET D 1 1 ? 1.531 54.662 106.262 1.00 77.79 1 MET D O 1
ATOM 6306 N N . LEU D 1 2 ? 0.706 52.984 105.016 1.00 73.72 2 LEU D N 1
ATOM 6307 C CA . LEU D 1 2 ? 1.850 52.939 104.137 1.00 66.85 2 LEU D CA 1
ATOM 6308 C C . LEU D 1 2 ? 1.825 54.116 103.151 1.00 66.46 2 LEU D C 1
ATOM 6309 O O . LEU D 1 2 ? 0.772 54.500 102.635 1.00 68.28 2 LEU D O 1
ATOM 6314 N N . THR D 1 3 ? 2.993 54.712 102.934 1.00 60.50 3 THR D N 1
ATOM 6315 C CA . THR D 1 3 ? 3.156 55.751 101.921 1.00 55.89 3 THR D CA 1
ATOM 6316 C C . THR D 1 3 ? 4.247 55.273 100.986 1.00 49.52 3 THR D C 1
ATOM 6317 O O . THR D 1 3 ? 5.381 55.024 101.414 1.00 45.81 3 THR D O 1
ATOM 6321 N N . GLU D 1 4 ? 3.920 55.130 99.711 1.00 47.21 4 GLU D N 1
ATOM 6322 C CA . GLU D 1 4 ? 4.914 54.599 98.807 1.00 44.61 4 GLU D CA 1
ATOM 6323 C C . GLU D 1 4 ? 5.872 55.680 98.337 1.00 44.94 4 GLU D C 1
ATOM 6324 O O . GLU D 1 4 ? 5.599 56.888 98.461 1.00 41.42 4 GLU D O 1
ATOM 6330 N N . PHE D 1 5 ? 7.025 55.241 97.849 1.00 42.37 5 PHE D N 1
ATOM 6331 C CA . PHE D 1 5 ? 8.029 56.166 97.350 1.00 41.21 5 PHE D CA 1
ATOM 6332 C C . PHE D 1 5 ? 8.917 55.525 96.306 1.00 42.84 5 PHE D C 1
ATOM 6333 O O . PHE D 1 5 ? 8.997 54.287 96.188 1.00 39.77 5 PHE D O 1
ATOM 6341 N N . ASP D 1 6 ? 9.602 56.379 95.561 1.00 36.04 6 ASP D N 1
ATOM 6342 C CA . ASP D 1 6 ? 10.551 55.909 94.574 1.00 41.84 6 ASP D CA 1
ATOM 6343 C C . ASP D 1 6 ? 11.937 55.862 95.191 1.00 46.19 6 ASP D C 1
ATOM 6344 O O . ASP D 1 6 ? 12.497 56.894 95.579 1.00 43.35 6 ASP D O 1
ATOM 6349 N N . ALA D 1 7 ? 12.472 54.653 95.320 1.00 40.78 7 ALA D N 1
ATOM 6350 C CA . ALA D 1 7 ? 13.789 54.477 95.917 1.00 43.40 7 ALA D CA 1
ATOM 6351 C C . ALA D 1 7 ? 14.860 54.965 94.962 1.00 45.95 7 ALA D C 1
ATOM 6352 O O . ALA D 1 7 ? 15.989 55.249 95.364 1.00 47.49 7 ALA D O 1
ATOM 6354 N N . GLY D 1 8 ? 14.516 55.071 93.686 1.00 45.53 8 GLY D N 1
ATOM 6355 C CA . GLY D 1 8 ? 15.420 55.725 92.771 1.00 41.53 8 GLY D CA 1
ATOM 6356 C C . GLY D 1 8 ? 16.338 54.857 91.951 1.00 42.78 8 GLY D C 1
ATOM 6357 O O . GLY D 1 8 ? 15.886 54.029 91.149 1.00 41.70 8 GLY D O 1
ATOM 6358 N N . TYR D 1 9 ? 17.636 55.106 92.101 1.00 41.62 9 TYR D N 1
ATOM 6359 C CA . TYR D 1 9 ? 18.610 54.664 91.106 1.00 48.22 9 TYR D CA 1
ATOM 6360 C C . TYR D 1 9 ? 19.631 53.648 91.620 1.00 45.35 9 TYR D C 1
ATOM 6361 O O . TYR D 1 9 ? 20.768 53.597 91.143 1.00 46.93 9 TYR D O 1
ATOM 6370 N N . GLY D 1 10 ? 19.217 52.829 92.575 1.00 42.68 10 GLY D N 1
ATOM 6371 C CA . GLY D 1 10 ? 20.135 51.886 93.189 1.00 50.18 10 GLY D CA 1
ATOM 6372 C C . GLY D 1 10 ? 20.478 50.692 92.317 1.00 48.68 10 GLY D C 1
ATOM 6373 O O . GLY D 1 10 ? 21.549 50.104 92.479 1.00 51.38 10 GLY D O 1
ATOM 6374 N N . GLU D 1 11 ? 19.607 50.386 91.355 1.00 47.21 11 GLU D N 1
ATOM 6375 C CA . GLU D 1 11 ? 19.758 49.204 90.492 1.00 53.18 11 GLU D CA 1
ATOM 6376 C C . GLU D 1 11 ? 20.444 49.530 89.182 1.00 51.37 11 GLU D C 1
ATOM 6377 O O . GLU D 1 11 ? 20.363 50.654 88.683 1.00 51.28 11 GLU D O 1
ATOM 6383 N N . GLN D 1 12 ? 21.125 48.545 88.618 1.00 53.93 12 GLN D N 1
ATOM 6384 C CA . GLN D 1 12 ? 21.730 48.743 87.312 1.00 55.38 12 GLN D CA 1
ATOM 6385 C C . GLN D 1 12 ? 20.672 48.621 86.224 1.00 49.67 12 GLN D C 1
ATOM 6386 O O . GLN D 1 12 ? 19.618 48.022 86.453 1.00 48.79 12 GLN D O 1
ATOM 6392 N N . PRO D 1 13 ? 20.918 49.248 85.059 1.00 46.20 13 PRO D N 1
ATOM 6393 C CA . PRO D 1 13 ? 22.075 50.079 84.687 1.00 50.36 13 PRO D CA 1
ATOM 6394 C C . PRO D 1 13 ? 21.961 51.531 85.174 1.00 53.68 13 PRO D C 1
ATOM 6395 O O . PRO D 1 13 ? 22.864 52.337 84.925 1.00 51.00 13 PRO D O 1
ATOM 6399 N N . PHE D 1 14 ? 20.859 51.850 85.844 1.00 48.78 14 PHE D N 1
ATOM 6400 C CA . PHE D 1 14 ? 20.545 53.226 86.213 1.00 49.67 14 PHE D CA 1
ATOM 6401 C C . PHE D 1 14 ? 21.551 53.820 87.191 1.00 51.06 14 PHE D C 1
ATOM 6402 O O . PHE D 1 14 ? 21.837 55.022 87.143 1.00 52.11 14 PHE D O 1
ATOM 6410 N N . ARG D 1 15 ? 22.091 52.975 88.063 1.00 45.30 15 ARG D N 1
ATOM 6411 C CA . ARG D 1 15 ? 23.105 53.403 89.013 1.00 50.51 15 ARG D CA 1
ATOM 6412 C C . ARG D 1 15 ? 24.327 53.989 88.327 1.00 54.28 15 ARG D C 1
ATOM 6413 O O . ARG D 1 15 ? 24.806 55.056 88.718 1.00 50.34 15 ARG D O 1
ATOM 6421 N N . ASP D 1 16 ? 24.846 53.288 87.323 1.00 51.55 16 ASP D N 1
ATOM 6422 C CA . ASP D 1 16 ? 26.009 53.797 86.608 1.00 54.04 16 ASP D CA 1
ATOM 6423 C C . ASP D 1 16 ? 25.645 55.014 85.763 1.00 54.84 16 ASP D C 1
ATOM 6424 O O . ASP D 1 16 ? 26.483 55.887 85.526 1.00 51.81 16 ASP D O 1
ATOM 6429 N N . LEU D 1 17 ? 24.403 55.063 85.295 1.00 49.08 17 LEU D N 1
ATOM 6430 C CA . LEU D 1 17 ? 23.961 56.190 84.489 1.00 51.01 17 LEU D CA 1
ATOM 6431 C C . LEU D 1 17 ? 23.956 57.467 85.335 1.00 52.33 17 LEU D C 1
ATOM 6432 O O . LEU D 1 17 ? 24.443 58.510 84.897 1.00 49.27 17 LEU D O 1
ATOM 6437 N N . CYS D 1 18 ? 23.461 57.355 86.565 1.00 48.63 18 CYS D N 1
ATOM 6438 C CA . CYS D 1 18 ? 23.330 58.506 87.455 1.00 53.75 18 CYS D CA 1
ATOM 6439 C C . CYS D 1 18 ? 24.660 58.928 88.065 1.00 55.90 18 CYS D C 1
ATOM 6440 O O . CYS D 1 18 ? 24.798 60.050 88.562 1.00 53.71 18 CYS D O 1
ATOM 6443 N N . ALA D 1 19 ? 25.647 58.045 87.988 1.00 55.18 19 ALA D N 1
ATOM 6444 C CA . ALA D 1 19 ? 26.957 58.347 88.534 1.00 57.24 19 ALA D CA 1
ATOM 6445 C C . ALA D 1 19 ? 27.862 58.897 87.436 1.00 56.42 19 ALA D C 1
ATOM 6446 O O . ALA D 1 19 ? 28.953 59.398 87.707 1.00 60.37 19 ALA D O 1
ATOM 6448 N N . ASN D 1 20 ? 27.400 58.795 86.194 1.00 55.14 20 ASN D N 1
ATOM 6449 C CA . ASN D 1 20 ? 28.143 59.307 85.041 1.00 56.21 20 ASN D CA 1
ATOM 6450 C C . ASN D 1 20 ? 27.256 60.051 84.058 1.00 53.33 20 ASN D C 1
ATOM 6451 O O . ASN D 1 20 ? 26.929 59.540 82.985 1.00 53.75 20 ASN D O 1
ATOM 6456 N N . TYR D 1 21 ? 26.863 61.261 84.445 1.00 57.68 21 TYR D N 1
ATOM 6457 C CA . TYR D 1 21 ? 25.965 62.091 83.656 1.00 50.95 21 TYR D CA 1
ATOM 6458 C C . TYR D 1 21 ? 26.726 63.238 82.990 1.00 53.66 21 TYR D C 1
ATOM 6459 O O . TYR D 1 21 ? 27.745 63.704 83.506 1.00 52.66 21 TYR D O 1
ATOM 6468 N N . PRO D 1 22 ? 26.225 63.704 81.840 1.00 49.75 22 PRO D N 1
ATOM 6469 C CA . PRO D 1 22 ? 26.927 64.785 81.142 1.00 53.98 22 PRO D CA 1
ATOM 6470 C C . PRO D 1 22 ? 26.791 66.138 81.859 1.00 53.40 22 PRO D C 1
ATOM 6471 O O . PRO D 1 22 ? 25.753 66.428 82.459 1.00 50.32 22 PRO D O 1
ATOM 6475 N N . GLY D 1 23 ? 27.865 66.921 81.835 1.00 52.70 23 GLY D N 1
ATOM 6476 C CA . GLY D 1 23 ? 27.852 68.277 82.362 1.00 57.81 23 GLY D CA 1
ATOM 6477 C C . GLY D 1 23 ? 28.099 69.354 81.319 1.00 56.20 23 GLY D C 1
ATOM 6478 O O . GLY D 1 23 ? 27.527 69.325 80.225 1.00 57.47 23 GLY D O 1
ATOM 6479 N N . ALA D 1 24 ? 28.966 70.306 81.657 1.00 57.54 24 ALA D N 1
ATOM 6480 C CA . ALA D 1 24 ? 29.210 71.472 80.811 1.00 58.61 24 ALA D CA 1
ATOM 6481 C C . ALA D 1 24 ? 29.840 71.111 79.465 1.00 58.56 24 ALA D C 1
ATOM 6482 O O . ALA D 1 24 ? 29.838 71.925 78.544 1.00 59.63 24 ALA D O 1
ATOM 6484 N N . GLU D 1 25 ? 30.408 69.910 79.361 1.00 61.65 25 GLU D N 1
ATOM 6485 C CA . GLU D 1 25 ? 31.070 69.488 78.126 1.00 58.62 25 GLU D CA 1
ATOM 6486 C C . GLU D 1 25 ? 30.043 69.166 77.041 1.00 55.65 25 GLU D C 1
ATOM 6487 O O . GLU D 1 25 ? 30.356 69.187 75.845 1.00 54.91 25 GLU D O 1
ATOM 6493 N N . ALA D 1 26 ? 28.810 68.896 77.472 1.00 55.97 26 ALA D N 1
ATOM 6494 C CA . ALA D 1 26 ? 27.720 68.541 76.561 1.00 55.48 26 ALA D CA 1
ATOM 6495 C C . ALA D 1 26 ? 26.581 69.560 76.554 1.00 54.42 26 ALA D C 1
ATOM 6496 O O . ALA D 1 26 ? 26.008 69.861 75.502 1.00 52.77 26 ALA D O 1
ATOM 6498 N N . TYR D 1 27 ? 26.270 70.102 77.728 1.00 55.64 27 TYR D N 1
ATOM 6499 C CA . TYR D 1 27 ? 25.192 71.078 77.868 1.00 51.71 27 TYR D CA 1
ATOM 6500 C C . TYR D 1 27 ? 25.786 72.467 78.104 1.00 53.02 27 TYR D C 1
ATOM 6501 O O . TYR D 1 27 ? 26.383 72.713 79.151 1.00 51.33 27 TYR D O 1
ATOM 6510 N N . ASP D 1 28 ? 25.615 73.361 77.129 1.00 51.45 28 ASP D N 1
ATOM 6511 C CA . ASP D 1 28 ? 26.177 74.710 77.195 1.00 54.48 28 ASP D CA 1
ATOM 6512 C C . ASP D 1 28 ? 25.717 75.405 78.481 1.00 51.15 28 ASP D C 1
ATOM 6513 O O . ASP D 1 28 ? 24.515 75.498 78.747 1.00 51.30 28 ASP D O 1
ATOM 6518 N N . PRO D 1 29 ? 26.681 75.884 79.290 1.00 54.15 29 PRO D N 1
ATOM 6519 C CA . PRO D 1 29 ? 26.402 76.422 80.634 1.00 54.63 29 PRO D CA 1
ATOM 6520 C C . PRO D 1 29 ? 25.564 77.704 80.632 1.00 55.63 29 PRO D C 1
ATOM 6521 O O . PRO D 1 29 ? 24.981 78.012 81.675 1.00 57.33 29 PRO D O 1
ATOM 6525 N N . HIS D 1 30 ? 25.526 78.439 79.521 1.00 52.55 30 HIS D N 1
ATOM 6526 C CA . HIS D 1 30 ? 24.607 79.572 79.396 1.00 53.45 30 HIS D CA 1
ATOM 6527 C C . HIS D 1 30 ? 23.247 79.134 78.885 1.00 57.02 30 HIS D C 1
ATOM 6528 O O . HIS D 1 30 ? 22.215 79.641 79.331 1.00 53.92 30 HIS D O 1
ATOM 6535 N N . ASP D 1 31 ? 23.252 78.213 77.924 1.00 52.74 31 ASP D N 1
ATOM 6536 C CA . ASP D 1 31 ? 22.025 77.839 77.235 1.00 51.99 31 ASP D CA 1
ATOM 6537 C C . ASP D 1 31 ? 21.219 76.781 77.997 1.00 47.22 31 ASP D C 1
ATOM 6538 O O . ASP D 1 31 ? 20.044 76.550 77.697 1.00 45.66 31 ASP D O 1
ATOM 6543 N N . PHE D 1 32 ? 21.832 76.176 79.013 1.00 48.80 32 PHE D N 1
ATOM 6544 C CA . PHE D 1 32 ? 21.138 75.192 79.842 1.00 44.62 32 PHE D CA 1
ATOM 6545 C C . PHE D 1 32 ? 21.310 75.534 81.323 1.00 41.31 32 PHE D C 1
ATOM 6546 O O . PHE D 1 32 ? 22.390 75.958 81.735 1.00 42.31 32 PHE D O 1
ATOM 6554 N N . ARG D 1 33 ? 20.265 75.341 82.126 1.00 37.13 33 ARG D N 1
ATOM 6555 C CA . ARG D 1 33 ? 20.372 75.575 83.563 1.00 40.02 33 ARG D CA 1
ATOM 6556 C C . ARG D 1 33 ? 21.035 74.374 84.254 1.00 43.43 33 ARG D C 1
ATOM 6557 O O . ARG D 1 33 ? 20.399 73.684 85.066 1.00 39.22 33 ARG D O 1
ATOM 6565 N N . ILE D 1 34 ? 22.306 74.126 83.946 1.00 40.02 34 ILE D N 1
ATOM 6566 C CA . ILE D 1 34 ? 22.998 72.979 84.528 1.00 43.84 34 ILE D CA 1
ATOM 6567 C C . ILE D 1 34 ? 23.343 73.208 85.996 1.00 47.06 34 ILE D C 1
ATOM 6568 O O . ILE D 1 34 ? 23.767 72.286 86.702 1.00 39.89 34 ILE D O 1
ATOM 6573 N N . GLU D 1 35 ? 23.141 74.441 86.454 1.00 44.03 35 GLU D N 1
ATOM 6574 C CA . GLU D 1 35 ? 23.505 74.825 87.807 1.00 38.95 35 GLU D CA 1
ATOM 6575 C C . GLU D 1 35 ? 22.637 74.099 88.814 1.00 35.46 35 GLU D C 1
ATOM 6576 O O . GLU D 1 35 ? 22.987 73.990 89.991 1.00 40.13 35 GLU D O 1
ATOM 6582 N N . TRP D 1 36 ? 21.482 73.627 88.362 1.00 35.19 36 TRP D N 1
ATOM 6583 C CA . TRP D 1 36 ? 20.562 72.949 89.262 1.00 36.88 36 TRP D CA 1
ATOM 6584 C C . TRP D 1 36 ? 20.757 71.432 89.293 1.00 38.96 36 TRP D C 1
ATOM 6585 O O . TRP D 1 36 ? 20.068 70.753 90.039 1.00 34.12 36 TRP D O 1
ATOM 6596 N N . GLY D 1 37 ? 21.684 70.921 88.489 1.00 40.37 37 GLY D N 1
ATOM 6597 C CA . GLY D 1 37 ? 21.872 69.480 88.339 1.00 42.54 37 GLY D CA 1
ATOM 6598 C C . GLY D 1 37 ? 20.804 68.753 87.548 1.00 42.51 37 GLY D C 1
ATOM 6599 O O . GLY D 1 37 ? 19.699 69.274 87.382 1.00 43.65 37 GLY D O 1
ATOM 6600 N N . PRO D 1 38 ? 21.137 67.544 87.041 1.00 43.92 38 PRO D N 1
ATOM 6601 C CA . PRO D 1 38 ? 20.239 66.770 86.175 1.00 41.93 38 PRO D CA 1
ATOM 6602 C C . PRO D 1 38 ? 19.044 66.203 86.938 1.00 35.41 38 PRO D C 1
ATOM 6603 O O . PRO D 1 38 ? 19.181 65.852 88.112 1.00 41.58 38 PRO D O 1
ATOM 6607 N N . ILE D 1 39 ? 17.888 66.156 86.281 1.00 34.29 39 ILE D N 1
ATOM 6608 C CA . ILE D 1 39 ? 16.713 65.461 86.780 1.00 35.58 39 ILE D CA 1
ATOM 6609 C C . ILE D 1 39 ? 16.445 64.347 85.758 1.00 43.54 39 ILE D C 1
ATOM 6610 O O . ILE D 1 39 ? 16.300 64.610 84.558 1.00 40.86 39 ILE D O 1
ATOM 6615 N N . PHE D 1 40 ? 16.424 63.105 86.237 1.00 36.62 40 PHE D N 1
ATOM 6616 C CA . PHE D 1 40 ? 16.543 61.939 85.339 1.00 41.60 40 PHE D CA 1
ATOM 6617 C C . PHE D 1 40 ? 15.253 61.335 84.779 1.00 35.17 40 PHE D C 1
ATOM 6618 O O . PHE D 1 40 ? 15.171 61.048 83.583 1.00 39.89 40 PHE D O 1
ATOM 6626 N N . HIS D 1 41 ? 14.240 61.159 85.615 1.00 31.27 41 HIS D N 1
ATOM 6627 C CA . HIS D 1 41 ? 13.067 60.438 85.153 1.00 33.94 41 HIS D CA 1
ATOM 6628 C C . HIS D 1 41 ? 11.890 60.688 86.055 1.00 33.75 41 HIS D C 1
ATOM 6629 O O . HIS D 1 41 ? 12.014 61.377 87.067 1.00 34.57 41 HIS D O 1
ATOM 6636 N N . ARG D 1 42 ? 10.749 60.107 85.705 1.00 36.81 42 ARG D N 1
ATOM 6637 C CA . ARG D 1 42 ? 9.705 59.904 86.688 1.00 38.50 42 ARG D CA 1
ATOM 6638 C C . ARG D 1 42 ? 9.076 58.563 86.343 1.00 39.92 42 ARG D C 1
ATOM 6639 O O . ARG D 1 42 ? 8.885 58.271 85.161 1.00 37.23 42 ARG D O 1
ATOM 6647 N N . GLY D 1 43 ? 8.765 57.752 87.358 1.00 37.29 43 GLY D N 1
ATOM 6648 C CA . GLY D 1 43 ? 8.074 56.493 87.153 1.00 41.75 43 GLY D CA 1
ATOM 6649 C C . GLY D 1 43 ? 8.830 55.200 87.406 1.00 39.93 43 GLY D C 1
ATOM 6650 O O . GLY D 1 43 ? 9.789 55.154 88.190 1.00 36.75 43 GLY D O 1
ATOM 6651 N N . ARG D 1 44 ? 8.378 54.138 86.743 1.00 40.38 44 ARG D N 1
ATOM 6652 C CA . ARG D 1 44 ? 8.854 52.778 87.024 1.00 40.36 44 ARG D CA 1
ATOM 6653 C C . ARG D 1 44 ? 10.141 52.461 86.303 1.00 38.97 44 ARG D C 1
ATOM 6654 O O . ARG D 1 44 ? 10.211 52.562 85.078 1.00 40.49 44 ARG D O 1
ATOM 6662 N N . LEU D 1 45 ? 11.168 52.083 87.056 1.00 34.40 45 LEU D N 1
ATOM 6663 C CA . LEU D 1 45 ? 12.401 51.660 86.419 1.00 35.70 45 LEU D CA 1
ATOM 6664 C C . LEU D 1 45 ? 12.608 50.161 86.691 1.00 34.41 45 LEU D C 1
ATOM 6665 O O . LEU D 1 45 ? 13.674 49.627 86.393 1.00 38.62 45 LEU D O 1
ATOM 6670 N N . ASP D 1 46 ? 11.576 49.500 87.216 1.00 35.78 46 ASP D N 1
ATOM 6671 C CA . ASP D 1 46 ? 11.644 48.061 87.541 1.00 38.54 46 ASP D CA 1
ATOM 6672 C C . ASP D 1 46 ? 11.140 47.129 86.414 1.00 43.71 46 ASP D C 1
ATOM 6673 O O . ASP D 1 46 ? 11.042 45.907 86.592 1.00 41.37 46 ASP D O 1
ATOM 6678 N N . GLY D 1 47 ? 10.796 47.707 85.268 1.00 39.14 47 GLY D N 1
ATOM 6679 C CA . GLY D 1 47 ? 10.356 46.932 84.128 1.00 33.44 47 GLY D CA 1
ATOM 6680 C C . GLY D 1 47 ? 8.851 46.799 84.005 1.00 35.38 47 GLY D C 1
ATOM 6681 O O . GLY D 1 47 ? 8.378 46.215 83.036 1.00 38.22 47 GLY D O 1
ATOM 6682 N N . SER D 1 48 ? 8.091 47.335 84.956 1.00 31.62 48 SER D N 1
ATOM 6683 C CA . SER D 1 48 ? 6.630 47.231 84.884 1.00 34.21 48 SER D CA 1
ATOM 6684 C C . SER D 1 48 ? 5.972 48.367 84.045 1.00 38.12 48 SER D C 1
ATOM 6685 O O . SER D 1 48 ? 4.743 48.413 83.890 1.00 35.15 48 SER D O 1
ATOM 6688 N N . ALA D 1 49 ? 6.772 49.281 83.507 1.00 37.19 49 ALA D N 1
ATOM 6689 C CA . ALA D 1 49 ? 6.180 50.372 82.722 1.00 38.68 49 ALA D CA 1
ATOM 6690 C C . ALA D 1 49 ? 5.681 49.835 81.362 1.00 34.16 49 ALA D C 1
ATOM 6691 O O . ALA D 1 49 ? 6.403 49.119 80.666 1.00 39.32 49 ALA D O 1
ATOM 6693 N N . ARG D 1 50 ? 4.465 50.227 80.990 1.00 33.20 50 ARG D N 1
ATOM 6694 C CA . ARG D 1 50 ? 3.834 49.885 79.711 1.00 28.90 50 ARG D CA 1
ATOM 6695 C C . ARG D 1 50 ? 3.808 51.074 78.713 1.00 39.09 50 ARG D C 1
ATOM 6696 O O . ARG D 1 50 ? 3.707 50.890 77.494 1.00 37.04 50 ARG D O 1
ATOM 6704 N N . VAL D 1 51 ? 3.867 52.295 79.241 1.00 34.30 51 VAL D N 1
ATOM 6705 C CA . VAL D 1 51 ? 3.933 53.489 78.388 1.00 34.70 51 VAL D CA 1
ATOM 6706 C C . VAL D 1 51 ? 5.141 54.345 78.738 1.00 36.03 51 VAL D C 1
ATOM 6707 O O . VAL D 1 51 ? 5.401 54.628 79.916 1.00 34.24 51 VAL D O 1
ATOM 6711 N N . LEU D 1 52 ? 5.871 54.742 77.705 1.00 35.53 52 LEU D N 1
ATOM 6712 C CA . LEU D 1 52 ? 7.003 55.638 77.832 1.00 35.42 52 LEU D CA 1
ATOM 6713 C C . LEU D 1 52 ? 6.603 57.043 77.393 1.00 37.04 52 LEU D C 1
ATOM 6714 O O . LEU D 1 52 ? 6.086 57.225 76.296 1.00 37.87 52 LEU D O 1
ATOM 6719 N N . ILE D 1 53 ? 6.798 58.021 78.273 1.00 36.30 53 ILE D N 1
ATOM 6720 C CA . ILE D 1 53 ? 6.562 59.429 77.924 1.00 34.66 53 ILE D CA 1
ATOM 6721 C C . ILE D 1 53 ? 7.907 60.095 77.713 1.00 34.44 53 ILE D C 1
ATOM 6722 O O . ILE D 1 53 ? 8.803 59.964 78.553 1.00 35.37 53 ILE D O 1
ATOM 6727 N N . VAL D 1 54 ? 8.074 60.771 76.576 1.00 34.39 54 VAL D N 1
ATOM 6728 C CA . VAL D 1 54 ? 9.283 61.565 76.335 1.00 37.45 54 VAL D CA 1
ATOM 6729 C C . VAL D 1 54 ? 8.938 63.064 76.422 1.00 38.14 54 VAL D C 1
ATOM 6730 O O . VAL D 1 54 ? 8.142 63.563 75.639 1.00 37.72 54 VAL D O 1
ATOM 6734 N N . GLY D 1 55 ? 9.482 63.758 77.414 1.00 38.71 55 GLY D N 1
ATOM 6735 C CA . GLY D 1 55 ? 9.203 65.183 77.583 1.00 39.58 55 GLY D CA 1
ATOM 6736 C C . GLY D 1 55 ? 10.308 66.078 77.056 1.00 37.29 55 GLY D C 1
ATOM 6737 O O . GLY D 1 55 ? 11.253 65.596 76.437 1.00 35.75 55 GLY D O 1
ATOM 6738 N N . GLN D 1 56 ? 10.221 67.386 77.300 1.00 36.07 56 GLN D N 1
ATOM 6739 C CA . GLN D 1 56 ? 11.275 68.259 76.803 1.00 35.88 56 GLN D CA 1
ATOM 6740 C C . GLN D 1 56 ? 12.372 68.568 77.832 1.00 38.84 56 GLN D C 1
ATOM 6741 O O . GLN D 1 56 ? 13.542 68.225 77.627 1.00 39.70 56 GLN D O 1
ATOM 6747 N N . ASP D 1 57 ? 12.007 69.255 78.911 1.00 35.99 57 ASP D N 1
ATOM 6748 C CA . ASP D 1 57 ? 12.998 69.693 79.896 1.00 38.46 57 ASP D CA 1
ATOM 6749 C C . ASP D 1 57 ? 12.329 70.005 81.240 1.00 36.88 57 ASP D C 1
ATOM 6750 O O . ASP D 1 57 ? 11.122 70.245 81.273 1.00 39.24 57 ASP D O 1
ATOM 6755 N N . PRO D 1 58 ? 13.090 69.928 82.357 1.00 32.32 58 PRO D N 1
ATOM 6756 C CA . PRO D 1 58 ? 12.543 70.183 83.700 1.00 30.32 58 PRO D CA 1
ATOM 6757 C C . PRO D 1 58 ? 12.418 71.697 83.998 1.00 37.34 58 PRO D C 1
ATOM 6758 O O . PRO D 1 58 ? 13.091 72.515 83.357 1.00 35.60 58 PRO D O 1
ATOM 6762 N N . ALA D 1 59 ? 11.554 72.051 84.943 1.00 33.00 59 ALA D N 1
ATOM 6763 C CA . ALA D 1 59 ? 11.441 73.435 85.397 1.00 34.21 59 ALA D CA 1
ATOM 6764 C C . ALA D 1 59 ? 11.643 73.470 86.908 1.00 35.94 59 ALA D C 1
ATOM 6765 O O . ALA D 1 59 ? 12.254 72.549 87.482 1.00 33.73 59 ALA D O 1
ATOM 6767 N N . GLN D 1 60 ? 11.103 74.481 87.576 1.00 34.50 60 GLN D N 1
ATOM 6768 C CA . GLN D 1 60 ? 11.474 74.690 88.973 1.00 35.06 60 GLN D CA 1
ATOM 6769 C C . GLN D 1 60 ? 10.846 73.664 89.952 1.00 36.34 60 GLN D C 1
ATOM 6770 O O . GLN D 1 60 ? 11.520 73.252 90.884 1.00 35.08 60 GLN D O 1
ATOM 6776 N N . HIS D 1 61 ? 9.608 73.216 89.736 1.00 33.81 61 HIS D N 1
ATOM 6777 C CA . HIS D 1 61 ? 9.032 72.218 90.629 1.00 39.21 61 HIS D CA 1
ATOM 6778 C C . HIS D 1 61 ? 9.848 70.920 90.531 1.00 34.94 61 HIS D C 1
ATOM 6779 O O . HIS D 1 61 ? 10.169 70.315 91.553 1.00 36.94 61 HIS D O 1
ATOM 6786 N N . GLU D 1 62 ? 10.215 70.544 89.304 1.00 31.65 62 GLU D N 1
ATOM 6787 C CA . GLU D 1 62 ? 11.033 69.358 89.043 1.00 38.30 62 GLU D CA 1
ATOM 6788 C C . GLU D 1 62 ? 12.394 69.490 89.715 1.00 40.83 62 GLU D C 1
ATOM 6789 O O . GLU D 1 62 ? 12.982 68.503 90.182 1.00 36.01 62 GLU D O 1
ATOM 6795 N N . THR D 1 63 ? 12.872 70.725 89.781 1.00 33.64 63 THR D N 1
ATOM 6796 C CA . THR D 1 63 ? 14.176 71.025 90.359 1.00 31.99 63 THR D CA 1
ATOM 6797 C C . THR D 1 63 ? 14.226 70.755 91.869 1.00 34.88 63 THR D C 1
ATOM 6798 O O . THR D 1 63 ? 15.292 70.453 92.427 1.00 32.99 63 THR D O 1
ATOM 6802 N N . ILE D 1 64 ? 13.077 70.846 92.534 1.00 31.03 64 ILE D N 1
ATOM 6803 C CA . ILE D 1 64 ? 13.024 70.534 93.949 1.00 32.09 64 ILE D CA 1
ATOM 6804 C C . ILE D 1 64 ? 12.704 69.033 94.193 1.00 36.89 64 ILE D C 1
ATOM 6805 O O . ILE D 1 64 ? 13.351 68.363 95.019 1.00 38.98 64 ILE D O 1
ATOM 6810 N N . VAL D 1 65 ? 11.675 68.533 93.513 1.00 33.68 65 VAL D N 1
ATOM 6811 C CA . VAL D 1 65 ? 11.228 67.143 93.714 1.00 35.56 65 VAL D CA 1
ATOM 6812 C C . VAL D 1 65 ? 12.276 66.151 93.229 1.00 37.04 65 VAL D C 1
ATOM 6813 O O . VAL D 1 65 ? 12.406 65.054 93.786 1.00 40.31 65 VAL D O 1
ATOM 6817 N N . ARG D 1 66 ? 13.003 66.537 92.184 1.00 38.78 66 ARG D N 1
ATOM 6818 C CA . ARG D 1 66 ? 14.051 65.706 91.568 1.00 38.60 66 ARG D CA 1
ATOM 6819 C C . ARG D 1 66 ? 13.497 64.541 90.739 1.00 38.21 66 ARG D C 1
ATOM 6820 O O . ARG D 1 66 ? 14.209 63.573 90.442 1.00 39.33 66 ARG D O 1
ATOM 6828 N N . ARG D 1 67 ? 12.262 64.704 90.282 1.00 36.38 67 ARG D N 1
ATOM 6829 C CA . ARG D 1 67 ? 11.676 63.854 89.252 1.00 36.75 67 ARG D CA 1
ATOM 6830 C C . ARG D 1 67 ? 11.059 64.800 88.211 1.00 39.89 67 ARG D C 1
ATOM 6831 O O . ARG D 1 67 ? 10.791 65.978 88.530 1.00 36.40 67 ARG D O 1
ATOM 6839 N N . ILE D 1 68 ? 10.889 64.327 86.974 1.00 35.55 68 ILE D N 1
ATOM 6840 C CA . ILE D 1 68 ? 10.371 65.185 85.904 1.00 34.50 68 ILE D CA 1
ATOM 6841 C C . ILE D 1 68 ? 8.851 65.186 85.857 1.00 36.60 68 ILE D C 1
ATOM 6842 O O . ILE D 1 68 ? 8.207 64.381 86.527 1.00 36.37 68 ILE D O 1
ATOM 6847 N N . LEU D 1 69 ? 8.303 66.153 85.116 1.00 33.82 69 LEU D N 1
ATOM 6848 C CA . LEU D 1 69 ? 6.864 66.320 84.904 1.00 35.12 69 LEU D CA 1
ATOM 6849 C C . LEU D 1 69 ? 6.077 66.230 86.206 1.00 35.85 69 LEU D C 1
ATOM 6850 O O . LEU D 1 69 ? 5.257 65.313 86.391 1.00 36.93 69 LEU D O 1
ATOM 6855 N N . VAL D 1 70 ? 6.352 67.142 87.133 1.00 32.63 70 VAL D N 1
ATOM 6856 C CA . VAL D 1 70 ? 5.589 67.160 88.376 1.00 32.27 70 VAL D CA 1
ATOM 6857 C C . VAL D 1 70 ? 4.841 68.482 88.535 1.00 40.77 70 VAL D C 1
ATOM 6858 O O . VAL D 1 70 ? 4.268 68.749 89.594 1.00 37.83 70 VAL D O 1
ATOM 6862 N N . GLY D 1 71 ? 4.880 69.317 87.493 1.00 37.89 71 GLY D N 1
ATOM 6863 C CA . GLY D 1 71 ? 4.111 70.553 87.485 1.00 41.47 71 GLY D CA 1
ATOM 6864 C C . GLY D 1 71 ? 2.765 70.429 86.790 1.00 41.70 71 GLY D C 1
ATOM 6865 O O . GLY D 1 71 ? 2.183 69.352 86.727 1.00 36.37 71 GLY D O 1
ATOM 6866 N N . THR D 1 72 ? 2.279 71.541 86.240 1.00 37.13 72 THR D N 1
ATOM 6867 C CA . THR D 1 72 ? 0.988 71.551 85.553 1.00 36.73 72 THR D CA 1
ATOM 6868 C C . THR D 1 72 ? 0.973 70.611 84.339 1.00 34.31 72 THR D C 1
ATOM 6869 O O . THR D 1 72 ? -0.049 70.001 84.025 1.00 33.62 72 THR D O 1
ATOM 6873 N N . ALA D 1 73 ? 2.083 70.566 83.618 1.00 34.81 73 ALA D N 1
ATOM 6874 C CA . ALA D 1 73 ? 2.212 69.681 82.470 1.00 35.86 73 ALA D CA 1
ATOM 6875 C C . ALA D 1 73 ? 2.160 68.219 82.922 1.00 39.12 73 ALA D C 1
ATOM 6876 O O . ALA D 1 73 ? 1.569 67.370 82.245 1.00 32.98 73 ALA D O 1
ATOM 6878 N N . GLY D 1 74 ? 2.767 67.958 84.083 1.00 38.10 74 GLY D N 1
ATOM 6879 C CA . GLY D 1 74 ? 2.827 66.621 84.653 1.00 37.26 74 GLY D CA 1
ATOM 6880 C C . GLY D 1 74 ? 1.450 66.116 84.985 1.00 36.67 74 GLY D C 1
ATOM 6881 O O . GLY D 1 74 ? 1.098 64.968 84.684 1.00 38.34 74 GLY D O 1
ATOM 6882 N N . ARG D 1 75 ? 0.658 66.987 85.590 1.00 34.53 75 ARG D N 1
ATOM 6883 C CA . ARG D 1 75 ? -0.682 66.611 85.993 1.00 34.57 75 ARG D CA 1
ATOM 6884 C C . ARG D 1 75 ? -1.630 66.475 84.796 1.00 39.59 75 ARG D C 1
ATOM 6885 O O . ARG D 1 75 ? -2.594 65.705 84.860 1.00 39.79 75 ARG D O 1
ATOM 6893 N N . ARG D 1 76 ? -1.352 67.196 83.699 1.00 37.89 76 ARG D N 1
ATOM 6894 C CA . ARG D 1 76 ? -2.163 67.060 82.489 1.00 35.28 76 ARG D CA 1
ATOM 6895 C C . ARG D 1 76 ? -1.826 65.740 81.798 1.00 35.65 76 ARG D C 1
ATOM 6896 O O . ARG D 1 76 ? -2.707 65.035 81.303 1.00 33.67 76 ARG D O 1
ATOM 6904 N N . THR D 1 77 ? -0.539 65.413 81.802 1.00 36.38 77 THR D N 1
ATOM 6905 C CA . THR D 1 77 ? -0.043 64.162 81.282 1.00 36.64 77 THR D CA 1
ATOM 6906 C C . THR D 1 77 ? -0.626 62.959 82.049 1.00 38.58 77 THR D C 1
ATOM 6907 O O . THR D 1 77 ? -0.980 61.952 81.427 1.00 35.88 77 THR D O 1
ATOM 6911 N N . GLN D 1 78 ? -0.728 63.069 83.383 1.00 37.41 78 GLN D N 1
ATOM 6912 C CA . GLN D 1 78 ? -1.324 62.010 84.210 1.00 37.83 78 GLN D CA 1
ATOM 6913 C C . GLN D 1 78 ? -2.751 61.723 83.824 1.00 37.82 78 GLN D C 1
ATOM 6914 O O . GLN D 1 78 ? -3.191 60.568 83.845 1.00 38.58 78 GLN D O 1
ATOM 6920 N N . GLY D 1 79 ? -3.477 62.779 83.472 1.00 32.80 79 GLY D N 1
ATOM 6921 C CA . GLY D 1 79 ? -4.877 62.635 83.134 1.00 34.68 79 GLY D CA 1
ATOM 6922 C C . GLY D 1 79 ? -4.985 61.934 81.797 1.00 38.20 79 GLY D C 1
ATOM 6923 O O . GLY D 1 79 ? -5.887 61.112 81.590 1.00 38.75 79 GLY D O 1
ATOM 6924 N N . PHE D 1 80 ? -4.031 62.218 80.915 1.00 36.80 80 PHE D N 1
ATOM 6925 C CA . PHE D 1 80 ? -3.955 61.546 79.609 1.00 38.76 80 PHE D CA 1
ATOM 6926 C C . PHE D 1 80 ? -3.753 60.023 79.774 1.00 38.70 80 PHE D C 1
ATOM 6927 O O . PHE D 1 80 ? -4.470 59.204 79.178 1.00 37.90 80 PHE D O 1
ATOM 6935 N N . LEU D 1 81 ? -2.770 59.666 80.592 1.00 40.22 81 LEU D N 1
ATOM 6936 C CA . LEU D 1 81 ? -2.481 58.261 80.893 1.00 35.22 81 LEU D CA 1
ATOM 6937 C C . LEU D 1 81 ? -3.653 57.588 81.581 1.00 35.17 81 LEU D C 1
ATOM 6938 O O . LEU D 1 81 ? -3.955 56.420 81.317 1.00 39.54 81 LEU D O 1
ATOM 6943 N N . ALA D 1 82 ? -4.303 58.313 82.479 1.00 37.29 82 ALA D N 1
ATOM 6944 C CA . ALA D 1 82 ? -5.445 57.783 83.213 1.00 40.80 82 ALA D CA 1
ATOM 6945 C C . ALA D 1 82 ? -6.553 57.358 82.252 1.00 41.09 82 ALA D C 1
ATOM 6946 O O . ALA D 1 82 ? -7.343 56.463 82.558 1.00 39.81 82 ALA D O 1
ATOM 6948 N N . LYS D 1 83 ? -6.600 57.984 81.079 1.00 42.75 83 LYS D N 1
ATOM 6949 C CA . LYS D 1 83 ? -7.659 57.687 80.126 1.00 42.31 83 LYS D CA 1
ATOM 6950 C C . LYS D 1 83 ? -7.345 56.446 79.315 1.00 42.43 83 LYS D C 1
ATOM 6951 O O . LYS D 1 83 ? -8.231 55.876 78.693 1.00 45.69 83 LYS D O 1
ATOM 6957 N N . LEU D 1 84 ? -6.093 56.008 79.380 1.00 41.15 84 LEU D N 1
ATOM 6958 C CA . LEU D 1 84 ? -5.655 54.754 78.793 1.00 39.83 84 LEU D CA 1
ATOM 6959 C C . LEU D 1 84 ? -5.649 53.647 79.835 1.00 41.37 84 LEU D C 1
ATOM 6960 O O . LEU D 1 84 ? -5.188 52.537 79.565 1.00 36.02 84 LEU D O 1
ATOM 6965 N N . GLY D 1 85 ? -6.137 53.971 81.031 1.00 41.68 85 GLY D N 1
ATOM 6966 C CA . GLY D 1 85 ? -6.174 53.016 82.127 1.00 44.59 85 GLY D CA 1
ATOM 6967 C C . GLY D 1 85 ? -4.825 52.854 82.796 1.00 43.51 85 GLY D C 1
ATOM 6968 O O . GLY D 1 85 ? -4.615 51.901 83.562 1.00 40.22 85 GLY D O 1
ATOM 6969 N N . ILE D 1 86 ? -3.910 53.781 82.512 1.00 36.84 86 ILE D N 1
ATOM 6970 C CA . ILE D 1 86 ? -2.557 53.704 83.041 1.00 31.64 86 ILE D CA 1
ATOM 6971 C C . ILE D 1 86 ? -2.435 54.615 84.257 1.00 37.44 86 ILE D C 1
ATOM 6972 O O . ILE D 1 86 ? -2.474 55.854 84.137 1.00 39.97 86 ILE D O 1
ATOM 6977 N N . VAL D 1 87 ? -2.275 53.989 85.423 1.00 38.85 87 VAL D N 1
ATOM 6978 C CA . VAL D 1 87 ? -2.285 54.675 86.709 1.00 38.18 87 VAL D CA 1
ATOM 6979 C C . VAL D 1 87 ? -0.891 54.726 87.323 1.00 38.07 87 VAL D C 1
ATOM 6980 O O . VAL D 1 87 ? -0.518 55.719 87.944 1.00 41.48 87 VAL D O 1
ATOM 6984 N N . GLN D 1 88 ? -0.103 53.671 87.145 1.00 40.82 88 GLN D N 1
ATOM 6985 C CA . GLN D 1 88 ? 1.249 53.715 87.682 1.00 35.66 88 GLN D CA 1
ATOM 6986 C C . GLN D 1 88 ? 2.282 53.119 86.736 1.00 37.17 88 GLN D C 1
ATOM 6987 O O . GLN D 1 88 ? 3.468 53.410 86.857 1.00 34.83 88 GLN D O 1
ATOM 6993 N N . SER D 1 89 ? 1.835 52.313 85.771 1.00 38.87 89 SER D N 1
ATOM 6994 C CA . SER D 1 89 ? 2.766 51.621 84.889 1.00 34.12 89 SER D CA 1
ATOM 6995 C C . SER D 1 89 ? 3.206 52.498 83.714 1.00 37.01 89 SER D C 1
ATOM 6996 O O . SER D 1 89 ? 2.825 52.270 82.557 1.00 36.31 89 SER D O 1
ATOM 6999 N N . TYR D 1 90 ? 4.006 53.512 84.034 1.00 38.61 90 TYR D N 1
ATOM 7000 C CA . TYR D 1 90 ? 4.608 54.388 83.038 1.00 37.62 90 TYR D CA 1
ATOM 7001 C C . TYR D 1 90 ? 6.054 54.652 83.422 1.00 36.70 90 TYR D C 1
ATOM 7002 O O . TYR D 1 90 ? 6.440 54.486 84.584 1.00 35.66 90 TYR D O 1
ATOM 7011 N N . VAL D 1 91 ? 6.839 55.111 82.461 1.00 33.23 91 VAL D N 1
ATOM 7012 C CA . VAL D 1 91 ? 8.154 55.643 82.763 1.00 35.38 91 VAL D CA 1
ATOM 7013 C C . VAL D 1 91 ? 8.342 56.900 81.901 1.00 35.94 91 VAL D C 1
ATOM 7014 O O . VAL D 1 91 ? 7.866 56.971 80.768 1.00 32.97 91 VAL D O 1
ATOM 7018 N N . MET D 1 92 ? 8.963 57.926 82.463 1.00 35.84 92 MET D N 1
ATOM 7019 C CA . MET D 1 92 ? 9.092 59.193 81.732 1.00 35.47 92 MET D CA 1
ATOM 7020 C C . MET D 1 92 ? 10.534 59.666 81.705 1.00 35.21 92 MET D C 1
ATOM 7021 O O . MET D 1 92 ? 11.230 59.616 82.720 1.00 33.17 92 MET D O 1
ATOM 7026 N N . VAL D 1 93 ? 10.983 60.117 80.540 1.00 36.25 93 VAL D N 1
ATOM 7027 C CA . VAL D 1 93 ? 12.339 60.638 80.393 1.00 35.56 93 VAL D CA 1
ATOM 7028 C C . VAL D 1 93 ? 12.269 61.988 79.644 1.00 41.24 93 VAL D C 1
ATOM 7029 O O . VAL D 1 93 ? 11.301 62.243 78.916 1.00 41.79 93 VAL D O 1
ATOM 7033 N N . ASN D 1 94 ? 13.249 62.868 79.832 1.00 35.19 94 ASN D N 1
ATOM 7034 C CA . ASN D 1 94 ? 13.215 64.134 79.094 1.00 42.35 94 ASN D CA 1
ATOM 7035 C C . ASN D 1 94 ? 14.208 64.185 77.949 1.00 42.56 94 ASN D C 1
ATOM 7036 O O . ASN D 1 94 ? 15.219 63.480 77.947 1.00 41.21 94 ASN D O 1
ATOM 7041 N N . THR D 1 95 ? 13.906 65.047 76.981 1.00 38.80 95 THR D N 1
ATOM 7042 C CA . THR D 1 95 ? 14.814 65.319 75.893 1.00 39.26 95 THR D CA 1
ATOM 7043 C C . THR D 1 95 ? 16.137 65.804 76.479 1.00 40.24 95 THR D C 1
ATOM 7044 O O . THR D 1 95 ? 17.214 65.349 76.083 1.00 41.40 95 THR D O 1
ATOM 7048 N N . PHE D 1 96 ? 16.037 66.700 77.459 1.00 42.07 96 PHE D N 1
ATOM 7049 C CA . PHE D 1 96 ? 17.200 67.306 78.091 1.00 40.53 96 PHE D CA 1
ATOM 7050 C C . PHE D 1 96 ? 17.239 67.048 79.585 1.00 39.53 96 PHE D C 1
ATOM 7051 O O . PHE D 1 96 ? 16.196 67.033 80.248 1.00 39.63 96 PHE D O 1
ATOM 7059 N N . LEU D 1 97 ? 18.444 66.859 80.118 1.00 41.94 97 LEU D N 1
ATOM 7060 C CA . LEU D 1 97 ? 18.627 66.651 81.553 1.00 42.99 97 LEU D CA 1
ATOM 7061 C C . LEU D 1 97 ? 18.408 67.926 82.334 1.00 42.49 97 LEU D C 1
ATOM 7062 O O . LEU D 1 97 ? 18.172 67.881 83.552 1.00 40.02 97 LEU D O 1
ATOM 7067 N N . TYR D 1 98 ? 18.559 69.049 81.633 1.00 39.79 98 TYR D N 1
ATOM 7068 C CA . TYR D 1 98 ? 18.477 70.371 82.242 1.00 42.67 98 TYR D CA 1
ATOM 7069 C C . TYR D 1 98 ? 17.469 71.284 81.533 1.00 42.13 98 TYR D C 1
ATOM 7070 O O . TYR D 1 98 ? 17.222 71.154 80.323 1.00 39.28 98 TYR D O 1
ATOM 7079 N N . SER D 1 99 ? 16.936 72.245 82.281 1.00 40.76 99 SER D N 1
ATOM 7080 C CA . SER D 1 99 ? 16.021 73.234 81.723 1.00 40.96 99 SER D CA 1
ATOM 7081 C C . SER D 1 99 ? 16.702 74.020 80.612 1.00 40.84 99 SER D C 1
ATOM 7082 O O . SER D 1 99 ? 17.865 74.408 80.745 1.00 42.64 99 SER D O 1
ATOM 7085 N N . VAL D 1 100 ? 15.985 74.246 79.515 1.00 38.47 100 VAL D N 1
ATOM 7086 C CA . VAL D 1 100 ? 16.473 75.154 78.475 1.00 47.79 100 VAL D CA 1
ATOM 7087 C C . VAL D 1 100 ? 16.471 76.587 79.010 1.00 49.20 100 VAL D C 1
ATOM 7088 O O . VAL D 1 100 ? 15.439 77.069 79.473 1.00 50.49 100 VAL D O 1
ATOM 7092 N N . TYR D 1 101 ? 17.598 77.273 78.976 1.00 50.88 101 TYR D N 1
ATOM 7093 C CA . TYR D 1 101 ? 17.631 78.681 79.340 1.00 52.08 101 TYR D CA 1
ATOM 7094 C C . TYR D 1 101 ? 17.684 79.505 78.091 1.00 56.43 101 TYR D C 1
ATOM 7095 O O . TYR D 1 101 ? 18.632 79.460 77.372 1.00 52.00 101 TYR D O 1
ATOM 7104 N N . GLY D 1 102 ? 16.643 80.263 77.837 1.00 62.23 102 GLY D N 1
ATOM 7105 C CA . GLY D 1 102 ? 16.555 81.009 76.598 1.00 74.35 102 GLY D CA 1
ATOM 7106 C C . GLY D 1 102 ? 15.436 80.246 75.914 1.00 82.10 102 GLY D C 1
ATOM 7107 O O . GLY D 1 102 ? 15.625 79.143 75.431 1.00 80.02 102 GLY D O 1
ATOM 7108 N N . GLN D 1 103 ? 14.254 80.838 75.887 1.00 88.03 103 GLN D N 1
ATOM 7109 C CA . GLN D 1 103 ? 13.097 80.204 75.277 1.00 92.74 103 GLN D CA 1
ATOM 7110 C C . GLN D 1 103 ? 13.211 80.662 73.811 1.00 94.41 103 GLN D C 1
ATOM 7111 O O . GLN D 1 103 ? 12.304 81.270 73.259 1.00 94.49 103 GLN D O 1
ATOM 7117 N N . SER D 1 104 ? 14.338 80.361 73.190 1.00 91.37 104 SER D N 1
ATOM 7118 C CA . SER D 1 104 ? 14.651 80.869 71.876 1.00 89.06 104 SER D CA 1
ATOM 7119 C C . SER D 1 104 ? 15.590 80.038 70.975 1.00 87.87 104 SER D C 1
ATOM 7120 O O . SER D 1 104 ? 16.105 80.558 70.015 1.00 90.48 104 SER D O 1
ATOM 7123 N N . GLY D 1 105 ? 15.844 78.770 71.252 1.00 82.26 105 GLY D N 1
ATOM 7124 C CA . GLY D 1 105 ? 15.183 77.996 72.261 1.00 75.81 105 GLY D CA 1
ATOM 7125 C C . GLY D 1 105 ? 16.017 76.784 72.331 1.00 71.09 105 GLY D C 1
ATOM 7126 O O . GLY D 1 105 ? 17.201 76.823 72.103 1.00 72.79 105 GLY D O 1
ATOM 7127 N N . GLY D 1 106 ? 15.369 75.691 72.616 1.00 66.06 106 GLY D N 1
ATOM 7128 C CA . GLY D 1 106 ? 16.069 74.434 72.817 1.00 64.77 106 GLY D CA 1
ATOM 7129 C C . GLY D 1 106 ? 16.750 73.814 71.612 1.00 61.42 106 GLY D C 1
ATOM 7130 O O . GLY D 1 106 ? 17.732 73.083 71.759 1.00 60.28 106 GLY D O 1
ATOM 7131 N N . SER D 1 107 ? 16.233 74.108 70.424 1.00 63.28 107 SER D N 1
ATOM 7132 C CA . SER D 1 107 ? 16.662 73.434 69.198 1.00 60.00 107 SER D CA 1
ATOM 7133 C C . SER D 1 107 ? 18.124 73.641 68.799 1.00 61.90 107 SER D C 1
ATOM 7134 O O . SER D 1 107 ? 18.634 72.916 67.940 1.00 63.49 107 SER D O 1
ATOM 7137 N N . LYS D 1 108 ? 18.792 74.621 69.402 1.00 62.22 108 LYS D N 1
ATOM 7138 C CA . LYS D 1 108 ? 20.156 74.966 68.998 1.00 60.63 108 LYS D CA 1
ATOM 7139 C C . LYS D 1 108 ? 21.180 73.851 69.241 1.00 59.92 108 LYS D C 1
ATOM 7140 O O . LYS D 1 108 ? 22.092 73.655 68.436 1.00 62.84 108 LYS D O 1
ATOM 7146 N N . HIS D 1 109 ? 21.030 73.117 70.339 1.00 61.11 109 HIS D N 1
ATOM 7147 C CA . HIS D 1 109 ? 21.997 72.080 70.692 1.00 57.42 109 HIS D CA 1
ATOM 7148 C C . HIS D 1 109 ? 21.396 70.683 70.608 1.00 58.01 109 HIS D C 1
ATOM 7149 O O . HIS D 1 109 ? 21.920 69.753 71.214 1.00 55.31 109 HIS D O 1
ATOM 7156 N N . LYS D 1 110 ? 20.298 70.540 69.871 1.00 57.21 110 LYS D N 1
ATOM 7157 C CA . LYS D 1 110 ? 19.533 69.297 69.873 1.00 53.01 110 LYS D CA 1
ATOM 7158 C C . LYS D 1 110 ? 20.282 68.104 69.278 1.00 56.74 110 LYS D C 1
ATOM 7159 O O . LYS D 1 110 ? 19.941 66.953 69.559 1.00 53.23 110 LYS D O 1
ATOM 7165 N N . ASN D 1 111 ? 21.294 68.371 68.460 1.00 59.42 111 ASN D N 1
ATOM 7166 C CA . ASN D 1 111 ? 22.053 67.288 67.840 1.00 58.26 111 ASN D CA 1
ATOM 7167 C C . ASN D 1 111 ? 23.415 67.126 68.511 1.00 58.72 111 ASN D C 1
ATOM 7168 O O . ASN D 1 111 ? 24.273 66.397 68.015 1.00 56.65 111 ASN D O 1
ATOM 7173 N N . GLU D 1 112 ? 23.602 67.791 69.652 1.00 54.19 112 GLU D N 1
ATOM 7174 C CA . GLU D 1 112 ? 24.838 67.651 70.414 1.00 55.02 112 GLU D CA 1
ATOM 7175 C C . GLU D 1 112 ? 25.010 66.207 70.869 1.00 55.26 112 GLU D C 1
ATOM 7176 O O . GLU D 1 112 ? 24.176 65.681 71.604 1.00 54.53 112 GLU D O 1
ATOM 7182 N N . PRO D 1 113 ? 26.114 65.572 70.442 1.00 57.14 113 PRO D N 1
ATOM 7183 C CA . PRO D 1 113 ? 26.383 64.150 70.697 1.00 56.46 113 PRO D CA 1
ATOM 7184 C C . PRO D 1 113 ? 26.406 63.778 72.173 1.00 55.11 113 PRO D C 1
ATOM 7185 O O . PRO D 1 113 ? 25.831 62.746 72.513 1.00 56.23 113 PRO D O 1
ATOM 7189 N N . GLY D 1 114 ? 27.052 64.587 73.014 1.00 56.82 114 GLY D N 1
ATOM 7190 C CA . GLY D 1 114 ? 27.075 64.356 74.450 1.00 56.10 114 GLY D CA 1
ATOM 7191 C C . GLY D 1 114 ? 25.686 64.245 75.054 1.00 55.81 114 GLY D C 1
ATOM 7192 O O . GLY D 1 114 ? 25.449 63.447 75.968 1.00 52.90 114 GLY D O 1
ATOM 7193 N N . ILE D 1 115 ? 24.772 65.075 74.556 1.00 55.38 115 ILE D N 1
ATOM 7194 C CA . ILE D 1 115 ? 23.384 65.066 75.009 1.00 53.73 115 ILE D CA 1
ATOM 7195 C C . ILE D 1 115 ? 22.684 63.820 74.478 1.00 50.52 115 ILE D C 1
ATOM 7196 O O . ILE D 1 115 ? 22.044 63.073 75.235 1.00 47.48 115 ILE D O 1
ATOM 7201 N N . VAL D 1 116 ? 22.850 63.600 73.176 1.00 50.47 116 VAL D N 1
ATOM 7202 C CA . VAL D 1 116 ? 22.130 62.562 72.452 1.00 53.28 116 VAL D CA 1
ATOM 7203 C C . VAL D 1 116 ? 22.546 61.157 72.864 1.00 51.14 116 VAL D C 1
ATOM 7204 O O . VAL D 1 116 ? 21.689 60.298 73.107 1.00 51.30 116 VAL D O 1
ATOM 7208 N N . ASP D 1 117 ? 23.855 60.941 72.988 1.00 54.88 117 ASP D N 1
ATOM 7209 C CA . ASP D 1 117 ? 24.378 59.628 73.352 1.00 51.35 117 ASP D CA 1
ATOM 7210 C C . ASP D 1 117 ? 23.912 59.261 74.743 1.00 54.10 117 ASP D C 1
ATOM 7211 O O . ASP D 1 117 ? 23.574 58.105 75.006 1.00 53.64 117 ASP D O 1
ATOM 7216 N N . TYR D 1 118 ? 23.894 60.242 75.643 1.00 50.21 118 TYR D N 1
ATOM 7217 C CA . TYR D 1 118 ? 23.461 59.945 76.997 1.00 49.51 118 TYR D CA 1
ATOM 7218 C C . TYR D 1 118 ? 21.972 59.627 77.066 1.00 48.55 118 TYR D C 1
ATOM 7219 O O . TYR D 1 118 ? 21.577 58.646 77.709 1.00 49.13 118 TYR D O 1
ATOM 7228 N N . ARG D 1 119 ? 21.151 60.448 76.410 1.00 45.34 119 ARG D N 1
ATOM 7229 C CA . ARG D 1 119 ? 19.706 60.229 76.390 1.00 42.97 119 ARG D CA 1
ATOM 7230 C C . ARG D 1 119 ? 19.372 58.870 75.781 1.00 44.78 119 ARG D C 1
ATOM 7231 O O . ARG D 1 119 ? 18.468 58.180 76.263 1.00 40.33 119 ARG D O 1
ATOM 7239 N N . ASN D 1 120 ? 20.107 58.493 74.736 1.00 44.82 120 ASN D N 1
ATOM 7240 C CA . ASN D 1 120 ? 19.888 57.202 74.073 1.00 46.69 120 ASN D CA 1
ATOM 7241 C C . ASN D 1 120 ? 20.189 56.025 75.016 1.00 46.41 120 ASN D C 1
ATOM 7242 O O . ASN D 1 120 ? 19.561 54.966 74.917 1.00 50.00 120 ASN D O 1
ATOM 7247 N N . LYS D 1 121 ? 21.145 56.198 75.926 1.00 46.79 121 LYS D N 1
ATOM 7248 C CA . LYS D 1 121 ? 21.399 55.184 76.958 1.00 48.93 121 LYS D CA 1
ATOM 7249 C C . LYS D 1 121 ? 20.171 54.936 77.836 1.00 48.41 121 LYS D C 1
ATOM 7250 O O . LYS D 1 121 ? 19.868 53.798 78.193 1.00 41.63 121 LYS D O 1
ATOM 7256 N N . TRP D 1 122 ? 19.462 56.008 78.174 1.00 44.14 122 TRP D N 1
ATOM 7257 C CA . TRP D 1 122 ? 18.258 55.900 78.989 1.00 41.37 122 TRP D CA 1
ATOM 7258 C C . TRP D 1 122 ? 17.138 55.214 78.207 1.00 40.73 122 TRP D C 1
ATOM 7259 O O . TRP D 1 122 ? 16.378 54.429 78.772 1.00 41.42 122 TRP D O 1
ATOM 7270 N N . PHE D 1 123 ? 17.031 55.508 76.915 1.00 40.63 123 PHE D N 1
ATOM 7271 C CA . PHE D 1 123 ? 16.015 54.852 76.098 1.00 45.42 123 PHE D CA 1
ATOM 7272 C C . PHE D 1 123 ? 16.219 53.340 76.095 1.00 43.30 123 PHE D C 1
ATOM 7273 O O . PHE D 1 123 ? 15.298 52.577 76.384 1.00 41.72 123 PHE D O 1
ATOM 7281 N N . LYS D 1 124 ? 17.451 52.930 75.821 1.00 43.66 124 LYS D N 1
ATOM 7282 C CA . LYS D 1 124 ? 17.781 51.517 75.699 1.00 47.70 124 LYS D CA 1
ATOM 7283 C C . LYS D 1 124 ? 17.545 50.755 77.006 1.00 48.43 124 LYS D C 1
ATOM 7284 O O . LYS D 1 124 ? 17.043 49.620 76.994 1.00 49.27 124 LYS D O 1
ATOM 7290 N N . ALA D 1 125 ? 17.903 51.380 78.125 1.00 43.62 125 ALA D N 1
ATOM 7291 C CA . ALA D 1 125 ? 17.745 50.771 79.443 1.00 44.66 125 ALA D CA 1
ATOM 7292 C C . ALA D 1 125 ? 16.275 50.605 79.801 1.00 46.31 125 ALA D C 1
ATOM 7293 O O . ALA D 1 125 ? 15.845 49.563 80.305 1.00 47.00 125 ALA D O 1
ATOM 7295 N N . VAL D 1 126 ? 15.506 51.648 79.529 1.00 43.00 126 VAL D N 1
ATOM 7296 C CA . VAL D 1 126 ? 14.088 51.655 79.846 1.00 41.36 126 VAL D CA 1
ATOM 7297 C C . VAL D 1 126 ? 13.274 50.750 78.897 1.00 43.58 126 VAL D C 1
ATOM 7298 O O . VAL D 1 126 ? 12.281 50.131 79.311 1.00 43.82 126 VAL D O 1
ATOM 7302 N N . LEU D 1 127 ? 13.721 50.644 77.644 1.00 41.17 127 LEU D N 1
ATOM 7303 C CA . LEU D 1 127 ? 13.039 49.824 76.639 1.00 41.26 127 LEU D CA 1
ATOM 7304 C C . LEU D 1 127 ? 13.472 48.359 76.654 1.00 46.01 127 LEU D C 1
ATOM 7305 O O . LEU D 1 127 ? 12.764 47.498 76.120 1.00 42.29 127 LEU D O 1
ATOM 7310 N N . GLY D 1 128 ? 14.662 48.114 77.201 1.00 47.65 128 GLY D N 1
ATOM 7311 C CA . GLY D 1 128 ? 15.269 46.788 77.263 1.00 48.13 128 GLY D CA 1
ATOM 7312 C C . GLY D 1 128 ? 14.389 45.596 77.592 1.00 44.16 128 GLY D C 1
ATOM 7313 O O . GLY D 1 128 ? 14.347 44.633 76.824 1.00 51.23 128 GLY D O 1
ATOM 7314 N N . PRO D 1 129 ? 13.697 45.644 78.744 1.00 43.32 129 PRO D N 1
ATOM 7315 C CA . PRO D 1 129 ? 12.821 44.542 79.161 1.00 45.23 129 PRO D CA 1
ATOM 7316 C C . PRO D 1 129 ? 11.754 44.156 78.145 1.00 47.54 129 PRO D C 1
ATOM 7317 O O . PRO D 1 129 ? 11.238 43.037 78.238 1.00 46.29 129 PRO D O 1
ATOM 7321 N N . GLY D 1 130 ? 11.417 45.045 77.214 1.00 41.59 130 GLY D N 1
ATOM 7322 C CA . GLY D 1 130 ? 10.491 44.687 76.154 1.00 40.06 130 GLY D CA 1
ATOM 7323 C C . GLY D 1 130 ? 9.026 44.757 76.556 1.00 42.53 130 GLY D C 1
ATOM 7324 O O . GLY D 1 130 ? 8.169 44.130 75.917 1.00 41.14 130 GLY D O 1
ATOM 7325 N N . ASN D 1 131 ? 8.732 45.544 77.596 1.00 40.10 131 ASN D N 1
ATOM 7326 C CA . ASN D 1 131 ? 7.367 45.675 78.103 1.00 35.46 131 ASN D CA 1
ATOM 7327 C C . ASN D 1 131 ? 6.714 47.018 77.715 1.00 34.15 131 ASN D C 1
ATOM 7328 O O . ASN D 1 131 ? 5.543 47.263 78.020 1.00 35.00 131 ASN D O 1
ATOM 7333 N N . ILE D 1 132 ? 7.453 47.888 77.041 1.00 37.23 132 ILE D N 1
ATOM 7334 C CA . ILE D 1 132 ? 6.840 49.146 76.584 1.00 37.76 132 ILE D CA 1
ATOM 7335 C C . ILE D 1 132 ? 5.997 48.835 75.355 1.00 36.61 132 ILE D C 1
ATOM 7336 O O . ILE D 1 132 ? 6.516 48.317 74.355 1.00 36.31 132 ILE D O 1
ATOM 7341 N N . GLU D 1 133 ? 4.696 49.106 75.436 1.00 34.38 133 GLU D N 1
ATOM 7342 C CA . GLU D 1 133 ? 3.821 48.878 74.290 1.00 35.98 133 GLU D CA 1
ATOM 7343 C C . GLU D 1 133 ? 3.454 50.187 73.565 1.00 39.06 133 GLU D C 1
ATOM 7344 O O . GLU D 1 133 ? 2.973 50.157 72.424 1.00 39.23 133 GLU D O 1
ATOM 7350 N N . ALA D 1 134 ? 3.693 51.332 74.203 1.00 38.99 134 ALA D N 1
ATOM 7351 C CA . ALA D 1 134 ? 3.372 52.606 73.562 1.00 36.22 134 ALA D CA 1
ATOM 7352 C C . ALA D 1 134 ? 4.306 53.723 74.000 1.00 38.67 134 ALA D C 1
ATOM 7353 O O . ALA D 1 134 ? 4.714 53.798 75.165 1.00 36.45 134 ALA D O 1
ATOM 7355 N N . VAL D 1 135 ? 4.605 54.619 73.064 1.00 39.98 135 VAL D N 1
ATOM 7356 C CA . VAL D 1 135 ? 5.466 55.763 73.324 1.00 39.36 135 VAL D CA 1
ATOM 7357 C C . VAL D 1 135 ? 4.766 57.077 72.952 1.00 41.97 135 VAL D C 1
ATOM 7358 O O . VAL D 1 135 ? 4.172 57.187 71.869 1.00 37.34 135 VAL D O 1
ATOM 7362 N N . VAL D 1 136 ? 4.815 58.057 73.855 1.00 40.87 136 VAL D N 1
ATOM 7363 C CA . VAL D 1 136 ? 4.220 59.374 73.613 1.00 37.79 136 VAL D CA 1
ATOM 7364 C C . VAL D 1 136 ? 5.241 60.480 73.842 1.00 41.00 136 VAL D C 1
ATOM 7365 O O . VAL D 1 136 ? 5.882 60.527 74.900 1.00 39.98 136 VAL D O 1
ATOM 7369 N N . SER D 1 137 ? 5.403 61.359 72.851 1.00 40.69 137 SER D N 1
ATOM 7370 C CA . SER D 1 137 ? 6.332 62.468 72.964 1.00 37.24 137 SER D CA 1
ATOM 7371 C C . SER D 1 137 ? 5.559 63.778 73.182 1.00 42.93 137 SER D C 1
ATOM 7372 O O . SER D 1 137 ? 4.486 63.993 72.600 1.00 38.29 137 SER D O 1
ATOM 7375 N N . LEU D 1 138 ? 6.117 64.660 74.007 1.00 36.51 138 LEU D N 1
ATOM 7376 C CA . LEU D 1 138 ? 5.423 65.868 74.377 1.00 42.01 138 LEU D CA 1
ATOM 7377 C C . LEU D 1 138 ? 6.093 67.047 73.686 1.00 37.74 138 LEU D C 1
ATOM 7378 O O . LEU D 1 138 ? 7.114 67.553 74.149 1.00 37.86 138 LEU D O 1
ATOM 7383 N N . GLY D 1 139 ? 5.567 67.439 72.534 1.00 40.21 139 GLY D N 1
ATOM 7384 C CA . GLY D 1 139 ? 6.129 68.586 71.837 1.00 42.09 139 GLY D CA 1
ATOM 7385 C C . GLY D 1 139 ? 7.143 68.227 70.776 1.00 45.08 139 GLY D C 1
ATOM 7386 O O . GLY D 1 139 ? 7.533 67.064 70.638 1.00 40.81 139 GLY D O 1
ATOM 7387 N N . GLY D 1 140 ? 7.610 69.236 70.050 1.00 43.13 140 GLY D N 1
ATOM 7388 C CA . GLY D 1 140 ? 8.504 69.019 68.928 1.00 43.50 140 GLY D CA 1
ATOM 7389 C C . GLY D 1 140 ? 9.907 68.515 69.208 1.00 43.74 140 GLY D C 1
ATOM 7390 O O . GLY D 1 140 ? 10.389 67.647 68.483 1.00 43.93 140 GLY D O 1
ATOM 7391 N N . LEU D 1 141 ? 10.584 69.038 70.227 1.00 39.26 141 LEU D N 1
ATOM 7392 C CA . LEU D 1 141 ? 11.948 68.566 70.465 1.00 44.40 141 LEU D CA 1
ATOM 7393 C C . LEU D 1 141 ? 11.965 67.091 70.919 1.00 41.13 141 LEU D C 1
ATOM 7394 O O . LEU D 1 141 ? 12.891 66.352 70.584 1.00 42.49 141 LEU D O 1
ATOM 7399 N N . ALA D 1 142 ? 10.931 66.677 71.650 1.00 39.87 142 ALA D N 1
ATOM 7400 C CA . ALA D 1 142 ? 10.760 65.273 72.069 1.00 42.87 142 ALA D CA 1
ATOM 7401 C C . ALA D 1 142 ? 10.526 64.338 70.890 1.00 42.23 142 ALA D C 1
ATOM 7402 O O . ALA D 1 142 ? 11.035 63.209 70.857 1.00 44.56 142 ALA D O 1
ATOM 7404 N N . ASP D 1 143 ? 9.688 64.780 69.960 1.00 44.00 143 ASP D N 1
ATOM 7405 C CA . ASP D 1 143 ? 9.437 64.009 68.748 1.00 42.02 143 ASP D CA 1
ATOM 7406 C C . ASP D 1 143 ? 10.730 63.774 67.989 1.00 44.57 143 ASP D C 1
ATOM 7407 O O . ASP D 1 143 ? 11.009 62.659 67.540 1.00 43.96 143 ASP D O 1
ATOM 7412 N N . GLU D 1 144 ? 11.525 64.826 67.845 1.00 44.55 144 GLU D N 1
ATOM 7413 C CA . GLU D 1 144 ? 12.797 64.694 67.151 1.00 47.73 144 GLU D CA 1
ATOM 7414 C C . GLU D 1 144 ? 13.765 63.806 67.936 1.00 47.65 144 GLU D C 1
ATOM 7415 O O . GLU D 1 144 ? 14.629 63.141 67.351 1.00 41.58 144 GLU D O 1
ATOM 7421 N N . ALA D 1 145 ? 13.627 63.811 69.260 1.00 44.93 145 ALA D N 1
ATOM 7422 C CA . ALA D 1 145 ? 14.475 62.989 70.112 1.00 42.65 145 ALA D CA 1
ATOM 7423 C C . ALA D 1 145 ? 14.209 61.500 69.882 1.00 46.47 145 ALA D C 1
ATOM 7424 O O . ALA D 1 145 ? 15.141 60.693 69.808 1.00 43.32 145 ALA D O 1
ATOM 7426 N N . TRP D 1 146 ? 12.930 61.140 69.807 1.00 43.87 146 TRP D N 1
ATOM 7427 C CA . TRP D 1 146 ? 12.533 59.772 69.532 1.00 42.02 146 TRP D CA 1
ATOM 7428 C C . TRP D 1 146 ? 13.002 59.367 68.140 1.00 45.90 146 TRP D C 1
ATOM 7429 O O . TRP D 1 146 ? 13.415 58.229 67.923 1.00 46.33 146 TRP D O 1
ATOM 7440 N N . LYS D 1 147 ? 12.920 60.298 67.191 1.00 43.60 147 LYS D N 1
ATOM 7441 C CA . LYS D 1 147 ? 13.345 60.011 65.827 1.00 43.11 147 LYS D CA 1
ATOM 7442 C C . LYS D 1 147 ? 14.847 59.821 65.724 1.00 48.98 147 LYS D C 1
ATOM 7443 O O . LYS D 1 147 ? 15.311 58.969 64.958 1.00 51.64 147 LYS D O 1
ATOM 7449 N N . ALA D 1 148 ? 15.620 60.561 66.510 1.00 42.77 148 ALA D N 1
ATOM 7450 C CA . ALA D 1 148 ? 17.060 60.343 66.450 1.00 49.42 148 ALA D CA 1
ATOM 7451 C C . ALA D 1 148 ? 17.432 58.992 67.086 1.00 50.95 148 ALA D C 1
ATOM 7452 O O . ALA D 1 148 ? 18.421 58.365 66.694 1.00 48.42 148 ALA D O 1
ATOM 7454 N N . TRP D 1 149 ? 16.612 58.540 68.031 1.00 45.07 149 TRP D N 1
ATOM 7455 C CA . TRP D 1 149 ? 16.763 57.214 68.643 1.00 49.43 149 TRP D CA 1
ATOM 7456 C C . TRP D 1 149 ? 16.554 56.117 67.620 1.00 50.50 149 TRP D C 1
ATOM 7457 O O . TRP D 1 149 ? 17.288 55.133 67.597 1.00 53.71 149 TRP D O 1
ATOM 7468 N N . LEU D 1 150 ? 15.547 56.289 66.772 1.00 49.99 150 LEU D N 1
ATOM 7469 C CA . LEU D 1 150 ? 15.185 55.256 65.808 1.00 52.98 150 LEU D CA 1
ATOM 7470 C C . LEU D 1 150 ? 16.246 55.088 64.721 1.00 55.03 150 LEU D C 1
ATOM 7471 O O . LEU D 1 150 ? 16.383 54.012 64.131 1.00 57.61 150 LEU D O 1
ATOM 7476 N N . LYS D 1 151 ? 16.994 56.156 64.472 1.00 54.07 151 LYS D N 1
ATOM 7477 C CA . LYS D 1 151 ? 18.072 56.152 63.491 1.00 56.02 151 LYS D CA 1
ATOM 7478 C C . LYS D 1 151 ? 19.354 55.530 64.041 1.00 56.15 151 LYS D C 1
ATOM 7479 O O . LYS D 1 151 ? 20.290 55.245 63.294 1.00 57.87 151 LYS D O 1
ATOM 7485 N N . SER D 1 152 ? 19.389 55.328 65.354 1.00 55.51 152 SER D N 1
ATOM 7486 C CA . SER D 1 152 ? 20.532 54.703 66.004 1.00 56.14 152 SER D CA 1
ATOM 7487 C C . SER D 1 152 ? 20.431 53.191 65.830 1.00 58.13 152 SER D C 1
ATOM 7488 O O . SER D 1 152 ? 19.355 52.673 65.518 1.00 59.18 152 SER D O 1
ATOM 7491 N N . SER D 1 153 ? 21.546 52.486 66.009 1.00 62.42 153 SER D N 1
ATOM 7492 C CA . SER D 1 153 ? 21.550 51.030 65.841 1.00 61.13 153 SER D CA 1
ATOM 7493 C C . SER D 1 153 ? 20.543 50.363 66.763 1.00 59.74 153 SER D C 1
ATOM 7494 O O . SER D 1 153 ? 19.728 49.559 66.306 1.00 61.70 153 SER D O 1
ATOM 7497 N N . ASP D 1 154 ? 20.571 50.734 68.041 1.00 60.70 154 ASP D N 1
ATOM 7498 C CA . ASP D 1 154 ? 19.701 50.116 69.032 1.00 59.56 154 ASP D CA 1
ATOM 7499 C C . ASP D 1 154 ? 18.252 50.583 68.930 1.00 58.22 154 ASP D C 1
ATOM 7500 O O . ASP D 1 154 ? 17.343 49.912 69.431 1.00 55.64 154 ASP D O 1
ATOM 7505 N N . GLY D 1 155 ? 18.025 51.708 68.257 1.00 56.52 155 GLY D N 1
ATOM 7506 C CA . GLY D 1 155 ? 16.679 52.231 68.144 1.00 51.77 155 GLY D CA 1
ATOM 7507 C C . GLY D 1 155 ? 15.936 51.604 66.983 1.00 53.60 155 GLY D C 1
ATOM 7508 O O . GLY D 1 155 ? 14.701 51.618 66.946 1.00 52.13 155 GLY D O 1
ATOM 7509 N N . ALA D 1 156 ? 16.690 51.043 66.041 1.00 56.10 156 ALA D N 1
ATOM 7510 C CA . ALA D 1 156 ? 16.103 50.472 64.833 1.00 57.48 156 ALA D CA 1
ATOM 7511 C C . ALA D 1 156 ? 15.070 49.382 65.117 1.00 55.00 156 ALA D C 1
ATOM 7512 O O . ALA D 1 156 ? 14.159 49.175 64.321 1.00 58.28 156 ALA D O 1
ATOM 7514 N N . ALA D 1 157 ? 15.188 48.707 66.258 1.00 54.31 157 ALA D N 1
ATOM 7515 C CA . ALA D 1 157 ? 14.234 47.665 66.626 1.00 45.87 157 ALA D CA 1
ATOM 7516 C C . ALA D 1 157 ? 12.874 48.201 67.075 1.00 50.59 157 ALA D C 1
ATOM 7517 O O . ALA D 1 157 ? 11.935 47.434 67.288 1.00 46.40 157 ALA D O 1
ATOM 7519 N N . TYR D 1 158 ? 12.762 49.516 67.226 1.00 53.04 158 TYR D N 1
ATOM 7520 C CA . TYR D 1 158 ? 11.559 50.093 67.813 1.00 50.97 158 TYR D CA 1
ATOM 7521 C C . TYR D 1 158 ? 10.758 50.963 66.829 1.00 49.30 158 TYR D C 1
ATOM 7522 O O . TYR D 1 158 ? 9.835 51.666 67.240 1.00 44.23 158 TYR D O 1
ATOM 7531 N N . LYS D 1 159 ? 11.077 50.895 65.534 1.00 50.25 159 LYS D N 1
ATOM 7532 C CA . LYS D 1 159 ? 10.283 51.635 64.547 1.00 52.21 159 LYS D CA 1
ATOM 7533 C C . LYS D 1 159 ? 8.840 51.145 64.438 1.00 48.84 159 LYS D C 1
ATOM 7534 O O . LYS D 1 159 ? 7.951 51.889 64.003 1.00 48.30 159 LYS D O 1
ATOM 7540 N N . THR D 1 160 ? 8.602 49.904 64.848 1.00 45.49 160 THR D N 1
ATOM 7541 C CA . THR D 1 160 ? 7.251 49.354 64.821 1.00 46.38 160 THR D CA 1
ATOM 7542 C C . THR D 1 160 ? 6.521 49.630 66.117 1.00 47.81 160 THR D C 1
ATOM 7543 O O . THR D 1 160 ? 5.335 49.304 66.237 1.00 46.94 160 THR D O 1
ATOM 7547 N N . LEU D 1 161 ? 7.234 50.174 67.110 1.00 47.35 161 LEU D N 1
ATOM 7548 C CA . LEU D 1 161 ? 6.606 50.436 68.401 1.00 43.75 161 LEU D CA 1
ATOM 7549 C C . LEU D 1 161 ? 5.610 51.572 68.262 1.00 40.33 161 LEU D C 1
ATOM 7550 O O . LEU D 1 161 ? 5.937 52.672 67.797 1.00 40.74 161 LEU D O 1
ATOM 7555 N N . ALA D 1 162 ? 4.394 51.290 68.706 1.00 40.56 162 ALA D N 1
ATOM 7556 C CA . ALA D 1 162 ? 3.294 52.223 68.623 1.00 38.50 162 ALA D CA 1
ATOM 7557 C C . ALA D 1 162 ? 3.706 53.554 69.257 1.00 41.00 162 ALA D C 1
ATOM 7558 O O . ALA D 1 162 ? 4.182 53.598 70.400 1.00 39.79 162 ALA D O 1
ATOM 7560 N N . TYR D 1 163 ? 3.535 54.639 68.507 1.00 40.06 163 TYR D N 1
ATOM 7561 C CA . TYR D 1 163 ? 4.073 55.931 68.888 1.00 40.79 163 TYR D CA 1
ATOM 7562 C C . TYR D 1 163 ? 3.157 57.090 68.505 1.00 41.65 163 TYR D C 1
ATOM 7563 O O . TYR D 1 163 ? 2.601 57.115 67.406 1.00 37.68 163 TYR D O 1
ATOM 7572 N N . GLN D 1 164 ? 3.008 58.060 69.404 1.00 40.13 164 GLN D N 1
ATOM 7573 C CA . GLN D 1 164 ? 2.255 59.271 69.062 1.00 38.56 164 GLN D CA 1
ATOM 7574 C C . GLN D 1 164 ? 2.946 60.513 69.558 1.00 39.84 164 GLN D C 1
ATOM 7575 O O . GLN D 1 164 ? 3.368 60.563 70.704 1.00 39.34 164 GLN D O 1
ATOM 7581 N N . HIS D 1 165 ? 3.078 61.498 68.673 1.00 40.14 165 HIS D N 1
ATOM 7582 C CA . HIS D 1 165 ? 3.531 62.838 69.034 1.00 43.64 165 HIS D CA 1
ATOM 7583 C C . HIS D 1 165 ? 2.320 63.665 69.402 1.00 43.63 165 HIS D C 1
ATOM 7584 O O . HIS D 1 165 ? 1.419 63.821 68.587 1.00 41.58 165 HIS D O 1
ATOM 7591 N N . ILE D 1 166 ? 2.287 64.207 70.615 1.00 43.53 166 ILE D N 1
ATOM 7592 C CA . ILE D 1 166 ? 1.218 65.133 70.941 1.00 34.92 166 ILE D CA 1
ATOM 7593 C C . ILE D 1 166 ? 1.799 66.493 71.315 1.00 40.20 166 ILE D C 1
ATOM 7594 O O . ILE D 1 166 ? 2.981 66.624 71.656 1.00 37.63 166 ILE D O 1
ATOM 7599 N N . THR D 1 167 ? 0.941 67.501 71.254 1.00 41.15 167 THR D N 1
ATOM 7600 C CA . THR D 1 167 ? 1.320 68.875 71.551 1.00 39.34 167 THR D CA 1
ATOM 7601 C C . THR D 1 167 ? 1.712 68.954 73.031 1.00 39.76 167 THR D C 1
ATOM 7602 O O . THR D 1 167 ? 1.014 68.385 73.869 1.00 39.34 167 THR D O 1
ATOM 7606 N N . HIS D 1 168 ? 2.823 69.619 73.348 1.00 42.85 168 HIS D N 1
ATOM 7607 C CA . HIS D 1 168 ? 3.233 69.808 74.740 1.00 41.53 168 HIS D CA 1
ATOM 7608 C C . HIS D 1 168 ? 2.117 70.441 75.566 1.00 43.94 168 HIS D C 1
ATOM 7609 O O . HIS D 1 168 ? 1.533 71.453 75.154 1.00 42.95 168 HIS D O 1
ATOM 7616 N N . PRO D 1 169 ? 1.797 69.815 76.722 1.00 41.10 169 PRO D N 1
ATOM 7617 C CA . PRO D 1 169 ? 0.664 70.135 77.604 1.00 37.87 169 PRO D CA 1
ATOM 7618 C C . PRO D 1 169 ? 0.438 71.615 77.928 1.00 38.77 169 PRO D C 1
ATOM 7619 O O . PRO D 1 169 ? -0.729 72.025 78.024 1.00 34.34 169 PRO D O 1
ATOM 7623 N N . THR D 1 170 ? 1.499 72.406 78.053 1.00 36.73 170 THR D N 1
ATOM 7624 C CA . THR D 1 170 ? 1.303 73.823 78.415 1.00 40.35 170 THR D CA 1
ATOM 7625 C C . THR D 1 170 ? 1.424 74.734 77.197 1.00 43.15 170 THR D C 1
ATOM 7626 O O . THR D 1 170 ? 1.694 75.939 77.315 1.00 44.68 170 THR D O 1
ATOM 7630 N N . TRP D 1 171 ? 1.229 74.154 76.021 1.00 42.95 171 TRP D N 1
ATOM 7631 C CA . TRP D 1 171 ? 1.224 74.961 74.812 1.00 47.73 171 TRP D CA 1
ATOM 7632 C C . TRP D 1 171 ? 0.138 76.047 74.785 1.00 42.43 171 TRP D C 1
ATOM 7633 O O . TRP D 1 171 ? 0.408 77.162 74.345 1.00 42.56 171 TRP D O 1
ATOM 7644 N N . PRO D 1 172 ? -1.095 75.716 75.217 1.00 42.09 172 PRO D N 1
ATOM 7645 C CA . PRO D 1 172 ? -2.110 76.767 75.159 1.00 39.86 172 PRO D CA 1
ATOM 7646 C C . PRO D 1 172 ? -1.717 78.037 75.918 1.00 47.97 172 PRO D C 1
ATOM 7647 O O . PRO D 1 172 ? -1.909 79.129 75.385 1.00 47.08 172 PRO D O 1
ATOM 7651 N N . GLU D 1 173 ? -1.169 77.892 77.121 1.00 46.64 173 GLU D N 1
ATOM 7652 C CA . GLU D 1 173 ? -0.830 79.043 77.935 1.00 46.03 173 GLU D CA 1
ATOM 7653 C C . GLU D 1 173 ? 0.480 79.677 77.461 1.00 51.34 173 GLU D C 1
ATOM 7654 O O . GLU D 1 173 ? 0.756 80.835 77.760 1.00 49.24 173 GLU D O 1
ATOM 7660 N N . SER D 1 174 ? 1.289 78.932 76.710 1.00 50.88 174 SER D N 1
ATOM 7661 C CA . SER D 1 174 ? 2.551 79.504 76.238 1.00 54.84 174 SER D CA 1
ATOM 7662 C C . SER D 1 174 ? 2.380 80.251 74.920 1.00 55.41 174 SER D C 1
ATOM 7663 O O . SER D 1 174 ? 3.162 81.147 74.608 1.00 51.62 174 SER D O 1
ATOM 7666 N N . SER D 1 175 ? 1.340 79.902 74.169 1.00 54.87 175 SER D N 1
ATOM 7667 C CA . SER D 1 175 ? 1.135 80.466 72.846 1.00 55.35 175 SER D CA 1
ATOM 7668 C C . SER D 1 175 ? 0.573 81.895 72.931 1.00 55.79 175 SER D C 1
ATOM 7669 O O . SER D 1 175 ? 0.735 82.678 71.999 1.00 56.07 175 SER D O 1
ATOM 7672 N N . ALA D 1 176 ? -0.079 82.227 74.046 1.00 57.74 176 ALA D N 1
ATOM 7673 C CA . ALA D 1 176 ? -0.753 83.520 74.180 1.00 58.48 176 ALA D CA 1
ATOM 7674 C C . ALA D 1 176 ? -1.028 83.942 75.627 1.00 62.57 176 ALA D C 1
ATOM 7675 O O . ALA D 1 176 ? -1.128 83.105 76.533 1.00 62.10 176 ALA D O 1
ATOM 7677 N N . HIS D 1 177 ? -1.175 85.252 75.814 1.00 64.95 177 HIS D N 1
ATOM 7678 C CA . HIS D 1 177 ? -1.458 85.864 77.114 1.00 68.98 177 HIS D CA 1
ATOM 7679 C C . HIS D 1 177 ? -2.967 85.971 77.329 1.00 61.48 177 HIS D C 1
ATOM 7680 O O . HIS D 1 177 ? -3.468 85.912 78.460 1.00 55.90 177 HIS D O 1
ATOM 7687 N N . ASP D 1 178 ? -3.679 86.130 76.217 1.00 61.44 178 ASP D N 1
ATOM 7688 C CA . ASP D 1 178 ? -5.104 86.392 76.238 1.00 56.58 178 ASP D CA 1
ATOM 7689 C C . ASP D 1 178 ? -5.878 85.162 76.691 1.00 60.58 178 ASP D C 1
ATOM 7690 O O . ASP D 1 178 ? -5.603 84.041 76.247 1.00 56.41 178 ASP D O 1
ATOM 7695 N N . SER D 1 179 ? -6.867 85.385 77.554 1.00 58.53 179 SER D N 1
ATOM 7696 C CA . SER D 1 179 ? -7.676 84.298 78.093 1.00 55.09 179 SER D CA 1
ATOM 7697 C C . SER D 1 179 ? -8.474 83.604 76.982 1.00 55.74 179 SER D C 1
ATOM 7698 O O . SER D 1 179 ? -8.630 82.376 76.966 1.00 56.03 179 SER D O 1
ATOM 7701 N N . ALA D 1 180 ? -8.954 84.402 76.037 1.00 55.79 180 ALA D N 1
ATOM 7702 C CA . ALA D 1 180 ? -9.821 83.902 74.977 1.00 54.63 180 ALA D CA 1
ATOM 7703 C C . ALA D 1 180 ? -9.079 83.006 74.001 1.00 50.53 180 ALA D C 1
ATOM 7704 O O . ALA D 1 180 ? -9.596 81.965 73.591 1.00 51.70 180 ALA D O 1
ATOM 7706 N N . THR D 1 181 ? -7.858 83.405 73.656 1.00 49.73 181 THR D N 1
ATOM 7707 C CA . THR D 1 181 ? -7.024 82.640 72.736 1.00 49.91 181 THR D CA 1
ATOM 7708 C C . THR D 1 181 ? -6.553 81.343 73.402 1.00 52.25 181 THR D C 1
ATOM 7709 O O . THR D 1 181 ? -6.402 80.314 72.739 1.00 48.78 181 THR D O 1
ATOM 7713 N N . GLN D 1 182 ? -6.296 81.405 74.705 1.00 49.77 182 GLN D N 1
ATOM 7714 C CA . GLN D 1 182 ? -5.888 80.222 75.452 1.00 50.29 182 GLN D CA 1
ATOM 7715 C C . GLN D 1 182 ? -6.953 79.139 75.395 1.00 47.53 182 GLN D C 1
ATOM 7716 O O . GLN D 1 182 ? -6.641 77.961 75.231 1.00 43.97 182 GLN D O 1
ATOM 7722 N N . ALA D 1 183 ? -8.210 79.544 75.534 1.00 48.19 183 ALA D N 1
ATOM 7723 C CA . ALA D 1 183 ? -9.312 78.597 75.484 1.00 44.64 183 ALA D CA 1
ATOM 7724 C C . ALA D 1 183 ? -9.461 78.008 74.082 1.00 49.70 183 ALA D C 1
ATOM 7725 O O . ALA D 1 183 ? -9.825 76.841 73.925 1.00 45.26 183 ALA D O 1
ATOM 7727 N N . ALA D 1 184 ? -9.204 78.818 73.059 1.00 49.39 184 ALA D N 1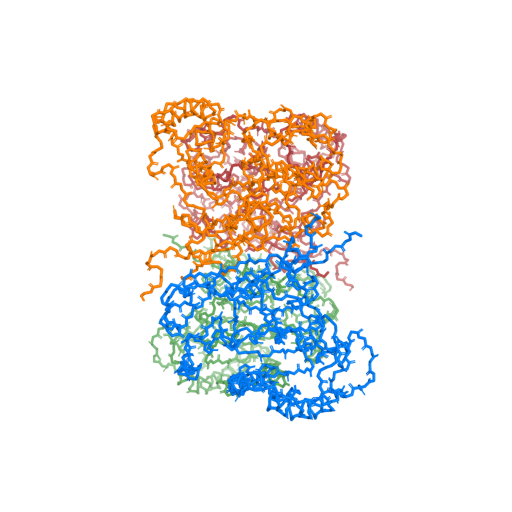
ATOM 7728 C CA . ALA D 1 184 ? -9.340 78.335 71.700 1.00 43.57 184 ALA D CA 1
ATOM 7729 C C . ALA D 1 184 ? -8.212 77.359 71.400 1.00 47.99 184 ALA D C 1
ATOM 7730 O O . ALA D 1 184 ? -8.427 76.322 70.758 1.00 41.52 184 ALA D O 1
ATOM 7732 N N . ASN D 1 185 ? -7.011 77.675 71.880 1.00 45.15 185 ASN D N 1
ATOM 7733 C CA . ASN D 1 185 ? -5.873 76.794 71.622 1.00 45.83 185 ASN D CA 1
ATOM 7734 C C . ASN D 1 185 ? -5.960 75.500 72.438 1.00 45.66 185 ASN D C 1
ATOM 7735 O O . ASN D 1 185 ? -5.442 74.458 72.028 1.00 40.18 185 ASN D O 1
ATOM 7740 N N . THR D 1 186 ? -6.630 75.585 73.588 1.00 46.86 186 THR D N 1
ATOM 7741 C CA . THR D 1 186 ? -6.861 74.424 74.432 1.00 45.09 186 THR D CA 1
ATOM 7742 C C . THR D 1 186 ? -7.779 73.452 73.721 1.00 43.68 186 THR D C 1
ATOM 7743 O O . THR D 1 186 ? -7.536 72.237 73.713 1.00 43.69 186 THR D O 1
ATOM 7747 N N . LYS D 1 187 ? -8.836 73.993 73.124 1.00 42.63 187 LYS D N 1
ATOM 7748 C CA . LYS D 1 187 ? -9.805 73.165 72.421 1.00 46.65 187 LYS D CA 1
ATOM 7749 C C . LYS D 1 187 ? -9.126 72.483 71.232 1.00 45.49 187 LYS D C 1
ATOM 7750 O O . LYS D 1 187 ? -9.399 71.322 70.940 1.00 43.71 187 LYS D O 1
ATOM 7756 N N . ILE D 1 188 ? -8.221 73.194 70.566 1.00 45.68 188 ILE D N 1
ATOM 7757 C CA . ILE D 1 188 ? -7.484 72.598 69.452 1.00 47.78 188 ILE D CA 1
ATOM 7758 C C . ILE D 1 188 ? -6.531 71.505 69.943 1.00 44.20 188 ILE D C 1
ATOM 7759 O O . ILE D 1 188 ? -6.415 70.447 69.319 1.00 41.33 188 ILE D O 1
ATOM 7764 N N . MET D 1 189 ? -5.882 71.739 71.082 1.00 42.27 189 MET D N 1
ATOM 7765 C CA . MET D 1 189 ? -4.921 70.764 71.606 1.00 46.57 189 MET D CA 1
ATOM 7766 C C . MET D 1 189 ? -5.629 69.463 71.996 1.00 40.77 189 MET D C 1
ATOM 7767 O O . MET D 1 189 ? -5.141 68.364 71.715 1.00 41.65 189 MET D O 1
ATOM 7772 N N . LEU D 1 190 ? -6.766 69.599 72.669 1.00 42.01 190 LEU D N 1
ATOM 7773 C CA . LEU D 1 190 ? -7.496 68.449 73.183 1.00 42.00 190 LEU D CA 1
ATOM 7774 C C . LEU D 1 190 ? -8.119 67.649 72.046 1.00 44.47 190 LEU D C 1
ATOM 7775 O O . LEU D 1 190 ? -8.357 66.443 72.180 1.00 38.41 190 LEU D O 1
ATOM 7780 N N . ALA D 1 191 ? -8.381 68.315 70.924 1.00 43.72 191 ALA D N 1
ATOM 7781 C CA . ALA D 1 191 ? -8.855 67.590 69.751 1.00 43.76 191 ALA D CA 1
ATOM 7782 C C . ALA D 1 191 ? -7.721 66.722 69.235 1.00 40.02 191 ALA D C 1
ATOM 7783 O O . ALA D 1 191 ? -7.934 65.565 68.858 1.00 38.84 191 ALA D O 1
ATOM 7785 N N . LYS D 1 192 ? -6.503 67.258 69.252 1.00 35.80 192 LYS D N 1
ATOM 7786 C CA . LYS D 1 192 ? -5.359 66.457 68.837 1.00 38.64 192 LYS D CA 1
ATOM 7787 C C . LYS D 1 192 ? -5.065 65.313 69.825 1.00 42.55 192 LYS D C 1
ATOM 7788 O O . LYS D 1 192 ? -4.722 64.189 69.413 1.00 41.43 192 LYS D O 1
ATOM 7794 N N . TRP D 1 193 ? -5.232 65.597 71.116 1.00 38.62 193 TRP D N 1
ATOM 7795 C CA . TRP D 1 193 ? -5.011 64.609 72.159 1.00 40.87 193 TRP D CA 1
ATOM 7796 C C . TRP D 1 193 ? -6.022 63.462 72.032 1.00 40.77 193 TRP D C 1
ATOM 7797 O O . TRP D 1 193 ? -5.676 62.295 72.217 1.00 41.99 193 TRP D O 1
ATOM 7808 N N . ASN D 1 194 ? -7.268 63.804 71.717 1.00 41.66 194 ASN D N 1
ATOM 7809 C CA . ASN D 1 194 ? -8.296 62.802 71.457 1.00 42.20 194 ASN D CA 1
ATOM 7810 C C . ASN D 1 194 ? -7.917 61.920 70.285 1.00 45.22 194 ASN D C 1
ATOM 7811 O O . ASN D 1 194 ? -8.231 60.720 70.268 1.00 41.22 194 ASN D O 1
ATOM 7816 N N . ALA D 1 195 ? -7.247 62.509 69.297 1.00 42.12 195 ALA D N 1
ATOM 7817 C CA . ALA D 1 195 ? -6.838 61.727 68.138 1.00 45.41 195 ALA D CA 1
ATOM 7818 C C . ALA D 1 195 ? -5.781 60.697 68.544 1.00 44.23 195 ALA D C 1
ATOM 7819 O O . ALA D 1 195 ? -5.834 59.521 68.142 1.00 40.34 195 ALA D O 1
ATOM 7821 N N . ALA D 1 196 ? -4.848 61.127 69.386 1.00 42.34 196 ALA D N 1
ATOM 7822 C CA . ALA D 1 196 ? -3.796 60.228 69.845 1.00 45.43 196 ALA D CA 1
ATOM 7823 C C . ALA D 1 196 ? -4.365 59.116 70.719 1.00 41.96 196 ALA D C 1
ATOM 7824 O O . ALA D 1 196 ? -3.963 57.957 70.595 1.00 42.59 196 ALA D O 1
ATOM 7826 N N . LEU D 1 197 ? -5.310 59.461 71.588 1.00 44.12 197 LEU D N 1
ATOM 7827 C CA . LEU D 1 197 ? -5.912 58.461 72.474 1.00 40.84 197 LEU D CA 1
ATOM 7828 C C . LEU D 1 197 ? -6.594 57.376 71.647 1.00 43.14 197 LEU D C 1
ATOM 7829 O O . LEU D 1 197 ? -6.544 56.187 72.002 1.00 43.57 197 LEU D O 1
ATOM 7834 N N . ALA D 1 198 ? -7.267 57.784 70.575 1.00 39.89 198 ALA D N 1
ATOM 7835 C CA . ALA D 1 198 ? -7.933 56.823 69.702 1.00 37.96 198 ALA D CA 1
ATOM 7836 C C . ALA D 1 198 ? -6.916 55.895 69.061 1.00 42.89 198 ALA D C 1
ATOM 7837 O O . ALA D 1 198 ? -7.152 54.675 68.927 1.00 45.72 198 ALA D O 1
ATOM 7839 N N . ALA D 1 199 ? -5.756 56.443 68.710 1.00 35.93 199 ALA D N 1
ATOM 7840 C CA . ALA D 1 199 ? -4.727 55.606 68.101 1.00 39.53 199 ALA D CA 1
ATOM 7841 C C . ALA D 1 199 ? -4.031 54.678 69.115 1.00 44.50 199 ALA D C 1
ATOM 7842 O O . ALA D 1 199 ? -3.572 53.596 68.745 1.00 39.00 199 ALA D O 1
ATOM 7844 N N . LEU D 1 200 ? -3.960 55.100 70.379 1.00 39.77 200 LEU D N 1
ATOM 7845 C CA . LEU D 1 200 ? -3.134 54.408 71.367 1.00 42.56 200 LEU D CA 1
ATOM 7846 C C . LEU D 1 200 ? -3.925 53.373 72.153 1.00 42.69 200 LEU D C 1
ATOM 7847 O O . LEU D 1 200 ? -3.398 52.318 72.512 1.00 41.68 200 LEU D O 1
ATOM 7852 N N . ALA D 1 201 ? -5.192 53.674 72.409 1.00 39.70 201 ALA D N 1
ATOM 7853 C CA . ALA D 1 201 ? -6.044 52.796 73.200 1.00 42.82 201 ALA D CA 1
ATOM 7854 C C . ALA D 1 201 ? -5.993 51.313 72.783 1.00 45.95 201 ALA D C 1
ATOM 7855 O O . ALA D 1 201 ? -5.949 50.437 73.651 1.00 45.37 201 ALA D O 1
ATOM 7857 N N . PRO D 1 202 ? -6.027 51.022 71.467 1.00 47.09 202 PRO D N 1
ATOM 7858 C CA . PRO D 1 202 ? -5.907 49.608 71.094 1.00 40.94 202 PRO D CA 1
ATOM 7859 C C . PRO D 1 202 ? -4.531 49.034 71.363 1.00 44.41 202 PRO D C 1
ATOM 7860 O O . PRO D 1 202 ? -4.384 47.803 71.398 1.00 45.27 202 PRO D O 1
ATOM 7864 N N . GLU D 1 203 ? -3.520 49.886 71.499 1.00 38.95 203 GLU D N 1
ATOM 7865 C CA . GLU D 1 203 ? -2.179 49.347 71.628 1.00 43.70 203 GLU D CA 1
ATOM 7866 C C . GLU D 1 203 ? -1.791 49.224 73.113 1.00 43.30 203 GLU D C 1
ATOM 7867 O O . GLU D 1 203 ? -0.852 48.487 73.443 1.00 41.63 203 GLU D O 1
ATOM 7873 N N . VAL D 1 204 ? -2.567 49.846 74.009 1.00 38.79 204 VAL D N 1
ATOM 7874 C CA . VAL D 1 204 ? -2.311 49.718 75.457 1.00 40.18 204 VAL D CA 1
ATOM 7875 C C . VAL D 1 204 ? -3.165 48.531 75.945 1.00 39.18 204 VAL D C 1
ATOM 7876 O O . VAL D 1 204 ? -4.264 48.681 76.482 1.00 39.86 204 VAL D O 1
ATOM 7880 N N . LYS D 1 205 ? -2.645 47.338 75.698 1.00 37.58 205 LYS D N 1
ATOM 7881 C CA . LYS D 1 205 ? -3.309 46.093 76.068 1.00 40.12 205 LYS D CA 1
ATOM 7882 C C . LYS D 1 205 ? -3.136 45.673 77.542 1.00 41.28 205 LYS D C 1
ATOM 7883 O O . LYS D 1 205 ? -3.846 44.784 78.017 1.00 39.85 205 LYS D O 1
ATOM 7889 N N . HIS D 1 206 ? -2.186 46.279 78.255 1.00 43.18 206 HIS D N 1
ATOM 7890 C CA . HIS D 1 206 ? -1.998 45.984 79.688 1.00 42.72 206 HIS D CA 1
ATOM 7891 C C . HIS D 1 206 ? -2.159 47.184 80.617 1.00 43.47 206 HIS D C 1
ATOM 7892 O O . HIS D 1 206 ? -1.175 47.629 81.223 1.00 40.16 206 HIS D O 1
ATOM 7899 N N . PRO D 1 207 ? -3.399 47.712 80.727 1.00 41.65 207 PRO D N 1
ATOM 7900 C CA . PRO D 1 207 ? -3.716 48.816 81.645 1.00 46.62 207 PRO D CA 1
ATOM 7901 C C . PRO D 1 207 ? -3.688 48.366 83.108 1.00 46.19 207 PRO D C 1
ATOM 7902 O O . PRO D 1 207 ? -3.826 47.170 83.394 1.00 41.46 207 PRO D O 1
ATOM 7906 N N . ASP D 1 208 ? -3.463 49.311 84.015 1.00 39.39 208 ASP D N 1
ATOM 7907 C CA . ASP D 1 208 ? -3.535 49.010 85.434 1.00 41.82 208 ASP D CA 1
ATOM 7908 C C . ASP D 1 208 ? -4.995 48.787 85.796 1.00 44.39 208 ASP D C 1
ATOM 7909 O O . ASP D 1 208 ? -5.331 47.949 86.628 1.00 43.80 208 ASP D O 1
ATOM 7914 N N . VAL D 1 209 ? -5.860 49.562 85.159 1.00 41.67 209 VAL D N 1
ATOM 7915 C CA . VAL D 1 209 ? -7.298 49.444 85.342 1.00 44.27 209 VAL D CA 1
ATOM 7916 C C . VAL D 1 209 ? -7.956 49.459 83.978 1.00 49.19 209 VAL D C 1
ATOM 7917 O O . VAL D 1 209 ? -7.824 50.444 83.249 1.00 50.34 209 VAL D O 1
ATOM 7921 N N . PRO D 1 210 ? -8.655 48.373 83.614 1.00 50.18 210 PRO D N 1
ATOM 7922 C CA . PRO D 1 210 ? -9.347 48.381 82.317 1.00 50.93 210 PRO D CA 1
ATOM 7923 C C . PRO D 1 210 ? -10.334 49.553 82.247 1.00 51.49 210 PRO D C 1
ATOM 7924 O O . PRO D 1 210 ? -11.198 49.683 83.113 1.00 52.05 210 PRO D O 1
ATOM 7928 N N . THR D 1 211 ? -10.179 50.419 81.251 1.00 55.17 211 THR D N 1
ATOM 7929 C CA . THR D 1 211 ? -10.896 51.690 81.241 1.00 53.19 211 THR D CA 1
ATOM 7930 C C . THR D 1 211 ? -11.488 51.934 79.864 1.00 53.53 211 THR D C 1
ATOM 7931 O O . THR D 1 211 ? -10.785 51.823 78.859 1.00 51.89 211 THR D O 1
ATOM 7935 N N . THR D 1 212 ? -12.762 52.307 79.802 1.00 52.78 212 THR D N 1
ATOM 7936 C CA . THR D 1 212 ? -13.328 52.657 78.503 1.00 55.97 212 THR D CA 1
ATOM 7937 C C . THR D 1 212 ? -13.010 54.119 78.199 1.00 54.85 212 THR D C 1
ATOM 7938 O O . THR D 1 212 ? -13.199 55.006 79.040 1.00 52.27 212 THR D O 1
ATOM 7942 N N . LEU D 1 213 ? -12.499 54.351 76.995 1.00 55.59 213 LEU D N 1
ATOM 7943 C CA . LEU D 1 213 ? -12.012 55.667 76.601 1.00 50.36 213 LEU D CA 1
ATOM 7944 C C . LEU D 1 213 ? -13.103 56.732 76.616 1.00 50.68 213 LEU D C 1
ATOM 7945 O O . LEU D 1 213 ? -14.151 56.584 75.985 1.00 51.85 213 LEU D O 1
ATOM 7950 N N . VAL D 1 214 ? -12.855 57.789 77.382 1.00 47.74 214 VAL D N 1
ATOM 7951 C CA . VAL D 1 214 ? -13.728 58.949 77.412 1.00 50.26 214 VAL D CA 1
ATOM 7952 C C . VAL D 1 214 ? -12.936 60.146 76.894 1.00 49.03 214 VAL D C 1
ATOM 7953 O O . VAL D 1 214 ? -12.026 60.645 77.567 1.00 46.70 214 VAL D O 1
ATOM 7957 N N . PRO D 1 215 ? -13.267 60.597 75.679 1.00 48.08 215 PRO D N 1
ATOM 7958 C CA . PRO D 1 215 ? -12.505 61.684 75.051 1.00 46.82 215 PRO D CA 1
ATOM 7959 C C . PRO D 1 215 ? -12.592 62.998 75.819 1.00 45.82 215 PRO D C 1
ATOM 7960 O O . PRO D 1 215 ? -13.515 63.197 76.608 1.00 45.93 215 PRO D O 1
ATOM 7964 N N . TYR D 1 216 ? -11.617 63.871 75.587 1.00 45.80 216 TYR D N 1
ATOM 7965 C CA . TYR D 1 216 ? -11.633 65.218 76.137 1.00 46.64 216 TYR D CA 1
ATOM 7966 C C . TYR D 1 216 ? -12.771 66.026 75.532 1.00 50.72 216 TYR D C 1
ATOM 7967 O O . TYR D 1 216 ? -13.214 65.753 74.405 1.00 45.75 216 TYR D O 1
ATOM 7976 N N . GLY D 1 217 ? -13.258 67.002 76.297 1.00 49.36 217 GLY D N 1
ATOM 7977 C CA . GLY D 1 217 ? -14.177 67.990 75.762 1.00 52.47 217 GLY D CA 1
ATOM 7978 C C . GLY D 1 217 ? -13.379 69.136 75.179 1.00 51.40 217 GLY D C 1
ATOM 7979 O O . GLY D 1 217 ? -12.286 68.921 74.647 1.00 51.05 217 GLY D O 1
ATOM 7980 N N . ASP D 1 218 ? -13.893 70.355 75.315 1.00 52.29 218 ASP D N 1
ATOM 7981 C CA . ASP D 1 218 ? -13.225 71.521 74.753 1.00 54.69 218 ASP D CA 1
ATOM 7982 C C . ASP D 1 218 ? -12.203 72.099 75.728 1.00 52.70 218 ASP D C 1
ATOM 7983 O O . ASP D 1 218 ? -11.166 72.620 75.308 1.00 49.41 218 ASP D O 1
ATOM 7988 N N . ALA D 1 219 ? -12.517 72.018 77.020 1.00 50.90 219 ALA D N 1
ATOM 7989 C CA . ALA D 1 219 ? -11.606 72.435 78.088 1.00 51.61 219 ALA D CA 1
ATOM 7990 C C . ALA D 1 219 ? -11.277 71.249 79.007 1.00 49.36 219 ALA D C 1
ATOM 7991 O O . ALA D 1 219 ? -12.049 70.294 79.085 1.00 52.12 219 ALA D O 1
ATOM 7993 N N . PHE D 1 220 ? -10.141 71.317 79.700 1.00 48.92 220 PHE D N 1
ATOM 7994 C CA . PHE D 1 220 ? -9.817 70.344 80.745 1.00 46.15 220 PHE D CA 1
ATOM 7995 C C . PHE D 1 220 ? -10.901 70.330 81.824 1.00 49.73 220 PHE D C 1
ATOM 7996 O O . PHE D 1 220 ? -11.320 71.391 82.314 1.00 50.57 220 PHE D O 1
ATOM 8004 N N . LYS D 1 221 ? -11.353 69.132 82.183 1.00 52.73 221 LYS D N 1
ATOM 8005 C CA . LYS D 1 221 ? -12.223 68.933 83.338 1.00 50.88 221 LYS D CA 1
ATOM 8006 C C . LYS D 1 221 ? -11.343 68.610 84.539 1.00 49.78 221 LYS D C 1
ATOM 8007 O O . LYS D 1 221 ? -10.198 68.178 84.375 1.00 47.88 221 LYS D O 1
ATOM 8013 N N . PRO D 1 222 ? -11.840 68.894 85.750 1.00 50.25 222 PRO D N 1
ATOM 8014 C CA . PRO D 1 222 ? -11.029 68.660 86.948 1.00 48.15 222 PRO D CA 1
ATOM 8015 C C . PRO D 1 222 ? -10.679 67.180 87.127 1.00 47.98 222 PRO D C 1
ATOM 8016 O O . PRO D 1 222 ? -9.599 66.849 87.620 1.00 49.07 222 PRO D O 1
ATOM 8020 N N . SER D 1 223 ? -11.554 66.294 86.677 1.00 44.45 223 SER D N 1
ATOM 8021 C CA . SER D 1 223 ? -11.274 64.875 86.799 1.00 46.79 223 SER D CA 1
ATOM 8022 C C . SER D 1 223 ? -10.113 64.444 85.901 1.00 46.60 223 SER D C 1
ATOM 8023 O O . SER D 1 223 ? -9.535 63.373 86.095 1.00 45.37 223 SER D O 1
ATOM 8026 N N . GLU D 1 224 ? -9.753 65.293 84.939 1.00 46.25 224 GLU D N 1
ATOM 8027 C CA . GLU D 1 224 ? -8.687 64.972 83.990 1.00 43.93 224 GLU D CA 1
ATOM 8028 C C . GLU D 1 224 ? -7.322 65.533 84.401 1.00 42.89 224 GLU D C 1
ATOM 8029 O O . GLU D 1 224 ? -6.324 65.348 83.694 1.00 38.95 224 GLU D O 1
ATOM 8035 N N . LEU D 1 225 ? -7.286 66.234 85.533 1.00 41.90 225 LEU D N 1
ATOM 8036 C CA . LEU D 1 225 ? -6.025 66.714 86.097 1.00 43.53 225 LEU D CA 1
ATOM 8037 C C . LEU D 1 225 ? -5.686 65.881 87.326 1.00 42.53 225 LEU D C 1
ATOM 8038 O O . LEU D 1 225 ? -6.253 66.084 88.402 1.00 45.30 225 LEU D O 1
ATOM 8043 N N . VAL D 1 226 ? -4.759 64.944 87.150 1.00 43.53 226 VAL D N 1
ATOM 8044 C CA . VAL D 1 226 ? -4.479 63.916 88.139 1.00 38.26 226 VAL D CA 1
ATOM 8045 C C . VAL D 1 226 ? -3.163 64.197 88.857 1.00 39.64 226 VAL D C 1
ATOM 8046 O O . VAL D 1 226 ? -2.118 64.365 88.211 1.00 38.58 226 VAL D O 1
ATOM 8050 N N . ASP D 1 227 ? -3.225 64.281 90.185 1.00 38.68 227 ASP D N 1
ATOM 8051 C CA . ASP D 1 227 ? -2.031 64.458 90.994 1.00 40.37 227 ASP D CA 1
ATOM 8052 C C . ASP D 1 227 ? -1.008 63.357 90.760 1.00 38.14 227 ASP D C 1
ATOM 8053 O O . ASP D 1 227 ? -1.368 62.209 90.493 1.00 42.13 227 ASP D O 1
ATOM 8058 N N . ILE D 1 228 ? 0.272 63.711 90.826 1.00 37.87 228 ILE D N 1
ATOM 8059 C CA . ILE D 1 228 ? 1.345 62.719 90.719 1.00 38.34 228 ILE D CA 1
ATOM 8060 C C . ILE D 1 228 ? 1.229 61.773 91.940 1.00 35.87 228 ILE D C 1
ATOM 8061 O O . ILE D 1 228 ? 0.911 62.228 93.037 1.00 33.48 228 ILE D O 1
ATOM 8066 N N . ILE D 1 229 ? 1.424 60.461 91.749 1.00 37.56 229 ILE D N 1
ATOM 8067 C CA . ILE D 1 229 ? 1.252 59.490 92.842 1.00 32.73 229 ILE D CA 1
ATOM 8068 C C . ILE D 1 229 ? 2.427 59.430 93.816 1.00 32.89 229 ILE D C 1
ATOM 8069 O O . ILE D 1 229 ? 3.560 59.714 93.436 1.00 33.92 229 ILE D O 1
ATOM 8074 N N . ALA D 1 230 ? 2.179 59.006 95.057 1.00 35.58 230 ALA D N 1
ATOM 8075 C CA . ALA D 1 230 ? 3.249 58.962 96.046 1.00 31.58 230 ALA D CA 1
ATOM 8076 C C . ALA D 1 230 ? 4.460 58.121 95.622 1.00 35.94 230 ALA D C 1
ATOM 8077 O O . ALA D 1 230 ? 5.591 58.470 95.966 1.00 36.87 230 ALA D O 1
ATOM 8079 N N . LYS D 1 231 ? 4.229 57.039 94.864 1.00 37.78 231 LYS D N 1
ATOM 8080 C CA . LYS D 1 231 ? 5.291 56.138 94.421 1.00 35.78 231 LYS D CA 1
ATOM 8081 C C . LYS D 1 231 ? 6.320 56.766 93.467 1.00 35.48 231 LYS D C 1
ATOM 8082 O O . LYS D 1 231 ? 7.443 56.277 93.349 1.00 35.41 231 LYS D O 1
ATOM 8088 N N . ASP D 1 232 ? 5.970 57.880 92.827 1.00 37.15 232 ASP D N 1
ATOM 8089 C CA . ASP D 1 232 ? 6.897 58.560 91.909 1.00 39.43 232 ASP D CA 1
ATOM 8090 C C . ASP D 1 232 ? 7.900 59.477 92.642 1.00 37.97 232 ASP D C 1
ATOM 8091 O O . ASP D 1 232 ? 8.925 59.866 92.074 1.00 37.32 232 ASP D O 1
ATOM 8096 N N . LEU D 1 233 ? 7.622 59.779 93.908 1.00 40.31 233 LEU D N 1
ATOM 8097 C CA . LEU D 1 233 ? 8.426 60.736 94.692 1.00 36.55 233 LEU D CA 1
ATOM 8098 C C . LEU D 1 233 ? 9.383 60.111 95.711 1.00 42.32 233 LEU D C 1
ATOM 8099 O O . LEU D 1 233 ? 9.064 59.097 96.363 1.00 40.07 233 LEU D O 1
ATOM 8104 N N . PRO D 1 234 ? 10.570 60.724 95.854 1.00 41.21 234 PRO D N 1
ATOM 8105 C CA . PRO D 1 234 ? 11.552 60.282 96.853 1.00 38.57 234 PRO D CA 1
ATOM 8106 C C . PRO D 1 234 ? 10.980 60.176 98.259 1.00 39.36 234 PRO D C 1
ATOM 8107 O O . PRO D 1 234 ? 9.970 60.811 98.574 1.00 35.12 234 PRO D O 1
ATOM 8111 N N . ALA D 1 235 ? 11.592 59.314 99.074 1.00 42.05 235 ALA D N 1
ATOM 8112 C CA . ALA D 1 235 ? 11.114 59.058 100.427 1.00 38.99 235 ALA D CA 1
ATOM 8113 C C . ALA D 1 235 ? 11.024 60.327 101.250 1.00 38.35 235 ALA D C 1
ATOM 8114 O O . ALA D 1 235 ? 12.015 61.065 101.362 1.00 35.01 235 ALA D O 1
ATOM 8116 N N . GLY D 1 236 ? 9.847 60.557 101.832 1.00 36.53 236 GLY D N 1
ATOM 8117 C CA . GLY D 1 236 ? 9.664 61.621 102.790 1.00 38.59 236 GLY D CA 1
ATOM 8118 C C . GLY D 1 236 ? 9.105 62.927 102.256 1.00 41.22 236 GLY D C 1
ATOM 8119 O O . GLY D 1 236 ? 8.775 63.795 103.049 1.00 38.41 236 GLY D O 1
ATOM 8120 N N . LEU D 1 237 ? 8.975 63.080 100.937 1.00 37.76 237 LEU D N 1
ATOM 8121 C CA . LEU D 1 237 ? 8.433 64.335 100.421 1.00 38.09 237 LEU D CA 1
ATOM 8122 C C . LEU D 1 237 ? 6.964 64.432 100.838 1.00 38.29 237 LEU D C 1
ATOM 8123 O O . LEU D 1 237 ? 6.222 63.441 100.777 1.00 37.38 237 LEU D O 1
ATOM 8128 N N . PRO D 1 238 ? 6.543 65.627 101.285 1.00 37.21 238 PRO D N 1
ATOM 8129 C CA . PRO D 1 238 ? 5.184 65.849 101.795 1.00 34.99 238 PRO D CA 1
ATOM 8130 C C . PRO D 1 238 ? 4.154 65.772 100.683 1.00 33.97 238 PRO D C 1
ATOM 8131 O O . PRO D 1 238 ? 4.502 66.065 99.535 1.00 37.03 238 PRO D O 1
ATOM 8135 N N . ALA D 1 239 ? 2.903 65.454 101.015 1.00 33.52 239 ALA D N 1
ATOM 8136 C CA . ALA D 1 239 ? 1.859 65.304 99.996 1.00 33.08 239 ALA D CA 1
ATOM 8137 C C . ALA D 1 239 ? 1.571 66.534 99.139 1.00 35.94 239 ALA D C 1
ATOM 8138 O O . ALA D 1 239 ? 1.130 66.386 97.980 1.00 34.95 239 ALA D O 1
ATOM 8140 N N . TRP D 1 240 ? 1.785 67.736 99.682 1.00 38.47 240 TRP D N 1
ATOM 8141 C CA . TRP D 1 240 ? 1.456 68.928 98.904 1.00 33.86 240 TRP D CA 1
ATOM 8142 C C . TRP D 1 240 ? 2.413 69.076 97.730 1.00 34.58 240 TRP D C 1
ATOM 8143 O O . TRP D 1 240 ? 2.035 69.645 96.697 1.00 37.50 240 TRP D O 1
ATOM 8154 N N . MET D 1 241 ? 3.619 68.517 97.833 1.00 36.00 241 MET D N 1
ATOM 8155 C CA . MET D 1 241 ? 4.552 68.593 96.698 1.00 37.64 241 MET D CA 1
ATOM 8156 C C . MET D 1 241 ? 4.042 67.825 95.475 1.00 38.89 241 MET D C 1
ATOM 8157 O O . MET D 1 241 ? 4.568 67.994 94.375 1.00 35.12 241 MET D O 1
ATOM 8162 N N . ARG D 1 242 ? 3.049 66.958 95.681 1.00 38.93 242 ARG D N 1
ATOM 8163 C CA . ARG D 1 242 ? 2.394 66.241 94.584 1.00 34.97 242 ARG D CA 1
ATOM 8164 C C . ARG D 1 242 ? 0.884 66.535 94.601 1.00 37.70 242 ARG D C 1
ATOM 8165 O O . ARG D 1 242 ? 0.064 65.687 94.247 1.00 42.66 242 ARG D O 1
ATOM 8173 N N . GLY D 1 243 ? 0.520 67.752 95.000 1.00 41.34 243 GLY D N 1
ATOM 8174 C CA . GLY D 1 243 ? -0.880 68.163 95.004 1.00 42.99 243 GLY D CA 1
ATOM 8175 C C . GLY D 1 243 ? -1.189 69.050 93.795 1.00 46.67 243 GLY D C 1
ATOM 8176 O O . GLY D 1 243 ? -0.418 69.057 92.824 1.00 46.80 243 GLY D O 1
ATOM 8177 N N . ASP D 1 244 ? -2.306 69.782 93.825 1.00 44.42 244 ASP D N 1
ATOM 8178 C CA . ASP D 1 244 ? -2.735 70.529 92.638 1.00 47.95 244 ASP D CA 1
ATOM 8179 C C . ASP D 1 244 ? -2.442 72.036 92.646 1.00 48.46 244 ASP D C 1
ATOM 8180 O O . ASP D 1 244 ? -2.755 72.725 91.679 1.00 47.61 244 ASP D O 1
ATOM 8185 N N . THR D 1 245 ? -1.850 72.541 93.726 1.00 49.01 245 THR D N 1
ATOM 8186 C CA . THR D 1 245 ? -1.600 73.977 93.878 1.00 45.92 245 THR D CA 1
ATOM 8187 C C . THR D 1 245 ? -0.112 74.254 93.719 1.00 47.51 245 THR D C 1
ATOM 8188 O O . THR D 1 245 ? 0.708 73.643 94.410 1.00 43.72 245 THR D O 1
ATOM 8192 N N . PRO D 1 246 ? 0.247 75.182 92.806 1.00 46.82 246 PRO D N 1
ATOM 8193 C CA . PRO D 1 246 ? 1.648 75.576 92.593 1.00 39.54 246 PRO D CA 1
ATOM 8194 C C . PRO D 1 246 ? 2.345 76.013 93.885 1.00 36.02 246 PRO D C 1
ATOM 8195 O O . PRO D 1 246 ? 1.675 76.509 94.792 1.00 40.96 246 PRO D O 1
ATOM 8199 N N . TRP D 1 247 ? 3.651 75.756 93.986 1.00 33.90 247 TRP D N 1
ATOM 8200 C CA . TRP D 1 247 ? 4.386 75.947 95.233 1.00 37.02 247 TRP D CA 1
ATOM 8201 C C . TRP D 1 247 ? 5.855 76.309 95.031 1.00 33.58 247 TRP D C 1
ATOM 8202 O O . TRP D 1 247 ? 6.585 76.515 96.001 1.00 36.96 247 TRP D O 1
ATOM 8213 N N . ALA D 1 248 ? 6.283 76.424 93.779 1.00 34.03 248 ALA D N 1
ATOM 8214 C CA . ALA D 1 248 ? 7.664 76.816 93.492 1.00 38.28 248 ALA D CA 1
ATOM 8215 C C . ALA D 1 248 ? 7.724 77.881 92.380 1.00 39.13 248 ALA D C 1
ATOM 8216 O O . ALA D 1 248 ? 7.027 77.770 91.372 1.00 36.35 248 ALA D O 1
ATOM 8218 N N . VAL D 1 249 ? 8.549 78.914 92.567 1.00 40.53 249 VAL D N 1
ATOM 8219 C CA . VAL D 1 249 ? 8.720 79.920 91.512 1.00 37.03 249 VAL D CA 1
ATOM 8220 C C . VAL D 1 249 ? 10.160 80.433 91.519 1.00 37.54 249 VAL D C 1
ATOM 8221 O O . VAL D 1 249 ? 10.811 80.469 92.564 1.00 38.75 249 VAL D O 1
ATOM 8225 N N . ARG D 1 250 ? 10.656 80.857 90.363 1.00 32.75 250 ARG D N 1
ATOM 8226 C CA . ARG D 1 250 ? 11.941 81.541 90.316 1.00 35.99 250 ARG D CA 1
ATOM 8227 C C . ARG D 1 250 ? 11.656 83.030 90.627 1.00 38.74 250 ARG D C 1
ATOM 8228 O O . ARG D 1 250 ? 10.627 83.543 90.212 1.00 40.13 250 ARG D O 1
ATOM 8236 N N . GLN D 1 251 ? 12.537 83.691 91.376 1.00 37.76 251 GLN D N 1
ATOM 8237 C CA . GLN D 1 251 ? 12.324 85.094 91.786 1.00 38.61 251 GLN D CA 1
ATOM 8238 C C . GLN D 1 251 ? 13.604 85.900 91.701 1.00 40.98 251 GLN D C 1
ATOM 8239 O O . GLN D 1 251 ? 14.677 85.426 92.090 1.00 40.25 251 GLN D O 1
ATOM 8245 N N . GLY D 1 252 ? 13.497 87.121 91.180 1.00 43.63 252 GLY D N 1
ATOM 8246 C CA . GLY D 1 252 ? 14.645 87.995 91.119 1.00 38.91 252 GLY D CA 1
ATOM 8247 C C . GLY D 1 252 ? 14.243 89.340 90.576 1.00 39.70 252 GLY D C 1
ATOM 8248 O O . GLY D 1 252 ? 13.187 89.473 89.952 1.00 36.69 252 GLY D O 1
ATOM 8249 N N . VAL D 1 253 ? 15.068 90.347 90.830 1.00 34.60 253 VAL D N 1
ATOM 8250 C CA . VAL D 1 253 ? 14.744 91.688 90.367 1.00 34.46 253 VAL D CA 1
ATOM 8251 C C . VAL D 1 253 ? 15.052 91.812 88.876 1.00 38.29 253 VAL D C 1
ATOM 8252 O O . VAL D 1 253 ? 14.413 92.590 88.161 1.00 45.78 253 VAL D O 1
ATOM 8256 N N . ASP D 1 254 ? 16.023 91.040 88.405 1.00 36.15 254 ASP D N 1
ATOM 8257 C CA . ASP D 1 254 ? 16.343 90.992 86.980 1.00 40.56 254 ASP D CA 1
ATOM 8258 C C . ASP D 1 254 ? 16.765 89.566 86.575 1.00 41.28 254 ASP D C 1
ATOM 8259 O O . ASP D 1 254 ? 16.702 88.639 87.392 1.00 38.04 254 ASP D O 1
ATOM 8264 N N . ALA D 1 255 ? 17.216 89.397 85.337 1.00 41.09 255 ALA D N 1
ATOM 8265 C CA . ALA D 1 255 ? 17.465 88.046 84.820 1.00 42.39 255 ALA D CA 1
ATOM 8266 C C . ALA D 1 255 ? 18.534 87.267 85.582 1.00 43.18 255 ALA D C 1
ATOM 8267 O O . ALA D 1 255 ? 18.329 86.088 85.897 1.00 38.28 255 ALA D O 1
ATOM 8269 N N . ALA D 1 256 ? 19.673 87.895 85.869 1.00 41.63 256 ALA D N 1
ATOM 8270 C CA . ALA D 1 256 ? 20.747 87.182 86.565 1.00 42.15 256 ALA D CA 1
ATOM 8271 C C . ALA D 1 256 ? 20.328 86.750 87.965 1.00 44.08 256 ALA D C 1
ATOM 8272 O O . ALA D 1 256 ? 20.661 85.641 88.405 1.00 47.42 256 ALA D O 1
ATOM 8274 N N . ALA D 1 257 ? 19.616 87.616 88.677 1.00 41.80 257 ALA D N 1
ATOM 8275 C CA . ALA D 1 257 ? 19.155 87.254 90.015 1.00 43.92 257 ALA D CA 1
ATOM 8276 C C . ALA D 1 257 ? 18.063 86.168 89.965 1.00 42.80 257 ALA D C 1
ATOM 8277 O O . ALA D 1 257 ? 17.995 85.289 90.816 1.00 40.35 257 ALA D O 1
ATOM 8279 N N . LYS D 1 258 ? 17.194 86.262 88.970 1.00 39.84 258 LYS D N 1
ATOM 8280 C CA . LYS D 1 258 ? 16.072 85.358 88.866 1.00 39.04 258 LYS D CA 1
ATOM 8281 C C . LYS D 1 258 ? 16.585 83.933 88.558 1.00 46.03 258 LYS D C 1
ATOM 8282 O O . LYS D 1 258 ? 16.002 82.928 88.998 1.00 39.91 258 LYS D O 1
ATOM 8288 N N . ARG D 1 259 ? 17.705 83.869 87.840 1.00 40.81 259 ARG D N 1
ATOM 8289 C CA . ARG D 1 259 ? 18.326 82.608 87.477 1.00 41.33 259 ARG D CA 1
ATOM 8290 C C . ARG D 1 259 ? 18.913 81.890 88.689 1.00 42.45 259 ARG D C 1
ATOM 8291 O O . ARG D 1 259 ? 19.029 80.659 88.701 1.00 46.54 259 ARG D O 1
ATOM 8299 N N . ARG D 1 260 ? 19.275 82.654 89.713 1.00 41.01 260 ARG D N 1
ATOM 8300 C CA . ARG D 1 260 ? 19.977 82.092 90.867 1.00 43.60 260 ARG D CA 1
ATOM 8301 C C . ARG D 1 260 ? 19.079 81.624 92.018 1.00 39.22 260 ARG D C 1
ATOM 8302 O O . ARG D 1 260 ? 19.560 81.061 93.000 1.00 39.82 260 ARG D O 1
ATOM 8310 N N . THR D 1 261 ? 17.781 81.863 91.913 1.00 39.87 261 THR D N 1
ATOM 8311 C CA . THR D 1 261 ? 16.932 81.722 93.085 1.00 37.52 261 THR D CA 1
ATOM 8312 C C . THR D 1 261 ? 15.629 81.001 92.782 1.00 38.91 261 THR D C 1
ATOM 8313 O O . THR D 1 261 ? 15.020 81.243 91.737 1.00 36.66 261 THR D O 1
ATOM 8317 N N . ILE D 1 262 ? 15.230 80.091 93.676 1.00 36.50 262 ILE D N 1
ATOM 8318 C CA . ILE D 1 262 ? 13.908 79.471 93.638 1.00 36.35 262 ILE D CA 1
ATOM 8319 C C . ILE D 1 262 ? 13.188 79.730 94.960 1.00 37.99 262 ILE D C 1
ATOM 8320 O O . ILE D 1 262 ? 13.795 79.611 96.030 1.00 36.78 262 ILE D O 1
ATOM 8325 N N . MET D 1 263 ? 11.905 80.090 94.881 1.00 39.68 263 MET D N 1
ATOM 8326 C CA . MET D 1 263 ? 11.072 80.339 96.059 1.00 40.71 263 MET D CA 1
ATOM 8327 C C . MET D 1 263 ? 10.109 79.185 96.251 1.00 39.36 263 MET D C 1
ATOM 8328 O O . MET D 1 263 ? 9.338 78.872 95.354 1.00 40.19 263 MET D O 1
ATOM 8333 N N . ILE D 1 264 ? 10.132 78.569 97.430 1.00 42.15 264 ILE D N 1
ATOM 8334 C CA . ILE D 1 264 ? 9.179 77.513 97.724 1.00 38.95 264 ILE D CA 1
ATOM 8335 C C . ILE D 1 264 ? 8.180 78.073 98.710 1.00 36.61 264 ILE D C 1
ATOM 8336 O O . ILE D 1 264 ? 8.554 78.610 99.762 1.00 38.73 264 ILE D O 1
ATOM 8341 N N . THR D 1 265 ? 6.906 77.937 98.377 1.00 37.00 265 THR D N 1
ATOM 8342 C CA . THR D 1 265 ? 5.848 78.377 99.275 1.00 38.47 265 THR D CA 1
ATOM 8343 C C . THR D 1 265 ? 4.860 77.226 99.472 1.00 39.31 265 THR D C 1
ATOM 8344 O O . THR D 1 265 ? 4.237 76.779 98.517 1.00 37.24 265 THR D O 1
ATOM 8348 N N . ILE D 1 266 ? 4.737 76.760 100.715 1.00 38.15 266 ILE D N 1
ATOM 8349 C CA . ILE D 1 266 ? 3.779 75.717 101.051 1.00 41.64 266 ILE D CA 1
ATOM 8350 C C . ILE D 1 266 ? 2.361 76.247 100.812 1.00 41.64 266 ILE D C 1
ATOM 8351 O O . ILE D 1 266 ? 2.058 77.391 101.181 1.00 39.47 266 ILE D O 1
ATOM 8356 N N . PRO D 1 267 ? 1.498 75.441 100.157 1.00 41.99 267 PRO D N 1
ATOM 8357 C CA . PRO D 1 267 ? 0.104 75.848 99.933 1.00 43.17 267 PRO D CA 1
ATOM 8358 C C . PRO D 1 267 ? -0.687 76.083 101.214 1.00 47.49 267 PRO D C 1
ATOM 8359 O O . PRO D 1 267 ? -0.450 75.412 102.226 1.00 45.45 267 PRO D O 1
ATOM 8363 N N . ASP D 1 268 ? -1.638 77.013 101.135 1.00 49.86 268 ASP D N 1
ATOM 8364 C CA . ASP D 1 268 ? -2.457 77.415 102.270 1.00 52.95 268 ASP D CA 1
ATOM 8365 C C . ASP D 1 268 ? -3.312 76.234 102.716 1.00 53.34 268 ASP D C 1
ATOM 8366 O O . ASP D 1 268 ? -3.863 75.516 101.882 1.00 57.44 268 ASP D O 1
ATOM 8371 N N . GLY D 1 269 ? -3.419 76.011 104.024 1.00 54.64 269 GLY D N 1
ATOM 8372 C CA . GLY D 1 269 ? -4.225 74.901 104.504 1.00 55.57 269 GLY D CA 1
ATOM 8373 C C . GLY D 1 269 ? -3.440 73.699 105.008 1.00 56.38 269 GLY D C 1
ATOM 8374 O O . GLY D 1 269 ? -3.971 72.881 105.770 1.00 63.25 269 GLY D O 1
ATOM 8375 N N . VAL D 1 270 ? -2.178 73.585 104.598 1.00 51.34 270 VAL D N 1
ATOM 8376 C CA . VAL D 1 270 ? -1.333 72.492 105.070 1.00 50.08 270 VAL D CA 1
ATOM 8377 C C . VAL D 1 270 ? -1.037 72.707 106.553 1.00 52.72 270 VAL D C 1
ATOM 8378 O O . VAL D 1 270 ? -1.284 71.839 107.388 1.00 49.56 270 VAL D O 1
ATOM 8382 N N . ILE D 1 271 ? -0.524 73.887 106.874 1.00 51.84 271 ILE D N 1
ATOM 8383 C CA . ILE D 1 271 ? -0.278 74.262 108.264 1.00 54.04 271 ILE D CA 1
ATOM 8384 C C . ILE D 1 271 ? -1.560 74.788 108.917 1.00 51.69 271 ILE D C 1
ATOM 8385 O O . ILE D 1 271 ? -2.261 75.626 108.343 1.00 57.20 271 ILE D O 1
ATOM 8390 N N . PRO D 1 272 ? -1.897 74.262 110.108 1.00 56.92 272 PRO D N 1
ATOM 8391 C CA . PRO D 1 272 ? -3.116 74.675 110.819 1.00 59.10 272 PRO D CA 1
ATOM 8392 C C . PRO D 1 272 ? -3.079 76.136 111.273 1.00 58.43 272 PRO D C 1
ATOM 8393 O O . PRO D 1 272 ? -2.070 76.553 111.837 1.00 60.90 272 PRO D O 1
#

Organism: Bradyrhizobium diazoefficiens (strain JCM 10833 / BCRC 13528 / IAM 13628 / NBRC 14792 / USDA 110) (NCBI:txid224911)